Protein AF-0000000072982666 (afdb_homodimer)

Structure (mmCIF, N/CA/C/O backbone):
data_AF-0000000072982666-model_v1
#
loop_
_entity.id
_entity.type
_entity.pdbx_description
1 polymer Alpha-glucosidase
#
loop_
_atom_site.group_PDB
_atom_site.id
_atom_site.type_symbol
_atom_site.label_atom_id
_atom_site.label_alt_id
_atom_site.label_comp_id
_atom_site.label_asym_id
_atom_site.label_entity_id
_atom_site.label_seq_id
_atom_site.pdbx_PDB_ins_code
_atom_site.Cartn_x
_atom_site.Cartn_y
_atom_site.Cartn_z
_atom_site.occupancy
_atom_site.B_iso_or_equiv
_atom_site.auth_seq_id
_atom_site.auth_comp_id
_atom_site.auth_asym_id
_atom_site.auth_atom_id
_atom_site.pdbx_PDB_model_num
ATOM 1 N N . MET A 1 1 ? -10.477 1.656 27.328 1 51.81 1 MET A N 1
ATOM 2 C CA . MET A 1 1 ? -10.773 2.963 27.906 1 51.81 1 MET A CA 1
ATOM 3 C C . MET A 1 1 ? -10.453 4.082 26.922 1 51.81 1 MET A C 1
ATOM 5 O O . MET A 1 1 ? -9.5 3.977 26.141 1 51.81 1 MET A O 1
ATOM 9 N N . SER A 1 2 ? -11.344 5.004 26.719 1 75.56 2 SER A N 1
ATOM 10 C CA . SER A 1 2 ? -11.203 6.141 25.812 1 75.56 2 SER A CA 1
ATOM 11 C C . SER A 1 2 ? -10.07 7.059 26.25 1 75.56 2 SER A C 1
ATOM 13 O O . SER A 1 2 ? -9.898 7.328 27.453 1 75.56 2 SER A O 1
ATOM 15 N N . THR A 1 3 ? -9.062 7.277 25.438 1 90.44 3 THR A N 1
ATOM 16 C CA . THR A 1 3 ? -7.938 8.18 25.672 1 90.44 3 THR A CA 1
ATOM 17 C C . THR A 1 3 ? -8.328 9.617 25.344 1 90.44 3 THR A C 1
ATOM 19 O O . THR A 1 3 ? -9.32 9.859 24.656 1 90.44 3 THR A O 1
ATOM 22 N N . TRP A 1 4 ? -7.645 10.562 25.969 1 96.56 4 TRP A N 1
ATOM 23 C CA . TRP A 1 4 ? -7.98 11.969 25.75 1 96.56 4 TRP A CA 1
ATOM 24 C C . TRP A 1 4 ? -7.875 12.328 24.266 1 96.56 4 TRP A C 1
ATOM 26 O O . TRP A 1 4 ? -8.617 13.18 23.781 1 96.56 4 TRP A O 1
ATOM 36 N N . TYR A 1 5 ? -6.93 11.641 23.594 1 97.19 5 TYR A N 1
ATOM 37 C CA . TYR A 1 5 ? -6.668 12.047 22.203 1 97.19 5 TYR A CA 1
ATOM 38 C C . TYR A 1 5 ? -7.73 11.492 21.266 1 97.19 5 TYR A C 1
ATOM 40 O O . TYR A 1 5 ? -7.781 11.859 20.094 1 97.19 5 TYR A O 1
ATOM 48 N N . ASP A 1 6 ? -8.656 10.672 21.734 1 96.06 6 ASP A N 1
ATOM 49 C CA . ASP A 1 6 ? -9.812 10.266 20.938 1 96.06 6 ASP A CA 1
ATOM 50 C C . ASP A 1 6 ? -10.781 11.422 20.75 1 96.06 6 ASP A C 1
ATOM 52 O O . ASP A 1 6 ? -11.633 11.398 19.859 1 96.06 6 ASP A O 1
ATOM 56 N N . ARG A 1 7 ? -10.656 12.445 21.625 1 96.88 7 ARG A N 1
ATOM 57 C CA . ARG A 1 7 ? -11.547 13.602 21.578 1 96.88 7 ARG A CA 1
ATOM 58 C C . ARG A 1 7 ? -10.758 14.891 21.344 1 96.88 7 ARG A C 1
ATOM 60 O O . ARG A 1 7 ? -11.273 15.984 21.562 1 96.88 7 ARG A O 1
ATOM 67 N N . ALA A 1 8 ? -9.523 14.703 20.922 1 98.38 8 ALA A N 1
ATOM 68 C CA . ALA A 1 8 ? -8.648 15.859 20.75 1 98.38 8 ALA A CA 1
ATOM 69 C C . ALA A 1 8 ? -9.094 16.719 19.578 1 98.38 8 ALA A C 1
ATOM 71 O O . ALA A 1 8 ? -9.523 16.188 18.547 1 98.38 8 ALA A O 1
ATOM 72 N N . ILE A 1 9 ? -9.117 17.938 19.734 1 98.75 9 ILE A N 1
ATOM 73 C CA . ILE A 1 9 ? -9.164 18.969 18.703 1 98.75 9 ILE A CA 1
ATOM 74 C C . ILE A 1 9 ? -7.859 19.766 18.703 1 98.75 9 ILE A C 1
ATOM 76 O O . ILE A 1 9 ? -7.66 20.641 19.531 1 98.75 9 ILE A O 1
ATOM 80 N N . ILE A 1 10 ? -7.012 19.438 17.75 1 98.94 10 ILE A N 1
ATOM 81 C CA . ILE A 1 10 ? -5.621 19.859 17.781 1 98.94 10 ILE A CA 1
ATOM 82 C C . ILE A 1 10 ? -5.453 21.141 16.953 1 98.94 10 ILE A C 1
ATOM 84 O O . ILE A 1 10 ? -5.949 21.219 15.828 1 98.94 10 ILE A O 1
ATOM 88 N N . TYR A 1 11 ? -4.914 22.125 17.562 1 98.94 11 TYR A N 1
ATOM 89 C CA . TYR A 1 11 ? -4.473 23.328 16.875 1 98.94 11 TYR A CA 1
ATOM 90 C C . TYR A 1 11 ? -2.969 23.297 16.625 1 98.94 11 TYR A C 1
ATOM 92 O O . TYR A 1 11 ? -2.178 23.219 17.578 1 98.94 11 TYR A O 1
ATOM 100 N N . GLN A 1 12 ? -2.543 23.266 15.367 1 98.94 12 GLN A N 1
ATOM 101 C CA . GLN A 1 12 ? -1.121 23.281 15.039 1 98.94 12 GLN A CA 1
ATOM 102 C C . GLN A 1 12 ? -0.566 24.703 15.023 1 98.94 12 GLN A C 1
ATOM 104 O O . GLN A 1 12 ? -0.97 25.516 14.195 1 98.94 12 GLN A O 1
ATOM 109 N N . ILE A 1 13 ? 0.358 24.891 15.898 1 98.88 13 ILE A N 1
ATOM 110 C CA . ILE A 1 13 ? 0.987 26.203 16.016 1 98.88 13 ILE A CA 1
ATOM 111 C C . ILE A 1 13 ? 2.369 26.172 15.367 1 98.88 13 ILE A C 1
ATOM 113 O O . ILE A 1 13 ? 3.17 25.281 15.641 1 98.88 13 ILE A O 1
ATOM 117 N N . TYR A 1 14 ? 2.557 27.047 14.453 1 98.69 14 TYR A N 1
ATOM 118 C CA . TYR A 1 14 ? 3.9 27.359 13.977 1 98.69 14 TYR A CA 1
ATOM 119 C C . TYR A 1 14 ? 4.539 28.453 14.812 1 98.69 14 TYR A C 1
ATOM 121 O O . TYR A 1 14 ? 4.348 29.641 14.547 1 98.69 14 TYR A O 1
ATOM 129 N N . PRO A 1 15 ? 5.371 28.094 15.789 1 98.62 15 PRO A N 1
ATOM 130 C CA . PRO A 1 15 ? 5.789 29.047 16.828 1 98.62 15 PRO A CA 1
ATOM 131 C C . PRO A 1 15 ? 6.414 30.312 16.266 1 98.62 15 PRO A C 1
ATOM 133 O O . PRO A 1 15 ? 6.074 31.422 16.688 1 98.62 15 PRO A O 1
ATOM 136 N N . LYS A 1 16 ? 7.16 30.297 15.234 1 98.06 16 LYS A N 1
ATOM 137 C CA . LYS A 1 16 ? 7.859 31.438 14.648 1 98.06 16 LYS A CA 1
ATOM 138 C C . LYS A 1 16 ? 6.875 32.469 14.125 1 98.06 16 LYS A C 1
ATOM 140 O O . LYS A 1 16 ? 7.227 33.656 13.953 1 98.06 16 LYS A O 1
ATOM 145 N N . SER A 1 17 ? 5.656 32.031 13.969 1 98.44 17 SER A N 1
ATOM 146 C CA . SER A 1 17 ? 4.738 32.906 13.266 1 98.44 17 SER A CA 1
ATOM 147 C C . SER A 1 17 ? 3.488 33.188 14.094 1 98.44 17 SER A C 1
ATOM 149 O O . SER A 1 17 ? 2.562 33.875 13.625 1 98.44 17 SER A O 1
ATOM 151 N N . PHE A 1 18 ? 3.455 32.75 15.328 1 98.81 18 PHE A N 1
ATOM 152 C CA . PHE A 1 18 ? 2.199 32.812 16.062 1 98.81 18 PHE A CA 1
ATOM 153 C C . PHE A 1 18 ? 2.09 34.094 16.859 1 98.81 18 PHE A C 1
ATOM 155 O O . PHE A 1 18 ? 1.133 34.844 16.688 1 98.81 18 PHE A O 1
ATOM 162 N N . GLN A 1 19 ? 3.062 34.438 17.703 1 98.69 19 GLN A N 1
ATOM 163 C CA . GLN A 1 19 ? 3.129 35.688 18.453 1 98.69 19 GLN A CA 1
ATOM 164 C C . GLN A 1 19 ? 4.543 35.938 18.953 1 98.69 19 GLN A C 1
ATOM 166 O O . GLN A 1 19 ? 5.156 35.094 19.594 1 98.69 19 GLN A O 1
ATOM 171 N N . ASP A 1 20 ? 5.066 37.094 18.594 1 98.56 20 ASP A N 1
ATOM 172 C CA . ASP A 1 20 ? 6.367 37.562 19.062 1 98.56 20 ASP A CA 1
ATOM 173 C C . ASP A 1 20 ? 6.207 38.438 20.297 1 98.56 20 ASP A C 1
ATOM 175 O O . ASP A 1 20 ? 5.578 39.5 20.234 1 98.56 20 ASP A O 1
ATOM 179 N N . SER A 1 21 ? 6.836 38.031 21.438 1 97.94 21 SER A N 1
ATOM 180 C CA . SER A 1 21 ? 6.613 38.75 22.688 1 97.94 21 SER A CA 1
ATOM 181 C C . SER A 1 21 ? 7.742 39.75 22.953 1 97.94 21 SER A C 1
ATOM 183 O O . SER A 1 21 ? 7.617 40.594 23.828 1 97.94 21 SER A O 1
ATOM 185 N N . ASP A 1 22 ? 8.836 39.719 22.203 1 97.44 22 ASP A N 1
ATOM 186 C CA . ASP A 1 22 ? 9.969 40.531 22.594 1 97.44 22 ASP A CA 1
ATOM 187 C C . ASP A 1 22 ? 10.406 41.469 21.453 1 97.44 22 ASP A C 1
ATOM 189 O O . ASP A 1 22 ? 11.43 42.125 21.547 1 97.44 22 ASP A O 1
ATOM 193 N N . GLY A 1 23 ? 9.742 41.406 20.328 1 96.88 23 GLY A N 1
ATOM 194 C CA . GLY A 1 23 ? 9.914 42.375 19.266 1 96.88 23 GLY A CA 1
ATOM 195 C C . GLY A 1 23 ? 11.047 42 18.312 1 96.88 23 GLY A C 1
ATOM 196 O O . GLY A 1 23 ? 11.461 42.812 17.5 1 96.88 23 GLY A O 1
ATOM 197 N N . ASP A 1 24 ? 11.539 40.812 18.344 1 97.31 24 ASP A N 1
ATOM 198 C CA . ASP A 1 24 ? 12.672 40.469 17.484 1 97.31 24 ASP A CA 1
ATOM 199 C C . ASP A 1 24 ? 12.203 39.906 16.156 1 97.31 24 ASP A C 1
ATOM 201 O O . ASP A 1 24 ? 13.023 39.5 15.328 1 97.31 24 ASP A O 1
ATOM 205 N N . GLY A 1 25 ? 10.922 39.844 15.969 1 97.62 25 GLY A N 1
ATOM 206 C CA . GLY A 1 25 ? 10.375 39.438 14.688 1 97.62 25 GLY A CA 1
ATOM 207 C C . GLY A 1 25 ? 10.125 37.938 14.602 1 97.62 25 GLY A C 1
ATOM 208 O O . GLY A 1 25 ? 9.625 37.469 13.586 1 97.62 25 GLY A O 1
ATOM 209 N N . ILE A 1 26 ? 10.438 37.156 15.602 1 98.12 26 ILE A N 1
ATOM 210 C CA . ILE A 1 26 ? 10.258 35.719 15.656 1 98.12 26 ILE A CA 1
ATOM 211 C C . ILE A 1 26 ? 9.336 35.344 16.812 1 98.12 26 ILE A C 1
ATOM 213 O O . ILE A 1 26 ? 9.57 35.75 17.953 1 98.1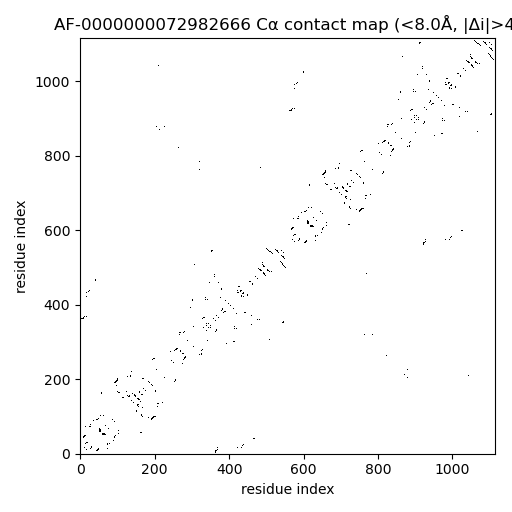2 26 ILE A O 1
ATOM 217 N N . GLY A 1 27 ? 8.203 34.625 16.484 1 98.62 27 GLY A N 1
ATOM 218 C CA . GLY A 1 27 ? 7.34 34.156 17.547 1 98.62 27 GLY A CA 1
ATOM 219 C C . GLY A 1 27 ? 8.062 33.281 18.562 1 98.62 27 GLY A C 1
ATOM 220 O O . GLY A 1 27 ? 9.086 32.688 18.25 1 98.62 27 GLY A O 1
ATOM 221 N N . ASP A 1 28 ? 7.57 33.25 19.797 1 98.62 28 ASP A N 1
ATOM 222 C CA . ASP A 1 28 ? 8.266 32.562 20.859 1 98.62 28 ASP A CA 1
ATOM 223 C C . ASP A 1 28 ? 7.273 31.984 21.891 1 98.62 28 ASP A C 1
ATOM 225 O O . ASP A 1 28 ? 6.062 32.188 21.75 1 98.62 28 ASP A O 1
ATOM 229 N N . LEU A 1 29 ? 7.793 31.266 22.875 1 98.88 29 LEU A N 1
ATOM 230 C CA . LEU A 1 29 ? 6.98 30.562 23.859 1 98.88 29 LEU A CA 1
ATOM 231 C C . LEU A 1 29 ? 6.133 31.531 24.672 1 98.88 29 LEU A C 1
ATOM 233 O O . LEU A 1 29 ? 4.961 31.266 24.953 1 98.88 29 LEU A O 1
ATOM 237 N N . ASN A 1 30 ? 6.707 32.625 25.078 1 98.75 30 ASN A N 1
ATOM 238 C CA . ASN A 1 30 ? 5.941 33.625 25.844 1 98.75 30 ASN A CA 1
ATOM 239 C C . ASN A 1 30 ? 4.836 34.25 25 1 98.75 30 ASN A C 1
ATOM 241 O O . ASN A 1 30 ? 3.771 34.594 25.5 1 98.75 30 ASN A O 1
ATOM 245 N N . GLY A 1 31 ? 5.164 34.5 23.703 1 98.81 31 GLY A N 1
ATOM 246 C CA . GLY A 1 31 ? 4.109 34.906 22.797 1 98.81 31 GLY A CA 1
ATOM 247 C C . GLY A 1 31 ? 2.943 33.938 22.75 1 98.81 31 GLY A C 1
ATOM 248 O O . GLY A 1 31 ? 1.782 34.344 22.75 1 98.81 31 GLY A O 1
ATOM 249 N N . ILE A 1 32 ? 3.195 32.656 22.688 1 98.94 32 ILE A N 1
ATOM 250 C CA . ILE A 1 32 ? 2.154 31.641 22.688 1 98.94 32 ILE A CA 1
ATOM 251 C C . ILE A 1 32 ? 1.368 31.719 24 1 98.94 32 ILE A C 1
ATOM 253 O O . ILE A 1 32 ? 0.137 31.656 24 1 98.94 32 ILE A O 1
ATOM 257 N N . ARG A 1 33 ? 2.09 31.875 25.156 1 98.75 33 ARG A N 1
ATOM 258 C CA . ARG A 1 33 ? 1.443 31.984 26.469 1 98.75 33 ARG A CA 1
ATOM 259 C C . ARG A 1 33 ? 0.427 33.125 26.469 1 98.75 33 ARG A C 1
ATOM 261 O O . ARG A 1 33 ? -0.663 32.969 27.031 1 98.75 33 ARG A O 1
ATOM 268 N N . GLN A 1 34 ? 0.757 34.188 25.797 1 98.5 34 GLN A N 1
ATOM 269 C CA . GLN A 1 34 ? -0.097 35.375 25.75 1 98.5 34 GLN A CA 1
ATOM 270 C C . GLN A 1 34 ? -1.41 35.062 25.031 1 98.5 34 GLN A C 1
ATOM 272 O O . GLN A 1 34 ? -2.402 35.781 25.219 1 98.5 34 GLN A O 1
ATOM 277 N N . ARG A 1 35 ? -1.405 34.094 24.234 1 98.62 35 ARG A N 1
ATOM 278 C CA . ARG A 1 35 ? -2.559 33.844 23.375 1 98.62 35 ARG A CA 1
ATOM 279 C C . ARG A 1 35 ? -3.324 32.594 23.828 1 98.62 35 ARG A C 1
ATOM 281 O O . ARG A 1 35 ? -4.199 32.094 23.109 1 98.62 35 ARG A O 1
ATOM 288 N N . ILE A 1 36 ? -3.061 32.031 24.984 1 98.75 36 ILE A N 1
ATOM 289 C CA . ILE A 1 36 ? -3.762 30.875 25.531 1 98.75 36 ILE A CA 1
ATOM 290 C C . ILE A 1 36 ? -5.246 31.188 25.688 1 98.75 36 ILE A C 1
ATOM 292 O O . ILE A 1 36 ? -6.102 30.375 25.328 1 98.75 36 ILE A O 1
ATOM 296 N N . PRO A 1 37 ? -5.621 32.438 26.125 1 98.38 37 PRO A N 1
ATOM 297 C CA . PRO A 1 37 ? -7.051 32.719 26.203 1 98.38 37 PRO A CA 1
ATOM 298 C C . PRO A 1 37 ? -7.746 32.625 24.844 1 98.38 37 PRO A C 1
ATOM 300 O O . PRO A 1 37 ? -8.898 32.219 24.766 1 98.38 37 PRO A O 1
ATOM 303 N N . TYR A 1 38 ? -7.059 33.094 23.781 1 98.38 38 TYR A N 1
ATOM 304 C CA . TYR A 1 38 ? -7.605 32.969 22.438 1 98.38 38 TYR A CA 1
ATOM 305 C C . TYR A 1 38 ? -7.879 31.531 22.078 1 98.38 38 TYR A C 1
ATOM 307 O O . TYR A 1 38 ? -8.938 31.203 21.531 1 98.38 38 TYR A O 1
ATOM 315 N N . LEU A 1 39 ? -6.914 30.625 22.375 1 98.75 39 LEU A N 1
ATOM 316 C CA . LEU A 1 39 ? -7.059 29.203 22.094 1 98.75 39 LEU A CA 1
ATOM 317 C C . LEU A 1 39 ? -8.242 28.609 22.859 1 98.75 39 LEU A C 1
ATOM 319 O O . LEU A 1 39 ? -9.008 27.812 22.297 1 98.75 39 LEU A O 1
ATOM 323 N N . GLN A 1 40 ? -8.375 29.016 24.078 1 98 40 GLN A N 1
ATOM 324 C CA . GLN A 1 40 ? -9.5 28.578 24.891 1 98 40 GLN A CA 1
ATOM 325 C C . GLN A 1 40 ? -10.828 29.031 24.281 1 98 40 GLN A C 1
ATOM 327 O O . GLN A 1 40 ? -11.781 28.25 24.203 1 98 40 GLN A O 1
ATOM 332 N N . ASP A 1 41 ? -10.797 30.281 23.906 1 97.75 41 ASP A N 1
ATOM 333 C CA . ASP A 1 41 ? -12.008 30.844 23.328 1 97.75 41 ASP A CA 1
ATOM 334 C C . ASP A 1 41 ? -12.375 30.125 22.031 1 97.75 41 ASP A C 1
ATOM 336 O O . ASP A 1 41 ? -13.562 29.922 21.734 1 97.75 41 ASP A O 1
ATOM 340 N N . LEU A 1 42 ? -11.406 29.766 21.234 1 98.31 42 LEU A N 1
ATOM 341 C CA . LEU A 1 42 ? -11.617 29.047 19.984 1 98.31 42 LEU A CA 1
ATOM 342 C C . LEU A 1 42 ? -12.172 27.641 20.25 1 98.31 42 LEU A C 1
ATOM 344 O O . LEU A 1 42 ? -12.883 27.094 19.406 1 98.31 42 LEU A O 1
ATOM 348 N N . GLY A 1 43 ? -11.891 27.031 21.391 1 98.06 43 GLY A N 1
ATOM 349 C CA . GLY A 1 43 ? -12.414 25.734 21.781 1 98.06 43 GLY A CA 1
ATOM 350 C C . GLY A 1 43 ? -11.414 24.609 21.594 1 98.06 43 GLY A C 1
ATOM 351 O O . GLY A 1 43 ? -11.781 23.438 21.672 1 98.06 43 GLY A O 1
ATOM 352 N N . ILE A 1 44 ? -10.219 24.922 21.453 1 97.31 44 ILE A N 1
ATOM 353 C CA . ILE A 1 44 ? -9.133 23.969 21.25 1 97.31 44 ILE A CA 1
ATOM 354 C C . ILE A 1 44 ? -8.797 23.281 22.562 1 97.31 44 ILE A C 1
ATOM 356 O O . ILE A 1 44 ? -8.805 23.922 23.625 1 97.31 44 ILE A O 1
ATOM 360 N N . ASN A 1 45 ? -8.469 21.906 22.484 1 98.56 45 ASN A N 1
ATOM 361 C CA . ASN A 1 45 ? -8.102 21.25 23.734 1 98.56 45 ASN A CA 1
ATOM 362 C C . ASN A 1 45 ? -6.738 20.578 23.641 1 98.56 45 ASN A C 1
ATOM 364 O O . ASN A 1 45 ? -6.316 19.875 24.562 1 98.56 45 ASN A O 1
ATOM 368 N N . ALA A 1 46 ? -6.066 20.781 22.547 1 98.88 46 ALA A N 1
ATOM 369 C CA . ALA A 1 46 ? -4.684 20.344 22.359 1 98.88 46 ALA A CA 1
ATOM 370 C C . ALA A 1 46 ? -3.945 21.234 21.375 1 98.88 46 ALA A C 1
ATOM 372 O O . ALA A 1 46 ? -4.535 21.719 20.406 1 98.88 46 ALA A O 1
ATOM 373 N N . VAL A 1 47 ? -2.67 21.453 21.625 1 98.88 47 VAL A N 1
ATOM 374 C CA . VAL A 1 47 ? -1.836 22.172 20.672 1 98.88 47 VAL A CA 1
ATOM 375 C C . VAL A 1 47 ? -0.658 21.297 20.25 1 98.88 47 VAL A C 1
ATOM 377 O O . VAL A 1 47 ? -0.106 20.547 21.062 1 98.88 47 VAL A O 1
ATOM 380 N N . TRP A 1 48 ? -0.363 21.281 19 1 98.88 48 TRP A N 1
ATOM 381 C CA . TRP A 1 48 ? 0.861 20.719 18.422 1 98.88 48 TRP A CA 1
ATOM 382 C C . TRP A 1 48 ? 1.833 21.844 18.047 1 98.88 48 TRP A C 1
ATOM 384 O O . TRP A 1 48 ? 1.522 22.688 17.203 1 98.88 48 TRP A O 1
ATOM 394 N N . LEU A 1 49 ? 2.982 21.859 18.688 1 98.75 49 LEU A N 1
ATOM 395 C CA . LEU A 1 49 ? 3.99 22.875 18.391 1 98.75 49 LEU A CA 1
ATOM 396 C C . LEU A 1 49 ? 5.027 22.344 17.406 1 98.75 49 LEU A C 1
ATOM 398 O O . LEU A 1 49 ? 5.668 21.328 17.672 1 98.75 49 LEU A O 1
ATOM 402 N N . ASN A 1 50 ? 5.164 23.031 16.312 1 98.5 50 ASN A N 1
ATOM 403 C CA . ASN A 1 50 ? 6.336 22.75 15.484 1 98.5 50 ASN A CA 1
ATOM 404 C C . ASN A 1 50 ? 7.633 22.969 16.266 1 98.5 50 ASN A C 1
ATOM 406 O O . ASN A 1 50 ? 7.605 23.406 17.422 1 98.5 50 ASN A O 1
ATOM 410 N N . PRO A 1 51 ? 8.789 22.688 15.75 1 96.88 51 PRO A N 1
ATOM 411 C CA . PRO A 1 51 ? 10.023 22.562 16.531 1 96.88 51 PRO A CA 1
ATOM 412 C C . PRO A 1 51 ? 10.359 23.844 17.297 1 96.88 51 PRO A C 1
ATOM 414 O O . PRO A 1 51 ? 10.25 24.953 16.75 1 96.88 51 PRO A O 1
ATOM 417 N N . VAL A 1 52 ? 10.828 23.672 18.547 1 98.31 52 VAL A N 1
ATOM 418 C CA . VAL A 1 52 ? 11.172 24.797 19.406 1 98.31 52 VAL A CA 1
ATOM 419 C C . VAL A 1 52 ? 12.562 24.578 20 1 98.31 52 VAL A C 1
ATOM 421 O O . VAL A 1 52 ? 13.031 25.375 20.812 1 98.31 52 VAL A O 1
ATOM 424 N N . PHE A 1 53 ? 13.25 23.5 19.594 1 98.56 53 PHE A N 1
ATOM 425 C CA . PHE A 1 53 ? 14.547 23.125 20.141 1 98.56 53 PHE A CA 1
ATOM 426 C C . PHE A 1 53 ? 15.664 23.922 19.469 1 98.56 53 PHE A C 1
ATOM 428 O O . PHE A 1 53 ? 15.453 24.547 18.422 1 98.56 53 PHE A O 1
ATOM 435 N N . VAL A 1 54 ? 16.891 23.859 20.094 1 98.62 54 VAL A N 1
ATOM 436 C CA . VAL A 1 54 ? 18.062 24.531 19.531 1 98.62 54 VAL A CA 1
ATOM 437 C C . VAL A 1 54 ? 18.328 24 18.125 1 98.62 54 VAL A C 1
ATOM 439 O O . VAL A 1 54 ? 18.453 22.797 17.922 1 98.62 54 VAL A O 1
ATOM 442 N N . SER A 1 55 ? 18.406 24.938 17.188 1 98.19 55 SER A N 1
ATOM 443 C CA . SER A 1 55 ? 18.578 24.594 15.789 1 98.19 55 SER A CA 1
ATOM 444 C C . SER A 1 55 ? 19.219 25.734 15.008 1 98.19 55 SER A C 1
ATOM 446 O O . SER A 1 55 ? 18.969 26.906 15.305 1 98.19 55 SER A O 1
ATOM 448 N N . PRO A 1 56 ? 20.094 25.422 13.992 1 97.69 56 PRO A N 1
ATOM 449 C CA . PRO A 1 56 ? 20.594 26.438 13.062 1 97.69 56 PRO A CA 1
ATOM 450 C C . PRO A 1 56 ? 19.5 26.969 12.133 1 97.69 56 PRO A C 1
ATOM 452 O O . PRO A 1 56 ? 19.734 27.906 11.375 1 97.69 56 PRO A O 1
ATOM 455 N N . GLN A 1 57 ? 18.375 26.375 12.164 1 95.75 57 GLN A N 1
ATOM 456 C CA . GLN A 1 57 ? 17.156 26.859 11.508 1 95.75 57 GLN A CA 1
ATOM 457 C C . GLN A 1 57 ? 17.172 26.516 10.023 1 95.75 57 GLN A C 1
ATOM 459 O O . GLN A 1 57 ? 16.625 27.25 9.203 1 95.75 57 GLN A O 1
ATOM 464 N N . VAL A 1 58 ? 17.969 25.453 9.695 1 93.88 58 VAL A N 1
ATOM 465 C CA . VAL A 1 58 ? 17.75 24.828 8.398 1 93.88 58 VAL A CA 1
ATOM 466 C C . VAL A 1 58 ? 16.375 24.156 8.383 1 93.88 58 VAL A C 1
ATOM 468 O O . VAL A 1 58 ? 16.078 23.297 9.211 1 93.88 58 VAL A O 1
ATOM 471 N N . ASP A 1 59 ? 15.484 24.625 7.469 1 92.69 59 ASP A N 1
ATOM 472 C CA . ASP A 1 59 ? 14.086 24.219 7.395 1 92.69 59 ASP A CA 1
ATOM 473 C C . ASP A 1 59 ? 13.336 24.594 8.672 1 92.69 59 ASP A C 1
ATOM 475 O O . ASP A 1 59 ? 12.516 23.828 9.164 1 92.69 59 ASP A O 1
ATOM 479 N N . ASN A 1 60 ? 13.703 25.656 9.195 1 94.25 60 ASN A N 1
ATOM 480 C CA . ASN A 1 60 ? 12.977 26.359 10.258 1 94.25 60 ASN A CA 1
ATOM 481 C C . ASN A 1 60 ? 12.867 25.516 11.516 1 94.25 60 ASN A C 1
ATOM 483 O O . ASN A 1 60 ? 11.805 25.438 12.133 1 94.25 60 ASN A O 1
ATOM 487 N N . GLY A 1 61 ? 13.93 24.844 11.883 1 96.38 61 GLY A N 1
ATOM 488 C CA . GLY A 1 61 ? 13.977 24.219 13.195 1 96.38 61 GLY A CA 1
ATOM 489 C C . GLY A 1 61 ? 13.969 22.703 13.133 1 96.38 61 GLY A C 1
ATOM 490 O O . GLY A 1 61 ? 14.195 22.031 14.148 1 96.38 61 GLY A O 1
ATOM 491 N N . TYR A 1 62 ? 13.844 22.141 11.945 1 97.31 62 TYR A N 1
ATOM 492 C CA . TYR A 1 62 ? 13.766 20.688 11.844 1 97.31 62 TYR A CA 1
ATOM 493 C C . TYR A 1 62 ? 15.156 20.062 11.828 1 97.31 62 TYR A C 1
ATOM 495 O O . TYR A 1 62 ? 15.297 18.844 11.883 1 97.31 62 TYR A O 1
ATOM 503 N N . ASP A 1 63 ? 16.188 20.891 11.781 1 98.12 63 ASP A N 1
ATOM 504 C CA . ASP A 1 63 ? 17.562 20.453 11.992 1 98.12 63 ASP A CA 1
ATOM 505 C C . ASP A 1 63 ? 17.984 20.672 13.445 1 98.12 63 ASP A C 1
ATOM 507 O O . ASP A 1 63 ? 18.766 21.578 13.742 1 98.12 63 ASP A O 1
ATOM 511 N N . VAL A 1 64 ? 17.641 19.812 14.32 1 98.69 64 VAL A N 1
ATOM 512 C CA . VAL A 1 64 ? 17.812 19.984 15.758 1 98.69 64 VAL A CA 1
ATOM 513 C C . VAL A 1 64 ? 19.281 19.797 16.125 1 98.69 64 VAL A C 1
ATOM 515 O O . VAL A 1 64 ? 19.875 18.766 15.805 1 98.69 64 VAL A O 1
ATOM 518 N N . ALA A 1 65 ? 19.844 20.766 16.828 1 98.75 65 ALA A N 1
ATOM 519 C CA . ALA A 1 65 ? 21.234 20.703 17.281 1 98.75 65 ALA A CA 1
ATOM 520 C C . ALA A 1 65 ? 21.312 20.281 18.75 1 98.75 65 ALA A C 1
ATOM 522 O O . ALA A 1 65 ? 22.344 19.766 19.203 1 98.75 65 ALA A O 1
ATOM 523 N N . ASN A 1 66 ? 20.281 20.516 19.484 1 98.69 66 ASN A N 1
ATOM 524 C CA . ASN A 1 66 ? 20.188 20.125 20.891 1 98.69 66 ASN A CA 1
ATOM 525 C C . ASN A 1 66 ? 18.734 19.828 21.281 1 98.69 66 ASN A C 1
ATOM 527 O O . ASN A 1 66 ? 17.938 20.75 21.469 1 98.69 66 ASN A O 1
ATOM 531 N N . TYR A 1 67 ? 18.422 18.562 21.562 1 98.44 67 TYR A N 1
ATOM 532 C CA . TYR A 1 67 ? 17.062 18.125 21.859 1 98.44 67 TYR A CA 1
ATOM 533 C C . TYR A 1 67 ? 16.656 18.516 23.281 1 98.44 67 TYR A C 1
ATOM 535 O O . TYR A 1 67 ? 15.477 18.484 23.625 1 98.44 67 TYR A O 1
ATOM 543 N N . TYR A 1 68 ? 17.578 18.812 24.125 1 98.44 68 TYR A N 1
ATOM 544 C CA . TYR A 1 68 ? 17.312 18.984 25.547 1 98.44 68 TYR A CA 1
ATOM 545 C C . TYR A 1 68 ? 17.188 20.469 25.891 1 98.44 68 TYR A C 1
ATOM 547 O O . TYR A 1 68 ? 17.094 20.828 27.078 1 98.44 68 TYR A O 1
ATOM 555 N N . ALA A 1 69 ? 17.266 21.312 24.844 1 98.44 69 ALA A N 1
ATOM 556 C CA . ALA A 1 69 ? 17.234 22.75 25.125 1 98.44 69 ALA A CA 1
ATOM 557 C C . ALA A 1 69 ? 16.281 23.469 24.188 1 98.44 69 ALA A C 1
ATOM 559 O O . ALA A 1 69 ? 16.062 23.047 23.047 1 98.44 69 ALA A O 1
ATOM 560 N N . ILE A 1 70 ? 15.773 24.547 24.719 1 98.56 70 ILE A N 1
ATOM 561 C CA . ILE A 1 70 ? 14.914 25.422 23.938 1 98.56 70 ILE A CA 1
ATOM 562 C C . ILE A 1 70 ? 15.766 26.438 23.188 1 98.56 70 ILE A C 1
ATOM 564 O O . ILE A 1 70 ? 16.719 26.984 23.734 1 98.56 70 ILE A O 1
ATOM 568 N N . ASP A 1 71 ? 15.469 26.594 21.906 1 98.31 71 ASP A N 1
ATOM 569 C CA . ASP A 1 71 ? 16.172 27.641 21.156 1 98.31 71 ASP A CA 1
ATOM 570 C C . ASP A 1 71 ? 16.031 29 21.828 1 98.31 71 ASP A C 1
ATOM 572 O O . ASP A 1 71 ? 14.945 29.391 22.25 1 98.31 71 ASP A O 1
ATOM 576 N N . GLU A 1 72 ? 17.109 29.719 21.875 1 97.19 72 GLU A N 1
ATOM 577 C CA . GLU A 1 72 ? 17.125 30.984 22.594 1 97.19 72 GLU A CA 1
ATOM 578 C C . GLU A 1 72 ? 16.156 32 21.969 1 97.19 72 GLU A C 1
ATOM 580 O O . GLU A 1 72 ? 15.641 32.875 22.656 1 97.19 72 GLU A O 1
ATOM 585 N N . ARG A 1 73 ? 15.914 31.906 20.688 1 94.75 73 ARG A N 1
ATOM 586 C CA . ARG A 1 73 ? 14.969 32.781 20.016 1 94.75 73 ARG A CA 1
ATOM 587 C C . ARG A 1 73 ? 13.539 32.5 20.438 1 94.75 73 ARG A C 1
ATOM 589 O O . ARG A 1 73 ? 12.656 33.344 20.328 1 94.75 73 ARG A O 1
ATOM 596 N N . MET A 1 74 ? 13.305 31.234 20.984 1 97.75 74 MET A N 1
ATOM 597 C CA . MET A 1 74 ? 11.977 30.781 21.391 1 97.75 74 MET A CA 1
ATOM 598 C C . MET A 1 74 ? 11.734 31.078 22.859 1 97.75 74 MET A C 1
ATOM 600 O O . MET A 1 74 ? 10.586 31.219 23.281 1 97.75 74 MET A O 1
ATOM 604 N N . GLY A 1 75 ? 12.711 31.047 23.594 1 98.19 75 GLY A N 1
ATOM 605 C CA . GLY A 1 75 ? 12.594 31.266 25.031 1 98.19 75 GLY A CA 1
ATOM 606 C C . GLY A 1 75 ? 13.539 30.406 25.844 1 98.19 75 GLY A C 1
ATOM 607 O O . GLY A 1 75 ? 14.648 30.094 25.406 1 98.19 75 GLY A O 1
ATOM 608 N N . THR A 1 76 ? 13.164 30.188 27.125 1 98.31 76 THR A N 1
ATOM 609 C CA . THR A 1 76 ? 13.969 29.406 28.062 1 98.31 76 THR A CA 1
ATOM 610 C C . THR A 1 76 ? 13.219 28.156 28.484 1 98.31 76 THR A C 1
ATOM 612 O O . THR A 1 76 ? 12.039 27.984 28.156 1 98.31 76 THR A O 1
ATOM 615 N N . MET A 1 77 ? 13.992 27.328 29.172 1 98.38 77 MET A N 1
ATOM 616 C CA . MET A 1 77 ? 13.359 26.141 29.75 1 98.38 77 MET A CA 1
ATOM 617 C C . MET A 1 77 ? 12.258 26.547 30.734 1 98.38 77 MET A C 1
ATOM 619 O O . MET A 1 77 ? 11.227 25.875 30.812 1 98.38 77 MET A O 1
ATOM 623 N N . ALA A 1 78 ? 12.477 27.609 31.406 1 98.5 78 ALA A N 1
ATOM 624 C CA . ALA A 1 78 ? 11.461 28.109 32.344 1 98.5 78 ALA A CA 1
ATOM 625 C C . ALA A 1 78 ? 10.203 28.547 31.578 1 98.5 78 ALA A C 1
ATOM 627 O O . ALA A 1 78 ? 9.086 28.328 32.062 1 98.5 78 ALA A O 1
ATOM 628 N N . ASP A 1 79 ? 10.43 29.219 30.469 1 98.69 79 ASP A N 1
ATOM 629 C CA . ASP A 1 79 ? 9.289 29.625 29.641 1 98.69 79 ASP A CA 1
ATOM 630 C C . ASP A 1 79 ? 8.5 28.406 29.172 1 98.69 79 ASP A C 1
ATOM 632 O O . ASP A 1 79 ? 7.266 28.438 29.125 1 98.69 79 ASP A O 1
ATOM 636 N N . MET A 1 80 ? 9.203 27.359 28.812 1 98.81 80 MET A N 1
ATOM 637 C CA . MET A 1 80 ? 8.539 26.125 28.375 1 98.81 80 MET A CA 1
ATOM 638 C C . MET A 1 80 ? 7.742 25.5 29.516 1 98.81 80 MET A C 1
ATOM 640 O O . MET A 1 80 ? 6.605 25.078 29.312 1 98.81 80 MET A O 1
ATOM 644 N N . GLN A 1 81 ? 8.328 25.469 30.672 1 98.62 81 GLN A N 1
ATOM 645 C CA . GLN A 1 81 ? 7.621 24.938 31.828 1 98.62 81 GLN A CA 1
ATOM 646 C C . GLN A 1 81 ? 6.367 25.75 32.125 1 98.62 81 GLN A C 1
ATOM 648 O O . GLN A 1 81 ? 5.312 25.188 32.438 1 98.62 81 GLN A O 1
ATOM 653 N N . ALA A 1 82 ? 6.512 27.031 32 1 98.81 82 ALA A N 1
ATOM 654 C CA . ALA A 1 82 ? 5.367 27.906 32.219 1 98.81 82 ALA A CA 1
ATOM 655 C C . ALA A 1 82 ? 4.289 27.672 31.172 1 98.81 82 ALA A C 1
ATOM 657 O O . ALA A 1 82 ? 3.098 27.641 31.484 1 98.81 82 ALA A O 1
ATOM 658 N N . LEU A 1 83 ? 4.691 27.547 29.969 1 98.88 83 LEU A N 1
ATOM 659 C CA . LEU A 1 83 ? 3.746 27.281 28.891 1 98.88 83 LEU A CA 1
ATOM 660 C C . LEU A 1 83 ? 2.977 25.984 29.141 1 98.88 83 LEU A C 1
ATOM 662 O O . LEU A 1 83 ? 1.748 25.969 29.031 1 98.88 83 LEU A O 1
ATOM 666 N N . ILE A 1 84 ? 3.707 24.859 29.469 1 98.81 84 ILE A N 1
ATOM 667 C CA . ILE A 1 84 ? 3.084 23.578 29.75 1 98.81 84 ILE A CA 1
ATOM 668 C C . ILE A 1 84 ? 2.061 23.734 30.875 1 98.81 84 ILE A C 1
ATOM 670 O O . ILE A 1 84 ? 0.913 23.297 30.75 1 98.81 84 ILE A O 1
ATOM 674 N N . HIS A 1 85 ? 2.473 24.406 31.906 1 98.75 85 HIS A N 1
ATOM 675 C CA . HIS A 1 85 ? 1.621 24.594 33.094 1 98.75 85 HIS A CA 1
ATOM 676 C C . HIS A 1 85 ? 0.369 25.391 32.75 1 98.75 85 HIS A C 1
ATOM 678 O O . HIS A 1 85 ? -0.744 24.984 33.094 1 98.75 85 HIS A O 1
ATOM 684 N N . GLU A 1 86 ? 0.531 26.5 32.062 1 98.88 86 GLU A N 1
ATOM 685 C CA . GLU A 1 86 ? -0.584 27.391 31.766 1 98.88 86 GLU A CA 1
ATOM 686 C C . GLU A 1 86 ? -1.539 26.75 30.766 1 98.88 86 GLU A C 1
ATOM 688 O O . GLU A 1 86 ? -2.756 26.938 30.844 1 98.88 86 GLU A O 1
ATOM 693 N N . LEU A 1 87 ? -1.021 26.031 29.781 1 98.88 87 LEU A N 1
ATOM 694 C CA . LEU A 1 87 ? -1.881 25.266 28.891 1 98.88 87 LEU A CA 1
ATOM 695 C C . LEU A 1 87 ? -2.719 24.266 29.656 1 98.88 87 LEU A C 1
ATOM 697 O O . LEU A 1 87 ? -3.932 24.172 29.453 1 98.88 87 LEU A O 1
ATOM 701 N N . HIS A 1 88 ? -2.086 23.516 30.594 1 98.75 88 HIS A N 1
ATOM 702 C CA . HIS A 1 88 ? -2.799 22.531 31.391 1 98.75 88 HIS A CA 1
ATOM 703 C C . HIS A 1 88 ? -3.869 23.172 32.25 1 98.75 88 HIS A C 1
ATOM 705 O O . HIS A 1 88 ? -4.977 22.656 32.375 1 98.75 88 HIS A O 1
ATOM 711 N N . GLU A 1 89 ? -3.527 24.297 32.781 1 98.56 89 GLU A N 1
ATOM 712 C CA . GLU A 1 89 ? -4.508 25.047 33.562 1 98.56 89 GLU A CA 1
ATOM 713 C C . GLU A 1 89 ? -5.715 25.438 32.719 1 98.56 89 GLU A C 1
ATOM 715 O O . GLU A 1 89 ? -6.84 25.469 33.219 1 98.56 89 GLU A O 1
ATOM 720 N N . ALA A 1 90 ? -5.445 25.703 31.5 1 98.62 90 ALA A N 1
ATOM 721 C CA . ALA A 1 90 ? -6.504 26.109 30.578 1 98.62 90 ALA A CA 1
ATOM 722 C C . ALA A 1 90 ? -7.207 24.891 29.984 1 98.62 90 ALA A C 1
ATOM 724 O O . ALA A 1 90 ? -8.078 25.047 29.125 1 98.62 90 ALA A O 1
ATOM 725 N N . GLY A 1 91 ? -6.836 23.672 30.391 1 98.25 91 GLY A N 1
ATOM 726 C CA . GLY A 1 91 ? -7.434 22.453 29.859 1 98.25 91 GLY A CA 1
ATOM 727 C C . GLY A 1 91 ? -6.938 22.094 28.469 1 98.25 91 GLY A C 1
ATOM 728 O O . GLY A 1 91 ? -7.645 21.438 27.703 1 98.25 91 GLY A O 1
ATOM 729 N N . ILE A 1 92 ? -5.785 22.547 28.062 1 98.81 92 ILE A N 1
ATOM 730 C CA . ILE A 1 92 ? -5.219 22.312 26.75 1 98.81 92 ILE A CA 1
ATOM 731 C C . ILE A 1 92 ? -3.975 21.438 26.859 1 98.81 92 ILE A C 1
ATOM 733 O O . ILE A 1 92 ? -3.051 21.766 27.609 1 98.81 92 ILE A O 1
ATOM 737 N N . ARG A 1 93 ? -3.963 20.297 26.156 1 98.75 93 ARG A N 1
ATOM 738 C CA . ARG A 1 93 ? -2.812 19.406 26.094 1 98.75 93 ARG A CA 1
ATOM 739 C C . ARG A 1 93 ? -1.765 19.922 25.109 1 98.75 93 ARG A C 1
ATOM 741 O O . ARG A 1 93 ? -2.066 20.75 24.266 1 98.75 93 ARG A O 1
ATOM 748 N N . ILE A 1 94 ? -0.524 19.5 25.281 1 98.88 94 ILE A N 1
ATOM 749 C CA . ILE A 1 94 ? 0.544 20 24.422 1 98.88 94 ILE A CA 1
ATOM 750 C C . ILE A 1 94 ? 1.308 18.828 23.812 1 98.88 94 ILE A C 1
ATOM 752 O O . ILE A 1 94 ? 1.719 17.906 24.516 1 98.88 94 ILE A O 1
ATOM 756 N N . ILE A 1 95 ? 1.459 18.797 22.516 1 98.88 95 ILE A N 1
ATOM 757 C CA . ILE A 1 95 ? 2.215 17.844 21.703 1 98.88 95 ILE A CA 1
ATOM 758 C C . ILE A 1 95 ? 3.439 18.547 21.109 1 98.88 95 ILE A C 1
ATOM 760 O O . ILE A 1 95 ? 3.332 19.641 20.547 1 98.88 95 ILE A O 1
ATOM 764 N N . LEU A 1 96 ? 4.613 17.938 21.188 1 98.81 96 LEU A N 1
ATOM 765 C CA . LEU A 1 96 ? 5.824 18.531 20.625 1 98.81 96 LEU A CA 1
ATOM 766 C C . LEU A 1 96 ? 6.254 17.781 19.375 1 98.81 96 LEU A C 1
ATOM 768 O O . LEU A 1 96 ? 6.129 16.547 19.297 1 98.81 96 LEU A O 1
ATOM 772 N N . ASP A 1 97 ? 6.742 18.562 18.484 1 98.12 97 ASP A N 1
ATOM 773 C CA . ASP A 1 97 ? 7.41 17.969 17.344 1 98.12 97 ASP A CA 1
ATOM 774 C C . ASP A 1 97 ? 8.664 17.203 17.766 1 98.12 97 ASP A C 1
ATOM 776 O O . ASP A 1 97 ? 9.477 17.719 18.531 1 98.12 97 ASP A O 1
ATOM 780 N N . PHE A 1 98 ? 8.758 16.062 17.281 1 98.25 98 PHE A N 1
ATOM 781 C CA . PHE A 1 98 ? 9.891 15.211 17.594 1 98.25 98 PHE A CA 1
ATOM 782 C C . PHE A 1 98 ? 10.539 14.68 16.328 1 98.25 98 PHE A C 1
ATOM 784 O O . PHE A 1 98 ? 10.07 13.703 15.742 1 98.25 98 PHE A O 1
ATOM 791 N N . VAL A 1 99 ? 11.672 15.281 15.906 1 98.12 99 VAL A N 1
ATOM 792 C CA . VAL A 1 99 ? 12.414 14.883 14.711 1 98.12 99 VAL A CA 1
ATOM 793 C C . VAL A 1 99 ? 13.336 13.711 15.039 1 98.12 99 VAL A C 1
ATOM 795 O O . VAL A 1 99 ? 14.273 13.852 15.828 1 98.12 99 VAL A O 1
ATOM 798 N N . LEU A 1 100 ? 13.102 12.586 14.523 1 96 100 LEU A N 1
ATOM 799 C CA . LEU A 1 100 ? 13.891 11.453 14.992 1 96 100 LEU A CA 1
ATOM 800 C C . LEU A 1 100 ? 14.719 10.859 13.859 1 96 100 LEU A C 1
ATOM 802 O O . LEU A 1 100 ? 15.609 10.047 14.094 1 96 100 LEU A O 1
ATOM 806 N N . ASN A 1 101 ? 14.539 11.273 12.609 1 98.19 101 ASN A N 1
ATOM 807 C CA . ASN A 1 101 ? 15.273 10.703 11.477 1 98.19 101 ASN A CA 1
ATOM 808 C C . ASN A 1 101 ? 16.672 11.281 11.367 1 98.19 101 ASN A C 1
ATOM 810 O O . ASN A 1 101 ? 17.594 10.602 10.906 1 98.19 101 ASN A O 1
ATOM 814 N N . HIS A 1 102 ? 16.828 12.555 11.688 1 98.75 102 HIS A N 1
ATOM 815 C CA . HIS A 1 102 ? 18.078 13.273 11.469 1 98.75 102 HIS A CA 1
ATOM 816 C C . HIS A 1 102 ? 18.312 14.312 12.562 1 98.75 102 HIS A C 1
ATOM 818 O O . HIS A 1 102 ? 17.406 14.594 13.359 1 98.75 102 HIS A O 1
ATOM 824 N N . THR A 1 103 ? 19.578 14.766 12.672 1 98.75 103 THR A N 1
ATOM 825 C CA . THR A 1 103 ? 19.922 15.922 13.492 1 98.75 103 THR A CA 1
ATOM 826 C C . THR A 1 103 ? 20.5 17.031 12.633 1 98.75 103 THR A C 1
ATOM 828 O O . THR A 1 103 ? 20.625 16.891 11.414 1 98.75 103 THR A O 1
ATOM 831 N N . SER A 1 104 ? 20.766 18.141 13.242 1 98.75 104 SER A N 1
ATOM 832 C CA . SER A 1 104 ? 21.609 19.141 12.602 1 98.75 104 SER A CA 1
ATOM 833 C C . SER A 1 104 ? 23.047 18.641 12.453 1 98.75 104 SER A C 1
ATOM 835 O O . SER A 1 104 ? 23.516 17.844 13.266 1 98.75 104 SER A O 1
ATOM 837 N N . ASP A 1 105 ? 23.703 19.172 11.414 1 98.56 105 ASP A N 1
ATOM 838 C CA . ASP A 1 105 ? 25.141 18.906 11.297 1 98.56 105 ASP A CA 1
ATOM 839 C C . ASP A 1 105 ? 25.922 19.609 12.398 1 98.56 105 ASP A C 1
ATOM 841 O O . ASP A 1 105 ? 27.094 19.328 12.609 1 98.56 105 ASP A O 1
ATOM 845 N N . GLN A 1 106 ? 25.219 20.469 13.172 1 98.44 106 GLN A N 1
ATOM 846 C CA . GLN A 1 106 ? 25.844 21.172 14.289 1 98.44 106 GLN A CA 1
ATOM 847 C C . GLN A 1 106 ? 25.578 20.453 15.602 1 98.44 106 GLN A C 1
ATOM 849 O O . GLN A 1 106 ? 26.062 20.875 16.656 1 98.44 106 GLN A O 1
ATOM 854 N N . HIS A 1 107 ? 24.844 19.359 15.578 1 98.69 107 HIS A N 1
ATOM 855 C CA . HIS A 1 107 ? 24.672 18.531 16.766 1 98.69 107 HIS A CA 1
ATOM 856 C C . HIS A 1 107 ? 26 17.969 17.25 1 98.69 107 HIS A C 1
ATOM 858 O O . HIS A 1 107 ? 26.828 17.547 16.438 1 98.69 107 HIS A O 1
ATOM 864 N N . PRO A 1 108 ? 26.188 17.844 18.562 1 98.31 108 PRO A N 1
ATOM 865 C CA . PRO A 1 108 ? 27.469 17.359 19.078 1 98.31 108 PRO A CA 1
ATOM 866 C C . PRO A 1 108 ? 27.812 15.969 18.547 1 98.31 108 PRO A C 1
ATOM 868 O O . PRO A 1 108 ? 28.984 15.688 18.281 1 98.31 108 PRO A O 1
ATOM 871 N N . TRP A 1 109 ? 26.812 15.102 18.375 1 98.56 109 TRP A N 1
ATOM 872 C CA . TRP A 1 109 ? 27.062 13.766 17.844 1 98.56 109 TRP A CA 1
ATOM 873 C C . TRP A 1 109 ? 27.734 13.844 16.469 1 98.56 109 TRP A C 1
ATOM 875 O O . TRP A 1 109 ? 28.75 13.188 16.234 1 98.56 109 TRP A O 1
ATOM 885 N N . PHE A 1 110 ? 27.25 14.695 15.609 1 98.69 110 PHE A N 1
ATOM 886 C CA . PHE A 1 110 ? 27.781 14.758 14.25 1 98.69 110 PHE A CA 1
ATOM 887 C C . PHE A 1 110 ? 29.094 15.523 14.219 1 98.69 110 PHE A C 1
ATOM 889 O O . PHE A 1 110 ? 30 15.188 13.445 1 98.69 110 PHE A O 1
ATOM 896 N N . GLN A 1 111 ? 29.141 16.625 15.008 1 98.19 111 GLN A N 1
ATOM 897 C CA . GLN A 1 111 ? 30.391 17.375 15.078 1 98.19 111 GLN A CA 1
ATOM 898 C C . GLN A 1 111 ? 31.547 16.469 15.469 1 98.19 111 GLN A C 1
ATOM 900 O O . GLN A 1 111 ? 32.625 16.547 14.859 1 98.19 111 GLN A O 1
ATOM 905 N N . ASP A 1 112 ? 31.297 15.664 16.453 1 98.19 112 ASP A N 1
ATOM 906 C CA . ASP A 1 112 ? 32.344 14.734 16.891 1 98.19 112 ASP A CA 1
ATOM 907 C C . ASP A 1 112 ? 32.594 13.68 15.828 1 98.19 112 ASP A C 1
ATOM 909 O O . ASP A 1 112 ? 33.75 13.383 15.516 1 98.19 112 ASP A O 1
ATOM 913 N N . ALA A 1 113 ? 31.578 13.125 15.219 1 97.88 113 ALA A N 1
ATOM 914 C CA . ALA A 1 113 ? 31.672 12.07 14.211 1 97.88 113 ALA A CA 1
ATOM 915 C C . ALA A 1 113 ? 32.406 12.57 12.969 1 97.88 113 ALA A C 1
ATOM 917 O O . ALA A 1 113 ? 33.094 11.805 12.305 1 97.88 113 ALA A O 1
ATOM 918 N N . SER A 1 114 ? 32.219 13.836 12.633 1 96.25 114 SER A N 1
ATOM 919 C CA . SER A 1 114 ? 32.781 14.406 11.398 1 96.25 114 SER A CA 1
ATOM 920 C C . SER A 1 114 ? 34.219 14.852 11.586 1 96.25 114 SER A C 1
ATOM 922 O O . SER A 1 114 ? 34.938 15.062 10.609 1 96.25 114 SER A O 1
ATOM 924 N N . ARG A 1 115 ? 34.688 14.977 12.789 1 94.75 115 ARG A N 1
ATOM 925 C CA . ARG A 1 115 ? 36.031 15.453 13.055 1 94.75 115 ARG A CA 1
ATOM 926 C C . ARG A 1 115 ? 36.969 14.297 13.406 1 94.75 115 ARG A C 1
ATOM 928 O O . ARG A 1 115 ? 38.188 14.398 13.25 1 94.75 115 ARG A O 1
ATOM 935 N N . ASN A 1 116 ? 36.375 13.242 13.945 1 94.25 116 ASN A N 1
ATOM 936 C CA . ASN A 1 116 ? 37.156 12.102 14.43 1 94.25 116 ASN A CA 1
ATOM 937 C C . ASN A 1 116 ? 36.531 10.781 13.945 1 94.25 116 ASN A C 1
ATOM 939 O O . ASN A 1 116 ? 35.531 10.328 14.461 1 94.25 116 ASN A O 1
ATOM 943 N N . VAL A 1 117 ? 37.219 10.102 13.117 1 94.44 117 VAL A N 1
ATOM 944 C CA . VAL A 1 117 ? 36.719 8.867 12.516 1 94.44 117 VAL A CA 1
ATOM 945 C C . VAL A 1 117 ? 36.625 7.777 13.578 1 94.44 117 VAL A C 1
ATOM 947 O O . VAL A 1 117 ? 35.875 6.805 13.414 1 94.44 117 VAL A O 1
ATOM 950 N N . LYS A 1 118 ? 37.281 7.891 14.664 1 95.69 118 LYS A N 1
ATOM 951 C CA . LYS A 1 118 ? 37.25 6.902 15.734 1 95.69 118 LYS A CA 1
ATOM 952 C C . LYS A 1 118 ? 36.25 7.273 16.812 1 95.69 118 LYS A C 1
ATOM 954 O O . LYS A 1 118 ? 36.156 6.594 17.844 1 95.69 118 LYS A O 1
ATOM 959 N N . SER A 1 119 ? 35.562 8.305 16.516 1 96.75 119 SER A N 1
ATOM 960 C CA . SER A 1 119 ? 34.531 8.758 17.469 1 96.75 119 SER A CA 1
ATOM 961 C C . SER A 1 119 ? 33.531 7.66 17.75 1 96.75 119 SER A C 1
ATOM 963 O O . SER A 1 119 ? 33.125 6.918 16.859 1 96.75 119 SER A O 1
ATOM 965 N N . ILE A 1 120 ? 33.031 7.602 19 1 95.62 120 ILE A N 1
ATOM 966 C CA . ILE A 1 120 ? 31.953 6.672 19.359 1 95.62 120 ILE A CA 1
ATOM 967 C C . ILE A 1 120 ? 30.672 7.051 18.609 1 95.62 120 ILE A C 1
ATOM 969 O O . ILE A 1 120 ? 29.766 6.223 18.453 1 95.62 120 ILE A O 1
ATOM 973 N N . TYR A 1 121 ? 30.578 8.273 18.125 1 98.06 121 TYR A N 1
ATOM 974 C CA . TYR A 1 121 ? 29.375 8.758 17.469 1 98.06 121 TYR A CA 1
ATOM 975 C C . TYR A 1 121 ? 29.438 8.531 15.961 1 98.06 121 TYR A C 1
ATOM 977 O O . TYR A 1 121 ? 28.516 8.875 15.227 1 98.06 121 TYR A O 1
ATOM 985 N N . ARG A 1 122 ? 30.531 8.055 15.516 1 98.06 122 ARG A N 1
ATOM 986 C CA . ARG A 1 122 ? 30.672 7.812 14.078 1 98.06 122 ARG A CA 1
ATOM 987 C C . ARG A 1 122 ? 29.531 6.941 13.555 1 98.06 122 ARG A C 1
ATOM 989 O O . ARG A 1 122 ? 28.938 7.25 12.523 1 98.06 122 ARG A O 1
ATOM 996 N N . ASP A 1 123 ? 29.156 5.965 14.367 1 97.94 123 ASP A N 1
ATOM 997 C CA . ASP A 1 123 ? 28.141 5.012 13.938 1 97.94 123 ASP A CA 1
ATOM 998 C C . ASP A 1 123 ? 26.75 5.508 14.289 1 97.94 123 ASP A C 1
ATOM 1000 O O . ASP A 1 123 ? 25.766 4.785 14.117 1 97.94 123 ASP A O 1
ATOM 1004 N N . TYR A 1 124 ? 26.625 6.703 14.828 1 98.69 124 TYR A N 1
ATOM 1005 C CA . TYR A 1 124 ? 25.328 7.324 15.016 1 98.69 124 TYR A CA 1
ATOM 1006 C C . TYR A 1 124 ? 24.766 7.828 13.695 1 98.69 124 TYR A C 1
ATOM 1008 O O . TYR A 1 124 ? 23.578 8.125 13.586 1 98.69 124 TYR A O 1
ATOM 1016 N N . TYR A 1 125 ? 25.609 7.922 12.773 1 98.75 125 TYR A N 1
ATOM 1017 C CA . TYR A 1 125 ? 25.234 8.406 11.445 1 98.75 125 TYR A CA 1
ATOM 1018 C C . TYR A 1 125 ? 25.609 7.395 10.375 1 98.75 125 TYR A C 1
ATOM 1020 O O . TYR A 1 125 ? 26.188 6.344 10.672 1 98.75 125 TYR A O 1
ATOM 1028 N N . ILE A 1 126 ? 25.234 7.66 9.133 1 98.56 126 ILE A N 1
ATOM 1029 C CA . ILE A 1 126 ? 25.453 6.73 8.031 1 98.56 126 ILE A CA 1
ATOM 1030 C C . ILE A 1 126 ? 26.547 7.266 7.113 1 98.56 126 ILE A C 1
ATOM 1032 O O . ILE A 1 126 ? 26.359 8.289 6.453 1 98.56 126 ILE A O 1
ATOM 1036 N N . PHE A 1 127 ? 27.656 6.688 7.145 1 97.88 127 PHE A N 1
ATOM 1037 C CA . PHE A 1 127 ? 28.766 6.969 6.242 1 97.88 127 PHE A CA 1
ATOM 1038 C C . PHE A 1 127 ? 29.016 5.797 5.297 1 97.88 127 PHE A C 1
ATOM 1040 O O . PHE A 1 127 ? 28.953 4.637 5.715 1 97.88 127 PHE A O 1
ATOM 1047 N N . SER A 1 128 ? 29.141 6.074 4.027 1 97.38 128 SER A N 1
ATOM 1048 C CA . SER A 1 128 ? 29.359 5.016 3.049 1 97.38 128 SER A CA 1
ATOM 1049 C C . SER A 1 128 ? 30.094 5.547 1.815 1 97.38 128 SER A C 1
ATOM 1051 O O . SER A 1 128 ? 30.281 6.758 1.677 1 97.38 128 SER A O 1
ATOM 1053 N N . GLY A 1 129 ? 30.516 4.613 1.046 1 95.12 129 GLY A N 1
ATOM 1054 C CA . GLY A 1 129 ? 31.25 4.973 -0.153 1 95.12 129 GLY A CA 1
ATOM 1055 C C . GLY A 1 129 ? 32.75 4.969 0.052 1 95.12 129 GLY A C 1
ATOM 1056 O O . GLY A 1 129 ? 33.25 4.719 1.159 1 95.12 129 GLY A O 1
ATOM 1057 N N . HIS A 1 130 ? 33.531 5.199 -1.094 1 94.25 130 HIS A N 1
ATOM 1058 C CA . HIS A 1 130 ? 35 5.254 -1.106 1 94.25 130 HIS A CA 1
ATOM 1059 C C . HIS A 1 130 ? 35.5 6.102 -2.268 1 94.25 130 HIS A C 1
ATOM 1061 O O . HIS A 1 130 ? 34.781 6.297 -3.258 1 94.25 130 HIS A O 1
ATOM 1067 N N . HIS A 1 131 ? 36.625 6.695 -2.08 1 95.31 131 HIS A N 1
ATOM 1068 C CA . HIS A 1 131 ? 37.344 7.438 -3.123 1 95.31 131 HIS A CA 1
ATOM 1069 C C . HIS A 1 131 ? 36.469 8.57 -3.668 1 95.31 131 HIS A C 1
ATOM 1071 O O . HIS A 1 131 ? 36.406 8.789 -4.879 1 95.31 131 HIS A O 1
ATOM 1077 N N . HIS A 1 132 ? 35.625 9.133 -2.846 1 93.38 132 HIS A N 1
ATOM 1078 C CA . HIS A 1 132 ? 34.812 10.297 -3.139 1 93.38 132 HIS A CA 1
ATOM 1079 C C . HIS A 1 132 ? 33.719 9.961 -4.145 1 93.38 132 HIS A C 1
ATOM 1081 O O . HIS A 1 132 ? 33.281 10.828 -4.898 1 93.38 132 HIS A O 1
ATOM 1087 N N . LYS A 1 133 ? 33.438 8.734 -4.211 1 93.44 133 LYS A N 1
ATOM 1088 C CA . LYS A 1 133 ? 32.344 8.305 -5.055 1 93.44 133 LYS A CA 1
ATOM 1089 C C . LYS A 1 133 ? 31.094 8.023 -4.219 1 93.44 133 LYS A C 1
ATOM 1091 O O . LYS A 1 133 ? 31.172 7.371 -3.178 1 93.44 133 LYS A O 1
ATOM 1096 N N . ARG A 1 134 ? 29.938 8.5 -4.711 1 94 134 ARG A N 1
ATOM 1097 C CA . ARG A 1 134 ? 28.656 8.25 -4.031 1 94 134 ARG A CA 1
ATOM 1098 C C . ARG A 1 134 ? 28.312 6.766 -4.055 1 94 134 ARG A C 1
ATOM 1100 O O . ARG A 1 134 ? 28.547 6.082 -5.055 1 94 134 ARG A O 1
ATOM 1107 N N . PRO A 1 135 ? 27.734 6.297 -3.006 1 95.31 135 PRO A N 1
ATOM 1108 C CA . PRO A 1 135 ? 27.406 4.875 -2.91 1 95.31 135 PRO A CA 1
ATOM 1109 C C . PRO A 1 135 ? 26.312 4.449 -3.896 1 95.31 135 PRO A C 1
ATOM 1111 O O . PRO A 1 135 ? 26.266 3.285 -4.305 1 95.31 135 PRO A O 1
ATOM 1114 N N . ASN A 1 136 ? 25.406 5.324 -4.246 1 95.12 136 ASN A N 1
ATOM 1115 C CA . ASN A 1 136 ? 24.266 5.023 -5.105 1 95.12 136 ASN A CA 1
ATOM 1116 C C . ASN A 1 136 ? 23.703 6.281 -5.766 1 95.12 136 ASN A C 1
ATOM 1118 O O . ASN A 1 136 ? 24.266 7.367 -5.617 1 95.12 136 ASN A O 1
ATOM 1122 N N . ASN A 1 137 ? 22.609 6.113 -6.52 1 94.12 137 ASN A N 1
ATOM 1123 C CA . ASN A 1 137 ? 22.078 7.211 -7.316 1 94.12 137 ASN A CA 1
ATOM 1124 C C . ASN A 1 137 ? 20.875 7.855 -6.648 1 94.12 137 ASN A C 1
ATOM 1126 O O . ASN A 1 137 ? 20.062 8.5 -7.312 1 94.12 137 ASN A O 1
ATOM 1130 N N . TRP A 1 138 ? 20.734 7.68 -5.312 1 96.81 138 TRP A N 1
ATOM 1131 C CA . TRP A 1 138 ? 19.531 8.156 -4.625 1 96.81 138 TRP A CA 1
ATOM 1132 C C . TRP A 1 138 ? 19.547 9.672 -4.504 1 96.81 138 TRP A C 1
ATOM 1134 O O . TRP A 1 138 ? 20.594 10.281 -4.312 1 96.81 138 TRP A O 1
ATOM 1144 N N . GLY A 1 139 ? 18.312 10.227 -4.602 1 96 139 GLY A N 1
ATOM 1145 C CA . GLY A 1 139 ? 18.141 11.672 -4.523 1 96 139 GLY A CA 1
ATOM 1146 C C . GLY A 1 139 ? 17.484 12.133 -3.238 1 96 139 GLY A C 1
ATOM 1147 O O . GLY A 1 139 ? 16.672 11.406 -2.662 1 96 139 GLY A O 1
ATOM 1148 N N . SER A 1 140 ? 17.875 13.352 -2.816 1 95.31 140 SER A N 1
ATOM 1149 C CA . SER A 1 140 ? 17.297 14.008 -1.648 1 95.31 140 SER A CA 1
ATOM 1150 C C . SER A 1 140 ? 15.945 14.633 -1.977 1 95.31 140 SER A C 1
ATOM 1152 O O . SER A 1 140 ? 15.711 15.07 -3.105 1 95.31 140 SER A O 1
ATOM 1154 N N . PHE A 1 141 ? 15.078 14.766 -0.985 1 92.38 141 PHE A N 1
ATOM 1155 C CA . PHE A 1 141 ? 13.781 15.406 -1.17 1 92.38 141 PHE A CA 1
ATOM 1156 C C . PHE A 1 141 ? 13.945 16.906 -1.434 1 92.38 141 PHE A C 1
ATOM 1158 O O . PHE A 1 141 ? 13.062 17.547 -2.006 1 92.38 141 PHE A O 1
ATOM 1165 N N . PHE A 1 142 ? 15.062 17.438 -0.993 1 89.94 142 PHE A N 1
ATOM 1166 C CA . PHE A 1 142 ? 15.289 18.875 -1.178 1 89.94 142 PHE A CA 1
ATOM 1167 C C . PHE A 1 142 ? 16.172 19.125 -2.395 1 89.94 142 PHE A C 1
ATOM 1169 O O . PHE A 1 142 ? 16.672 20.234 -2.584 1 89.94 142 PHE A O 1
ATOM 1176 N N . GLY A 1 143 ? 16.453 18.109 -3.182 1 87.25 143 GLY A N 1
ATOM 1177 C CA . GLY A 1 143 ? 17.234 18.234 -4.406 1 87.25 143 GLY A CA 1
ATOM 1178 C C . GLY A 1 143 ? 18.641 17.719 -4.277 1 87.25 143 GLY A C 1
ATOM 1179 O O . GLY A 1 143 ? 19.234 17.766 -3.193 1 87.25 143 GLY A O 1
ATOM 1180 N N . GLY A 1 144 ? 19.141 17.188 -5.32 1 91.81 144 GLY A N 1
ATOM 1181 C CA . GLY A 1 144 ? 20.5 16.656 -5.332 1 91.81 144 GLY A CA 1
ATOM 1182 C C . GLY A 1 144 ? 20.578 15.25 -4.777 1 91.81 144 GLY A C 1
ATOM 1183 O O . GLY A 1 144 ? 19.578 14.539 -4.707 1 91.81 144 GLY A O 1
ATOM 1184 N N . SER A 1 145 ? 21.766 14.883 -4.426 1 95.75 145 SER A N 1
ATOM 1185 C CA . SER A 1 145 ? 22.031 13.547 -3.908 1 95.75 145 SER A CA 1
ATOM 1186 C C . SER A 1 145 ? 21.734 13.461 -2.412 1 95.75 145 SER A C 1
ATOM 1188 O O . SER A 1 145 ? 21.859 14.461 -1.695 1 95.75 145 SER A O 1
ATOM 1190 N N . VAL A 1 146 ? 21.469 12.273 -1.959 1 98.06 146 VAL A N 1
ATOM 1191 C CA . VAL A 1 146 ? 21.312 12.023 -0.53 1 98.06 146 VAL A CA 1
ATOM 1192 C C . VAL A 1 146 ? 22.688 11.961 0.137 1 98.06 146 VAL A C 1
ATOM 1194 O O . VAL A 1 146 ? 22.781 11.836 1.36 1 98.06 146 VAL A O 1
ATOM 1197 N N . TRP A 1 147 ? 23.781 12.086 -0.639 1 97.94 147 TRP A N 1
ATOM 1198 C CA . TRP A 1 147 ? 25.141 11.898 -0.139 1 97.94 147 TRP A CA 1
ATOM 1199 C C . TRP A 1 147 ? 25.922 13.195 -0.216 1 97.94 147 TRP A C 1
ATOM 1201 O O . TRP A 1 147 ? 25.922 13.875 -1.245 1 97.94 147 TRP A O 1
ATOM 1211 N N . SER A 1 148 ? 26.578 13.609 0.802 1 97.94 148 SER A N 1
ATOM 1212 C CA . SER A 1 148 ? 27.547 14.695 0.861 1 97.94 148 SER A CA 1
ATOM 1213 C C . SER A 1 148 ? 28.906 14.211 1.376 1 97.94 148 SER A C 1
ATOM 1215 O O . SER A 1 148 ? 28.969 13.297 2.203 1 97.94 148 SER A O 1
ATOM 1217 N N . PRO A 1 149 ? 29.984 14.789 0.903 1 97.5 149 PRO A N 1
ATOM 1218 C CA . PRO A 1 149 ? 31.312 14.32 1.317 1 97.5 149 PRO A CA 1
ATOM 1219 C C . PRO A 1 149 ? 31.5 14.383 2.83 1 97.5 149 PRO A C 1
ATOM 1221 O O . PRO A 1 149 ? 31.062 15.328 3.479 1 97.5 149 PRO A O 1
ATOM 1224 N N . ASP A 1 150 ? 32.156 13.359 3.381 1 97.56 150 ASP A N 1
ATOM 1225 C CA . ASP A 1 150 ? 32.562 13.336 4.789 1 97.56 150 ASP A CA 1
ATOM 1226 C C . ASP A 1 150 ? 33.531 14.469 5.113 1 97.56 150 ASP A C 1
ATOM 1228 O O . ASP A 1 150 ? 34.625 14.523 4.574 1 97.56 150 ASP A O 1
ATOM 1232 N N . PRO A 1 151 ? 33.156 15.305 6.039 1 96.19 151 PRO A N 1
ATOM 1233 C CA . PRO A 1 151 ? 34.031 16.422 6.367 1 96.19 151 PRO A CA 1
ATOM 1234 C C . PRO A 1 151 ? 35.375 15.969 6.922 1 96.19 151 PRO A C 1
ATOM 1236 O O . PRO A 1 151 ? 36.344 16.734 6.891 1 96.19 151 PRO A O 1
ATOM 1239 N N . ALA A 1 152 ? 35.469 14.789 7.355 1 95.5 152 ALA A N 1
ATOM 1240 C CA . ALA A 1 152 ? 36.719 14.266 7.91 1 95.5 152 ALA A CA 1
ATOM 1241 C C . ALA A 1 152 ? 37.719 13.883 6.805 1 95.5 152 ALA A C 1
ATOM 1243 O O . ALA A 1 152 ? 38.844 13.5 7.078 1 95.5 152 ALA A O 1
ATOM 1244 N N . GLY A 1 153 ? 37.281 13.922 5.602 1 95 153 GLY A N 1
ATOM 1245 C CA . GLY A 1 153 ? 38.156 13.688 4.469 1 95 153 GLY A CA 1
ATOM 1246 C C . GLY A 1 153 ? 38.469 12.219 4.273 1 95 153 GLY A C 1
ATOM 1247 O O . GLY A 1 153 ? 39.562 11.883 3.805 1 95 153 GLY A O 1
ATOM 1248 N N . THR A 1 154 ? 37.625 11.375 4.68 1 95.88 154 THR A N 1
ATOM 1249 C CA . THR A 1 154 ? 37.906 9.938 4.625 1 95.88 154 THR A CA 1
ATOM 1250 C C . THR A 1 154 ? 37.719 9.414 3.203 1 95.88 154 THR A C 1
ATOM 1252 O O . THR A 1 154 ? 38.094 8.273 2.91 1 95.88 154 THR A O 1
ATOM 1255 N N . GLY A 1 155 ? 37.125 10.258 2.324 1 96.69 155 GLY A N 1
ATOM 1256 C CA . GLY A 1 155 ? 36.75 9.773 1.008 1 96.69 155 GLY A CA 1
ATOM 1257 C C . GLY A 1 155 ? 35.344 9.148 0.972 1 96.69 155 GLY A C 1
ATOM 1258 O O . GLY A 1 155 ? 34.844 8.828 -0.101 1 96.69 155 GLY A O 1
ATOM 1259 N N . GLN A 1 156 ? 34.719 9.023 2.111 1 97.31 156 GLN A N 1
ATOM 1260 C CA . GLN A 1 156 ? 33.344 8.578 2.207 1 97.31 156 GLN A CA 1
ATOM 1261 C C . GLN A 1 156 ? 32.375 9.758 2.131 1 97.31 156 GLN A C 1
ATOM 1263 O O . GLN A 1 156 ? 32.781 10.906 1.985 1 97.31 156 GLN A O 1
ATOM 1268 N N . SER A 1 157 ? 31.109 9.453 2.086 1 98.06 157 SER A N 1
ATOM 1269 C CA . SER A 1 157 ? 30.031 10.438 2.154 1 98.06 157 SER A CA 1
ATOM 1270 C C . SER A 1 157 ? 29.062 10.117 3.281 1 98.06 157 SER A C 1
ATOM 1272 O O . SER A 1 157 ? 28.953 8.961 3.707 1 98.06 157 SER A O 1
ATOM 1274 N N . TYR A 1 158 ? 28.469 11.07 3.842 1 98.44 158 TYR A N 1
ATOM 1275 C CA . TYR A 1 158 ? 27.422 10.828 4.832 1 98.44 158 TYR A CA 1
ATOM 1276 C C . TYR A 1 158 ? 26.031 11.008 4.223 1 98.44 158 TYR A C 1
ATOM 1278 O O . TYR A 1 158 ? 25.859 11.781 3.277 1 98.44 158 TYR A O 1
ATOM 1286 N N . PHE A 1 159 ? 25.094 10.281 4.695 1 98.62 159 PHE A N 1
ATOM 1287 C CA . PHE A 1 159 ? 23.734 10.227 4.172 1 98.62 159 PHE A CA 1
ATOM 1288 C C . PHE A 1 159 ? 22.891 11.344 4.758 1 98.62 159 PHE A C 1
ATOM 1290 O O . PHE A 1 159 ? 22.938 11.602 5.965 1 98.62 159 PHE A O 1
ATOM 1297 N N . HIS A 1 160 ? 22.125 12.039 3.941 1 98.56 160 HIS A N 1
ATOM 1298 C CA . HIS A 1 160 ? 21.125 13.031 4.336 1 98.56 160 HIS A CA 1
ATOM 1299 C C . HIS A 1 160 ? 19.938 13.031 3.379 1 98.56 160 HIS A C 1
ATOM 1301 O O . HIS A 1 160 ? 20.062 13.469 2.23 1 98.56 160 HIS A O 1
ATOM 1307 N N . LEU A 1 161 ? 18.812 12.641 3.814 1 98 161 LEU A N 1
ATOM 1308 C CA . LEU A 1 161 ? 17.641 12.492 2.967 1 98 161 LEU A CA 1
ATOM 1309 C C . LEU A 1 161 ? 17.062 13.852 2.572 1 98 161 LEU A C 1
ATOM 1311 O O . LEU A 1 161 ? 16.453 13.984 1.514 1 98 161 LEU A O 1
ATOM 1315 N N . PHE A 1 162 ? 17.234 14.805 3.453 1 96.5 162 PHE A N 1
ATOM 1316 C CA . PHE A 1 162 ? 16.766 16.172 3.213 1 96.5 162 PHE A CA 1
ATOM 1317 C C . PHE A 1 162 ? 17.922 17.109 2.926 1 96.5 162 PHE A C 1
ATOM 1319 O O . PHE A 1 162 ? 18.734 16.844 2.023 1 96.5 162 PHE A O 1
ATOM 1326 N N . ASP A 1 163 ? 18.062 18.203 3.615 1 96.06 163 ASP A N 1
ATOM 1327 C CA . ASP A 1 163 ? 19.172 19.125 3.412 1 96.06 163 ASP A CA 1
ATOM 1328 C C . ASP A 1 163 ? 20.484 18.531 3.881 1 96.06 163 ASP A C 1
ATOM 1330 O O . ASP A 1 163 ? 20.516 17.719 4.816 1 96.06 163 ASP A O 1
ATOM 1334 N N . GLN A 1 164 ? 21.578 18.891 3.254 1 96.75 164 GLN A N 1
ATOM 1335 C CA . GLN A 1 164 ? 22.891 18.359 3.613 1 96.75 164 GLN A CA 1
ATOM 1336 C C . GLN A 1 164 ? 23.234 18.703 5.059 1 96.75 164 GLN A C 1
ATOM 1338 O O . GLN A 1 164 ? 24.062 18.031 5.676 1 96.75 164 GLN A O 1
ATOM 1343 N N . HIS A 1 165 ? 22.578 19.672 5.648 1 97.94 165 HIS A N 1
ATOM 1344 C CA . HIS A 1 165 ? 22.812 20.062 7.035 1 97.94 165 HIS A CA 1
ATOM 1345 C C . HIS A 1 165 ? 21.969 19.234 7.996 1 97.94 165 HIS A C 1
ATOM 1347 O O . HIS A 1 165 ? 21.938 19.5 9.195 1 97.94 165 HIS A O 1
ATOM 1353 N N . MET A 1 166 ? 21.297 18.219 7.449 1 98.56 166 MET A N 1
ATOM 1354 C CA . MET A 1 166 ? 20.438 17.328 8.227 1 98.56 166 MET A CA 1
ATOM 1355 C C . MET A 1 166 ? 20.859 15.883 8.047 1 98.56 166 MET A C 1
ATOM 1357 O O . MET A 1 166 ? 20.094 15.062 7.551 1 98.56 166 MET A O 1
ATOM 1361 N N . PRO A 1 167 ? 22.094 15.555 8.555 1 98.75 167 PRO A N 1
ATOM 1362 C CA . PRO A 1 167 ? 22.547 14.164 8.414 1 98.75 167 PRO A CA 1
ATOM 1363 C C . PRO A 1 167 ? 21.609 13.172 9.109 1 98.75 167 PRO A C 1
ATOM 1365 O O . PRO A 1 167 ? 21.172 13.414 10.234 1 98.75 167 PRO A O 1
ATOM 1368 N N . ASP A 1 168 ? 21.312 12.07 8.445 1 98.88 168 ASP A N 1
ATOM 1369 C CA . ASP A 1 168 ? 20.406 11.047 8.969 1 98.88 168 ASP A CA 1
ATOM 1370 C C . ASP A 1 168 ? 21.062 10.234 10.07 1 98.88 168 ASP A C 1
ATOM 1372 O O . ASP A 1 168 ? 22.25 9.883 9.969 1 98.88 168 ASP A O 1
ATOM 1376 N N . LEU A 1 169 ? 20.297 9.898 11.023 1 98.88 169 LEU A N 1
ATOM 1377 C CA . LEU A 1 169 ? 20.719 8.992 12.086 1 98.88 169 LEU A CA 1
ATOM 1378 C C . LEU A 1 169 ? 20.656 7.543 11.625 1 98.88 169 LEU A C 1
ATOM 1380 O O . LEU A 1 169 ? 19.812 7.18 10.812 1 98.88 169 LEU A O 1
ATOM 1384 N N . ASN A 1 170 ? 21.609 6.75 12.125 1 98.69 170 ASN A N 1
ATOM 1385 C CA . ASN A 1 170 ? 21.656 5.309 11.906 1 98.69 170 ASN A CA 1
ATOM 1386 C C . ASN A 1 170 ? 20.859 4.562 12.969 1 98.69 170 ASN A C 1
ATOM 1388 O O . ASN A 1 170 ? 21.406 4.105 13.969 1 98.69 170 ASN A O 1
ATOM 1392 N N . TRP A 1 171 ? 19.609 4.281 12.719 1 98.5 171 TRP A N 1
ATOM 1393 C CA . TRP A 1 171 ? 18.719 3.672 13.695 1 98.5 171 TRP A CA 1
ATOM 1394 C C . TRP A 1 171 ? 19.016 2.186 13.859 1 98.5 171 TRP A C 1
ATOM 1396 O O . TRP A 1 171 ? 18.516 1.541 14.781 1 98.5 171 TRP A O 1
ATOM 1406 N N . ALA A 1 172 ? 19.844 1.665 12.977 1 97.62 172 ALA A N 1
ATOM 1407 C CA . ALA A 1 172 ? 20.312 0.305 13.211 1 97.62 172 ALA A CA 1
ATOM 1408 C C . ALA A 1 172 ? 21.188 0.236 14.469 1 97.62 172 ALA A C 1
ATOM 1410 O O . ALA A 1 172 ? 21.391 -0.844 15.023 1 97.62 172 ALA A O 1
ATOM 1411 N N . ASN A 1 173 ? 21.75 1.355 14.883 1 98.12 173 ASN A N 1
ATOM 1412 C CA . ASN A 1 173 ? 22.547 1.468 16.109 1 98.12 173 ASN A CA 1
ATOM 1413 C C . ASN A 1 173 ? 21.656 1.554 17.344 1 98.12 173 ASN A C 1
ATOM 1415 O O . ASN A 1 173 ? 20.906 2.512 17.5 1 98.12 173 ASN A O 1
ATOM 1419 N N . ALA A 1 174 ? 21.844 0.68 18.266 1 97.5 174 ALA A N 1
ATOM 1420 C CA . ALA A 1 174 ? 21 0.597 19.453 1 97.5 174 ALA A CA 1
ATOM 1421 C C . ALA A 1 174 ? 21.188 1.831 20.328 1 97.5 174 ALA A C 1
ATOM 1423 O O . ALA A 1 174 ? 20.25 2.254 21.016 1 97.5 174 ALA A O 1
ATOM 1424 N N . GLU A 1 175 ? 22.344 2.404 20.281 1 98.06 175 GLU A N 1
ATOM 1425 C CA . GLU A 1 175 ? 22.594 3.584 21.109 1 98.06 175 GLU A CA 1
ATOM 1426 C C . GLU A 1 175 ? 21.828 4.793 20.594 1 98.06 175 GLU A C 1
ATOM 1428 O O . GLU A 1 175 ? 21.391 5.645 21.375 1 98.06 175 GLU A O 1
ATOM 1433 N N . VAL A 1 176 ? 21.641 4.84 19.266 1 98.56 176 VAL A N 1
ATOM 1434 C CA . VAL A 1 176 ? 20.812 5.891 18.688 1 98.56 176 VAL A CA 1
ATOM 1435 C C . VAL A 1 176 ? 19.359 5.73 19.156 1 98.56 176 VAL A C 1
ATOM 1437 O O . VAL A 1 176 ? 18.734 6.699 19.594 1 98.56 176 VAL A O 1
ATOM 1440 N N . ARG A 1 177 ? 18.812 4.516 19.141 1 98.25 177 ARG A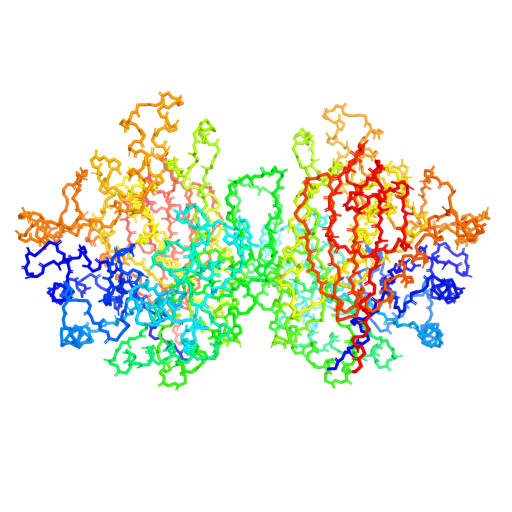 N 1
ATOM 1441 C CA . ARG A 1 177 ? 17.453 4.238 19.594 1 98.25 177 ARG A CA 1
ATOM 1442 C C . ARG A 1 177 ? 17.297 4.59 21.062 1 98.25 177 ARG A C 1
ATOM 1444 O O . ARG A 1 177 ? 16.297 5.191 21.453 1 98.25 177 ARG A O 1
ATOM 1451 N N . ARG A 1 178 ? 18.281 4.262 21.891 1 97.56 178 ARG A N 1
ATOM 1452 C CA . ARG A 1 178 ? 18.25 4.586 23.312 1 97.56 178 ARG A CA 1
ATOM 1453 C C . ARG A 1 178 ? 18.281 6.094 23.531 1 97.56 178 ARG A C 1
ATOM 1455 O O . ARG A 1 178 ? 17.516 6.629 24.328 1 97.56 178 ARG A O 1
ATOM 1462 N N . ALA A 1 179 ? 19.188 6.742 22.812 1 98.25 179 ALA A N 1
ATOM 1463 C CA . ALA A 1 179 ? 19.344 8.188 22.969 1 98.25 179 ALA A CA 1
ATOM 1464 C C . ALA A 1 179 ? 18.062 8.914 22.609 1 98.25 179 ALA A C 1
ATOM 1466 O O . ALA A 1 179 ? 17.641 9.852 23.297 1 98.25 179 ALA A O 1
ATOM 1467 N N . MET A 1 180 ? 17.438 8.5 21.562 1 98.38 180 MET A N 1
ATOM 1468 C CA . MET A 1 180 ? 16.188 9.133 21.156 1 98.38 180 MET A CA 1
ATOM 1469 C C . MET A 1 180 ? 15.078 8.844 22.172 1 98.38 180 MET A C 1
ATOM 1471 O O . MET A 1 180 ? 14.211 9.68 22.406 1 98.38 180 MET A O 1
ATOM 1475 N N . GLY A 1 181 ? 15.07 7.633 22.719 1 98.31 181 GLY A N 1
ATOM 1476 C CA . GLY A 1 181 ? 14.164 7.328 23.812 1 98.31 181 GLY A CA 1
ATOM 1477 C C . GLY A 1 181 ? 14.359 8.234 25.016 1 98.31 181 GLY A C 1
ATOM 1478 O O . GLY A 1 181 ? 13.383 8.695 25.609 1 98.31 181 GLY A O 1
ATOM 1479 N N . ASP A 1 182 ? 15.633 8.5 25.312 1 98.31 182 ASP A N 1
ATOM 1480 C CA . ASP A 1 182 ? 15.961 9.375 26.438 1 98.31 182 ASP A CA 1
ATOM 1481 C C . ASP A 1 182 ? 15.43 10.789 26.203 1 98.31 182 ASP A C 1
ATOM 1483 O O . ASP A 1 182 ? 14.922 11.43 27.125 1 98.31 182 ASP A O 1
ATOM 1487 N N . VAL A 1 183 ? 15.555 11.227 25 1 98.38 183 VAL A N 1
ATOM 1488 C CA . VAL A 1 183 ? 15.055 12.547 24.656 1 98.38 183 VAL A CA 1
ATOM 1489 C C . VAL A 1 183 ? 13.539 12.594 24.859 1 98.38 183 VAL A C 1
ATOM 1491 O O . VAL A 1 183 ? 13.016 13.539 25.453 1 98.38 183 VAL A O 1
ATOM 1494 N N . ALA A 1 184 ? 12.828 11.617 24.328 1 98.62 184 ALA A N 1
ATOM 1495 C CA . ALA A 1 184 ? 11.375 11.555 24.484 1 98.62 184 ALA A CA 1
ATOM 1496 C C . ALA A 1 184 ? 10.977 11.555 25.953 1 98.62 184 ALA A C 1
ATOM 1498 O O . ALA A 1 184 ? 10.094 12.32 26.359 1 98.62 184 ALA A O 1
ATOM 1499 N N . GLU A 1 185 ? 11.633 10.789 26.75 1 98.25 185 GLU A N 1
ATOM 1500 C CA . GLU A 1 185 ? 11.32 10.672 28.172 1 98.25 185 GLU A CA 1
ATOM 1501 C C . GLU A 1 185 ? 11.602 11.977 28.906 1 98.25 185 GLU A C 1
ATOM 1503 O O . GLU A 1 185 ? 10.875 12.336 29.844 1 98.25 185 GLU A O 1
ATOM 1508 N N . PHE A 1 186 ? 12.695 12.586 28.562 1 98.56 186 PHE A N 1
ATOM 1509 C CA . PHE A 1 186 ? 13.039 13.867 29.156 1 98.56 186 PHE A CA 1
ATOM 1510 C C . PHE A 1 186 ? 11.875 14.844 29.078 1 98.56 186 PHE A C 1
ATOM 1512 O O . PHE A 1 186 ? 11.492 15.445 30.078 1 98.56 186 PHE A O 1
ATOM 1519 N N . TRP A 1 187 ? 11.273 14.945 27.922 1 98.69 187 TRP A N 1
ATOM 1520 C CA . TRP A 1 187 ? 10.211 15.922 27.719 1 98.69 187 TRP A CA 1
ATOM 1521 C C . TRP A 1 187 ? 8.891 15.43 28.297 1 98.69 187 TRP A C 1
ATOM 1523 O O . TRP A 1 187 ? 8.102 16.219 28.828 1 98.69 187 TRP A O 1
ATOM 1533 N N . LEU A 1 188 ? 8.656 14.133 28.172 1 98.81 188 LEU A N 1
ATOM 1534 C CA . LEU A 1 188 ? 7.449 13.586 28.781 1 98.81 188 LEU A CA 1
ATOM 1535 C C . LEU A 1 188 ? 7.473 13.766 30.297 1 98.81 188 LEU A C 1
ATOM 1537 O O . LEU A 1 188 ? 6.441 14.055 30.906 1 98.81 188 LEU A O 1
ATOM 1541 N N . ASN A 1 189 ? 8.664 13.648 30.859 1 98.44 189 ASN A N 1
ATOM 1542 C CA . ASN A 1 189 ? 8.836 13.875 32.281 1 98.44 189 ASN A CA 1
ATOM 1543 C C . ASN A 1 189 ? 8.562 15.328 32.656 1 98.44 189 ASN A C 1
ATOM 1545 O O . ASN A 1 189 ? 8.219 15.625 33.812 1 98.44 189 ASN A O 1
ATOM 1549 N N . LYS A 1 190 ? 8.672 16.188 31.734 1 98.31 190 LYS A N 1
ATOM 1550 C CA . LYS A 1 190 ? 8.422 17.609 31.984 1 98.31 190 LYS A CA 1
ATOM 1551 C C . LYS A 1 190 ? 6.945 17.953 31.828 1 98.31 190 LYS A C 1
ATOM 1553 O O . LYS A 1 190 ? 6.527 19.078 32.125 1 98.31 190 LYS A O 1
ATOM 1558 N N . GLY A 1 191 ? 6.184 17.047 31.297 1 98.31 191 GLY A N 1
ATOM 1559 C CA . GLY A 1 191 ? 4.738 17.203 31.375 1 98.31 191 GLY A CA 1
ATOM 1560 C C . GLY A 1 191 ? 4.078 17.344 30.016 1 98.31 191 GLY A C 1
ATOM 1561 O O . GLY A 1 191 ? 2.875 17.594 29.938 1 98.31 191 GLY A O 1
ATOM 1562 N N . ILE A 1 192 ? 4.789 17.172 28.922 1 98.69 192 ILE A N 1
ATOM 1563 C CA . ILE A 1 192 ? 4.109 17.219 27.641 1 98.69 192 ILE A CA 1
ATOM 1564 C C . ILE A 1 192 ? 3.18 16.016 27.5 1 98.69 192 ILE A C 1
ATOM 1566 O O . ILE A 1 192 ? 3.332 15.016 28.219 1 98.69 192 ILE A O 1
ATOM 1570 N N . ASP A 1 193 ? 2.201 16.078 26.578 1 98.81 193 ASP A N 1
ATOM 1571 C CA . ASP A 1 193 ? 1.127 15.094 26.516 1 98.81 193 ASP A CA 1
ATOM 1572 C C . ASP A 1 193 ? 1.257 14.219 25.266 1 98.81 193 ASP A C 1
ATOM 1574 O O . ASP A 1 193 ? 0.537 13.227 25.125 1 98.81 193 ASP A O 1
ATOM 1578 N N . GLY A 1 194 ? 2.133 14.602 24.391 1 98.75 194 GLY A N 1
ATOM 1579 C CA . GLY A 1 194 ? 2.277 13.812 23.172 1 98.75 194 GLY A CA 1
ATOM 1580 C C . GLY A 1 194 ? 3.508 14.188 22.359 1 98.75 194 GLY A C 1
ATOM 1581 O O . GLY A 1 194 ? 4.176 15.18 22.656 1 98.75 194 GLY A O 1
ATOM 1582 N N . LEU A 1 195 ? 3.807 13.344 21.391 1 98.81 195 LEU A N 1
ATOM 1583 C CA . LEU A 1 195 ? 4.906 13.523 20.453 1 98.81 195 LEU A CA 1
ATOM 1584 C C . LEU A 1 195 ? 4.418 13.359 19.016 1 98.81 195 LEU A C 1
ATOM 1586 O O . LEU A 1 195 ? 3.746 12.383 18.688 1 98.81 195 LEU A O 1
ATOM 1590 N N . ARG A 1 196 ? 4.648 14.375 18.266 1 98.81 196 ARG A N 1
ATOM 1591 C CA . ARG A 1 196 ? 4.5 14.219 16.828 1 98.81 196 ARG A CA 1
ATOM 1592 C C . ARG A 1 196 ? 5.801 13.734 16.188 1 98.81 196 ARG A C 1
ATOM 1594 O O . ARG A 1 196 ? 6.773 14.484 16.109 1 98.81 196 ARG A O 1
ATOM 1601 N N . LEU A 1 197 ? 5.844 12.477 15.727 1 98.62 197 LEU A N 1
ATOM 1602 C CA . LEU A 1 197 ? 7.051 11.852 15.195 1 98.62 197 LEU A CA 1
ATOM 1603 C C . LEU A 1 197 ? 7.262 12.227 13.734 1 98.62 197 LEU A C 1
ATOM 1605 O O . LEU A 1 197 ? 6.625 11.664 12.844 1 98.62 197 LEU A O 1
ATOM 1609 N N . ASP A 1 198 ? 8.219 13.078 13.578 1 97.94 198 ASP A N 1
ATOM 1610 C CA . ASP A 1 198 ? 8.555 13.594 12.258 1 97.94 198 ASP A CA 1
ATOM 1611 C C . ASP A 1 198 ? 9.445 12.609 11.492 1 97.94 198 ASP A C 1
ATOM 1613 O O . ASP A 1 198 ? 10.375 12.039 12.062 1 97.94 198 ASP A O 1
ATOM 1617 N N . ALA A 1 199 ? 9.18 12.367 10.219 1 97.62 199 ALA A N 1
ATOM 1618 C CA . ALA A 1 199 ? 9.992 11.609 9.266 1 97.62 199 ALA A CA 1
ATOM 1619 C C . ALA A 1 199 ? 10.328 10.219 9.805 1 97.62 199 ALA A C 1
ATOM 1621 O O . ALA A 1 199 ? 11.383 9.664 9.508 1 97.62 199 ALA A O 1
ATOM 1622 N N . PHE A 1 200 ? 9.422 9.625 10.641 1 98.5 200 PHE A N 1
ATOM 1623 C CA . PHE A 1 200 ? 9.727 8.336 11.25 1 98.5 200 PHE A CA 1
ATOM 1624 C C . PHE A 1 200 ? 9.773 7.238 10.195 1 98.5 200 PHE A C 1
ATOM 1626 O O . PHE A 1 200 ? 10.484 6.246 10.359 1 98.5 200 PHE A O 1
ATOM 1633 N N . ILE A 1 201 ? 9.062 7.414 9.078 1 98.56 201 ILE A N 1
ATOM 1634 C CA . ILE A 1 201 ? 8.953 6.371 8.07 1 98.56 201 ILE A CA 1
ATOM 1635 C C . ILE A 1 201 ? 10.289 6.203 7.348 1 98.56 201 ILE A C 1
ATOM 1637 O O . ILE A 1 201 ? 10.477 5.25 6.59 1 98.56 201 ILE A O 1
ATOM 1641 N N . HIS A 1 202 ? 11.289 7.09 7.629 1 98.56 202 HIS A N 1
ATOM 1642 C CA . HIS A 1 202 ? 12.539 7.117 6.887 1 98.56 202 HIS A CA 1
ATOM 1643 C C . HIS A 1 202 ? 13.703 6.621 7.746 1 98.56 202 HIS A C 1
ATOM 1645 O O . HIS A 1 202 ? 14.859 6.691 7.336 1 98.56 202 HIS A O 1
ATOM 1651 N N . ILE A 1 203 ? 13.484 6.043 8.914 1 98.56 203 ILE A N 1
ATOM 1652 C CA . ILE A 1 203 ? 14.57 5.758 9.844 1 98.56 203 ILE A CA 1
ATOM 1653 C C . ILE A 1 203 ? 15.312 4.5 9.398 1 98.56 203 ILE A C 1
ATOM 1655 O O . ILE A 1 203 ? 16.391 4.191 9.914 1 98.56 203 ILE A O 1
ATOM 1659 N N . ALA A 1 204 ? 14.766 3.775 8.43 1 98.31 204 ALA A N 1
ATOM 1660 C CA . ALA A 1 204 ? 15.43 2.59 7.891 1 98.31 204 ALA A CA 1
ATOM 1661 C C . ALA A 1 204 ? 15.805 2.785 6.426 1 98.31 204 ALA A C 1
ATOM 1663 O O . ALA A 1 204 ? 15.062 3.422 5.672 1 98.31 204 ALA A O 1
ATOM 1664 N N . LYS A 1 205 ? 16.969 2.254 6.02 1 97.88 205 LYS A N 1
ATOM 1665 C CA . LYS A 1 205 ? 17.422 2.223 4.633 1 97.88 205 LYS A CA 1
ATOM 1666 C C . LYS A 1 205 ? 17.766 0.799 4.199 1 97.88 205 LYS A C 1
ATOM 1668 O O . LYS A 1 205 ? 18.188 -0.02 5.02 1 97.88 205 LYS A O 1
ATOM 1673 N N . VAL A 1 206 ? 17.562 0.516 2.947 1 96.25 206 VAL A N 1
ATOM 1674 C CA . VAL A 1 206 ? 18 -0.782 2.434 1 96.25 206 VAL A CA 1
ATOM 1675 C C . VAL A 1 206 ? 19.5 -0.772 2.195 1 96.25 206 VAL A C 1
ATOM 1677 O O . VAL A 1 206 ? 20.188 0.167 2.594 1 96.25 206 VAL A O 1
ATOM 1680 N N . ASP A 1 207 ? 20 -1.873 1.561 1 93.44 207 ASP A N 1
ATOM 1681 C CA . ASP A 1 207 ? 21.422 -1.988 1.216 1 93.44 207 ASP A CA 1
ATOM 1682 C C . ASP A 1 207 ? 21.891 -0.78 0.409 1 93.44 207 ASP A C 1
ATOM 1684 O O . ASP A 1 207 ? 21.359 -0.509 -0.674 1 93.44 207 ASP A O 1
ATOM 1688 N N . LEU A 1 208 ? 22.875 -0.094 0.911 1 95.75 208 LEU A N 1
ATOM 1689 C CA . LEU A 1 208 ? 23.328 1.176 0.357 1 95.75 208 LEU A CA 1
ATOM 1690 C C . LEU A 1 208 ? 24.078 0.958 -0.949 1 95.75 208 LEU A C 1
ATOM 1692 O O . LEU A 1 208 ? 24.344 1.912 -1.685 1 95.75 208 LEU A O 1
ATOM 1696 N N . ALA A 1 209 ? 24.406 -0.277 -1.253 1 90.44 209 ALA A N 1
ATOM 1697 C CA . ALA A 1 209 ? 25.156 -0.572 -2.471 1 90.44 209 ALA A CA 1
ATOM 1698 C C . ALA A 1 209 ? 24.234 -0.663 -3.678 1 90.44 209 ALA A C 1
ATOM 1700 O O . ALA A 1 209 ? 24.688 -0.842 -4.809 1 90.44 209 ALA A O 1
ATOM 1701 N N . GLN A 1 210 ? 22.969 -0.45 -3.434 1 91.81 210 GLN A N 1
ATOM 1702 C CA . GLN A 1 210 ? 21.984 -0.66 -4.496 1 91.81 210 GLN A CA 1
ATOM 1703 C C . GLN A 1 210 ? 21.578 0.664 -5.129 1 91.81 210 GLN A C 1
ATOM 1705 O O . GLN A 1 210 ? 21.172 1.595 -4.43 1 91.81 210 GLN A O 1
ATOM 1710 N N . ASN A 1 211 ? 21.688 0.757 -6.469 1 93 211 ASN A N 1
ATOM 1711 C CA . ASN A 1 211 ? 21.078 1.849 -7.219 1 93 211 ASN A CA 1
ATOM 1712 C C . ASN A 1 211 ? 19.609 1.583 -7.492 1 93 211 ASN A C 1
ATOM 1714 O O . ASN A 1 211 ? 19.188 0.428 -7.59 1 93 211 ASN A O 1
ATOM 1718 N N . TYR A 1 212 ? 18.859 2.609 -7.598 1 93.94 212 TYR A N 1
ATOM 1719 C CA . TYR A 1 212 ? 17.5 2.479 -8.109 1 93.94 212 TYR A CA 1
ATOM 1720 C C . TYR A 1 212 ? 17.484 2.443 -9.633 1 93.94 212 TYR A C 1
ATOM 1722 O O . TYR A 1 212 ? 18.094 3.293 -10.281 1 93.94 212 TYR A O 1
ATOM 1730 N N . PRO A 1 213 ? 16.781 1.427 -10.18 1 90.56 213 PRO A N 1
ATOM 1731 C CA . PRO A 1 213 ? 16.797 1.329 -11.641 1 90.56 213 PRO A CA 1
ATOM 1732 C C . PRO A 1 213 ? 16.109 2.512 -12.32 1 90.56 213 PRO A C 1
ATOM 1734 O O . PRO A 1 213 ? 15.047 2.961 -11.859 1 90.56 213 PRO A O 1
ATOM 1737 N N . THR A 1 214 ? 16.734 3.031 -13.328 1 86.19 214 THR A N 1
ATOM 1738 C CA . THR A 1 214 ? 16.172 4.105 -14.133 1 86.19 214 THR A CA 1
ATOM 1739 C C . THR A 1 214 ? 16.25 3.771 -15.625 1 86.19 214 THR A C 1
ATOM 1741 O O . THR A 1 214 ? 16.969 2.857 -16.016 1 86.19 214 THR A O 1
ATOM 1744 N N . SER A 1 215 ? 15.305 4.266 -16.516 1 72.56 215 SER A N 1
ATOM 1745 C CA . SER A 1 215 ? 15.32 4.004 -17.938 1 72.56 215 SER A CA 1
ATOM 1746 C C . SER A 1 215 ? 16.594 4.535 -18.594 1 72.56 215 SER A C 1
ATOM 1748 O O . SER A 1 215 ? 17.094 3.971 -19.578 1 72.56 215 SER A O 1
ATOM 1750 N N . GLU A 1 216 ? 16.875 5.742 -18.312 1 63.56 216 GLU A N 1
ATOM 1751 C CA . GLU A 1 216 ? 18.031 6.328 -18.969 1 63.56 216 GLU A CA 1
ATOM 1752 C C . GLU A 1 216 ? 19.172 6.59 -17.984 1 63.56 216 GLU A C 1
ATOM 1754 O O . GLU A 1 216 ? 18.938 6.625 -16.766 1 63.56 216 GLU A O 1
ATOM 1759 N N . SER A 1 217 ? 20.344 6.242 -18.438 1 57.44 217 SER A N 1
ATOM 1760 C CA . SER A 1 217 ? 21.516 6.598 -17.625 1 57.44 217 SER A CA 1
ATOM 1761 C C . SER A 1 217 ? 21.359 7.988 -17.031 1 57.44 217 SER A C 1
ATOM 1763 O O . SER A 1 217 ? 21.453 8.992 -17.75 1 57.44 217 SER A O 1
ATOM 1765 N N . GLN A 1 218 ? 20.312 8.055 -16.25 1 61.88 218 GLN A N 1
ATOM 1766 C CA . GLN A 1 218 ? 20.109 9.367 -15.648 1 61.88 218 GLN A CA 1
ATOM 1767 C C . GLN A 1 218 ? 21.312 9.758 -14.781 1 61.88 218 GLN A C 1
ATOM 1769 O O . GLN A 1 218 ? 21.781 8.961 -13.969 1 61.88 218 GLN A O 1
ATOM 1774 N N . GLN A 1 219 ? 21.984 10.734 -15.195 1 65.69 219 GLN A N 1
ATOM 1775 C CA . GLN A 1 219 ? 23.141 11.266 -14.5 1 65.69 219 GLN A CA 1
ATOM 1776 C C . GLN A 1 219 ? 22.734 11.93 -13.18 1 65.69 219 GLN A C 1
ATOM 1778 O O . GLN A 1 219 ? 23.531 12 -12.25 1 65.69 219 GLN A O 1
ATOM 1783 N N . GLU A 1 220 ? 21.391 12.234 -13.023 1 84.75 220 GLU A N 1
ATOM 1784 C CA . GLU A 1 220 ? 20.969 12.945 -11.82 1 84.75 220 GLU A CA 1
ATOM 1785 C C . GLU A 1 220 ? 20.406 11.984 -10.781 1 84.75 220 GLU A C 1
ATOM 1787 O O . GLU A 1 220 ? 19.828 10.953 -11.133 1 84.75 220 GLU A O 1
ATOM 1792 N N . PRO A 1 221 ? 20.703 12.312 -9.539 1 92.06 221 PRO A N 1
ATOM 1793 C CA . PRO A 1 221 ? 20.109 11.492 -8.477 1 92.06 221 PRO A CA 1
ATOM 1794 C C . PRO A 1 221 ? 18.594 11.352 -8.609 1 92.06 221 PRO A C 1
ATOM 1796 O O . PRO A 1 221 ? 17.922 12.258 -9.117 1 92.06 221 PRO A O 1
ATOM 1799 N N . VAL A 1 222 ? 18.109 10.266 -8.273 1 92.81 222 VAL A N 1
ATOM 1800 C CA . VAL A 1 222 ? 16.688 9.977 -8.398 1 92.81 222 VAL A CA 1
ATOM 1801 C C . VAL A 1 222 ? 16.078 9.703 -7.023 1 92.81 222 VAL A C 1
ATOM 1803 O O . VAL A 1 222 ? 16.719 9.086 -6.168 1 92.81 222 VAL A O 1
ATOM 1806 N N . ILE A 1 223 ? 14.852 10.211 -6.777 1 94.12 223 ILE A N 1
ATOM 1807 C CA . ILE A 1 223 ? 14.156 9.922 -5.527 1 94.12 223 ILE A CA 1
ATOM 1808 C C . ILE A 1 223 ? 13.789 8.438 -5.473 1 94.12 223 ILE A C 1
ATOM 1810 O O . ILE A 1 223 ? 12.883 7.992 -6.172 1 94.12 223 ILE A O 1
ATOM 1814 N N . ALA A 1 224 ? 14.477 7.652 -4.672 1 96.19 224 ALA A N 1
ATOM 1815 C CA . ALA A 1 224 ? 14.289 6.211 -4.531 1 96.19 224 ALA A CA 1
ATOM 1816 C C . ALA A 1 224 ? 13.539 5.875 -3.248 1 96.19 224 ALA A C 1
ATOM 1818 O O . ALA A 1 224 ? 14.008 5.066 -2.441 1 96.19 224 ALA A O 1
ATOM 1819 N N . GLU A 1 225 ? 12.359 6.352 -3.119 1 96.31 225 GLU A N 1
ATOM 1820 C CA . GLU A 1 225 ? 11.594 6.312 -1.877 1 96.31 225 GLU A CA 1
ATOM 1821 C C . GLU A 1 225 ? 11.445 4.879 -1.368 1 96.31 225 GLU A C 1
ATOM 1823 O O . GLU A 1 225 ? 11.609 4.621 -0.174 1 96.31 225 GLU A O 1
ATOM 1828 N N . PRO A 1 226 ? 11.211 3.904 -2.254 1 96.75 226 PRO A N 1
ATOM 1829 C CA . PRO A 1 226 ? 11.023 2.543 -1.746 1 96.75 226 PRO A CA 1
ATOM 1830 C C . PRO A 1 226 ? 12.242 2.008 -1.007 1 96.75 226 PRO A C 1
ATOM 1832 O O . PRO A 1 226 ? 12.156 0.981 -0.329 1 96.75 226 PRO A O 1
ATOM 1835 N N . PHE A 1 227 ? 13.375 2.67 -1.129 1 97.5 227 PHE A N 1
ATOM 1836 C CA . PHE A 1 227 ? 14.609 2.15 -0.555 1 97.5 227 PHE A CA 1
ATOM 1837 C C . PHE A 1 227 ? 14.906 2.816 0.783 1 97.5 227 PHE A C 1
ATOM 1839 O O . PHE A 1 227 ? 15.828 2.408 1.495 1 97.5 227 PHE A O 1
ATOM 1846 N N . PHE A 1 228 ? 14.055 3.824 1.104 1 98.19 228 PHE A N 1
ATOM 1847 C CA . PHE A 1 228 ? 14.391 4.48 2.363 1 98.19 228 PHE A CA 1
ATOM 1848 C C . PHE A 1 228 ? 13.125 4.938 3.082 1 98.19 228 PHE A C 1
ATOM 1850 O O . PHE A 1 228 ? 13.195 5.73 4.023 1 98.19 228 PHE A O 1
ATOM 1857 N N . ALA A 1 229 ? 11.938 4.516 2.65 1 98 229 ALA A N 1
ATOM 1858 C CA . ALA A 1 229 ? 10.68 4.871 3.297 1 98 229 ALA A CA 1
ATOM 1859 C C . ALA A 1 229 ? 9.82 3.637 3.545 1 98 229 ALA A C 1
ATOM 1861 O O . ALA A 1 229 ? 9.773 2.73 2.709 1 98 229 ALA A O 1
ATOM 1862 N N . ASN A 1 230 ? 9.164 3.568 4.734 1 98 230 ASN A N 1
ATOM 1863 C CA . ASN A 1 230 ? 8.148 2.57 5.07 1 98 230 ASN A CA 1
ATOM 1864 C C . ASN A 1 230 ? 8.711 1.155 4.988 1 98 230 ASN A C 1
ATOM 1866 O O . ASN A 1 230 ? 8.023 0.232 4.551 1 98 230 ASN A O 1
ATOM 1870 N N . LEU A 1 231 ? 10.016 1.029 5.305 1 98.06 231 LEU A N 1
ATOM 1871 C CA . LEU A 1 231 ? 10.648 -0.283 5.285 1 98.06 231 LEU A CA 1
ATOM 1872 C C . LEU A 1 231 ? 10.328 -1.062 6.559 1 98.06 231 LEU A C 1
ATOM 1874 O O . LEU A 1 231 ? 10.023 -0.466 7.594 1 98.06 231 LEU A O 1
ATOM 1878 N N . PRO A 1 232 ? 10.406 -2.354 6.543 1 97.56 232 PRO A N 1
ATOM 1879 C CA . PRO A 1 232 ? 10.023 -3.188 7.684 1 97.56 232 PRO A CA 1
ATOM 1880 C C . PRO A 1 232 ? 10.797 -2.838 8.953 1 97.56 232 PRO A C 1
ATOM 1882 O O . PRO A 1 232 ? 10.242 -2.902 10.055 1 97.56 232 PRO A O 1
ATOM 1885 N N . ASN A 1 233 ? 11.992 -2.457 8.812 1 97.75 233 ASN A N 1
ATOM 1886 C CA . ASN A 1 233 ? 12.812 -2.16 9.984 1 97.75 233 ASN A CA 1
ATOM 1887 C C . ASN A 1 233 ? 12.328 -0.908 10.703 1 97.75 233 ASN A C 1
ATOM 1889 O O . ASN A 1 233 ? 12.68 -0.679 11.859 1 97.75 233 ASN A O 1
ATOM 1893 N N . VAL A 1 234 ? 11.523 -0.036 10.016 1 98.38 234 VAL A N 1
ATOM 1894 C CA . VAL A 1 234 ? 10.906 1.096 10.695 1 98.38 234 VAL A CA 1
ATOM 1895 C C . VAL A 1 234 ? 10.07 0.597 11.867 1 98.38 234 VAL A C 1
ATOM 1897 O O . VAL A 1 234 ? 10.234 1.065 13 1 98.38 234 VAL A O 1
ATOM 1900 N N . GLN A 1 235 ? 9.234 -0.384 11.586 1 97.38 235 GLN A N 1
ATOM 1901 C CA . GLN A 1 235 ? 8.375 -0.938 12.625 1 97.38 235 GLN A CA 1
ATOM 1902 C C . GLN A 1 235 ? 9.195 -1.656 13.695 1 97.38 235 GLN A C 1
ATOM 1904 O O . GLN A 1 235 ? 8.953 -1.489 14.891 1 97.38 235 GLN A O 1
ATOM 1909 N N . ARG A 1 236 ? 10.18 -2.379 13.242 1 96.81 236 ARG A N 1
ATOM 1910 C CA . ARG A 1 236 ? 11.016 -3.162 14.148 1 96.81 236 ARG A CA 1
ATOM 1911 C C . ARG A 1 236 ? 11.727 -2.262 15.156 1 96.81 236 ARG A C 1
ATOM 1913 O O . ARG A 1 236 ? 11.758 -2.562 16.344 1 96.81 236 ARG A O 1
ATOM 1920 N N . TRP A 1 237 ? 12.234 -1.156 14.672 1 97.88 237 TRP A N 1
ATOM 1921 C CA . TRP A 1 237 ? 13.055 -0.299 15.523 1 97.88 237 TRP A CA 1
ATOM 1922 C C . TRP A 1 237 ? 12.188 0.663 16.328 1 97.88 237 TRP A C 1
ATOM 1924 O O . TRP A 1 237 ? 12.555 1.054 17.438 1 97.88 237 TRP A O 1
ATOM 1934 N N . LEU A 1 238 ? 11.023 1.018 15.828 1 97.75 238 LEU A N 1
ATOM 1935 C CA . LEU A 1 238 ? 10.164 1.988 16.5 1 97.75 238 LEU A CA 1
ATOM 1936 C C . LEU A 1 238 ? 9.32 1.313 17.578 1 97.75 238 LEU A C 1
ATOM 1938 O O . LEU A 1 238 ? 8.883 1.964 18.531 1 97.75 238 LEU A O 1
ATOM 1942 N N . ARG A 1 239 ? 9.062 0.002 17.469 1 97.44 239 ARG A N 1
ATOM 1943 C CA . ARG A 1 239 ? 8.156 -0.703 18.375 1 97.44 239 ARG A CA 1
ATOM 1944 C C . ARG A 1 239 ? 8.625 -0.603 19.812 1 97.44 239 ARG A C 1
ATOM 1946 O O . ARG A 1 239 ? 7.859 -0.199 20.703 1 97.44 239 ARG A O 1
ATOM 1953 N N . PRO A 1 240 ? 9.906 -0.91 20.109 1 96.94 240 PRO A N 1
ATOM 1954 C CA . PRO A 1 240 ? 10.344 -0.77 21.5 1 96.94 240 PRO A CA 1
ATOM 1955 C C . PRO A 1 240 ? 10.289 0.674 22 1 96.94 240 PRO A C 1
ATOM 1957 O O . PRO A 1 240 ? 10 0.919 23.172 1 96.94 240 PRO A O 1
ATOM 1960 N N . PHE A 1 241 ? 10.586 1.593 21.141 1 97.62 241 PHE A N 1
ATOM 1961 C CA . PHE A 1 241 ? 10.508 3.014 21.453 1 97.62 241 PHE A CA 1
ATOM 1962 C C . PHE A 1 241 ? 9.102 3.391 21.906 1 97.62 241 PHE A C 1
ATOM 1964 O O . PHE A 1 241 ? 8.914 3.949 23 1 97.62 241 PHE A O 1
ATOM 1971 N N . CYS A 1 242 ? 8.094 3.02 21.125 1 98.25 242 CYS A N 1
ATOM 1972 C CA . CYS A 1 242 ? 6.703 3.34 21.422 1 98.25 242 CYS A CA 1
ATOM 1973 C C . CYS A 1 242 ? 6.215 2.572 22.641 1 98.25 242 CYS A C 1
ATOM 1975 O O . CYS A 1 242 ? 5.535 3.135 23.5 1 98.25 242 CYS A O 1
ATOM 1977 N N . ALA A 1 243 ? 6.59 1.342 22.719 1 96.38 243 ALA A N 1
ATOM 1978 C CA . ALA A 1 243 ? 6.156 0.489 23.812 1 96.38 243 ALA A CA 1
ATOM 1979 C C . ALA A 1 243 ? 6.672 1.021 25.156 1 96.38 243 ALA A C 1
ATOM 1981 O O . ALA A 1 243 ? 5.938 1.033 26.141 1 96.38 243 ALA A O 1
ATOM 1982 N N . GLN A 1 244 ? 7.879 1.426 25.141 1 96.69 244 GLN A N 1
ATOM 1983 C CA . GLN A 1 244 ? 8.469 1.952 26.375 1 96.69 244 GLN A CA 1
ATOM 1984 C C . GLN A 1 244 ? 7.777 3.244 26.797 1 96.69 244 GLN A C 1
ATOM 1986 O O . GLN A 1 244 ? 7.5 3.443 27.984 1 96.69 244 GLN A O 1
ATOM 1991 N N . ILE A 1 245 ? 7.52 4.098 25.875 1 97.94 245 ILE A N 1
ATOM 1992 C CA . ILE A 1 245 ? 6.832 5.352 26.156 1 97.94 245 ILE A CA 1
ATOM 1993 C C . ILE A 1 245 ? 5.461 5.059 26.75 1 97.94 245 ILE A C 1
ATOM 1995 O O . ILE A 1 245 ? 5.086 5.633 27.781 1 97.94 245 ILE A O 1
ATOM 1999 N N . LYS A 1 246 ? 4.734 4.145 26.172 1 97.5 246 LYS A N 1
ATOM 2000 C CA . LYS A 1 246 ? 3.389 3.82 26.641 1 97.5 246 LYS A CA 1
ATOM 2001 C C . LYS A 1 246 ? 3.426 3.135 28 1 97.5 246 LYS A C 1
ATOM 2003 O O . LYS A 1 246 ? 2.508 3.297 28.812 1 97.5 246 LYS A O 1
ATOM 2008 N N . ALA A 1 247 ? 4.473 2.383 28.25 1 97.12 247 ALA A N 1
ATOM 2009 C CA . ALA A 1 247 ? 4.633 1.743 29.562 1 97.12 247 ALA A CA 1
ATOM 2010 C C . ALA A 1 247 ? 4.863 2.779 30.656 1 97.12 247 ALA A C 1
ATOM 2012 O O . ALA A 1 247 ? 4.266 2.697 31.734 1 97.12 247 ALA A O 1
ATOM 2013 N N . ASP A 1 248 ? 5.668 3.748 30.375 1 97.69 248 ASP A N 1
ATOM 2014 C CA . ASP A 1 248 ? 6.055 4.75 31.375 1 97.69 248 ASP A CA 1
ATOM 2015 C C . ASP A 1 248 ? 5.027 5.879 31.438 1 97.69 248 ASP A C 1
ATOM 2017 O O . ASP A 1 248 ? 4.777 6.434 32.5 1 97.69 248 ASP A O 1
ATOM 2021 N N . PHE A 1 249 ? 4.473 6.207 30.297 1 97.94 249 PHE A N 1
ATOM 2022 C CA . PHE A 1 249 ? 3.508 7.289 30.156 1 97.94 249 PHE A CA 1
ATOM 2023 C C . PHE A 1 249 ? 2.301 6.84 29.344 1 97.94 249 PHE A C 1
ATOM 2025 O O . PHE A 1 249 ? 2.117 7.266 28.203 1 97.94 249 PHE A O 1
ATOM 2032 N N . PRO A 1 250 ? 1.37 6.094 29.859 1 96.69 250 PRO A N 1
ATOM 2033 C CA . PRO A 1 250 ? 0.309 5.398 29.125 1 96.69 250 PRO A CA 1
ATOM 2034 C C . PRO A 1 250 ? -0.634 6.355 28.406 1 96.69 250 PRO A C 1
ATOM 2036 O O . PRO A 1 250 ? -1.299 5.965 27.438 1 96.69 250 PRO A O 1
ATOM 2039 N N . ASN A 1 251 ? -0.682 7.648 28.828 1 97 251 ASN A N 1
ATOM 2040 C CA . ASN A 1 251 ? -1.64 8.578 28.234 1 97 251 ASN A CA 1
ATOM 2041 C C . ASN A 1 251 ? -0.995 9.438 27.156 1 97 251 ASN A C 1
ATOM 2043 O O . ASN A 1 251 ? -1.616 10.375 26.641 1 97 251 ASN A O 1
ATOM 2047 N N . THR A 1 252 ? 0.252 9.102 26.812 1 98.56 252 THR A N 1
ATOM 2048 C CA . THR A 1 252 ? 0.966 9.875 25.797 1 98.56 252 THR A CA 1
ATOM 2049 C C . THR A 1 252 ? 0.359 9.648 24.422 1 98.56 252 THR A C 1
ATOM 2051 O O . THR A 1 252 ? 0.084 8.516 24.031 1 98.56 252 THR A O 1
ATOM 2054 N N . PHE A 1 253 ? 0.024 10.758 23.734 1 98.75 253 PHE A N 1
ATOM 2055 C CA . PHE A 1 253 ? -0.407 10.68 22.344 1 98.75 253 PHE A CA 1
ATOM 2056 C C . PHE A 1 253 ? 0.793 10.594 21.406 1 98.75 253 PHE A C 1
ATOM 2058 O O . PHE A 1 253 ? 1.626 11.5 21.375 1 98.75 253 PHE A O 1
ATOM 2065 N N . ILE A 1 254 ? 0.985 9.516 20.672 1 98.81 254 ILE A N 1
ATOM 2066 C CA . ILE A 1 254 ? 2.031 9.383 19.656 1 98.81 254 ILE A CA 1
ATOM 2067 C C . ILE A 1 254 ? 1.43 9.547 18.266 1 98.81 254 ILE A C 1
ATOM 2069 O O . ILE A 1 254 ? 0.739 8.656 17.766 1 98.81 254 ILE A O 1
ATOM 2073 N N . LEU A 1 255 ? 1.678 10.688 17.672 1 98.75 255 LEU A N 1
ATOM 2074 C CA . LEU A 1 255 ? 1.184 11.062 16.359 1 98.75 255 LEU A CA 1
ATOM 2075 C C . LEU A 1 255 ? 2.295 10.984 15.32 1 98.75 255 LEU A C 1
ATOM 2077 O O . LEU A 1 255 ? 3.232 11.789 15.344 1 98.75 255 LEU A O 1
ATOM 2081 N N . GLY A 1 256 ? 2.174 10 14.406 1 98.62 256 GLY A N 1
ATOM 2082 C CA . GLY A 1 256 ? 3.234 9.844 13.43 1 98.62 256 GLY A CA 1
ATOM 2083 C C . GLY A 1 256 ? 2.939 10.531 12.109 1 98.62 256 GLY A C 1
ATOM 2084 O O . GLY A 1 256 ? 1.799 10.523 11.641 1 98.62 256 GLY A O 1
ATOM 2085 N N . GLU A 1 257 ? 3.943 11.156 11.547 1 98.25 257 GLU A N 1
ATOM 2086 C CA . GLU A 1 257 ? 3.82 11.602 10.164 1 98.25 257 GLU A CA 1
ATOM 2087 C C . GLU A 1 257 ? 4.176 10.484 9.188 1 98.25 257 GLU A C 1
ATOM 2089 O O . GLU A 1 257 ? 5.355 10.219 8.953 1 98.25 257 GLU A O 1
ATOM 2094 N N . ALA A 1 258 ? 3.18 9.883 8.68 1 97.81 258 ALA A N 1
ATOM 2095 C CA . ALA A 1 258 ? 3.338 8.852 7.66 1 97.81 258 ALA A CA 1
ATOM 2096 C C . ALA A 1 258 ? 2.945 9.375 6.281 1 97.81 258 ALA A C 1
ATOM 2098 O O . ALA A 1 258 ? 2.021 8.859 5.652 1 97.81 258 ALA A O 1
ATOM 2099 N N . ALA A 1 259 ? 3.713 10.289 5.766 1 95.81 259 ALA A N 1
ATOM 2100 C CA . ALA A 1 259 ? 3.357 11.109 4.609 1 95.81 259 ALA A CA 1
ATOM 2101 C C . ALA A 1 259 ? 2.963 10.234 3.422 1 95.81 259 ALA A C 1
ATOM 2103 O O . ALA A 1 259 ? 1.913 10.445 2.809 1 95.81 259 ALA A O 1
ATOM 2104 N N . SER A 1 260 ? 3.744 9.203 3.152 1 96.06 260 SER A N 1
ATOM 2105 C CA . SER A 1 260 ? 3.518 8.43 1.938 1 96.06 260 SER A CA 1
ATOM 2106 C C . SER A 1 260 ? 2.814 7.113 2.246 1 96.06 260 SER A C 1
ATOM 2108 O O . SER A 1 260 ? 2.695 6.25 1.374 1 96.06 260 SER A O 1
ATOM 2110 N N . ALA A 1 261 ? 2.369 6.934 3.43 1 96.56 261 ALA A N 1
ATOM 2111 C CA . ALA A 1 261 ? 1.704 5.688 3.801 1 96.56 261 ALA A CA 1
ATOM 2112 C C . ALA A 1 261 ? 0.321 5.594 3.162 1 96.56 261 ALA A C 1
ATOM 2114 O O . ALA A 1 261 ? -0.436 6.566 3.16 1 96.56 261 ALA A O 1
ATOM 2115 N N . ASN A 1 262 ? 0.02 4.453 2.582 1 96.56 262 ASN A N 1
ATOM 2116 C CA . ASN A 1 262 ? -1.357 4.164 2.195 1 96.56 262 ASN A CA 1
ATOM 2117 C C . ASN A 1 262 ? -2.189 3.707 3.391 1 96.56 262 ASN A C 1
ATOM 2119 O O . ASN A 1 262 ? -1.699 3.682 4.52 1 96.56 262 ASN A O 1
ATOM 2123 N N . VAL A 1 263 ? -3.43 3.361 3.143 1 97.94 263 VAL A N 1
ATOM 2124 C CA . VAL A 1 263 ? -4.352 3.113 4.246 1 97.94 263 VAL A CA 1
ATOM 2125 C C . VAL A 1 263 ? -3.949 1.837 4.98 1 97.94 263 VAL A C 1
ATOM 2127 O O . VAL A 1 263 ? -4.105 1.738 6.199 1 97.94 263 VAL A O 1
ATOM 2130 N N . ASN A 1 264 ? -3.406 0.812 4.277 1 97.88 264 ASN A N 1
ATOM 2131 C CA . ASN A 1 264 ? -2.975 -0.414 4.941 1 97.88 264 ASN A CA 1
ATOM 2132 C C . ASN A 1 264 ? -1.756 -0.173 5.828 1 97.88 264 ASN A C 1
ATOM 2134 O O . ASN A 1 264 ? -1.634 -0.771 6.898 1 97.88 264 ASN A O 1
ATOM 2138 N N . LEU A 1 265 ? -0.851 0.686 5.391 1 98.12 265 LEU A N 1
ATOM 2139 C CA . LEU A 1 265 ? 0.27 1.073 6.238 1 98.12 265 LEU A CA 1
ATOM 2140 C C . LEU A 1 265 ? -0.216 1.847 7.461 1 98.12 265 LEU A C 1
ATOM 2142 O O . LEU A 1 265 ? 0.306 1.666 8.562 1 98.12 265 LEU A O 1
ATOM 2146 N N . ALA A 1 266 ? -1.184 2.727 7.184 1 98.5 266 ALA A N 1
ATOM 2147 C CA . ALA A 1 266 ? -1.762 3.436 8.32 1 98.5 266 ALA A CA 1
ATOM 2148 C C . ALA A 1 266 ? -2.303 2.457 9.359 1 98.5 266 ALA A C 1
ATOM 2150 O O . ALA A 1 266 ? -2.098 2.641 10.562 1 98.5 266 ALA A O 1
ATOM 2151 N N . VAL A 1 267 ? -2.977 1.412 8.891 1 98.31 267 VAL A N 1
ATOM 2152 C CA . VAL A 1 267 ? -3.467 0.362 9.773 1 98.31 267 VAL A CA 1
ATOM 2153 C C . VAL A 1 267 ? -2.295 -0.274 10.516 1 98.31 267 VAL A C 1
ATOM 2155 O O . VAL A 1 267 ? -2.33 -0.41 11.742 1 98.31 267 VAL A O 1
ATOM 2158 N N . ASP A 1 268 ? -1.243 -0.585 9.805 1 97.62 268 ASP A N 1
ATOM 2159 C CA . ASP A 1 268 ? -0.086 -1.256 10.391 1 97.62 268 ASP A CA 1
ATOM 2160 C C . ASP A 1 268 ? 0.576 -0.384 11.453 1 97.62 268 ASP A C 1
ATOM 2162 O O . ASP A 1 268 ? 0.993 -0.883 12.5 1 97.62 268 ASP A O 1
ATOM 2166 N N . TYR A 1 269 ? 0.625 0.892 11.227 1 98.38 269 TYR A N 1
ATOM 2167 C CA . TYR A 1 269 ? 1.32 1.811 12.117 1 98.38 269 TYR A CA 1
ATOM 2168 C C . TYR A 1 269 ? 0.467 2.135 13.336 1 98.38 269 TYR A C 1
ATOM 2170 O O . TYR A 1 269 ? 0.969 2.668 14.328 1 98.38 269 TYR A O 1
ATOM 2178 N N . THR A 1 270 ? -0.845 1.822 13.297 1 98.19 270 THR A N 1
ATOM 2179 C CA . THR A 1 270 ? -1.666 2.357 14.375 1 98.19 270 THR A CA 1
ATOM 2180 C C . THR A 1 270 ? -2.457 1.244 15.055 1 98.19 270 THR A C 1
ATOM 2182 O O . THR A 1 270 ? -3.123 1.478 16.062 1 98.19 270 THR A O 1
ATOM 2185 N N . SER A 1 271 ? -2.396 -0.01 14.477 1 96.19 271 SER A N 1
ATOM 2186 C CA . SER A 1 271 ? -3.082 -1.126 15.125 1 96.19 271 SER A CA 1
ATOM 2187 C C . SER A 1 271 ? -2.535 -1.378 16.516 1 96.19 271 SER A C 1
ATOM 2189 O O . SER A 1 271 ? -1.322 -1.337 16.734 1 96.19 271 SER A O 1
ATOM 2191 N N . GLN A 1 272 ? -3.402 -1.669 17.438 1 93 272 GLN A N 1
ATOM 2192 C CA . GLN A 1 272 ? -2.992 -1.962 18.812 1 93 272 GLN A CA 1
ATOM 2193 C C . GLN A 1 272 ? -2.1 -3.199 18.859 1 93 272 GLN A C 1
ATOM 2195 O O . GLN A 1 272 ? -1.21 -3.291 19.703 1 93 272 GLN A O 1
ATOM 2200 N N . HIS A 1 273 ? -2.324 -4.059 17.938 1 92.31 273 HIS A N 1
ATOM 2201 C CA . HIS A 1 273 ? -1.534 -5.281 17.875 1 92.31 273 HIS A CA 1
ATOM 2202 C C . HIS A 1 273 ? -0.06 -4.973 17.625 1 92.31 273 HIS A C 1
ATOM 2204 O O . HIS A 1 273 ? 0.815 -5.668 18.156 1 92.31 273 HIS A O 1
ATOM 2210 N N . ASN A 1 274 ? 0.221 -3.965 16.922 1 94.75 274 ASN A N 1
ATOM 2211 C CA . ASN A 1 274 ? 1.59 -3.688 16.5 1 94.75 274 ASN A CA 1
ATOM 2212 C C . ASN A 1 274 ? 2.307 -2.771 17.484 1 94.75 274 ASN A C 1
ATOM 2214 O O . ASN A 1 274 ? 3.531 -2.637 17.438 1 94.75 274 ASN A O 1
ATOM 2218 N N . LYS A 1 275 ? 1.577 -2.094 18.422 1 94.75 275 LYS A N 1
ATOM 2219 C CA . LYS A 1 275 ? 2.127 -1.295 19.516 1 94.75 275 LYS A CA 1
ATOM 2220 C C . LYS A 1 275 ? 3.074 -0.22 18.984 1 94.75 275 LYS A C 1
ATOM 2222 O O . LYS A 1 275 ? 4.195 -0.083 19.469 1 94.75 275 LYS A O 1
ATOM 2227 N N . LEU A 1 276 ? 2.613 0.482 18 1 97.5 276 LEU A N 1
ATOM 2228 C CA . LEU A 1 276 ? 3.363 1.602 17.438 1 97.5 276 LEU A CA 1
ATOM 2229 C C . LEU A 1 276 ? 2.674 2.926 17.75 1 97.5 276 LEU A C 1
ATOM 2231 O O . LEU A 1 276 ? 2.473 3.266 18.922 1 97.5 276 LEU A O 1
ATOM 2235 N N . MET A 1 277 ? 2.188 3.682 16.828 1 98.06 277 MET A N 1
ATOM 2236 C CA . MET A 1 277 ? 1.634 5.02 17.016 1 98.06 277 MET A CA 1
ATOM 2237 C C . MET A 1 277 ? 0.124 4.957 17.219 1 98.06 277 MET A C 1
ATOM 2239 O O . MET A 1 277 ? -0.506 3.939 16.922 1 98.06 277 MET A O 1
ATOM 2243 N N . ASP A 1 278 ? -0.433 6.004 17.766 1 98.44 278 ASP A N 1
ATOM 2244 C CA . ASP A 1 278 ? -1.868 6.07 18.031 1 98.44 278 ASP A CA 1
ATOM 2245 C C . ASP A 1 278 ? -2.631 6.527 16.781 1 98.44 278 ASP A C 1
ATOM 2247 O O . ASP A 1 278 ? -3.775 6.121 16.578 1 98.44 278 ASP A O 1
ATOM 2251 N N . SER A 1 279 ? -2.096 7.367 16 1 98.38 279 SER A N 1
ATOM 2252 C CA . SER A 1 279 ? -2.641 7.902 14.766 1 98.38 279 SER A CA 1
ATOM 2253 C C . SER A 1 279 ? -1.53 8.398 13.844 1 98.38 279 SER A C 1
ATOM 2255 O O . SER A 1 279 ? -0.383 8.547 14.266 1 98.38 279 SER A O 1
ATOM 2257 N N . VAL A 1 280 ? -1.839 8.531 12.594 1 98.62 280 VAL A N 1
ATOM 2258 C CA . VAL A 1 280 ? -0.822 9.008 11.664 1 98.62 280 VAL A CA 1
ATOM 2259 C C . VAL A 1 280 ? -1.419 10.078 10.75 1 98.62 280 VAL A C 1
ATOM 2261 O O . VAL A 1 280 ? -2.629 10.094 10.516 1 98.62 280 VAL A O 1
ATOM 2264 N N . ILE A 1 281 ? -0.589 10.977 10.328 1 98.25 281 ILE A N 1
ATOM 2265 C CA . ILE A 1 281 ? -0.894 11.961 9.297 1 98.25 281 ILE A CA 1
ATOM 2266 C C . ILE A 1 281 ? -0.413 11.453 7.938 1 98.25 281 ILE A C 1
ATOM 2268 O O . ILE A 1 281 ? 0.745 11.047 7.793 1 98.25 281 ILE A O 1
ATOM 2272 N N . THR A 1 282 ? -1.298 11.383 6.992 1 97.38 282 THR A N 1
ATOM 2273 C CA . THR A 1 282 ? -0.933 10.977 5.641 1 97.38 282 THR A CA 1
ATOM 2274 C C . THR A 1 282 ? -1.169 12.117 4.652 1 97.38 282 THR A C 1
ATOM 2276 O O . THR A 1 282 ? -2.08 12.922 4.836 1 97.38 282 THR A O 1
ATOM 2279 N N . PHE A 1 283 ? -0.36 12.172 3.623 1 96.5 283 PHE A N 1
ATOM 2280 C CA . PHE A 1 283 ? -0.555 13.172 2.58 1 96.5 283 PHE A CA 1
ATOM 2281 C C . PHE A 1 283 ? -1.357 12.594 1.42 1 96.5 283 PHE A C 1
ATOM 2283 O O . PHE A 1 283 ? -1.601 13.281 0.424 1 96.5 283 PHE A O 1
ATOM 2290 N N . ARG A 1 284 ? -1.881 11.422 1.583 1 96.19 284 ARG A N 1
ATOM 2291 C CA . ARG A 1 284 ? -2.535 10.703 0.497 1 96.19 284 ARG A CA 1
ATOM 2292 C C . ARG A 1 284 ? -3.982 11.148 0.334 1 96.19 284 ARG A C 1
ATOM 2294 O O . ARG A 1 284 ? -4.648 10.789 -0.639 1 96.19 284 ARG A O 1
ATOM 2301 N N . TYR A 1 285 ? -4.445 12.031 1.185 1 96.94 285 TYR A N 1
ATOM 2302 C CA . TYR A 1 285 ? -5.836 12.469 1.121 1 96.94 285 TYR A CA 1
ATOM 2303 C C . TYR A 1 285 ? -6.098 13.266 -0.152 1 96.94 285 TYR A C 1
ATOM 2305 O O . TYR A 1 285 ? -7.227 13.289 -0.653 1 96.94 285 TYR A O 1
ATOM 2313 N N . PHE A 1 286 ? -5.09 13.883 -0.655 1 97.25 286 PHE A N 1
ATOM 2314 C CA . PHE A 1 286 ? -5.324 14.984 -1.585 1 97.25 286 PHE A CA 1
ATOM 2315 C C . PHE A 1 286 ? -4.773 14.648 -2.967 1 97.25 286 PHE A C 1
ATOM 2317 O O . PHE A 1 286 ? -3.754 15.195 -3.385 1 97.25 286 PHE A O 1
ATOM 2324 N N . THR A 1 287 ? -5.559 13.852 -3.623 1 95.94 287 THR A N 1
ATOM 2325 C CA . THR A 1 287 ? -5.199 13.562 -5.008 1 95.94 287 THR A CA 1
ATOM 2326 C C . THR A 1 287 ? -5.465 14.766 -5.902 1 95.94 287 THR A C 1
ATOM 2328 O O . THR A 1 287 ? -6.562 15.328 -5.883 1 95.94 287 THR A O 1
ATOM 2331 N N . GLU A 1 288 ? -4.48 15.148 -6.605 1 95.94 288 GLU A N 1
ATOM 2332 C CA . GLU A 1 288 ? -4.566 16.312 -7.48 1 95.94 288 GLU A CA 1
ATOM 2333 C C . GLU A 1 288 ? -4.941 15.914 -8.906 1 95.94 288 GLU A C 1
ATOM 2335 O O . GLU A 1 288 ? -4.586 14.828 -9.359 1 95.94 288 GLU A O 1
ATOM 2340 N N . ASP A 1 289 ? -5.691 16.734 -9.547 1 95.31 289 ASP A N 1
ATOM 2341 C CA . ASP A 1 289 ? -5.98 16.578 -10.969 1 95.31 289 ASP A CA 1
ATOM 2342 C C . ASP A 1 289 ? -4.828 17.109 -11.82 1 95.31 289 ASP A C 1
ATOM 2344 O O . ASP A 1 289 ? -4.594 18.312 -11.883 1 95.31 289 ASP A O 1
ATOM 2348 N N . THR A 1 290 ? -4.105 16.25 -12.5 1 95.25 290 THR A N 1
ATOM 2349 C CA . THR A 1 290 ? -2.912 16.625 -13.25 1 95.25 290 THR A CA 1
ATOM 2350 C C . THR A 1 290 ? -3.213 16.688 -14.742 1 95.25 290 THR A C 1
ATOM 2352 O O . THR A 1 290 ? -2.297 16.781 -15.562 1 95.25 290 THR A O 1
ATOM 2355 N N . THR A 1 291 ? -4.457 16.578 -15.156 1 92.62 291 THR A N 1
ATOM 2356 C CA . THR A 1 291 ? -4.852 16.438 -16.547 1 92.62 291 THR A CA 1
ATOM 2357 C C . THR A 1 291 ? -4.547 17.703 -17.328 1 92.62 291 THR A C 1
ATOM 2359 O O . THR A 1 291 ? -4.391 17.672 -18.562 1 92.62 291 THR A O 1
ATOM 2362 N N . GLN A 1 292 ? -4.391 18.875 -16.688 1 92.25 292 GLN A N 1
ATOM 2363 C CA . GLN A 1 292 ? -4.25 20.141 -17.391 1 92.25 292 GLN A CA 1
ATOM 2364 C C . GLN A 1 292 ? -2.85 20.719 -17.219 1 92.25 292 GLN A C 1
ATOM 2366 O O . GLN A 1 292 ? -2.619 21.891 -17.5 1 92.25 292 GLN A O 1
ATOM 2371 N N . LEU A 1 293 ? -1.941 19.938 -16.75 1 95.69 293 LEU A N 1
ATOM 2372 C CA . LEU A 1 293 ? -0.579 20.406 -16.531 1 95.69 293 LEU A CA 1
ATOM 2373 C C . LEU A 1 293 ? 0.097 20.734 -17.859 1 95.69 293 LEU A C 1
ATOM 2375 O O . LEU A 1 293 ? -0.083 20.016 -18.844 1 95.69 293 LEU A O 1
ATOM 2379 N N . ASP A 1 294 ? 0.812 21.844 -17.875 1 96.06 294 ASP A N 1
ATOM 2380 C CA . ASP A 1 294 ? 1.685 22.141 -19 1 96.06 294 ASP A CA 1
ATOM 2381 C C . ASP A 1 294 ? 2.955 21.297 -18.953 1 96.06 294 ASP A C 1
ATOM 2383 O O . ASP A 1 294 ? 3.809 21.5 -18.094 1 96.06 294 ASP A O 1
ATOM 2387 N N . THR A 1 295 ? 3.113 20.438 -19.859 1 93.69 295 THR A N 1
ATOM 2388 C CA . THR A 1 295 ? 4.203 19.469 -19.859 1 93.69 295 THR A CA 1
ATOM 2389 C C . THR A 1 295 ? 5.52 20.141 -20.25 1 93.69 295 THR A C 1
ATOM 2391 O O . THR A 1 295 ? 6.59 19.547 -20.094 1 93.69 295 THR A O 1
ATOM 2394 N N . SER A 1 296 ? 5.512 21.375 -20.703 1 95.19 296 SER A N 1
ATOM 2395 C CA . SER A 1 296 ? 6.723 22.078 -21.125 1 95.19 296 SER A CA 1
ATOM 2396 C C . SER A 1 296 ? 7.496 22.609 -19.922 1 95.19 296 SER A C 1
ATOM 2398 O O . SER A 1 296 ? 8.648 23.016 -20.062 1 95.19 296 SER A O 1
ATOM 2400 N N . ILE A 1 297 ? 6.906 22.672 -18.766 1 95.5 297 ILE A N 1
ATOM 2401 C CA . ILE A 1 297 ? 7.582 23.109 -17.547 1 95.5 297 ILE A CA 1
ATOM 2402 C C . ILE A 1 297 ? 7.445 22.047 -16.469 1 95.5 297 ILE A C 1
ATOM 2404 O O . ILE A 1 297 ? 6.562 21.188 -16.531 1 95.5 297 ILE A O 1
ATOM 2408 N N . PRO A 1 298 ? 8.305 22.094 -15.43 1 92.44 298 PRO A N 1
ATOM 2409 C CA . PRO A 1 298 ? 8.18 21.125 -14.344 1 92.44 298 PRO A CA 1
ATOM 2410 C C . PRO A 1 298 ? 6.832 21.188 -13.633 1 92.44 298 PRO A C 1
ATOM 2412 O O . PRO A 1 298 ? 6.273 22.281 -13.469 1 92.44 298 PRO A O 1
ATOM 2415 N N . ALA A 1 299 ? 6.355 20.094 -13.227 1 93.62 299 ALA A N 1
ATOM 2416 C CA . ALA A 1 299 ? 5.035 20.016 -12.602 1 93.62 299 ALA A CA 1
ATOM 2417 C C . ALA A 1 299 ? 5.07 20.562 -11.172 1 93.62 299 ALA A C 1
ATOM 2419 O O . ALA A 1 299 ? 4.039 20.969 -10.641 1 93.62 299 ALA A O 1
ATOM 2420 N N . GLN A 1 300 ? 6.156 20.562 -10.523 1 90.75 300 GLN A N 1
ATOM 2421 C CA . GLN A 1 300 ? 6.359 20.75 -9.094 1 90.75 300 GLN A CA 1
ATOM 2422 C C . GLN A 1 300 ? 5.645 22 -8.586 1 90.75 300 GLN A C 1
ATOM 2424 O O . GLN A 1 300 ? 5.012 21.969 -7.531 1 90.75 300 GLN A O 1
ATOM 2429 N N . TYR A 1 301 ? 5.66 23.125 -9.305 1 95.75 301 TYR A N 1
ATOM 2430 C CA . TYR A 1 301 ? 5.105 24.375 -8.805 1 95.75 301 TYR A CA 1
ATOM 2431 C C . TYR A 1 301 ? 3.941 24.844 -9.672 1 95.75 301 TYR A C 1
ATOM 2433 O O . TYR A 1 301 ? 3.537 26.016 -9.602 1 95.75 301 TYR A O 1
ATOM 2441 N N . GLN A 1 302 ? 3.447 23.953 -10.516 1 96.94 302 GLN A N 1
ATOM 2442 C CA . GLN A 1 302 ? 2.182 24.25 -11.18 1 96.94 302 GLN A CA 1
ATOM 2443 C C . GLN A 1 302 ? 1 24 -10.25 1 96.94 302 GLN A C 1
ATOM 2445 O O . GLN A 1 302 ? 0.933 22.969 -9.586 1 96.94 302 GLN A O 1
ATOM 2450 N N . PRO A 1 303 ? 0.122 24.984 -10.102 1 96.44 303 PRO A N 1
ATOM 2451 C CA . PRO A 1 303 ? -1.081 24.719 -9.312 1 96.44 303 PRO A CA 1
ATOM 2452 C C . PRO A 1 303 ? -1.908 23.562 -9.875 1 96.44 303 PRO A C 1
ATOM 2454 O O . PRO A 1 303 ? -2.1 23.469 -11.094 1 96.44 303 PRO A O 1
ATOM 2457 N N . LYS A 1 304 ? -2.344 22.703 -9.109 1 96 304 LYS A N 1
ATOM 2458 C CA . LYS A 1 304 ? -3.176 21.547 -9.461 1 96 304 LYS A CA 1
ATOM 2459 C C . LYS A 1 304 ? -4.453 21.531 -8.625 1 96 304 LYS A C 1
ATOM 2461 O O . LYS A 1 304 ? -4.395 21.5 -7.391 1 96 304 LYS A O 1
ATOM 2466 N N . PRO A 1 305 ? -5.613 21.531 -9.273 1 94.81 305 PRO A N 1
ATOM 2467 C CA . PRO A 1 305 ? -6.848 21.438 -8.492 1 94.81 305 PRO A CA 1
ATOM 2468 C C . PRO A 1 305 ? -7.012 20.094 -7.797 1 94.81 305 PRO A C 1
ATOM 2470 O O . PRO A 1 305 ? -6.492 19.078 -8.273 1 94.81 305 PRO A O 1
ATOM 2473 N N . LEU A 1 306 ? -7.707 20.125 -6.68 1 96 306 LEU A N 1
ATOM 2474 C CA . LEU A 1 306 ? -8.055 18.891 -5.988 1 96 306 LEU A CA 1
ATOM 2475 C C . LEU A 1 306 ? -9.039 18.062 -6.812 1 96 306 LEU A C 1
ATOM 2477 O O . LEU A 1 306 ? -10 18.609 -7.375 1 96 306 LEU A O 1
ATOM 2481 N N . ASP A 1 307 ? -8.852 16.766 -7.02 1 94.75 307 ASP A N 1
ATOM 2482 C CA . ASP A 1 307 ? -9.82 15.852 -7.609 1 94.75 307 ASP A CA 1
ATOM 2483 C C . ASP A 1 307 ? -10.852 15.398 -6.574 1 94.75 307 ASP A C 1
ATOM 2485 O O . ASP A 1 307 ? -10.625 14.43 -5.852 1 94.75 307 ASP A O 1
ATOM 2489 N N . PHE A 1 308 ? -11.992 16.016 -6.578 1 93.94 308 PHE A N 1
ATOM 2490 C CA . PHE A 1 308 ? -12.969 15.805 -5.52 1 93.94 308 PHE A CA 1
ATOM 2491 C C . PHE A 1 308 ? -13.555 14.398 -5.594 1 93.94 308 PHE A C 1
ATOM 2493 O O . PHE A 1 308 ? -13.961 13.836 -4.574 1 93.94 308 PHE A O 1
ATOM 2500 N N . ALA A 1 309 ? -13.695 13.859 -6.781 1 92.06 309 ALA A N 1
ATOM 2501 C CA . ALA A 1 309 ? -14.172 12.484 -6.902 1 92.06 309 ALA A CA 1
ATOM 2502 C C . ALA A 1 309 ? -13.227 11.516 -6.199 1 92.06 309 ALA A C 1
ATOM 2504 O O . ALA A 1 309 ? -13.664 10.664 -5.422 1 92.06 309 ALA A O 1
ATOM 2505 N N . LYS A 1 310 ? -11.93 11.664 -6.504 1 94.19 310 LYS A N 1
ATOM 2506 C CA . LYS A 1 310 ? -10.938 10.812 -5.855 1 94.19 310 LYS A CA 1
ATOM 2507 C C . LYS A 1 310 ? -10.859 11.109 -4.359 1 94.19 310 LYS A C 1
ATOM 2509 O O . LYS A 1 310 ? -10.617 10.203 -3.559 1 94.19 310 LYS A O 1
ATOM 2514 N N . PHE A 1 311 ? -10.992 12.375 -4.035 1 96.31 311 PHE A N 1
ATOM 2515 C CA . PHE A 1 311 ? -11.008 12.75 -2.625 1 96.31 311 PHE A CA 1
ATOM 2516 C C . PHE A 1 311 ? -12.109 12.016 -1.877 1 96.31 311 PHE A C 1
ATOM 2518 O O . PHE A 1 311 ? -11.875 11.461 -0.802 1 96.31 311 PHE A O 1
ATOM 2525 N N . LYS A 1 312 ? -13.242 12.008 -2.451 1 95.56 312 LYS A N 1
ATOM 2526 C CA . LYS A 1 312 ? -14.391 11.32 -1.881 1 95.56 312 LYS A CA 1
ATOM 2527 C C . LYS A 1 312 ? -14.109 9.836 -1.692 1 95.56 312 LYS A C 1
ATOM 2529 O O . LYS A 1 312 ? -14.375 9.273 -0.624 1 95.56 312 LYS A O 1
ATOM 2534 N N . GLN A 1 313 ? -13.578 9.195 -2.697 1 95.19 313 GLN A N 1
ATOM 2535 C CA . GLN A 1 313 ? -13.227 7.781 -2.645 1 95.19 313 GLN A CA 1
ATOM 2536 C C . GLN A 1 313 ? -12.18 7.512 -1.563 1 95.19 313 GLN A C 1
ATOM 2538 O O . GLN A 1 313 ? -12.328 6.578 -0.775 1 95.19 313 GLN A O 1
ATOM 2543 N N . THR A 1 314 ? -11.203 8.352 -1.511 1 97 314 THR A N 1
ATOM 2544 C CA . THR A 1 314 ? -10.125 8.18 -0.543 1 97 314 THR A CA 1
ATOM 2545 C C . THR A 1 314 ? -10.648 8.305 0.883 1 97 314 THR A C 1
ATOM 2547 O O . THR A 1 314 ? -10.344 7.473 1.741 1 97 314 THR A O 1
ATOM 2550 N N . GLN A 1 315 ? -11.445 9.289 1.092 1 97.5 315 GLN A N 1
ATOM 2551 C CA . GLN A 1 315 ? -11.961 9.523 2.438 1 97.5 315 GLN A CA 1
ATOM 2552 C C . GLN A 1 315 ? -12.789 8.336 2.92 1 97.5 315 GLN A C 1
ATOM 2554 O O . GLN A 1 315 ? -12.625 7.879 4.051 1 97.5 315 GLN A O 1
ATOM 2559 N N . VAL A 1 316 ? -13.656 7.852 2.098 1 97.31 316 VAL A N 1
ATOM 2560 C CA . VAL A 1 316 ? -14.531 6.77 2.535 1 97.31 316 VAL A CA 1
ATOM 2561 C C . VAL A 1 316 ? -13.711 5.504 2.773 1 97.31 316 VAL A C 1
ATOM 2563 O O . VAL A 1 316 ? -13.984 4.746 3.707 1 97.31 316 VAL A O 1
ATOM 2566 N N . VAL A 1 317 ? -12.758 5.238 1.937 1 97.75 317 VAL A N 1
ATOM 2567 C CA . VAL A 1 317 ? -11.883 4.082 2.104 1 97.75 317 VAL A CA 1
ATOM 2568 C C . VAL A 1 317 ? -11.148 4.18 3.438 1 97.75 317 VAL A C 1
ATOM 2570 O O . VAL A 1 317 ? -11.086 3.205 4.191 1 97.75 317 VAL A O 1
ATOM 2573 N N . TRP A 1 318 ? -10.594 5.34 3.762 1 98.31 318 TRP A N 1
ATOM 2574 C CA . TRP A 1 318 ? -9.867 5.531 5.016 1 98.31 318 TRP A CA 1
ATOM 2575 C C . TRP A 1 318 ? -10.805 5.375 6.211 1 98.31 318 TRP A C 1
ATOM 2577 O O . TRP A 1 318 ? -10.461 4.711 7.191 1 98.31 318 TRP A O 1
ATOM 2587 N N . GLN A 1 319 ? -12 5.965 6.102 1 98.19 319 GLN A N 1
ATOM 2588 C CA . GLN A 1 319 ? -12.977 5.871 7.176 1 98.19 319 GLN A CA 1
ATOM 2589 C C . GLN A 1 319 ? -13.359 4.422 7.449 1 98.19 319 GLN A C 1
ATOM 2591 O O . GLN A 1 319 ? -13.375 3.984 8.602 1 98.19 319 GLN A O 1
ATOM 2596 N N . GLN A 1 320 ? -13.594 3.664 6.398 1 97.5 320 GLN A N 1
ATOM 2597 C CA . GLN A 1 320 ? -14.07 2.293 6.547 1 97.5 320 GLN A CA 1
ATOM 2598 C C . GLN A 1 320 ? -12.938 1.367 6.992 1 97.5 320 GLN A C 1
ATOM 2600 O O . GLN A 1 320 ? -13.133 0.509 7.855 1 97.5 320 GLN A O 1
ATOM 2605 N N . THR A 1 321 ? -11.781 1.541 6.441 1 98.06 321 THR A N 1
ATOM 2606 C CA . THR A 1 321 ? -10.664 0.643 6.723 1 98.06 321 THR A CA 1
ATOM 2607 C C . THR A 1 321 ? -10.156 0.842 8.148 1 98.06 321 THR A C 1
ATOM 2609 O O . THR A 1 321 ? -9.789 -0.123 8.828 1 98.06 321 THR A O 1
ATOM 2612 N N . LEU A 1 322 ? -10.156 2.062 8.656 1 97.94 322 LEU A N 1
ATOM 2613 C CA . LEU A 1 322 ? -9.609 2.357 9.977 1 97.94 322 LEU A CA 1
ATOM 2614 C C . LEU A 1 322 ? -10.664 2.182 11.055 1 97.94 322 LEU A C 1
ATOM 2616 O O . LEU A 1 322 ? -10.375 2.307 12.25 1 97.94 322 LEU A O 1
ATOM 2620 N N . ALA A 1 323 ? -11.938 1.921 10.656 1 96.5 323 ALA A N 1
ATOM 2621 C CA . ALA A 1 323 ? -12.977 1.672 11.648 1 96.5 323 ALA A CA 1
ATOM 2622 C C . ALA A 1 323 ? -12.594 0.52 12.57 1 96.5 323 ALA A C 1
ATOM 2624 O O . ALA A 1 323 ? -12.266 -0.576 12.102 1 96.5 323 ALA A O 1
ATOM 2625 N N . GLY A 1 324 ? -12.625 0.811 13.852 1 94.62 324 GLY A N 1
ATOM 2626 C CA . GLY A 1 324 ? -12.273 -0.205 14.836 1 94.62 324 GLY A CA 1
ATOM 2627 C C . GLY A 1 324 ? -10.781 -0.378 15.008 1 94.62 324 GLY A C 1
ATOM 2628 O O . GLY A 1 324 ? -10.336 -1.217 15.797 1 94.62 324 GLY A O 1
ATOM 2629 N N . VAL A 1 325 ? -9.953 0.411 14.281 1 97.12 325 VAL A N 1
ATOM 2630 C CA . VAL A 1 325 ? -8.5 0.294 14.359 1 97.12 325 VAL A CA 1
ATOM 2631 C C . VAL A 1 325 ? -7.918 1.54 15.023 1 97.12 325 VAL A C 1
ATOM 2633 O O . VAL A 1 325 ? -7.309 1.455 16.094 1 97.12 325 VAL A O 1
ATOM 2636 N N . SER A 1 326 ? -8.117 2.662 14.43 1 97.56 326 SER A N 1
ATOM 2637 C CA . SER A 1 326 ? -7.648 3.963 14.898 1 97.56 326 SER A CA 1
ATOM 2638 C C . SER A 1 326 ? -8.477 5.098 14.305 1 97.56 326 SER A C 1
ATOM 2640 O O . SER A 1 326 ? -9.359 4.859 13.469 1 97.56 326 SER A O 1
ATOM 2642 N N . LEU A 1 327 ? -8.281 6.289 14.812 1 98.19 327 LEU A N 1
ATOM 2643 C CA . LEU A 1 327 ? -8.953 7.469 14.273 1 98.19 327 LEU A CA 1
ATOM 2644 C C . LEU A 1 327 ? -8.094 8.141 13.203 1 98.19 327 LEU A C 1
ATOM 2646 O O . LEU A 1 327 ? -6.91 8.391 13.422 1 98.19 327 LEU A O 1
ATOM 2650 N N . PRO A 1 328 ? -8.703 8.328 11.992 1 98.25 328 PRO A N 1
ATOM 2651 C CA . PRO A 1 328 ? -7.965 9.141 11.016 1 98.25 328 PRO A CA 1
ATOM 2652 C C . PRO A 1 328 ? -7.758 10.578 11.492 1 98.25 328 PRO A C 1
ATOM 2654 O O . PRO A 1 328 ? -8.492 11.062 12.352 1 98.25 328 PRO A O 1
ATOM 2657 N N . THR A 1 329 ? -6.707 11.18 11.008 1 98.56 329 THR A N 1
ATOM 2658 C CA . THR A 1 329 ? -6.547 12.609 11.227 1 98.56 329 THR A CA 1
ATOM 2659 C C . THR A 1 329 ? -7.328 13.406 10.188 1 98.56 329 THR A C 1
ATOM 2661 O O . THR A 1 329 ? -7.387 13.023 9.016 1 98.56 329 THR A O 1
ATOM 2664 N N . LEU A 1 330 ? -7.949 14.461 10.617 1 98.75 330 LEU A N 1
ATOM 2665 C CA . LEU A 1 330 ? -8.758 15.32 9.758 1 98.75 330 LEU A CA 1
ATOM 2666 C C . LEU A 1 330 ? -8.094 16.672 9.562 1 98.75 330 LEU A C 1
ATOM 2668 O O . LEU A 1 330 ? -8 17.469 10.5 1 98.75 330 LEU A O 1
ATOM 2672 N N . TYR A 1 331 ? -7.617 16.969 8.383 1 98.62 331 TYR A N 1
ATOM 2673 C CA . TYR A 1 331 ? -6.945 18.234 8.148 1 98.62 331 TYR A CA 1
ATOM 2674 C C . TYR A 1 331 ? -7.031 18.641 6.676 1 98.62 331 TYR A C 1
ATOM 2676 O O . TYR A 1 331 ? -7.133 17.766 5.801 1 98.62 331 TYR A O 1
ATOM 2684 N N . TRP A 1 332 ? -7.023 19.922 6.387 1 98.25 332 TRP A N 1
ATOM 2685 C CA . TRP A 1 332 ? -6.941 20.438 5.023 1 98.25 332 TRP A CA 1
ATOM 2686 C C . TRP A 1 332 ? -5.535 20.938 4.715 1 98.25 332 TRP A C 1
ATOM 2688 O O . TRP A 1 332 ? -5.148 21.047 3.551 1 98.25 332 TRP A O 1
ATOM 2698 N N . GLY A 1 333 ? -4.836 21.25 5.812 1 96.5 333 GLY A N 1
ATOM 2699 C CA . GLY A 1 333 ? -3.494 21.781 5.602 1 96.5 333 GLY A CA 1
ATOM 2700 C C . GLY A 1 333 ? -2.619 21.688 6.84 1 96.5 333 GLY A C 1
ATOM 2701 O O . GLY A 1 333 ? -3.117 21.469 7.941 1 96.5 333 GLY A O 1
ATOM 2702 N N . ASN A 1 334 ? -1.327 21.781 6.66 1 97.81 334 ASN A N 1
ATOM 2703 C CA . ASN A 1 334 ? -0.279 21.891 7.672 1 97.81 334 ASN A CA 1
ATOM 2704 C C . ASN A 1 334 ? 0.907 22.703 7.164 1 97.81 334 ASN A C 1
ATOM 2706 O O . ASN A 1 334 ? 0.813 23.359 6.129 1 97.81 334 ASN A O 1
ATOM 2710 N N . HIS A 1 335 ? 1.964 22.734 7.906 1 97.81 335 HIS A N 1
ATOM 2711 C CA . HIS A 1 335 ? 3.102 23.609 7.621 1 97.81 335 HIS A CA 1
ATOM 2712 C C . HIS A 1 335 ? 3.834 23.156 6.359 1 97.81 335 HIS A C 1
ATOM 2714 O O . HIS A 1 335 ? 4.719 23.859 5.867 1 97.81 335 HIS A O 1
ATOM 2720 N N . ASP A 1 336 ? 3.428 22.031 5.754 1 96.12 336 ASP A N 1
ATOM 2721 C CA . ASP A 1 336 ? 4.117 21.5 4.586 1 96.12 336 ASP A CA 1
ATOM 2722 C C . ASP A 1 336 ? 3.305 21.734 3.314 1 96.12 336 ASP A C 1
ATOM 2724 O O . ASP A 1 336 ? 3.678 21.25 2.238 1 96.12 336 ASP A O 1
ATOM 2728 N N . MET A 1 337 ? 2.213 22.469 3.418 1 96.31 337 MET A N 1
ATOM 2729 C CA . MET A 1 337 ? 1.315 22.656 2.285 1 96.31 337 MET A CA 1
ATOM 2730 C C . MET A 1 337 ? 0.869 24.109 2.191 1 96.31 337 MET A C 1
ATOM 2732 O O . MET A 1 337 ? 0.813 24.812 3.201 1 96.31 337 MET A O 1
ATOM 2736 N N . ALA A 1 338 ? 0.48 24.438 0.915 1 97.69 338 ALA A N 1
ATOM 2737 C CA . ALA A 1 338 ? -0.217 25.703 0.751 1 97.69 338 ALA A CA 1
ATOM 2738 C C . ALA A 1 338 ? -1.56 25.703 1.477 1 97.69 338 ALA A C 1
ATOM 2740 O O . ALA A 1 338 ? -2.166 24.641 1.655 1 97.69 338 ALA A O 1
ATOM 2741 N N . ARG A 1 339 ? -1.993 26.797 1.932 1 97.88 339 ARG A N 1
ATOM 2742 C CA . ARG A 1 339 ? -3.193 26.922 2.752 1 97.88 339 ARG A CA 1
ATOM 2743 C C . ARG A 1 339 ? -4.441 26.562 1.947 1 97.88 339 ARG A C 1
ATOM 2745 O O . ARG A 1 339 ? -4.484 26.781 0.734 1 97.88 339 ARG A O 1
ATOM 2752 N N . LEU A 1 340 ? -5.445 26.094 2.617 1 97.75 340 LEU A N 1
ATOM 2753 C CA . LEU A 1 340 ? -6.723 25.688 2.033 1 97.75 340 LEU A CA 1
ATOM 2754 C C . LEU A 1 340 ? -7.309 26.812 1.188 1 97.75 340 LEU A C 1
ATOM 2756 O O . LEU A 1 340 ? -7.754 26.578 0.062 1 97.75 340 LEU A O 1
ATOM 2760 N N . ALA A 1 341 ? -7.273 28.078 1.666 1 96.69 341 ALA A N 1
ATOM 2761 C CA . ALA A 1 341 ? -7.906 29.219 1.035 1 96.69 341 ALA A CA 1
ATOM 2762 C C . ALA A 1 341 ? -7.172 29.625 -0.241 1 96.69 341 ALA A C 1
ATOM 2764 O O . ALA A 1 341 ? -7.688 30.406 -1.045 1 96.69 341 ALA A O 1
ATOM 2765 N N . THR A 1 342 ? -5.969 29.078 -0.41 1 96.88 342 THR A N 1
ATOM 2766 C CA . THR A 1 342 ? -5.199 29.328 -1.625 1 96.88 342 THR A CA 1
ATOM 2767 C C . THR A 1 342 ? -5.219 28.094 -2.537 1 96.88 342 THR A C 1
ATOM 2769 O O . THR A 1 342 ? -5.461 28.219 -3.738 1 96.88 342 THR A O 1
ATOM 2772 N N . ARG A 1 343 ? -5.109 26.969 -1.991 1 96.88 343 ARG A N 1
ATOM 2773 C CA . ARG A 1 343 ? -4.801 25.734 -2.703 1 96.88 343 ARG A CA 1
ATOM 2774 C C . ARG A 1 343 ? -6.062 25.094 -3.275 1 96.88 343 ARG A C 1
ATOM 2776 O O . ARG A 1 343 ? -6.051 24.562 -4.387 1 96.88 343 ARG A O 1
ATOM 2783 N N . VAL A 1 344 ? -7.188 25.172 -2.488 1 96.75 344 VAL A N 1
ATOM 2784 C CA . VAL A 1 344 ? -8.359 24.375 -2.859 1 96.75 344 VAL A CA 1
ATOM 2785 C C . VAL A 1 344 ? -9.578 25.281 -2.994 1 96.75 344 VAL A C 1
ATOM 2787 O O . VAL A 1 344 ? -10.281 25.25 -4.004 1 96.75 344 VAL A O 1
ATOM 2790 N N . ALA A 1 345 ? -9.836 26.188 -2.018 1 96.44 345 ALA A N 1
ATOM 2791 C CA . ALA A 1 345 ? -11.055 27 -1.969 1 96.44 345 ALA A CA 1
ATOM 2792 C C . ALA A 1 345 ? -10.938 28.219 -2.881 1 96.44 345 ALA A C 1
ATOM 2794 O O . ALA A 1 345 ? -9.891 28.859 -2.941 1 96.44 345 ALA A O 1
ATOM 2795 N N . HIS A 1 346 ? -12 28.578 -3.535 1 93.94 346 HIS A N 1
ATOM 2796 C CA . HIS A 1 346 ? -11.992 29.75 -4.406 1 93.94 346 HIS A CA 1
ATOM 2797 C C . HIS A 1 346 ? -12.758 30.906 -3.781 1 93.94 346 HIS A C 1
ATOM 2799 O O . HIS A 1 346 ? -12.844 31.984 -4.363 1 93.94 346 HIS A O 1
ATOM 2805 N N . SER A 1 347 ? -13.375 30.641 -2.645 1 94 347 SER A N 1
ATOM 2806 C CA . SER A 1 347 ? -14.117 31.672 -1.916 1 94 347 SER A CA 1
ATOM 2807 C C . SER A 1 347 ? -14.141 31.375 -0.42 1 94 347 SER A C 1
ATOM 2809 O O . SER A 1 347 ? -13.836 30.25 0.001 1 94 347 SER A O 1
ATOM 2811 N N . ALA A 1 348 ? -14.477 32.375 0.353 1 94.56 348 ALA A N 1
ATOM 2812 C CA . ALA A 1 348 ? -14.594 32.188 1.799 1 94.56 348 ALA A CA 1
ATOM 2813 C C . ALA A 1 348 ? -15.711 31.203 2.145 1 94.56 348 ALA A C 1
ATOM 2815 O O . ALA A 1 348 ? -15.594 30.438 3.094 1 94.56 348 ALA A O 1
ATOM 2816 N N . ILE A 1 349 ? -16.75 31.25 1.385 1 95.94 349 ILE A N 1
ATOM 2817 C CA . ILE A 1 349 ? -17.875 30.359 1.624 1 95.94 349 ILE A CA 1
ATOM 2818 C C . ILE A 1 349 ? -17.438 28.906 1.375 1 95.94 349 ILE A C 1
ATOM 2820 O O . ILE A 1 349 ? -17.734 28.016 2.178 1 95.94 349 ILE A O 1
ATOM 2824 N N . GLN A 1 350 ? -16.719 28.688 0.298 1 97.06 350 GLN A N 1
ATOM 2825 C CA . GLN A 1 350 ? -16.25 27.344 0.01 1 97.06 350 GLN A CA 1
ATOM 2826 C C . GLN A 1 350 ? -15.289 26.844 1.084 1 97.06 350 GLN A C 1
ATOM 2828 O O . GLN A 1 350 ? -15.344 25.688 1.488 1 97.06 350 GLN A O 1
ATOM 2833 N N . ALA A 1 351 ? -14.398 27.703 1.503 1 97.69 351 ALA A N 1
ATOM 2834 C CA . ALA A 1 351 ? -13.453 27.312 2.549 1 97.69 351 ALA A CA 1
ATOM 2835 C C . ALA A 1 351 ? -14.18 26.844 3.803 1 97.69 351 ALA A C 1
ATOM 2837 O O . ALA A 1 351 ? -13.812 25.844 4.402 1 97.69 351 ALA A O 1
ATOM 2838 N N . ARG A 1 352 ? -15.227 27.578 4.176 1 98.31 352 ARG A N 1
ATOM 2839 C CA . ARG A 1 352 ? -15.992 27.219 5.359 1 98.31 352 ARG A CA 1
ATOM 2840 C C . ARG A 1 352 ? -16.75 25.906 5.137 1 98.31 352 ARG A C 1
ATOM 2842 O O . ARG A 1 352 ? -16.797 25.062 6.023 1 98.31 352 ARG A O 1
ATOM 2849 N N . SER A 1 353 ? -17.297 25.75 3.949 1 98.56 353 SER A N 1
ATOM 2850 C CA . SER A 1 353 ? -18.016 24.516 3.631 1 98.56 353 SER A CA 1
ATOM 2851 C C . SER A 1 353 ? -17.078 23.312 3.656 1 98.56 353 SER A C 1
ATOM 2853 O O . SER A 1 353 ? -17.453 22.234 4.129 1 98.56 353 SER A O 1
ATOM 2855 N N . LEU A 1 354 ? -15.898 23.5 3.15 1 98.62 354 LEU A N 1
ATOM 2856 C CA . LEU A 1 354 ? -14.914 22.438 3.152 1 98.62 354 LEU A CA 1
ATOM 2857 C C . LEU A 1 354 ? -14.484 22.094 4.574 1 98.62 354 LEU A C 1
ATOM 2859 O O . LEU A 1 354 ? -14.219 20.922 4.883 1 98.62 354 LEU A O 1
ATOM 2863 N N . ALA A 1 355 ? -14.422 23.062 5.414 1 98.88 355 ALA A N 1
ATOM 2864 C CA . ALA A 1 355 ? -14.148 22.797 6.824 1 98.88 355 ALA A CA 1
ATOM 2865 C C . ALA A 1 355 ? -15.234 21.922 7.438 1 98.88 355 ALA A C 1
ATOM 2867 O O . ALA A 1 355 ? -14.938 20.969 8.172 1 98.88 355 ALA A O 1
ATOM 2868 N N . VAL A 1 356 ? -16.5 22.219 7.129 1 98.88 356 VAL A N 1
ATOM 2869 C CA . VAL A 1 356 ? -17.609 21.406 7.602 1 98.88 356 VAL A CA 1
ATOM 2870 C C . VAL A 1 356 ? -17.438 19.969 7.125 1 98.88 356 VAL A C 1
ATOM 2872 O O . VAL A 1 356 ? -17.547 19.031 7.914 1 98.88 356 VAL A O 1
ATOM 2875 N N . LEU A 1 357 ? -17.125 19.891 5.871 1 98.75 357 LEU A N 1
ATOM 2876 C CA . LEU A 1 357 ? -16.953 18.594 5.234 1 98.75 357 LEU A CA 1
ATOM 2877 C C . LEU A 1 357 ? -15.922 17.766 5.984 1 98.75 357 LEU A C 1
ATOM 2879 O O . LEU A 1 357 ? -16.156 16.578 6.266 1 98.75 357 LEU A O 1
ATOM 2883 N N . MET A 1 358 ? -14.844 18.266 6.355 1 98.81 358 MET A N 1
ATOM 2884 C CA . MET A 1 358 ? -13.688 17.547 6.867 1 98.81 358 MET A CA 1
ATOM 2885 C C . MET A 1 358 ? -13.797 17.328 8.375 1 98.81 358 MET A C 1
ATOM 2887 O O . MET A 1 358 ? -13.734 16.188 8.852 1 98.81 358 MET A O 1
ATOM 2891 N N . TYR A 1 359 ? -14.055 18.328 9.133 1 98.88 359 TYR A N 1
ATOM 2892 C CA . TYR A 1 359 ? -13.773 18.312 10.562 1 98.88 359 TYR A CA 1
ATOM 2893 C C . TYR A 1 359 ? -14.914 17.656 11.328 1 98.88 359 TYR A C 1
ATOM 2895 O O . TYR A 1 359 ? -14.758 17.312 12.508 1 98.88 359 TYR A O 1
ATOM 2903 N N . LEU A 1 360 ? -16.031 17.438 10.695 1 98.88 360 LEU A N 1
ATOM 2904 C CA . LEU A 1 360 ? -17.125 16.766 11.391 1 98.88 360 LEU A CA 1
ATOM 2905 C C . LEU A 1 360 ? -17.109 15.266 11.086 1 98.88 360 LEU A C 1
ATOM 2907 O O . LEU A 1 360 ? -17.922 14.516 11.641 1 98.88 360 LEU A O 1
ATOM 2911 N N . GLN A 1 361 ? -16.219 14.797 10.219 1 98.75 361 GLN A N 1
ATOM 2912 C CA . GLN A 1 361 ? -16.062 13.359 10 1 98.75 361 GLN A CA 1
ATOM 2913 C C . GLN A 1 361 ? -15.531 12.672 11.258 1 98.75 361 GLN A C 1
ATOM 2915 O O . GLN A 1 361 ? -15.156 13.336 12.227 1 98.75 361 GLN A O 1
ATOM 2920 N N . ARG A 1 362 ? -15.555 11.281 11.258 1 98.56 362 ARG A N 1
ATOM 2921 C CA . ARG A 1 362 ? -14.922 10.508 12.328 1 98.56 362 ARG A CA 1
ATOM 2922 C C . ARG A 1 362 ? -13.406 10.656 12.273 1 98.56 362 ARG A C 1
ATOM 2924 O O . ARG A 1 362 ? -12.781 10.383 11.25 1 98.56 362 ARG A O 1
ATOM 2931 N N . GLY A 1 363 ? -12.844 11.203 13.328 1 98.5 363 GLY A N 1
ATOM 2932 C CA . GLY A 1 363 ? -11.398 11.359 13.352 1 98.5 363 GLY A CA 1
ATOM 2933 C C . GLY A 1 363 ? -10.938 12.484 14.258 1 98.5 363 GLY A C 1
ATOM 2934 O O . GLY A 1 363 ? -11.734 13.062 14.992 1 98.5 363 GLY A O 1
ATOM 2935 N N . ILE A 1 364 ? -9.641 12.758 14.281 1 98.69 364 ILE A N 1
ATOM 2936 C CA . ILE A 1 364 ? -9.008 13.781 15.109 1 98.69 364 ILE A CA 1
ATOM 2937 C C . ILE A 1 364 ? -8.703 15.016 14.266 1 98.69 364 ILE A C 1
ATOM 2939 O O . ILE A 1 364 ? -7.82 14.992 13.406 1 98.69 364 ILE A O 1
ATOM 2943 N N . PRO A 1 365 ? -9.422 16.078 14.492 1 98.75 365 PRO A N 1
ATOM 2944 C CA . PRO A 1 365 ? -9.141 17.281 13.719 1 98.75 365 PRO A CA 1
ATOM 2945 C C . PRO A 1 365 ? -7.801 17.922 14.078 1 98.75 365 PRO A C 1
ATOM 2947 O O . PRO A 1 365 ? -7.422 17.953 15.25 1 98.75 365 PRO A O 1
ATOM 2950 N N . ILE A 1 366 ? -7.098 18.312 13.094 1 98.88 366 ILE A N 1
ATOM 2951 C CA . ILE A 1 366 ? -5.895 19.141 13.211 1 98.88 366 ILE A CA 1
ATOM 2952 C C . ILE A 1 366 ? -6.055 20.406 12.383 1 98.88 366 ILE A C 1
ATOM 2954 O O . ILE A 1 366 ? -6.059 20.359 11.156 1 98.88 366 ILE A O 1
ATOM 2958 N N . ILE A 1 367 ? -6.18 21.469 13.047 1 98.88 367 ILE A N 1
ATOM 2959 C CA . ILE A 1 367 ? -6.398 22.766 12.398 1 98.88 367 ILE A CA 1
ATOM 2960 C C . ILE A 1 367 ? -5.098 23.562 12.406 1 98.88 367 ILE A C 1
ATOM 2962 O O . ILE A 1 367 ? -4.523 23.812 13.461 1 98.88 367 ILE A O 1
ATOM 2966 N N . TYR A 1 368 ? -4.617 23.969 11.281 1 98.75 368 TYR A N 1
ATOM 2967 C CA . TYR A 1 368 ? -3.406 24.766 11.148 1 98.75 368 TYR A CA 1
ATOM 2968 C C . TYR A 1 368 ? -3.668 26.219 11.516 1 98.75 368 TYR A C 1
ATOM 2970 O O . TYR A 1 368 ? -4.695 26.797 11.148 1 98.75 368 TYR A O 1
ATOM 2978 N N . TYR A 1 369 ? -2.75 26.828 12.281 1 98.62 369 TYR A N 1
ATOM 2979 C CA . TYR A 1 369 ? -2.988 28.188 12.742 1 98.62 369 TYR A CA 1
ATOM 2980 C C . TYR A 1 369 ? -3.377 29.094 11.578 1 98.62 369 TYR A C 1
ATOM 2982 O O . TYR A 1 369 ? -2.83 28.969 10.477 1 98.62 369 TYR A O 1
ATOM 2990 N N . GLY A 1 370 ? -4.359 29.891 11.789 1 97.69 370 GLY A N 1
ATOM 2991 C CA . GLY A 1 370 ? -4.766 30.891 10.812 1 97.69 370 GLY A CA 1
ATOM 2992 C C . GLY A 1 370 ? -5.832 30.391 9.859 1 97.69 370 GLY A C 1
ATOM 2993 O O . GLY A 1 370 ? -6.473 31.188 9.164 1 97.69 370 GLY A O 1
ATOM 2994 N N . GLU A 1 371 ? -6.023 29.078 9.82 1 98.12 371 GLU A N 1
ATOM 2995 C CA . GLU A 1 371 ? -7.086 28.562 8.969 1 98.12 371 GLU A CA 1
ATOM 2996 C C . GLU A 1 371 ? -8.445 29.125 9.375 1 98.12 371 GLU A C 1
ATOM 2998 O O . GLU A 1 371 ? -9.273 29.438 8.523 1 98.12 371 GLU A O 1
ATOM 3003 N N . GLU A 1 372 ? -8.688 29.312 10.695 1 98.25 372 GLU A N 1
ATOM 3004 C CA . GLU A 1 372 ? -9.953 29.797 11.242 1 98.25 372 GLU A CA 1
ATOM 3005 C C . GLU A 1 372 ? -10.211 31.25 10.836 1 98.25 372 GLU A C 1
ATOM 3007 O O . GLU A 1 372 ? -11.336 31.734 10.93 1 98.25 372 GLU A O 1
ATOM 3012 N N . LEU A 1 373 ? -9.18 31.953 10.383 1 97.12 373 LEU A N 1
ATOM 3013 C CA . LEU A 1 373 ? -9.32 33.344 9.93 1 97.12 373 LEU A CA 1
ATOM 3014 C C . LEU A 1 373 ? -9.508 33.375 8.414 1 97.12 373 LEU A C 1
ATOM 3016 O O . LEU A 1 373 ? -9.828 34.438 7.859 1 97.12 373 LEU A O 1
ATOM 3020 N N . GLY A 1 374 ? -9.312 32.188 7.789 1 96.5 374 GLY A N 1
ATOM 3021 C CA . GLY A 1 374 ? -9.32 32.156 6.336 1 96.5 374 GLY A CA 1
ATOM 3022 C C . GLY A 1 374 ? -8.039 32.688 5.719 1 96.5 374 GLY A C 1
ATOM 3023 O O . GLY A 1 374 ? -8.055 33.219 4.609 1 96.5 374 GLY A O 1
ATOM 3024 N N . LEU A 1 375 ? -6.91 32.562 6.438 1 96.56 375 LEU A N 1
ATOM 3025 C CA . LEU A 1 375 ? -5.648 33.062 5.914 1 96.56 375 LEU A CA 1
ATOM 3026 C C . LEU A 1 375 ? -5.266 32.344 4.625 1 96.56 375 LEU A C 1
ATOM 3028 O O . LEU A 1 375 ? -5.457 31.141 4.5 1 96.56 375 LEU A O 1
ATOM 3032 N N . GLU A 1 376 ? -4.789 33.094 3.686 1 96.69 376 GLU A N 1
ATOM 3033 C CA . GLU A 1 376 ? -4.203 32.594 2.438 1 96.69 376 GLU A CA 1
ATOM 3034 C C . GLU A 1 376 ? -2.68 32.594 2.51 1 96.69 376 GLU A C 1
ATOM 3036 O O . GLU A 1 376 ? -2.096 33.062 3.492 1 96.69 376 GLU A O 1
ATOM 3041 N N . ASN A 1 377 ? -2.088 32.031 1.482 1 97.5 377 ASN A N 1
ATOM 3042 C CA . ASN A 1 377 ? -0.641 32.156 1.353 1 97.5 377 ASN A CA 1
ATOM 3043 C C . ASN A 1 377 ? -0.211 33.625 1.277 1 97.5 377 ASN A C 1
ATOM 3045 O O . ASN A 1 377 ? -0.91 34.438 0.689 1 97.5 377 ASN A O 1
ATOM 3049 N N . LEU A 1 378 ? 0.975 33.875 1.854 1 96.94 378 LEU A N 1
ATOM 3050 C CA . LEU A 1 378 ? 1.643 35.125 1.529 1 96.94 378 LEU A CA 1
ATOM 3051 C C . LEU A 1 378 ? 2.084 35.156 0.07 1 96.94 378 LEU A C 1
ATOM 3053 O O . LEU A 1 378 ? 2.213 34.094 -0.558 1 96.94 378 LEU A O 1
ATOM 3057 N N . THR A 1 379 ? 2.184 36.344 -0.414 1 97.56 379 THR A N 1
ATOM 3058 C CA . THR A 1 379 ? 2.893 36.531 -1.675 1 97.56 379 THR A CA 1
ATOM 3059 C C . THR A 1 379 ? 4.309 37.031 -1.43 1 97.56 379 THR A C 1
ATOM 3061 O O . THR A 1 379 ? 4.504 38.156 -1.009 1 97.56 379 THR A O 1
ATOM 3064 N N . LEU A 1 380 ? 5.258 36.188 -1.68 1 97.88 380 LEU A N 1
ATOM 3065 C CA . LEU A 1 380 ? 6.652 36.594 -1.534 1 97.88 380 LEU A CA 1
ATOM 3066 C C . LEU A 1 380 ? 7.137 37.312 -2.771 1 97.88 380 LEU A C 1
ATOM 3068 O O . LEU A 1 380 ? 6.668 37.062 -3.883 1 97.88 380 LEU A O 1
ATOM 3072 N N . PRO A 1 381 ? 8.109 38.188 -2.592 1 96.06 381 PRO A N 1
ATOM 3073 C CA . PRO A 1 381 ? 8.391 39.188 -3.627 1 96.06 381 PRO A CA 1
ATOM 3074 C C . PRO A 1 381 ? 9.242 38.656 -4.766 1 96.06 381 PRO A C 1
ATOM 3076 O O . PRO A 1 381 ? 9.188 39.156 -5.887 1 96.06 381 PRO A O 1
ATOM 3079 N N . ASP A 1 382 ? 10.094 37.688 -4.465 1 96.44 382 ASP A N 1
ATOM 3080 C CA . ASP A 1 382 ? 10.992 37.156 -5.488 1 96.44 382 ASP A CA 1
ATOM 3081 C C . ASP A 1 382 ? 11.5 35.781 -5.109 1 96.44 382 ASP A C 1
ATOM 3083 O O . ASP A 1 382 ? 11.164 35.25 -4.043 1 96.44 382 ASP A O 1
ATOM 3087 N N . ALA A 1 383 ? 12.266 35.156 -6.039 1 96.19 383 ALA A N 1
ATOM 3088 C CA . ALA A 1 383 ? 12.75 33.781 -5.879 1 96.19 383 ALA A CA 1
ATOM 3089 C C . ALA A 1 383 ? 13.633 33.656 -4.641 1 96.19 383 ALA A C 1
ATOM 3091 O O . ALA A 1 383 ? 13.617 32.625 -3.963 1 96.19 383 ALA A O 1
ATOM 3092 N N . LYS A 1 384 ? 14.344 34.625 -4.34 1 94.81 384 LYS A N 1
ATOM 3093 C CA . LYS A 1 384 ? 15.305 34.594 -3.24 1 94.81 384 LYS A CA 1
ATOM 3094 C C . LYS A 1 384 ? 14.594 34.5 -1.894 1 94.81 384 LYS A C 1
ATOM 3096 O O . LYS A 1 384 ? 15.117 33.875 -0.962 1 94.81 384 LYS A O 1
ATOM 3101 N N . ALA A 1 385 ? 13.43 35.031 -1.806 1 95.62 385 ALA A N 1
ATOM 3102 C CA . ALA A 1 385 ? 12.68 35.062 -0.557 1 95.62 385 ALA A CA 1
ATOM 3103 C C . ALA A 1 385 ? 12.297 33.656 -0.109 1 95.62 385 ALA A C 1
ATOM 3105 O O . ALA A 1 385 ? 12.023 33.438 1.071 1 95.62 385 ALA A O 1
ATOM 3106 N N . PHE A 1 386 ? 12.344 32.719 -1.01 1 95 386 PHE A N 1
ATOM 3107 C CA . PHE A 1 386 ? 11.922 31.359 -0.699 1 95 386 PHE A CA 1
ATOM 3108 C C . PHE A 1 386 ? 13.07 30.562 -0.093 1 95 386 PHE A C 1
ATOM 3110 O O . PHE A 1 386 ? 12.859 29.5 0.502 1 95 386 PHE A O 1
ATOM 3117 N N . SER A 1 387 ? 14.266 31.016 -0.236 1 88.69 387 SER A N 1
ATOM 3118 C CA . SER A 1 387 ? 15.445 30.312 0.25 1 88.69 387 SER A CA 1
ATOM 3119 C C . SER A 1 387 ? 15.406 28.844 -0.143 1 88.69 387 SER A C 1
ATOM 3121 O O . SER A 1 387 ? 15.633 27.969 0.695 1 88.69 387 SER A O 1
ATOM 3123 N N . ASP A 1 388 ? 15.016 28.531 -1.361 1 89.62 388 ASP A N 1
ATOM 3124 C CA . ASP A 1 388 ? 14.898 27.203 -1.949 1 89.62 388 ASP A CA 1
ATOM 3125 C C . ASP A 1 388 ? 15.453 27.172 -3.371 1 89.62 388 ASP A C 1
ATOM 3127 O O . ASP A 1 388 ? 14.867 27.766 -4.281 1 89.62 388 ASP A O 1
ATOM 3131 N N . PRO A 1 389 ? 16.531 26.469 -3.549 1 86.94 389 PRO A N 1
ATOM 3132 C CA . PRO A 1 389 ? 17.188 26.484 -4.855 1 86.94 389 PRO A CA 1
ATOM 3133 C C . PRO A 1 389 ? 16.312 25.938 -5.973 1 86.94 389 PRO A C 1
ATOM 3135 O O . PRO A 1 389 ? 16.562 26.188 -7.152 1 86.94 389 PRO A O 1
ATOM 3138 N N . SER A 1 390 ? 15.297 25.172 -5.621 1 89 390 SER A N 1
ATOM 3139 C CA . SER A 1 390 ? 14.422 24.609 -6.648 1 89 390 SER A CA 1
ATOM 3140 C C . SER A 1 390 ? 13.516 25.688 -7.246 1 89 390 SER A C 1
ATOM 3142 O O . SER A 1 390 ? 13 25.531 -8.352 1 89 390 SER A O 1
ATOM 3144 N N . VAL A 1 391 ? 13.359 26.781 -6.559 1 95.56 391 VAL A N 1
ATOM 3145 C CA . VAL A 1 391 ? 12.438 27.828 -6.984 1 95.56 391 VAL A CA 1
ATOM 3146 C C . VAL A 1 391 ? 13.039 28.594 -8.156 1 95.56 391 VAL A C 1
ATOM 3148 O O . VAL A 1 391 ? 12.422 28.703 -9.219 1 95.56 391 VAL A O 1
ATOM 3151 N N . PRO A 1 392 ? 14.305 29.109 -8.062 1 95.44 392 PRO A N 1
ATOM 3152 C CA . PRO A 1 392 ? 14.883 29.781 -9.234 1 95.44 392 PRO A CA 1
ATOM 3153 C C . PRO A 1 392 ? 14.984 28.859 -10.453 1 95.44 392 PRO A C 1
ATOM 3155 O O . PRO A 1 392 ? 14.82 29.312 -11.586 1 95.44 392 PRO A O 1
ATOM 3158 N N . ARG A 1 393 ? 15.234 27.594 -10.203 1 91.62 393 ARG A N 1
ATOM 3159 C CA . ARG A 1 393 ? 15.32 26.641 -11.305 1 91.62 393 ARG A CA 1
ATOM 3160 C C . ARG A 1 393 ? 13.977 26.516 -12.016 1 91.62 393 ARG A C 1
ATOM 3162 O O . ARG A 1 393 ? 13.922 26.453 -13.25 1 91.62 393 ARG A O 1
ATOM 3169 N N . PHE A 1 394 ? 12.945 26.422 -11.297 1 94.94 394 PHE A N 1
ATOM 3170 C CA . PHE A 1 394 ? 11.609 26.328 -11.875 1 94.94 394 PHE A CA 1
ATOM 3171 C C . PHE A 1 394 ? 11.266 27.578 -12.656 1 94.94 394 PHE A C 1
ATOM 3173 O O . PHE A 1 394 ? 10.766 27.516 -13.781 1 94.94 394 PHE A O 1
ATOM 3180 N N . ILE A 1 395 ? 11.523 28.734 -12.078 1 97.69 395 ILE A N 1
ATOM 3181 C CA . ILE A 1 395 ? 11.188 30 -12.711 1 97.69 395 ILE A CA 1
ATOM 3182 C C . ILE A 1 395 ? 11.938 30.125 -14.039 1 97.69 395 ILE A C 1
ATOM 3184 O O . ILE A 1 395 ? 11.359 30.531 -15.047 1 97.69 395 ILE A O 1
ATOM 3188 N N . ALA A 1 396 ? 13.211 29.75 -14.008 1 97.06 396 ALA A N 1
ATOM 3189 C CA . ALA A 1 396 ? 14 29.797 -15.234 1 97.06 396 ALA A CA 1
ATOM 3190 C C . ALA A 1 396 ? 13.398 28.891 -16.297 1 97.06 396 ALA A C 1
ATOM 3192 O O . ALA A 1 396 ? 13.281 29.281 -17.469 1 97.06 396 ALA A O 1
ATOM 3193 N N . ALA A 1 397 ? 13 27.734 -15.914 1 96.38 397 ALA A N 1
ATOM 3194 C CA . ALA A 1 397 ? 12.398 26.797 -16.844 1 96.38 397 ALA A CA 1
ATOM 3195 C C . ALA A 1 397 ? 11.078 27.328 -17.406 1 96.38 397 ALA A C 1
ATOM 3197 O O . ALA A 1 397 ? 10.789 27.156 -18.594 1 96.38 397 ALA A O 1
ATOM 3198 N N . ALA A 1 398 ? 10.297 27.922 -16.594 1 97.88 398 ALA A N 1
ATOM 3199 C CA . ALA A 1 398 ? 9.016 28.484 -17.016 1 97.88 398 ALA A CA 1
ATOM 3200 C C . ALA A 1 398 ? 9.219 29.625 -17.984 1 97.88 398 ALA A C 1
ATOM 3202 O O . ALA A 1 398 ? 8.516 29.734 -19 1 97.88 398 ALA A O 1
ATOM 3203 N N . VAL A 1 399 ? 10.18 30.453 -17.672 1 97.88 399 VAL A N 1
ATOM 3204 C CA . VAL A 1 399 ? 10.477 31.578 -18.547 1 97.88 399 VAL A CA 1
ATOM 3205 C C . VAL A 1 399 ? 10.953 31.078 -19.906 1 97.88 399 VAL A C 1
ATOM 3207 O O . VAL A 1 399 ? 10.547 31.594 -20.953 1 97.88 399 VAL A O 1
ATOM 3210 N N . ASP A 1 400 ? 11.805 30.062 -19.859 1 97.88 400 ASP A N 1
ATOM 3211 C CA . ASP A 1 400 ? 12.289 29.453 -21.094 1 97.88 400 ASP A CA 1
ATOM 3212 C C . ASP A 1 400 ? 11.133 28.891 -21.922 1 97.88 400 ASP A C 1
ATOM 3214 O O . ASP A 1 400 ? 11.188 28.875 -23.156 1 97.88 400 ASP A O 1
ATOM 3218 N N . ALA A 1 401 ? 10.109 28.5 -21.266 1 97.5 401 ALA A N 1
ATOM 3219 C CA . ALA A 1 401 ? 8.953 27.906 -21.922 1 97.5 401 ALA A CA 1
ATOM 3220 C C . ALA A 1 401 ? 7.957 28.969 -22.375 1 97.5 401 ALA A C 1
ATOM 3222 O O . ALA A 1 401 ? 6.918 28.656 -22.953 1 97.5 401 ALA A O 1
ATOM 3223 N N . GLY A 1 402 ? 8.164 30.219 -22 1 97.56 402 GLY A N 1
ATOM 3224 C CA . GLY A 1 402 ? 7.352 31.312 -22.531 1 97.56 402 GLY A CA 1
ATOM 3225 C C . GLY A 1 402 ? 6.539 32.031 -21.469 1 97.56 402 GLY A C 1
ATOM 3226 O O . GLY A 1 402 ? 5.84 33 -21.766 1 97.56 402 GLY A O 1
ATOM 3227 N N . TYR A 1 403 ? 6.633 31.672 -20.234 1 97.94 403 TYR A N 1
ATOM 3228 C CA . TYR A 1 403 ? 5.938 32.375 -19.156 1 97.94 403 TYR A CA 1
ATOM 3229 C C . TYR A 1 403 ? 6.672 33.656 -18.766 1 97.94 403 TYR A C 1
ATOM 3231 O O . TYR A 1 403 ? 7.891 33.75 -18.922 1 97.94 403 TYR A O 1
ATOM 3239 N N . THR A 1 404 ? 5.895 34.594 -18.234 1 97.94 404 THR A N 1
ATOM 3240 C CA . THR A 1 404 ? 6.555 35.75 -17.609 1 97.94 404 THR A CA 1
ATOM 3241 C C . THR A 1 404 ? 7.113 35.375 -16.234 1 97.94 404 THR A C 1
ATOM 3243 O O . THR A 1 404 ? 6.648 34.406 -15.617 1 97.94 404 THR A O 1
ATOM 3246 N N . GLN A 1 405 ? 8.055 36.094 -15.773 1 97.25 405 GLN A N 1
ATOM 3247 C CA . GLN A 1 405 ? 8.609 35.875 -14.445 1 97.25 405 GLN A CA 1
ATOM 3248 C C . GLN A 1 405 ? 7.523 36 -13.375 1 97.25 405 GLN A C 1
ATOM 3250 O O . GLN A 1 405 ? 7.508 35.25 -12.406 1 97.25 405 GLN A O 1
ATOM 3255 N N . GLU A 1 406 ? 6.672 36.938 -13.594 1 97.31 406 GLU A N 1
ATOM 3256 C CA . GLU A 1 406 ? 5.586 37.188 -12.648 1 97.31 406 GLU A CA 1
ATOM 3257 C C . GLU A 1 406 ? 4.633 36 -12.578 1 97.31 406 GLU A C 1
ATOM 3259 O O . GLU A 1 406 ? 4.203 35.594 -11.484 1 97.31 406 GLU A O 1
ATOM 3264 N N . ALA A 1 407 ? 4.379 35.5 -13.695 1 97.62 407 ALA A N 1
ATOM 3265 C CA . ALA A 1 407 ? 3.477 34.344 -13.742 1 97.62 407 ALA A CA 1
ATOM 3266 C C . ALA A 1 407 ? 4.102 33.125 -13.062 1 97.62 407 ALA A C 1
ATOM 3268 O O . ALA A 1 407 ? 3.422 32.406 -12.352 1 97.62 407 ALA A O 1
ATOM 3269 N N . ALA A 1 408 ? 5.363 32.906 -13.32 1 98.19 408 ALA A N 1
ATOM 3270 C CA . ALA A 1 408 ? 6.086 31.797 -12.703 1 98.19 408 ALA A CA 1
ATOM 3271 C C . ALA A 1 408 ? 6.137 31.969 -11.188 1 98.19 408 ALA A C 1
ATOM 3273 O O . ALA A 1 408 ? 5.922 31 -10.445 1 98.19 408 ALA A O 1
ATOM 3274 N N . LEU A 1 409 ? 6.387 33.125 -10.773 1 98.12 409 LEU A N 1
ATOM 3275 C CA . LEU A 1 409 ? 6.457 33.438 -9.344 1 98.12 409 LEU A CA 1
ATOM 3276 C C . LEU A 1 409 ? 5.094 33.219 -8.688 1 98.12 409 LEU A C 1
ATOM 3278 O O . LEU A 1 409 ? 5.016 32.781 -7.539 1 98.12 409 LEU A O 1
ATOM 3282 N N . ALA A 1 410 ? 4.098 33.594 -9.367 1 97.88 410 ALA A N 1
ATOM 3283 C CA . ALA A 1 410 ? 2.742 33.406 -8.852 1 97.88 410 ALA A CA 1
ATOM 3284 C C . ALA A 1 410 ? 2.441 31.938 -8.617 1 97.88 410 ALA A C 1
ATOM 3286 O O . ALA A 1 410 ? 1.782 31.578 -7.641 1 97.88 410 ALA A O 1
ATOM 3287 N N . MET A 1 411 ? 2.951 31.094 -9.539 1 98.06 411 MET A N 1
ATOM 3288 C CA . MET A 1 411 ? 2.773 29.656 -9.375 1 98.06 411 MET A CA 1
ATOM 3289 C C . MET A 1 411 ? 3.473 29.156 -8.109 1 98.06 411 MET A C 1
ATOM 3291 O O . MET A 1 411 ? 2.895 28.391 -7.332 1 98.06 411 MET A O 1
ATOM 3295 N N . VAL A 1 412 ? 4.633 29.609 -7.871 1 98.38 412 VAL A N 1
ATOM 3296 C CA . VAL A 1 412 ? 5.418 29.203 -6.711 1 98.38 412 VAL A CA 1
ATOM 3297 C C . VAL A 1 412 ? 4.738 29.688 -5.43 1 98.38 412 VAL A C 1
ATOM 3299 O O . VAL A 1 412 ? 4.605 28.922 -4.469 1 98.38 412 VAL A O 1
ATOM 3302 N N . ASN A 1 413 ? 4.23 30.891 -5.473 1 98.38 413 ASN A N 1
ATOM 3303 C CA . ASN A 1 413 ? 3.553 31.453 -4.312 1 98.38 413 ASN A CA 1
ATOM 3304 C C . ASN A 1 413 ? 2.291 30.672 -3.963 1 98.38 413 ASN A C 1
ATOM 3306 O O . ASN A 1 413 ? 1.932 30.547 -2.789 1 98.38 413 ASN A O 1
ATOM 3310 N N . ALA A 1 414 ? 1.714 30.141 -4.953 1 97.5 414 ALA A N 1
ATOM 3311 C CA . ALA A 1 414 ? 0.443 29.438 -4.773 1 97.5 414 ALA A CA 1
ATOM 3312 C C . ALA A 1 414 ? 0.662 28.016 -4.254 1 97.5 414 ALA A C 1
ATOM 3314 O O . ALA A 1 414 ? -0.241 27.422 -3.666 1 97.5 414 ALA A O 1
ATOM 3315 N N . THR A 1 415 ? 1.883 27.516 -4.461 1 97.38 415 THR A N 1
ATOM 3316 C CA . THR A 1 415 ? 2.027 26.078 -4.262 1 97.38 415 THR A CA 1
ATOM 3317 C C . THR A 1 415 ? 3.092 25.781 -3.205 1 97.38 415 THR A C 1
ATOM 3319 O O . THR A 1 415 ? 3.041 24.75 -2.535 1 97.38 415 THR A O 1
ATOM 3322 N N . HIS A 1 416 ? 4.098 26.641 -3.08 1 97.19 416 HIS A N 1
ATOM 3323 C CA . HIS A 1 416 ? 5.207 26.391 -2.162 1 97.19 416 HIS A CA 1
ATOM 3324 C C . HIS A 1 416 ? 4.742 26.438 -0.711 1 97.19 416 HIS A C 1
ATOM 3326 O O . HIS A 1 416 ? 3.84 27.203 -0.368 1 97.19 416 HIS A O 1
ATOM 3332 N N . LYS A 1 417 ? 5.355 25.719 0.209 1 96 417 LYS A N 1
ATOM 3333 C CA . LYS A 1 417 ? 4.949 25.594 1.606 1 96 417 LYS A CA 1
ATOM 3334 C C . LYS A 1 417 ? 5.297 26.859 2.395 1 96 417 LYS A C 1
ATOM 3336 O O . LYS A 1 417 ? 4.598 27.219 3.346 1 96 417 LYS A O 1
ATOM 3341 N N . LEU A 1 418 ? 6.316 27.562 1.999 1 97.38 418 LEU A N 1
ATOM 3342 C CA . LEU A 1 418 ? 6.859 28.641 2.82 1 97.38 418 LEU A CA 1
ATOM 3343 C C . LEU A 1 418 ? 5.844 29.766 2.984 1 97.38 418 LEU A C 1
ATOM 3345 O O . LEU A 1 418 ? 5.656 30.281 4.086 1 97.38 418 LEU A O 1
ATOM 3349 N N . PRO A 1 419 ? 5.121 30.141 1.896 1 97.75 419 PRO A N 1
ATOM 3350 C CA . PRO A 1 419 ? 4.164 31.234 2.057 1 97.75 419 PRO A CA 1
ATOM 3351 C C . PRO A 1 419 ? 3.061 30.906 3.061 1 97.75 419 PRO A C 1
ATOM 3353 O O . PRO A 1 419 ? 2.377 31.812 3.547 1 97.75 419 PRO A O 1
ATOM 3356 N N . ALA A 1 420 ? 2.887 29.625 3.324 1 97.94 420 ALA A N 1
ATOM 3357 C CA . ALA A 1 420 ? 1.865 29.203 4.281 1 97.94 420 ALA A CA 1
ATOM 3358 C C . ALA A 1 420 ? 2.365 29.359 5.719 1 97.94 420 ALA A C 1
ATOM 3360 O O . ALA A 1 420 ? 1.599 29.188 6.668 1 97.94 420 ALA A O 1
ATOM 3361 N N . ARG A 1 421 ? 3.637 29.734 5.934 1 98 421 ARG A N 1
ATOM 3362 C CA . ARG A 1 421 ? 4.258 29.797 7.25 1 98 421 ARG A CA 1
ATOM 3363 C C . ARG A 1 421 ? 4.348 31.234 7.75 1 98 421 ARG A C 1
ATOM 3365 O O . ARG A 1 421 ? 5.094 31.531 8.688 1 98 421 ARG A O 1
ATOM 3372 N N . GLY A 1 422 ? 3.586 32.156 7.188 1 96.06 422 GLY A N 1
ATOM 3373 C CA . GLY A 1 422 ? 3.645 33.562 7.531 1 96.06 422 GLY A CA 1
ATOM 3374 C C . GLY A 1 422 ? 3.029 33.875 8.883 1 96.06 422 GLY A C 1
ATOM 3375 O O . GLY A 1 422 ? 2.373 33.031 9.484 1 96.06 422 GLY A O 1
ATOM 3376 N N . PRO A 1 423 ? 3.195 35.094 9.359 1 96.94 423 PRO A N 1
ATOM 3377 C CA . PRO A 1 423 ? 2.752 35.469 10.703 1 96.94 423 PRO A CA 1
ATOM 3378 C C . PRO A 1 423 ? 1.231 35.469 10.844 1 96.94 423 PRO A C 1
ATOM 3380 O O . PRO A 1 423 ? 0.521 35.781 9.883 1 96.94 423 PRO A O 1
ATOM 3383 N N . MET A 1 424 ? 0.789 35.156 12.047 1 97.88 424 MET A N 1
ATOM 3384 C CA . MET A 1 424 ? -0.615 35.281 12.422 1 97.88 424 MET A CA 1
ATOM 3385 C C . MET A 1 424 ? -1.034 36.75 12.406 1 97.88 424 MET A C 1
ATOM 3387 O O . MET A 1 424 ? -0.191 37.656 12.5 1 97.88 424 MET A O 1
ATOM 3391 N N . THR A 1 425 ? -2.266 36.969 12.156 1 97.12 425 THR A N 1
ATOM 3392 C CA . THR A 1 425 ? -2.805 38.344 12.125 1 97.12 425 THR A CA 1
ATOM 3393 C C . THR A 1 425 ? -3.727 38.562 13.312 1 97.12 425 THR A C 1
ATOM 3395 O O . THR A 1 425 ? -4.875 38.125 13.32 1 97.12 425 THR A O 1
ATOM 3398 N N . TRP A 1 426 ? -3.252 39.312 14.25 1 97.81 426 TRP A N 1
ATOM 3399 C CA . TRP A 1 426 ? -3.963 39.469 15.516 1 97.81 426 TRP A CA 1
ATOM 3400 C C . TRP A 1 426 ? -4.824 40.719 15.523 1 97.81 426 TRP A C 1
ATOM 3402 O O . TRP A 1 426 ? -5.98 40.688 15.953 1 97.81 426 TRP A O 1
ATOM 3412 N N . ASP A 1 427 ? -4.23 41.875 15.086 1 96.06 427 ASP A N 1
ATOM 3413 C CA . ASP A 1 427 ? -4.965 43.125 15.102 1 96.06 427 ASP A CA 1
ATOM 3414 C C . ASP A 1 427 ? -4.457 44.094 14.016 1 96.06 427 ASP A C 1
ATOM 3416 O O . ASP A 1 427 ? -3.707 43.656 13.133 1 96.06 427 ASP A O 1
ATOM 3420 N N . ALA A 1 428 ? -4.926 45.344 14.062 1 93.25 428 ALA A N 1
ATOM 3421 C CA . ALA A 1 428 ? -4.672 46.25 12.961 1 93.25 428 ALA A CA 1
ATOM 3422 C C . ALA A 1 428 ? -3.396 47.062 13.203 1 93.25 428 ALA A C 1
ATOM 3424 O O . ALA A 1 428 ? -3.068 47.969 12.43 1 93.25 428 ALA A O 1
ATOM 3425 N N . THR A 1 429 ? -2.691 46.719 14.203 1 93.19 429 THR A N 1
ATOM 3426 C CA . THR A 1 429 ? -1.471 47.469 14.484 1 93.19 429 THR A CA 1
ATOM 3427 C C . THR A 1 429 ? -0.33 47 13.586 1 93.19 429 THR A C 1
ATOM 3429 O O . THR A 1 429 ? -0.552 46.25 12.641 1 93.19 429 THR A O 1
ATOM 3432 N N . THR A 1 430 ? 0.877 47.562 13.859 1 91 430 THR A N 1
ATOM 3433 C CA . THR A 1 430 ? 2.066 47.25 13.078 1 91 430 THR A CA 1
ATOM 3434 C C . THR A 1 430 ? 2.289 45.75 13.008 1 91 430 THR A C 1
ATOM 3436 O O . THR A 1 430 ? 2.197 45.031 14.023 1 91 430 THR A O 1
ATOM 3439 N N . ASN A 1 431 ? 2.502 45.25 11.766 1 93.31 431 ASN A N 1
ATOM 3440 C CA . ASN A 1 431 ? 2.74 43.844 11.508 1 93.31 431 ASN A CA 1
ATOM 3441 C C . ASN A 1 431 ? 1.597 42.969 12.039 1 93.31 431 ASN A C 1
ATOM 3443 O O . ASN A 1 431 ? 1.826 41.875 12.547 1 93.31 431 ASN A O 1
ATOM 3447 N N . SER A 1 432 ? 0.387 43.562 12.078 1 94.38 432 SER A N 1
ATOM 3448 C CA . SER A 1 432 ? -0.86 42.906 12.43 1 94.38 432 SER A CA 1
ATOM 3449 C C . SER A 1 432 ? -0.835 42.406 13.867 1 94.38 432 SER A C 1
ATOM 3451 O O . SER A 1 432 ? -1.414 41.375 14.188 1 94.38 432 SER A O 1
ATOM 3453 N N . GLY A 1 433 ? -0.06 43.062 14.703 1 96.38 433 GLY A N 1
ATOM 3454 C CA . GLY A 1 433 ? -0.018 42.719 16.109 1 96.38 433 GLY A CA 1
ATOM 3455 C C . GLY A 1 433 ? 0.867 41.531 16.406 1 96.38 433 GLY A C 1
ATOM 3456 O O . GLY A 1 433 ? 0.934 41.062 17.547 1 96.38 433 GLY A O 1
ATOM 3457 N N . PHE A 1 434 ? 1.556 41.031 15.383 1 97.75 434 PHE A N 1
ATOM 3458 C CA . PHE A 1 434 ? 2.428 39.875 15.555 1 97.75 434 PHE A CA 1
ATOM 3459 C C . PHE A 1 434 ? 3.713 40.281 16.281 1 97.75 434 PHE A C 1
ATOM 3461 O O . PHE A 1 434 ? 4.121 39.625 17.234 1 97.75 434 PHE A O 1
ATOM 3468 N N . THR A 1 435 ? 4.301 41.312 15.82 1 97.62 435 THR A N 1
ATOM 3469 C CA . THR A 1 435 ? 5.586 41.719 16.359 1 97.62 435 THR A CA 1
ATOM 3470 C C . THR A 1 435 ? 5.719 43.25 16.297 1 97.62 435 THR A C 1
ATOM 3472 O O . THR A 1 435 ? 5.055 43.906 15.5 1 97.62 435 THR A O 1
ATOM 3475 N N . SER A 1 436 ? 6.492 43.812 17.219 1 96 436 SER A N 1
ATOM 3476 C CA . SER A 1 436 ? 6.855 45.219 17.156 1 96 436 SER A CA 1
ATOM 3477 C C . SER A 1 436 ? 8.07 45.438 16.25 1 96 436 SER A C 1
ATOM 3479 O O . SER A 1 436 ? 8.367 46.562 15.867 1 96 436 SER A O 1
ATOM 3481 N N . GLY A 1 437 ? 8.711 44.344 15.898 1 96.12 437 GLY A N 1
ATOM 3482 C CA . GLY A 1 437 ? 9.852 44.406 15 1 96.12 437 GLY A CA 1
ATOM 3483 C C . GLY A 1 437 ? 9.508 44 13.578 1 96.12 437 GLY A C 1
ATOM 3484 O O . GLY A 1 437 ? 8.406 44.281 13.102 1 96.12 437 GLY A O 1
ATOM 3485 N N . THR A 1 438 ? 10.484 43.562 12.922 1 96.44 438 THR A N 1
ATOM 3486 C CA . THR A 1 438 ? 10.281 43.062 11.57 1 96.44 438 THR A CA 1
ATOM 3487 C C . THR A 1 438 ? 10.07 41.531 11.57 1 96.44 438 THR A C 1
ATOM 3489 O O . THR A 1 438 ? 10.93 40.781 12.047 1 96.44 438 THR A O 1
ATOM 3492 N N . PRO A 1 439 ? 8.938 41.094 11.016 1 97.25 439 PRO A N 1
ATOM 3493 C CA . PRO A 1 439 ? 8.688 39.656 11.008 1 97.25 439 PRO A CA 1
ATOM 3494 C C . PRO A 1 439 ? 9.773 38.875 10.266 1 97.25 439 PRO A C 1
ATOM 3496 O O . PRO A 1 439 ? 10.344 39.375 9.297 1 97.25 439 PRO A O 1
ATOM 3499 N N . TRP A 1 440 ? 9.977 37.625 10.68 1 96.75 440 TRP A N 1
ATOM 3500 C CA . TRP A 1 440 ? 11 36.781 10.086 1 96.75 440 TRP A CA 1
ATOM 3501 C C . TRP A 1 440 ? 10.664 36.438 8.625 1 96.75 440 TRP A C 1
ATOM 3503 O O . TRP A 1 440 ? 11.562 36.188 7.824 1 96.75 440 TRP A O 1
ATOM 3513 N N . LEU A 1 441 ? 9.422 36.438 8.281 1 96.81 441 LEU A N 1
ATOM 3514 C CA . LEU A 1 441 ? 8.938 36.219 6.926 1 96.81 441 LEU A CA 1
ATOM 3515 C C . LEU A 1 441 ? 8.016 37.344 6.48 1 96.81 441 LEU A C 1
ATOM 3517 O O . LEU A 1 441 ? 6.949 37.562 7.066 1 96.81 441 LEU A O 1
ATOM 3521 N N . VAL A 1 442 ? 8.438 38 5.465 1 94.44 442 VAL A N 1
ATOM 3522 C CA . VAL A 1 442 ? 7.711 39.188 5.004 1 94.44 442 VAL A CA 1
ATOM 3523 C C . VAL A 1 442 ? 7.129 38.938 3.619 1 94.44 442 VAL A C 1
ATOM 3525 O O . VAL A 1 442 ? 7.828 38.438 2.727 1 94.44 442 VAL A O 1
ATOM 3528 N N . GLY A 1 443 ? 5.902 39.125 3.467 1 94.38 443 GLY A N 1
ATOM 3529 C CA . GLY A 1 443 ? 5.18 39.031 2.207 1 94.38 443 GLY A CA 1
ATOM 3530 C C . GLY A 1 443 ? 3.893 39.812 2.191 1 94.38 443 GLY A C 1
ATOM 3531 O O . GLY A 1 443 ? 3.529 40.438 3.191 1 94.38 443 GLY A O 1
ATOM 3532 N N . LYS A 1 444 ? 3.271 39.844 1.043 1 94.62 444 LYS A N 1
ATOM 3533 C CA . LYS A 1 444 ? 2.01 40.562 0.892 1 94.62 444 LYS A CA 1
ATOM 3534 C C . LYS A 1 444 ? 0.821 39.625 1.176 1 94.62 444 LYS A C 1
ATOM 3536 O O . LYS A 1 444 ? 0.873 38.438 0.896 1 94.62 444 LYS A O 1
ATOM 3541 N N . ARG A 1 445 ? -0.173 40.188 1.777 1 92.81 445 ARG A N 1
ATOM 3542 C CA . ARG A 1 445 ? -1.427 39.5 2.012 1 92.81 445 ARG A CA 1
ATOM 3543 C C . ARG A 1 445 ? -2.516 39.969 1.059 1 92.81 445 ARG A C 1
ATOM 3545 O O . ARG A 1 445 ? -2.582 41.156 0.73 1 92.81 445 ARG A O 1
ATOM 3552 N N . SER A 1 446 ? -3.266 39.062 0.574 1 83.44 446 SER A N 1
ATOM 3553 C CA . SER A 1 446 ? -4.359 39.406 -0.33 1 83.44 446 SER A CA 1
ATOM 3554 C C . SER A 1 446 ? -5.5 40.062 0.418 1 83.44 446 SER A C 1
ATOM 3556 O O . SER A 1 446 ? -6.215 40.906 -0.147 1 83.44 446 SER A O 1
ATOM 3558 N N . SER A 1 447 ? -5.766 39.656 1.567 1 77.56 447 SER A N 1
ATOM 3559 C CA . SER A 1 447 ? -6.84 40.25 2.371 1 77.56 447 SER A CA 1
ATOM 3560 C C . SER A 1 447 ? -6.359 40.562 3.783 1 77.56 447 SER A C 1
ATOM 3562 O O . SER A 1 447 ? -5.465 39.906 4.309 1 77.56 447 SER A O 1
ATOM 3564 N N . ARG A 1 448 ? -6.879 41.719 4.203 1 74.94 448 ARG A N 1
ATOM 3565 C CA . ARG A 1 448 ? -6.508 42.094 5.559 1 74.94 448 ARG A CA 1
ATOM 3566 C C . ARG A 1 448 ? -7.543 41.594 6.57 1 74.94 448 ARG A C 1
ATOM 3568 O O . ARG A 1 448 ? -8.703 42 6.52 1 74.94 448 ARG A O 1
ATOM 3575 N N . THR A 1 449 ? -7.316 40.531 7.125 1 87.12 449 THR A N 1
ATOM 3576 C CA . THR A 1 449 ? -8.172 40.031 8.195 1 87.12 449 THR A CA 1
ATOM 3577 C C . THR A 1 449 ? -7.371 39.812 9.477 1 87.12 449 THR A C 1
ATOM 3579 O O . THR A 1 449 ? -6.188 39.469 9.414 1 87.12 449 THR A O 1
ATOM 3582 N N . HIS A 1 450 ? -7.914 40.188 10.578 1 94.19 450 HIS A N 1
ATOM 3583 C CA . HIS A 1 450 ? -7.23 39.969 11.844 1 94.19 450 HIS A CA 1
ATOM 3584 C C . HIS A 1 450 ? -8.203 39.438 12.906 1 94.19 450 HIS A C 1
ATOM 3586 O O . HIS A 1 450 ? -9.414 39.594 12.758 1 94.19 450 HIS A O 1
ATOM 3592 N N . VAL A 1 451 ? -7.715 38.844 13.891 1 97.75 451 VAL A N 1
ATOM 3593 C CA . VAL A 1 451 ? -8.461 38.188 14.961 1 97.75 451 VAL A CA 1
ATOM 3594 C C . VAL A 1 451 ? -9.43 39.188 15.602 1 97.75 451 VAL A C 1
ATOM 3596 O O . VAL A 1 451 ? -10.625 38.906 15.727 1 97.75 451 VAL A O 1
ATOM 3599 N N . VAL A 1 452 ? -8.977 40.375 15.945 1 96.38 452 VAL A N 1
ATOM 3600 C CA . VAL A 1 452 ? -9.758 41.344 16.688 1 96.38 452 VAL A CA 1
ATOM 3601 C C . VAL A 1 452 ? -10.992 41.75 15.875 1 96.38 452 VAL A C 1
ATOM 3603 O O . VAL A 1 452 ? -12.094 41.875 16.422 1 96.38 452 VAL A O 1
ATOM 3606 N N . GLU A 1 453 ? -10.781 42 14.664 1 94.88 453 GLU A N 1
ATOM 3607 C CA . GLU A 1 453 ? -11.891 42.375 13.789 1 94.88 453 GLU A CA 1
ATOM 3608 C C . GLU A 1 453 ? -12.922 41.25 13.695 1 94.88 453 GLU A C 1
ATOM 3610 O O . GLU A 1 453 ? -14.125 41.5 13.789 1 94.88 453 GLU A O 1
ATOM 3615 N N . GLN A 1 454 ? -12.484 40.062 13.547 1 95.94 454 GLN A N 1
ATOM 3616 C CA . GLN A 1 454 ? -13.391 38.938 13.328 1 95.94 454 GLN A CA 1
ATOM 3617 C C . GLN A 1 454 ? -14.055 38.5 14.633 1 95.94 454 GLN A C 1
ATOM 3619 O O . GLN A 1 454 ? -15.156 37.938 14.625 1 95.94 454 GLN A O 1
ATOM 3624 N N . GLN A 1 455 ? -13.422 38.75 15.734 1 94.56 455 GLN A N 1
ATOM 3625 C CA . GLN A 1 455 ? -14 38.406 17.031 1 94.56 455 GLN A CA 1
ATOM 3626 C C . GLN A 1 455 ? -15.281 39.188 17.281 1 94.56 455 GLN A C 1
ATOM 3628 O O . GLN A 1 455 ? -16.172 38.719 18 1 94.56 455 GLN A O 1
ATOM 3633 N N . HIS A 1 456 ? -15.398 40.344 16.609 1 92.12 456 HIS A N 1
ATOM 3634 C CA . HIS A 1 456 ? -16.562 41.188 16.828 1 92.12 456 HIS A CA 1
ATOM 3635 C C . HIS A 1 456 ? -17.578 41.062 15.703 1 92.12 456 HIS A C 1
ATOM 3637 O O . HIS A 1 456 ? -18.562 41.781 15.656 1 92.12 456 HIS A O 1
ATOM 3643 N N . ASP A 1 457 ? -17.344 40.156 14.844 1 94.56 457 ASP A N 1
ATOM 3644 C CA . ASP A 1 457 ? -18.25 39.906 13.719 1 94.56 457 ASP A CA 1
ATOM 3645 C C . ASP A 1 457 ? -18.828 38.5 13.781 1 94.56 457 ASP A C 1
ATOM 3647 O O . ASP A 1 457 ? -18.141 37.531 13.5 1 94.56 457 ASP A O 1
ATOM 3651 N N . PRO A 1 458 ? -20.062 38.375 14.07 1 94 458 PRO A N 1
ATOM 3652 C CA . PRO A 1 458 ? -20.672 37.062 14.203 1 94 458 PRO A CA 1
ATOM 3653 C C . PRO A 1 458 ? -20.734 36.312 12.875 1 94 458 PRO A C 1
ATOM 3655 O O . PRO A 1 458 ? -21.031 35.094 12.859 1 94 458 PRO A O 1
ATOM 3658 N N . HIS A 1 459 ? -20.422 36.906 11.789 1 93.56 459 HIS A N 1
ATOM 3659 C CA . HIS A 1 459 ? -20.484 36.281 10.484 1 93.56 459 HIS A CA 1
ATOM 3660 C C . HIS A 1 459 ? -19.078 36 9.945 1 93.56 459 HIS A C 1
ATOM 3662 O O . HIS A 1 459 ? -18.922 35.562 8.789 1 93.56 459 HIS A O 1
ATOM 3668 N N . SER A 1 460 ? -18.141 36.219 10.797 1 96 460 SER A N 1
ATOM 3669 C CA . SER A 1 460 ? -16.766 36.031 10.375 1 96 460 SER A CA 1
ATOM 3670 C C . SER A 1 460 ? -16.391 34.562 10.312 1 96 460 SER A C 1
ATOM 3672 O O . SER A 1 460 ? -17.141 33.719 10.805 1 96 460 SER A O 1
ATOM 3674 N N . SER A 1 461 ? -15.297 34.281 9.641 1 96.94 461 SER A N 1
ATOM 3675 C CA . SER A 1 461 ? -14.742 32.938 9.602 1 96.94 461 SER A CA 1
ATOM 3676 C C . SER A 1 461 ? -14.398 32.438 11 1 96.94 461 SER A C 1
ATOM 3678 O O . SER A 1 461 ? -14.609 31.266 11.32 1 96.94 461 SER A O 1
ATOM 3680 N N . LEU A 1 462 ? -13.883 33.281 11.805 1 98.12 462 LEU A N 1
ATOM 3681 C CA . LEU A 1 462 ? -13.531 32.938 13.18 1 98.12 462 LEU A CA 1
ATOM 3682 C C . LEU A 1 462 ? -14.758 32.5 13.961 1 98.12 462 LEU A C 1
ATOM 3684 O O . LEU A 1 462 ? -14.719 31.484 14.664 1 98.12 462 LEU A O 1
ATOM 3688 N N . ALA A 1 463 ? -15.836 33.312 13.859 1 97.62 463 ALA A N 1
ATOM 3689 C CA . ALA A 1 463 ? -17.078 32.969 14.531 1 97.62 463 ALA A CA 1
ATOM 3690 C C . ALA A 1 463 ? -17.594 31.609 14.047 1 97.62 463 ALA A C 1
ATOM 3692 O O . ALA A 1 463 ? -18.062 30.797 14.852 1 97.62 463 ALA A O 1
ATOM 3693 N N . PHE A 1 464 ? -17.516 31.406 12.781 1 97.81 464 PHE A N 1
ATOM 3694 C CA . PHE A 1 464 ? -17.906 30.141 12.188 1 97.81 464 PHE A CA 1
ATOM 3695 C C . PHE A 1 464 ? -17.109 28.984 12.789 1 97.81 464 PHE A C 1
ATOM 3697 O O . PHE A 1 464 ? -17.672 27.969 13.172 1 97.81 464 PHE A O 1
ATOM 3704 N N . TYR A 1 465 ? -15.773 29.062 12.828 1 98.69 465 TYR A N 1
ATOM 3705 C CA . TYR A 1 465 ? -14.93 27.984 13.336 1 98.69 465 TYR A CA 1
ATOM 3706 C C . TYR A 1 465 ? -15.242 27.703 14.805 1 98.69 465 TYR A C 1
ATOM 3708 O O . TYR A 1 465 ? -15.18 26.547 15.242 1 98.69 465 TYR A O 1
ATOM 3716 N N . LYS A 1 466 ? -15.539 28.734 15.609 1 98.44 466 LYS A N 1
ATOM 3717 C CA . LYS A 1 466 ? -15.961 28.5 16.984 1 98.44 466 LYS A CA 1
ATOM 3718 C C . LYS A 1 466 ? -17.203 27.625 17.031 1 98.44 466 LYS A C 1
ATOM 3720 O O . LYS A 1 466 ? -17.297 26.703 17.844 1 98.44 466 LYS A O 1
ATOM 3725 N N . GLN A 1 467 ? -18.109 27.922 16.141 1 98.19 467 GLN A N 1
ATOM 3726 C CA . GLN A 1 467 ? -19.328 27.125 16.062 1 98.19 467 GLN A CA 1
ATOM 3727 C C . GLN A 1 467 ? -19.031 25.703 15.617 1 98.19 467 GLN A C 1
ATOM 3729 O O . GLN A 1 467 ? -19.578 24.734 16.156 1 98.19 467 GLN A O 1
ATOM 3734 N N . LEU A 1 468 ? -18.203 25.594 14.617 1 98.75 468 LEU A N 1
ATOM 3735 C CA . LEU A 1 468 ? -17.844 24.297 14.062 1 98.75 468 LEU A CA 1
ATOM 3736 C C . LEU A 1 468 ? -17.156 23.438 15.117 1 98.75 468 LEU A C 1
ATOM 3738 O O . LEU A 1 468 ? -17.484 22.25 15.25 1 98.75 468 LEU A O 1
ATOM 3742 N N . ILE A 1 469 ? -16.234 24 15.859 1 98.75 469 ILE A N 1
ATOM 3743 C CA . ILE A 1 469 ? -15.492 23.281 16.906 1 98.75 469 ILE A CA 1
ATOM 3744 C C . ILE A 1 469 ? -16.438 22.875 18.031 1 98.75 469 ILE A C 1
ATOM 3746 O O . ILE A 1 469 ? -16.359 21.766 18.547 1 98.75 469 ILE A O 1
ATOM 3750 N N . ALA A 1 470 ? -17.344 23.812 18.422 1 98.31 470 ALA A N 1
ATOM 3751 C CA . ALA A 1 470 ? -18.344 23.469 19.422 1 98.31 470 ALA A CA 1
ATOM 3752 C C . ALA A 1 470 ? -19.188 22.281 18.969 1 98.31 470 ALA A C 1
ATOM 3754 O O . ALA A 1 470 ? -19.531 21.406 19.766 1 98.31 470 ALA A O 1
ATOM 3755 N N . LEU A 1 471 ? -19.531 22.297 17.703 1 98.38 471 LEU A N 1
ATOM 3756 C CA . LEU A 1 471 ? -20.312 21.203 17.125 1 98.38 471 LEU A CA 1
ATOM 3757 C C . LEU A 1 471 ? -19.531 19.906 17.172 1 98.38 471 LEU A C 1
ATOM 3759 O O . LEU A 1 471 ? -20.094 18.844 17.484 1 98.38 471 LEU A O 1
ATOM 3763 N N . LYS A 1 472 ? -18.234 19.922 16.859 1 98.75 472 LYS A N 1
ATOM 3764 C CA . LYS A 1 472 ? -17.375 18.734 16.859 1 98.75 472 LYS A CA 1
ATOM 3765 C C . LYS A 1 472 ? -17.328 18.094 18.234 1 98.75 472 LYS A C 1
ATOM 3767 O O . LYS A 1 472 ? -17.109 16.875 18.359 1 98.75 472 LYS A O 1
ATOM 3772 N N . LYS A 1 473 ? -17.609 18.844 19.281 1 98.06 473 LYS A N 1
ATOM 3773 C CA . LYS A 1 473 ? -17.516 18.359 20.656 1 98.06 473 LYS A CA 1
ATOM 3774 C C . LYS A 1 473 ? -18.781 17.578 21.031 1 98.06 473 LYS A C 1
ATOM 3776 O O . LYS A 1 473 ? -18.828 16.922 22.078 1 98.06 473 LYS A O 1
ATOM 3781 N N . ARG A 1 474 ? -19.766 17.641 20.172 1 97.06 474 ARG A N 1
ATOM 3782 C CA . ARG A 1 474 ? -20.953 16.859 20.438 1 97.06 474 ARG A CA 1
ATOM 3783 C C . ARG A 1 474 ? -20.688 15.367 20.281 1 97.06 474 ARG A C 1
ATOM 3785 O O . ARG A 1 474 ? -19.922 14.961 19.391 1 97.06 474 ARG A O 1
ATOM 3792 N N . SER A 1 475 ? -21.391 14.578 21.047 1 96.31 475 SER A N 1
ATOM 3793 C CA . SER A 1 475 ? -21.156 13.148 21.109 1 96.31 475 SER A CA 1
ATOM 3794 C C . SER A 1 475 ? -21.297 12.484 19.75 1 96.31 475 SER A C 1
ATOM 3796 O O . SER A 1 475 ? -20.531 11.578 19.406 1 96.31 475 SER A O 1
ATOM 3798 N N . VAL A 1 476 ? -22.234 12.914 18.938 1 97.69 476 VAL A N 1
ATOM 3799 C CA . VAL A 1 476 ? -22.516 12.305 17.641 1 97.69 476 VAL A CA 1
ATOM 3800 C C . VAL A 1 476 ? -21.297 12.477 16.719 1 97.69 476 VAL A C 1
ATOM 3802 O O . VAL A 1 476 ? -21 11.602 15.906 1 97.69 476 VAL A O 1
ATOM 3805 N N . PHE A 1 477 ? -20.5 13.547 16.891 1 98.19 477 PHE A N 1
ATOM 3806 C CA . PHE A 1 477 ? -19.359 13.805 16.031 1 98.19 477 PHE A CA 1
ATOM 3807 C C . PHE A 1 477 ? -18.078 13.273 16.656 1 98.19 477 PHE A C 1
ATOM 3809 O O . PHE A 1 477 ? -17.047 13.148 15.984 1 98.19 477 PHE A O 1
ATOM 3816 N N . GLN A 1 478 ? -18.094 12.961 17.953 1 95.94 478 GLN A N 1
ATOM 3817 C CA . GLN A 1 478 ? -16.922 12.43 18.641 1 95.94 478 GLN A CA 1
ATOM 3818 C C . GLN A 1 478 ? -16.875 10.906 18.547 1 95.94 478 GLN A C 1
ATOM 3820 O O . GLN A 1 478 ? -15.805 10.328 18.375 1 95.94 478 GLN A O 1
ATOM 3825 N N . THR A 1 479 ? -18.031 10.266 18.672 1 95.38 479 THR A N 1
ATOM 3826 C CA . THR A 1 479 ? -18.031 8.812 18.812 1 95.38 479 THR A CA 1
ATOM 3827 C C . THR A 1 479 ? -18.891 8.164 17.734 1 95.38 479 THR A C 1
ATOM 3829 O O . THR A 1 479 ? -18.875 6.938 17.578 1 95.38 479 THR A O 1
ATOM 3832 N N . GLY A 1 480 ? -19.625 8.961 17.062 1 97.31 480 GLY A N 1
ATOM 3833 C CA . GLY A 1 480 ? -20.562 8.414 16.078 1 97.31 480 GLY A CA 1
ATOM 3834 C C . GLY A 1 480 ? -19.875 7.711 14.93 1 97.31 480 GLY A C 1
ATOM 3835 O O . GLY A 1 480 ? -18.75 8.07 14.555 1 97.31 480 GLY A O 1
ATOM 3836 N N . SER A 1 481 ? -20.531 6.738 14.328 1 96.81 481 SER A N 1
ATOM 3837 C CA . SER A 1 481 ? -20.047 6.051 13.133 1 96.81 481 SER A CA 1
ATOM 3838 C C . SER A 1 481 ? -20.125 6.953 11.906 1 96.81 481 SER A C 1
ATOM 3840 O O . SER A 1 481 ? -20.734 8.023 11.953 1 96.81 481 SER A O 1
ATOM 3842 N N . PHE A 1 482 ? -19.422 6.652 10.922 1 97.69 482 PHE A N 1
ATOM 3843 C CA . PHE A 1 482 ? -19.375 7.387 9.664 1 97.69 482 PHE A CA 1
ATOM 3844 C C . PHE A 1 482 ? -19.969 6.555 8.531 1 97.69 482 PHE A C 1
ATOM 3846 O O . PHE A 1 482 ? -19.641 5.371 8.391 1 97.69 482 PHE A O 1
ATOM 3853 N N . ARG A 1 483 ? -20.828 7.117 7.742 1 96.62 483 ARG A N 1
ATOM 3854 C CA . ARG A 1 483 ? -21.328 6.504 6.52 1 96.62 483 ARG A CA 1
ATOM 3855 C C . ARG A 1 483 ? -21.5 7.547 5.418 1 96.62 483 ARG A C 1
ATOM 3857 O O . ARG A 1 483 ? -22.25 8.516 5.578 1 96.62 483 ARG A O 1
ATOM 3864 N N . LEU A 1 484 ? -20.797 7.355 4.324 1 96.5 484 LEU A N 1
ATOM 3865 C CA . LEU A 1 484 ? -20.953 8.242 3.176 1 96.5 484 LEU A CA 1
ATOM 3866 C C . LEU A 1 484 ? -22.203 7.887 2.387 1 96.5 484 LEU A C 1
ATOM 3868 O O . LEU A 1 484 ? -22.453 6.715 2.098 1 96.5 484 LEU A O 1
ATOM 3872 N N . LEU A 1 485 ? -23 8.859 2.115 1 93.31 485 LEU A N 1
ATOM 3873 C CA . LEU A 1 485 ? -24.188 8.633 1.3 1 93.31 485 LEU A CA 1
ATOM 3874 C C . LEU A 1 485 ? -23.844 8.68 -0.186 1 93.31 485 LEU A C 1
ATOM 3876 O O . LEU A 1 485 ? -22.938 9.406 -0.595 1 93.31 485 LEU A O 1
ATOM 3880 N N . SER A 1 486 ? -24.562 7.895 -0.945 1 88.5 486 SER A N 1
ATOM 3881 C CA . SER A 1 486 ? -24.344 7.828 -2.385 1 88.5 486 SER A CA 1
ATOM 3882 C C . SER A 1 486 ? -24.922 9.039 -3.096 1 88.5 486 SER A C 1
ATOM 3884 O O . SER A 1 486 ? -26.125 9.094 -3.355 1 88.5 486 SER A O 1
ATOM 3886 N N . THR A 1 487 ? -24.078 10.008 -3.311 1 89.38 487 THR A N 1
ATOM 3887 C CA . THR A 1 487 ? -24.484 11.203 -4.043 1 89.38 487 THR A CA 1
ATOM 3888 C C . THR A 1 487 ? -23.547 11.445 -5.23 1 89.38 487 THR A C 1
ATOM 3890 O O . THR A 1 487 ? -22.531 10.758 -5.383 1 89.38 487 THR A O 1
ATOM 3893 N N . GLY A 1 488 ? -23.906 12.289 -6.117 1 84.06 488 GLY A N 1
ATOM 3894 C CA . GLY A 1 488 ? -23.094 12.594 -7.293 1 84.06 488 GLY A CA 1
ATOM 3895 C C . GLY A 1 488 ? -21.812 13.328 -6.961 1 84.06 488 GLY A C 1
ATOM 3896 O O . GLY A 1 488 ? -21.547 13.617 -5.797 1 84.06 488 GLY A O 1
ATOM 3897 N N . PRO A 1 489 ? -21.016 13.57 -7.945 1 85.88 489 PRO A N 1
ATOM 3898 C CA . PRO A 1 489 ? -19.703 14.164 -7.738 1 85.88 489 PRO A CA 1
ATOM 3899 C C . PRO A 1 489 ? -19.766 15.609 -7.238 1 85.88 489 PRO A C 1
ATOM 3901 O O . PRO A 1 489 ? -18.781 16.141 -6.715 1 85.88 489 PRO A O 1
ATOM 3904 N N . ASP A 1 490 ? -20.953 16.203 -7.305 1 90.56 490 ASP A N 1
ATOM 3905 C CA . ASP A 1 490 ? -21.047 17.641 -6.996 1 90.56 490 ASP A CA 1
ATOM 3906 C C . ASP A 1 490 ? -21.438 17.859 -5.531 1 90.56 490 ASP A C 1
ATOM 3908 O O . ASP A 1 490 ? -21.75 18.969 -5.129 1 90.56 490 ASP A O 1
ATOM 3912 N N . SER A 1 491 ? -21.453 16.812 -4.797 1 94.69 491 SER A N 1
ATOM 3913 C CA . SER A 1 491 ? -21.797 16.922 -3.383 1 94.69 491 SER A CA 1
ATOM 3914 C C . SER A 1 491 ? -21.031 15.906 -2.543 1 94.69 491 SER A C 1
ATOM 3916 O O . SER A 1 491 ? -20.469 14.945 -3.08 1 94.69 491 SER A O 1
ATOM 3918 N N . TYR A 1 492 ? -20.875 16.125 -1.341 1 96.81 492 TYR A N 1
ATOM 3919 C CA . TYR A 1 492 ? -20.328 15.258 -0.303 1 96.81 492 TYR A CA 1
ATOM 3920 C C . TYR A 1 492 ? -21.25 15.195 0.903 1 96.81 492 TYR A C 1
ATOM 3922 O O . TYR A 1 492 ? -21.406 16.188 1.623 1 96.81 492 TYR A O 1
ATOM 3930 N N . VAL A 1 493 ? -21.953 14.062 1.067 1 97.12 493 VAL A N 1
ATOM 3931 C CA . VAL A 1 493 ? -22.938 13.93 2.127 1 97.12 493 VAL A CA 1
ATOM 3932 C C . VAL A 1 493 ? -22.641 12.68 2.957 1 97.12 493 VAL A C 1
ATOM 3934 O O . VAL A 1 493 ? -22.453 11.594 2.406 1 97.12 493 VAL A O 1
ATOM 3937 N N . TYR A 1 494 ? -22.594 12.82 4.238 1 98.06 494 TYR A N 1
ATOM 3938 C CA . TYR A 1 494 ? -22.344 11.648 5.078 1 98.06 494 TYR A CA 1
ATOM 3939 C C . TYR A 1 494 ? -23.141 11.742 6.375 1 98.06 494 TYR A C 1
ATOM 3941 O O . TYR A 1 494 ? -23.641 12.812 6.734 1 98.06 494 TYR A O 1
ATOM 3949 N N . LEU A 1 495 ? -23.266 10.625 7.031 1 97.5 495 LEU A N 1
ATOM 3950 C CA . LEU A 1 495 ? -23.953 10.477 8.312 1 97.5 495 LEU A CA 1
ATOM 3951 C C . LEU A 1 495 ? -22.969 10.188 9.43 1 97.5 495 LEU A C 1
ATOM 3953 O O . LEU A 1 495 ? -21.984 9.469 9.227 1 97.5 495 LEU A O 1
ATOM 3957 N N . ARG A 1 496 ? -23.156 10.812 10.531 1 98.31 496 ARG A N 1
ATOM 3958 C CA . ARG A 1 496 ? -22.625 10.422 11.828 1 98.31 496 ARG A CA 1
ATOM 3959 C C . ARG A 1 496 ? -23.719 9.898 12.742 1 98.31 496 ARG A C 1
ATOM 3961 O O . ARG A 1 496 ? -24.766 10.539 12.914 1 98.31 496 ARG A O 1
ATOM 3968 N N . GLN A 1 497 ? -23.5 8.664 13.289 1 96.75 497 GLN A N 1
ATOM 3969 C CA . GLN A 1 497 ? -24.625 8.07 13.992 1 96.75 497 GLN A CA 1
ATOM 3970 C C . GLN A 1 497 ? -24.172 7.441 15.312 1 96.75 497 GLN A C 1
ATOM 3972 O O . GLN A 1 497 ? -23.125 6.801 15.375 1 96.75 497 GLN A O 1
ATOM 3977 N N . THR A 1 498 ? -24.844 7.758 16.344 1 96.94 498 THR A N 1
ATOM 3978 C CA . THR A 1 498 ? -24.812 7.055 17.625 1 96.94 498 THR A CA 1
ATOM 3979 C C . THR A 1 498 ? -26.172 6.477 17.969 1 96.94 498 THR A C 1
ATOM 3981 O O . THR A 1 498 ? -27.109 6.523 17.156 1 96.94 498 THR A O 1
ATOM 3984 N N . ASP A 1 499 ? -26.344 5.859 19.188 1 94.94 499 ASP A N 1
ATOM 3985 C CA . ASP A 1 499 ? -27.625 5.352 19.656 1 94.94 499 ASP A CA 1
ATOM 3986 C C . ASP A 1 499 ? -28.578 6.492 20 1 94.94 499 A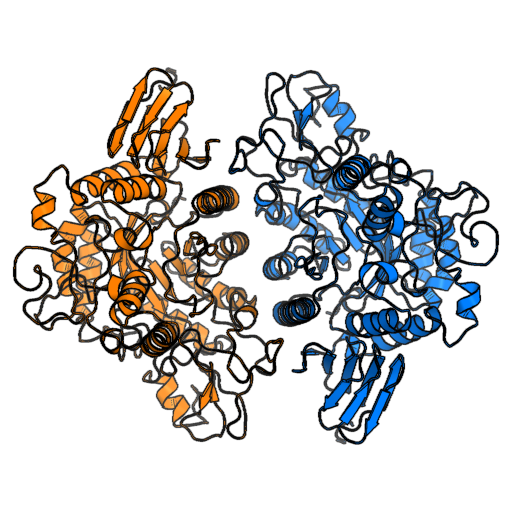SP A C 1
ATOM 3988 O O . ASP A 1 499 ? -29.797 6.301 20.062 1 94.94 499 ASP A O 1
ATOM 3992 N N . LYS A 1 500 ? -28.047 7.664 20.078 1 95.38 500 LYS A N 1
ATOM 3993 C CA . LYS A 1 500 ? -28.844 8.773 20.609 1 95.38 500 LYS A CA 1
ATOM 3994 C C . LYS A 1 500 ? -29.188 9.773 19.516 1 95.38 500 LYS A C 1
ATOM 3996 O O . LYS A 1 500 ? -30.125 10.547 19.656 1 95.38 500 LYS A O 1
ATOM 4001 N N . ALA A 1 501 ? -28.375 9.781 18.516 1 96.94 501 ALA A N 1
ATOM 4002 C CA . ALA A 1 501 ? -28.594 10.828 17.516 1 96.94 501 ALA A CA 1
ATOM 4003 C C . ALA A 1 501 ? -28.016 10.422 16.156 1 96.94 501 ALA A C 1
ATOM 4005 O O . ALA A 1 501 ? -27.156 9.547 16.078 1 96.94 501 ALA A O 1
ATOM 4006 N N . ILE A 1 502 ? -28.594 11.008 15.133 1 97.31 502 ILE A N 1
ATOM 4007 C CA . ILE A 1 502 ? -28.062 10.922 13.781 1 97.31 502 ILE A CA 1
ATOM 4008 C C . ILE A 1 502 ? -27.828 12.328 13.227 1 97.31 502 ILE A C 1
ATOM 4010 O O . ILE A 1 502 ? -28.688 13.203 13.344 1 97.31 502 ILE A O 1
ATOM 4014 N N . ALA A 1 503 ? -26.656 12.547 12.742 1 98.31 503 ALA A N 1
ATOM 4015 C CA . ALA A 1 503 ? -26.328 13.805 12.086 1 98.31 503 ALA A CA 1
ATOM 4016 C C . ALA A 1 503 ? -26.094 13.602 10.586 1 98.31 503 ALA A C 1
ATOM 4018 O O . ALA A 1 503 ? -25.5 12.602 10.172 1 98.31 503 ALA A O 1
ATOM 4019 N N . VAL A 1 504 ? -26.609 14.5 9.773 1 98.12 504 VAL A N 1
ATOM 4020 C CA . VAL A 1 504 ? -26.344 14.539 8.336 1 98.12 504 VAL A CA 1
ATOM 4021 C C . VAL A 1 504 ? -25.516 15.781 7.996 1 98.12 504 VAL A C 1
ATOM 4023 O O . VAL A 1 504 ? -25.906 16.906 8.32 1 98.12 504 VAL A O 1
ATOM 4026 N N . VAL A 1 505 ? -24.391 15.586 7.453 1 98.81 505 VAL A N 1
ATOM 4027 C CA . VAL A 1 505 ? -23.562 16.656 6.945 1 98.81 505 VAL A CA 1
ATOM 4028 C C . VAL A 1 505 ? -23.594 16.672 5.418 1 98.81 505 VAL A C 1
ATOM 4030 O O . VAL A 1 505 ? -23.266 15.672 4.777 1 98.81 505 VAL A O 1
ATOM 4033 N N . ALA A 1 506 ? -24.016 17.781 4.844 1 98.5 506 ALA A N 1
ATOM 4034 C CA . ALA A 1 506 ? -24.156 17.906 3.396 1 98.5 506 ALA A CA 1
ATOM 4035 C C . ALA A 1 506 ? -23.391 19.109 2.875 1 98.5 506 ALA A C 1
ATOM 4037 O O . ALA A 1 506 ? -23.547 20.219 3.391 1 98.5 506 ALA A O 1
ATOM 4038 N N . VAL A 1 507 ? -22.578 18.891 1.881 1 98.5 507 VAL A N 1
ATOM 4039 C CA . VAL A 1 507 ? -21.75 19.953 1.312 1 98.5 507 VAL A CA 1
ATOM 4040 C C . VAL A 1 507 ? -21.859 19.922 -0.212 1 98.5 507 VAL A C 1
ATOM 4042 O O . VAL A 1 507 ? -21.703 18.875 -0.836 1 98.5 507 VAL A O 1
ATOM 4045 N N . ALA A 1 508 ? -22.156 21.094 -0.811 1 97.56 508 ALA A N 1
ATOM 4046 C CA . ALA A 1 508 ? -22.094 21.266 -2.26 1 97.56 508 ALA A CA 1
ATOM 4047 C C . ALA A 1 508 ? -20.656 21.516 -2.723 1 97.56 508 ALA A C 1
ATOM 4049 O O . ALA A 1 508 ? -19.969 22.375 -2.176 1 97.56 508 ALA A O 1
ATOM 4050 N N . LEU A 1 509 ? -20.234 20.734 -3.678 1 94 509 LEU A N 1
ATOM 4051 C CA . LEU A 1 509 ? -18.875 20.875 -4.199 1 94 509 LEU A CA 1
ATOM 4052 C C . LEU A 1 509 ? -18.891 21.484 -5.602 1 94 509 LEU A C 1
ATOM 4054 O O . LEU A 1 509 ? -17.984 21.219 -6.402 1 94 509 LEU A O 1
ATOM 4058 N N . SER A 1 510 ? -19.922 22.25 -5.855 1 88.19 510 SER A N 1
ATOM 4059 C CA . SER A 1 510 ? -20.125 22.797 -7.195 1 88.19 510 SER A CA 1
ATOM 4060 C C . SER A 1 510 ? -20.453 24.281 -7.141 1 88.19 510 SER A C 1
ATOM 4062 O O . SER A 1 510 ? -20.875 24.781 -6.098 1 88.19 510 SER A O 1
ATOM 4064 N N . ASP A 1 511 ? -20.25 24.891 -8.32 1 90.5 511 ASP A N 1
ATOM 4065 C CA . ASP A 1 511 ? -20.609 26.297 -8.461 1 90.5 511 ASP A CA 1
ATOM 4066 C C . ASP A 1 511 ? -22.078 26.453 -8.852 1 90.5 511 ASP A C 1
ATOM 4068 O O . ASP A 1 511 ? -22.531 27.547 -9.227 1 90.5 511 ASP A O 1
ATOM 4072 N N . LYS A 1 512 ? -22.766 25.312 -8.742 1 92.75 512 LYS A N 1
ATOM 4073 C CA . LYS A 1 512 ? -24.188 25.328 -9.031 1 92.75 512 LYS A CA 1
ATOM 4074 C C . LYS A 1 512 ? -25 24.781 -7.852 1 92.75 512 LYS A C 1
ATOM 4076 O O . LYS A 1 512 ? -24.422 24.219 -6.918 1 92.75 512 LYS A O 1
ATOM 4081 N N . THR A 1 513 ? -26.281 25.078 -7.914 1 95.88 513 THR A N 1
ATOM 4082 C CA . THR A 1 513 ? -27.188 24.562 -6.906 1 95.88 513 THR A CA 1
ATOM 4083 C C . THR A 1 513 ? -27.297 23.031 -7.012 1 95.88 513 THR A C 1
ATOM 4085 O O . THR A 1 513 ? -27.359 22.484 -8.117 1 95.88 513 THR A O 1
ATOM 4088 N N . VAL A 1 514 ? -27.25 22.422 -5.844 1 95 514 VAL A N 1
ATOM 4089 C CA . VAL A 1 514 ? -27.375 20.969 -5.801 1 95 514 VAL A CA 1
ATOM 4090 C C . VAL A 1 514 ? -28.625 20.578 -5.023 1 95 514 VAL A C 1
ATOM 4092 O O . VAL A 1 514 ? -28.953 21.172 -3.998 1 95 514 VAL A O 1
ATOM 4095 N N . ASN A 1 515 ? -29.406 19.641 -5.566 1 94.62 515 ASN A N 1
ATOM 4096 C CA . ASN A 1 515 ? -30.547 19.047 -4.891 1 94.62 515 ASN A CA 1
ATOM 4097 C C . ASN A 1 515 ? -30.266 17.625 -4.434 1 94.62 515 ASN A C 1
ATOM 4099 O O . ASN A 1 515 ? -29.812 16.797 -5.227 1 94.62 515 ASN A O 1
ATOM 4103 N N . LEU A 1 516 ? -30.469 17.406 -3.17 1 94.25 516 LEU A N 1
ATOM 4104 C CA . LEU A 1 516 ? -30.172 16.125 -2.564 1 94.25 516 LEU A CA 1
ATOM 4105 C C . LEU A 1 516 ? -31.375 15.57 -1.816 1 94.25 516 LEU A C 1
ATOM 4107 O O . LEU A 1 516 ? -32.188 16.344 -1.283 1 94.25 516 LEU A O 1
ATOM 4111 N N . ARG A 1 517 ? -31.5 14.281 -1.84 1 92.62 517 ARG A N 1
ATOM 4112 C CA . ARG A 1 517 ? -32.5 13.625 -1.005 1 92.62 517 ARG A CA 1
ATOM 4113 C C . ARG A 1 517 ? -31.875 13.078 0.274 1 92.62 517 ARG A C 1
ATOM 4115 O O . ARG A 1 517 ? -30.938 12.266 0.22 1 92.62 517 ARG A O 1
ATOM 4122 N N . LEU A 1 518 ? -32.344 13.5 1.401 1 93.75 518 LEU A N 1
ATOM 4123 C CA . LEU A 1 518 ? -31.844 13.016 2.688 1 93.75 518 LEU A CA 1
ATOM 4124 C C . LEU A 1 518 ? -32.688 11.844 3.186 1 93.75 518 LEU A C 1
ATOM 4126 O O . LEU A 1 518 ? -33.844 11.688 2.771 1 93.75 518 LEU A O 1
ATOM 4130 N N . PRO A 1 519 ? -32.125 11.023 4.012 1 90.25 519 PRO A N 1
ATOM 4131 C CA . PRO A 1 519 ? -32.969 10.016 4.68 1 90.25 519 PRO A CA 1
ATOM 4132 C C . PRO A 1 519 ? -34.125 10.641 5.484 1 90.25 519 PRO A C 1
ATOM 4134 O O . PRO A 1 519 ? -33.969 11.766 5.98 1 90.25 519 PRO A O 1
ATOM 4137 N N . ALA A 1 520 ? -35.156 9.797 5.605 1 90.19 520 ALA A N 1
ATOM 4138 C CA . ALA A 1 520 ? -36.312 10.289 6.355 1 90.19 520 ALA A CA 1
ATOM 4139 C C . ALA A 1 520 ? -35.938 10.539 7.816 1 90.19 520 ALA A C 1
ATOM 4141 O O . ALA A 1 520 ? -35.188 9.758 8.422 1 90.19 520 ALA A O 1
ATOM 4142 N N . GLY A 1 521 ? -36.375 11.664 8.281 1 89.69 521 GLY A N 1
ATOM 4143 C CA . GLY A 1 521 ? -36.125 11.984 9.68 1 89.69 521 GLY A CA 1
ATOM 4144 C C . GLY A 1 521 ? -36.562 13.391 10.047 1 89.69 521 GLY A C 1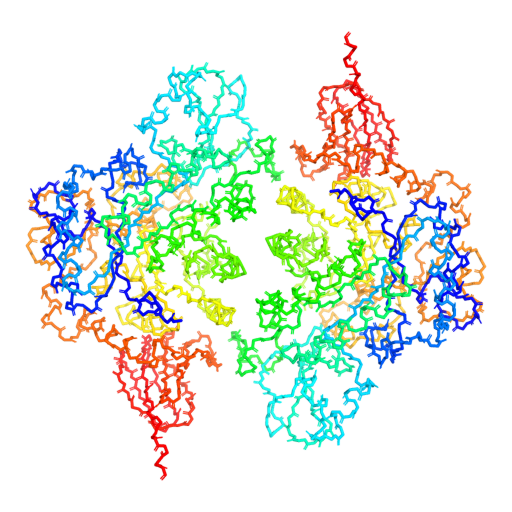
ATOM 4145 O O . GLY A 1 521 ? -36.875 14.195 9.172 1 89.69 521 GLY A O 1
ATOM 4146 N N . ASP A 1 522 ? -36.688 13.57 11.391 1 91.19 522 ASP A N 1
ATOM 4147 C CA . ASP A 1 522 ? -36.969 14.898 11.922 1 91.19 522 ASP A CA 1
ATOM 4148 C C . ASP A 1 522 ? -35.688 15.672 12.227 1 91.19 522 ASP A C 1
ATOM 4150 O O . ASP A 1 522 ? -35.312 15.82 13.391 1 91.19 522 ASP A O 1
ATOM 4154 N N . TYR A 1 523 ? -35.156 16.281 11.219 1 93.19 523 TYR A N 1
ATOM 4155 C CA . TYR A 1 523 ? -33.844 16.922 11.305 1 93.19 523 TYR A CA 1
ATOM 4156 C C . TYR A 1 523 ? -34 18.375 11.742 1 93.19 523 TYR A C 1
ATOM 4158 O O . TYR A 1 523 ? -34.906 19.078 11.32 1 93.19 523 TYR A O 1
ATOM 4166 N N . GLN A 1 524 ? -33.156 18.797 12.578 1 95.06 524 GLN A N 1
ATOM 4167 C CA . GLN A 1 524 ? -32.969 20.203 12.922 1 95.06 524 GLN A CA 1
ATOM 4168 C C . GLN A 1 524 ? -31.641 20.734 12.391 1 95.06 524 GLN A C 1
ATOM 4170 O O . GLN A 1 524 ? -30.578 20.141 12.625 1 95.06 524 GLN A O 1
ATOM 4175 N N . ALA A 1 525 ? -31.734 21.828 11.648 1 96.88 525 ALA A N 1
ATOM 4176 C CA . ALA A 1 525 ? -30.5 22.453 11.172 1 96.88 525 ALA A CA 1
ATOM 4177 C C . ALA A 1 525 ? -29.703 23.062 12.328 1 96.88 525 ALA A C 1
ATOM 4179 O O . ALA A 1 525 ? -30.234 23.844 13.117 1 96.88 525 ALA A O 1
ATOM 4180 N N . VAL A 1 526 ? -28.469 22.672 12.367 1 97.81 526 VAL A N 1
ATOM 4181 C CA . VAL A 1 526 ? -27.688 23.188 13.484 1 97.81 526 VAL A CA 1
ATOM 4182 C C . VAL A 1 526 ? -26.562 24.078 12.961 1 97.81 526 VAL A C 1
ATOM 4184 O O . VAL A 1 526 ? -25.969 24.844 13.719 1 97.81 526 VAL A O 1
ATOM 4187 N N . LEU A 1 527 ? -26.219 24.016 11.719 1 98.06 527 LEU A N 1
ATOM 4188 C CA . LEU A 1 527 ? -25.219 24.859 11.078 1 98.06 527 LEU A CA 1
ATOM 4189 C C . LEU A 1 527 ? -25.484 24.969 9.586 1 98.06 527 LEU A C 1
ATOM 4191 O O . LEU A 1 527 ? -25.734 23.969 8.914 1 98.06 527 LEU A O 1
ATOM 4195 N N . ILE A 1 528 ? -25.516 26.141 9.047 1 97.81 528 ILE A N 1
ATOM 4196 C CA . ILE A 1 528 ? -25.672 26.406 7.621 1 97.81 528 ILE A CA 1
ATOM 4197 C C . ILE A 1 528 ? -24.578 27.359 7.152 1 97.81 528 ILE A C 1
ATOM 4199 O O . ILE A 1 528 ? -24.344 28.406 7.781 1 97.81 528 ILE A O 1
ATOM 4203 N N . VAL A 1 529 ? -23.891 27.016 6.199 1 97.88 529 VAL A N 1
ATOM 4204 C CA . VAL A 1 529 ? -22.953 27.875 5.465 1 97.88 529 VAL A CA 1
ATOM 4205 C C . VAL A 1 529 ? -23.547 28.203 4.094 1 97.88 529 VAL A C 1
ATOM 4207 O O . VAL A 1 529 ? -23.891 27.297 3.324 1 97.88 529 VAL A O 1
ATOM 4210 N N . GLY A 1 530 ? -23.625 29.469 3.773 1 96.5 530 GLY A N 1
ATOM 4211 C CA . GLY A 1 530 ? -24.312 29.844 2.557 1 96.5 530 GLY A CA 1
ATOM 4212 C C . GLY A 1 530 ? -25.828 29.734 2.678 1 96.5 530 GLY A C 1
ATOM 4213 O O . GLY A 1 530 ? -26.422 30.266 3.629 1 96.5 530 GLY A O 1
ATOM 4214 N N . ASP A 1 531 ? -26.375 29.125 1.641 1 96.38 531 ASP A N 1
ATOM 4215 C CA . ASP A 1 531 ? -27.828 29 1.625 1 96.38 531 ASP A CA 1
ATOM 4216 C C . ASP A 1 531 ? -28.25 27.531 1.448 1 96.38 531 ASP A C 1
ATOM 4218 O O . ASP A 1 531 ? -27.703 26.828 0.602 1 96.38 531 ASP A O 1
ATOM 4222 N N . ALA A 1 532 ? -29.141 27.156 2.355 1 96.81 532 ALA A N 1
ATOM 4223 C CA . ALA A 1 532 ? -29.688 25.797 2.311 1 96.81 532 ALA A CA 1
ATOM 4224 C C . ALA A 1 532 ? -31.156 25.781 2.723 1 96.81 532 ALA A C 1
ATOM 4226 O O . ALA A 1 532 ? -31.562 26.516 3.637 1 96.81 532 ALA A O 1
ATOM 4227 N N . THR A 1 533 ? -31.938 25.016 1.983 1 95.62 533 THR A N 1
ATOM 4228 C CA . THR A 1 533 ? -33.344 24.828 2.328 1 95.62 533 THR A CA 1
ATOM 4229 C C . THR A 1 533 ? -33.719 23.359 2.316 1 95.62 533 THR A C 1
ATOM 4231 O O . THR A 1 533 ? -33.344 22.625 1.391 1 95.62 533 THR A O 1
ATOM 4234 N N . LEU A 1 534 ? -34.312 22.953 3.412 1 94.12 534 LEU A N 1
ATOM 4235 C CA . LEU A 1 534 ? -34.812 21.578 3.496 1 94.12 534 LEU A CA 1
ATOM 4236 C C . LEU A 1 534 ? -36.344 21.547 3.443 1 94.12 534 LEU A C 1
ATOM 4238 O O . LEU A 1 534 ? -37 22.156 4.285 1 94.12 534 LEU A O 1
ATOM 4242 N N . SER A 1 535 ? -36.906 21.016 2.395 1 91.75 535 SER A N 1
ATOM 4243 C CA . SER A 1 535 ? -38.344 20.766 2.264 1 91.75 535 SER A CA 1
ATOM 4244 C C . SER A 1 535 ? -38.625 19.281 2.232 1 91.75 535 SER A C 1
ATOM 4246 O O . SER A 1 535 ? -38.312 18.594 1.255 1 91.75 535 SER A O 1
ATOM 4248 N N . GLU A 1 536 ? -39.25 18.766 3.32 1 89.44 536 GLU A N 1
ATOM 4249 C CA . GLU A 1 536 ? -39.438 17.328 3.48 1 89.44 536 GLU A CA 1
ATOM 4250 C C . GLU A 1 536 ? -38.094 16.594 3.43 1 89.44 536 GLU A C 1
ATOM 4252 O O . GLU A 1 536 ? -37.188 16.891 4.215 1 89.44 536 GLU A O 1
ATOM 4257 N N . GLU A 1 537 ? -37.875 15.859 2.451 1 91.75 537 GLU A N 1
ATOM 4258 C CA . GLU A 1 537 ? -36.625 15.094 2.379 1 91.75 537 GLU A CA 1
ATOM 4259 C C . GLU A 1 537 ? -35.688 15.656 1.316 1 91.75 537 GLU A C 1
ATOM 4261 O O . GLU A 1 537 ? -34.562 15.156 1.142 1 91.75 537 GLU A O 1
ATOM 4266 N N . THR A 1 538 ? -36.062 16.781 0.743 1 95.44 538 THR A N 1
ATOM 4267 C CA . THR A 1 538 ? -35.25 17.359 -0.324 1 95.44 538 THR A CA 1
ATOM 4268 C C . THR A 1 538 ? -34.438 18.562 0.186 1 95.44 538 THR A C 1
ATOM 4270 O O . THR A 1 538 ? -35.031 19.562 0.613 1 95.44 538 THR A O 1
ATOM 4273 N N . LEU A 1 539 ? -33.188 18.453 0.128 1 96.94 539 LEU A N 1
ATOM 4274 C CA . LEU A 1 539 ? -32.281 19.516 0.521 1 96.94 539 LEU A CA 1
ATOM 4275 C C . LEU A 1 539 ? -31.75 20.25 -0.704 1 96.94 539 LEU A C 1
ATOM 4277 O O . LEU A 1 539 ? -31.234 19.625 -1.625 1 96.94 539 LEU A O 1
ATOM 4281 N N . THR A 1 540 ? -31.906 21.5 -0.737 1 97.56 540 THR A N 1
ATOM 4282 C CA . THR A 1 540 ? -31.312 22.344 -1.757 1 97.56 540 THR A CA 1
ATOM 4283 C C . THR A 1 540 ? -30.141 23.141 -1.176 1 97.56 540 THR A C 1
ATOM 4285 O O . THR A 1 540 ? -30.328 23.906 -0.227 1 97.56 540 THR A O 1
ATOM 4288 N N . LEU A 1 541 ? -28.984 22.953 -1.732 1 97.56 541 LEU A N 1
ATOM 4289 C CA . LEU A 1 541 ? -27.781 23.688 -1.355 1 97.56 541 LEU A CA 1
ATOM 4290 C C . LEU A 1 541 ? -27.359 24.625 -2.475 1 97.56 541 LEU A C 1
ATOM 4292 O O . LEU A 1 541 ? -27.219 24.203 -3.627 1 97.56 541 LEU A O 1
ATOM 4296 N N . SER A 1 542 ? -27.156 25.875 -2.16 1 97.19 542 SER A N 1
ATOM 4297 C CA . SER A 1 542 ? -26.562 26.797 -3.135 1 97.19 542 SER A CA 1
ATOM 4298 C C . SER A 1 542 ? -25.109 26.438 -3.408 1 97.19 542 SER A C 1
ATOM 4300 O O . SER A 1 542 ? -24.547 25.547 -2.773 1 97.19 542 SER A O 1
ATOM 4302 N N . ALA A 1 543 ? -24.547 27.156 -4.367 1 96.25 543 ALA A N 1
ATOM 4303 C CA . ALA A 1 543 ? -23.156 26.922 -4.734 1 96.25 543 ALA A CA 1
ATOM 4304 C C . ALA A 1 543 ? -22.25 27.016 -3.514 1 96.25 543 ALA A C 1
ATOM 4306 O O . ALA A 1 543 ? -22.328 27.969 -2.736 1 96.25 543 ALA A O 1
ATOM 4307 N N . ASP A 1 544 ? -21.453 25.969 -3.271 1 96.62 544 ASP A N 1
ATOM 4308 C CA . ASP A 1 544 ? -20.391 25.906 -2.277 1 96.62 544 ASP A CA 1
ATOM 4309 C C . ASP A 1 544 ? -20.953 25.984 -0.861 1 96.62 544 ASP A C 1
ATOM 4311 O O . ASP A 1 544 ? -20.234 26.281 0.087 1 96.62 544 ASP A O 1
ATOM 4315 N N . SER A 1 545 ? -22.25 25.656 -0.747 1 97.75 545 SER A N 1
ATOM 4316 C CA . SER A 1 545 ? -22.891 25.75 0.561 1 97.75 545 SER A CA 1
ATOM 4317 C C . SER A 1 545 ? -22.812 24.422 1.311 1 97.75 545 SER A C 1
ATOM 4319 O O . SER A 1 545 ? -22.5 23.391 0.718 1 97.75 545 SER A O 1
ATOM 4321 N N . ALA A 1 546 ? -23.031 24.469 2.605 1 98.5 546 ALA A N 1
ATOM 4322 C CA . ALA A 1 546 ? -23.062 23.297 3.477 1 98.5 546 ALA A CA 1
ATOM 4323 C C . ALA A 1 546 ? -24.172 23.406 4.512 1 98.5 546 ALA A C 1
ATOM 4325 O O . ALA A 1 546 ? -24.625 24.5 4.844 1 98.5 546 ALA A O 1
ATOM 4326 N N . ALA A 1 547 ? -24.641 22.312 4.945 1 98.5 547 ALA A N 1
ATOM 4327 C CA . ALA A 1 547 ? -25.641 22.25 6.008 1 98.5 547 ALA A CA 1
ATOM 4328 C C . ALA A 1 547 ? -25.422 21.031 6.902 1 98.5 547 ALA A C 1
ATOM 4330 O O . ALA A 1 547 ? -25.062 19.953 6.418 1 98.5 547 ALA A O 1
ATOM 4331 N N . VAL A 1 548 ? -25.625 21.188 8.172 1 98.69 548 VAL A N 1
ATOM 4332 C CA . VAL A 1 548 ? -25.562 20.109 9.156 1 98.69 548 VAL A CA 1
ATOM 4333 C C . VAL A 1 548 ? -26.906 19.969 9.859 1 98.69 548 VAL A C 1
ATOM 4335 O O . VAL A 1 548 ? -27.438 20.938 10.398 1 98.69 548 VAL A O 1
ATOM 4338 N N . PHE A 1 549 ? -27.453 18.812 9.797 1 97.81 549 PHE A N 1
ATOM 4339 C CA . PHE A 1 549 ? -28.734 18.5 10.438 1 97.81 549 PHE A CA 1
ATOM 4340 C C . PHE A 1 549 ? -28.547 17.422 11.5 1 97.81 549 PHE A C 1
ATOM 4342 O O . PHE A 1 549 ? -27.75 16.5 11.328 1 97.81 549 PHE A O 1
ATOM 4349 N N . ILE A 1 550 ? -29.281 17.5 12.609 1 97.44 550 ILE A N 1
ATOM 4350 C CA . ILE A 1 550 ? -29.234 16.484 13.648 1 97.44 550 ILE A CA 1
ATOM 4351 C C . ILE A 1 550 ? -30.656 16.062 14.008 1 97.44 550 ILE A C 1
ATOM 4353 O O . ILE A 1 550 ? -31.562 16.891 14.086 1 97.44 550 ILE A O 1
ATOM 4357 N N . GLN A 1 551 ? -30.828 14.836 14.086 1 95.94 551 GLN A N 1
ATOM 4358 C CA . GLN A 1 551 ? -32.031 14.234 14.664 1 95.94 551 GLN A CA 1
ATOM 4359 C C . GLN A 1 551 ? -31.719 13.523 15.969 1 95.94 551 GLN A C 1
ATOM 4361 O O . GLN A 1 551 ? -30.891 12.594 16 1 95.94 551 GLN A O 1
ATOM 4366 N N . GLU A 1 552 ? -32.344 13.984 17.016 1 93.5 552 GLU A N 1
ATOM 4367 C CA . GLU A 1 552 ? -32.188 13.289 18.281 1 93.5 552 GLU A CA 1
ATOM 4368 C C . GLU A 1 552 ? -33.125 12.086 18.375 1 93.5 552 GLU A C 1
ATOM 4370 O O . GLU A 1 552 ? -34.281 12.148 17.922 1 93.5 552 GLU A O 1
ATOM 4375 N N . LYS A 1 553 ? -32.594 10.922 18.688 1 84.31 553 LYS A N 1
ATOM 4376 C CA . LYS A 1 553 ? -33.438 9.734 18.859 1 84.31 553 LYS A CA 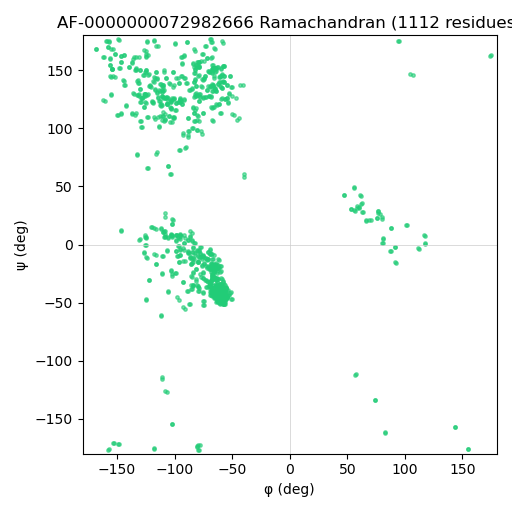1
ATOM 4377 C C . LYS A 1 553 ? -34.094 9.719 20.25 1 84.31 553 LYS A C 1
ATOM 4379 O O . LYS A 1 553 ? -33.469 10.109 21.234 1 84.31 553 LYS A O 1
ATOM 4384 N N . GLU A 1 554 ? -35.406 9.969 20.375 1 68 554 GLU A N 1
ATOM 4385 C CA . GLU A 1 554 ? -36.125 9.938 21.656 1 68 554 GLU A CA 1
ATOM 4386 C C . GLU A 1 554 ? -35.844 8.664 22.422 1 68 554 GLU A C 1
ATOM 4388 O O . GLU A 1 554 ? -35.625 7.598 21.844 1 68 554 GLU A O 1
ATOM 4393 N N . ARG A 1 555 ? -35.438 8.805 23.688 1 51.88 555 ARG A N 1
ATOM 4394 C CA . ARG A 1 555 ? -35.375 7.664 24.578 1 51.88 555 ARG A CA 1
ATOM 4395 C C . ARG A 1 555 ? -36.688 6.875 24.547 1 51.88 555 ARG A C 1
ATOM 4397 O O . ARG A 1 555 ? -37.75 7.461 24.609 1 51.88 555 ARG A O 1
ATOM 4404 N N . ALA A 1 556 ? -36.656 5.652 24.016 1 48.94 556 ALA A N 1
ATOM 4405 C CA . ALA A 1 556 ? -37.812 4.82 24.359 1 48.94 556 ALA A CA 1
ATOM 4406 C C . ALA A 1 556 ? -38.125 4.918 25.844 1 48.94 556 ALA A C 1
ATOM 4408 O O . ALA A 1 556 ? -37.219 4.816 26.688 1 48.94 556 ALA A O 1
ATOM 4409 N N . LYS A 1 557 ? -39.25 5.645 26.125 1 37.06 557 LYS A N 1
ATOM 4410 C CA . LYS A 1 557 ? -39.75 5.504 27.484 1 37.06 557 LYS A CA 1
ATOM 4411 C C . LYS A 1 557 ? -39.656 4.055 27.969 1 37.06 557 LYS A C 1
ATOM 4413 O O . LYS A 1 557 ? -40.062 3.137 27.266 1 37.06 557 LYS A O 1
ATOM 4418 N N . PRO A 1 558 ? -39.188 3.994 29.281 1 34 558 PRO A N 1
ATOM 4419 C CA . PRO A 1 558 ? -39.312 2.604 29.734 1 34 558 PRO A CA 1
ATOM 4420 C C . PRO A 1 558 ? -40.719 2.061 29.578 1 34 558 PRO A C 1
ATOM 4422 O O . PRO A 1 558 ? -41.688 2.822 29.656 1 34 558 PRO A O 1
ATOM 4425 N N . MET B 1 1 ? 16.031 -21.609 12.445 1 52.06 1 MET B N 1
ATOM 4426 C CA . MET B 1 1 ? 16.328 -22.828 11.695 1 52.06 1 MET B CA 1
ATOM 4427 C C . MET B 1 1 ? 15.695 -22.781 10.305 1 52.06 1 MET B C 1
ATOM 4429 O O . MET B 1 1 ? 14.617 -22.203 10.133 1 52.06 1 MET B O 1
ATOM 4433 N N . SER B 1 2 ? 16.438 -23.109 9.281 1 75.94 2 SER B N 1
ATOM 4434 C CA . SER B 1 2 ? 15.992 -23.109 7.891 1 75.94 2 SER B CA 1
ATOM 4435 C C . SER B 1 2 ? 14.883 -24.125 7.66 1 75.94 2 SER B C 1
ATOM 4437 O O . SER B 1 2 ? 14.938 -25.234 8.18 1 75.94 2 SER B O 1
ATOM 4439 N N . THR B 1 3 ? 13.703 -23.719 7.215 1 90.62 3 THR B N 1
ATOM 4440 C CA . THR B 1 3 ? 12.57 -24.562 6.875 1 90.62 3 THR B CA 1
ATOM 4441 C C . THR B 1 3 ? 12.742 -25.156 5.48 1 90.62 3 THR B C 1
ATOM 4443 O O . THR B 1 3 ? 13.547 -24.672 4.684 1 90.62 3 THR B O 1
ATOM 4446 N N . TRP B 1 4 ? 12.109 -26.297 5.25 1 96.62 4 TRP B N 1
ATOM 4447 C CA . TRP B 1 4 ? 12.25 -26.953 3.955 1 96.62 4 TRP B CA 1
ATOM 4448 C C . TRP B 1 4 ? 11.805 -26.031 2.824 1 96.62 4 TRP B C 1
ATOM 4450 O O . TRP B 1 4 ? 12.344 -26.094 1.719 1 96.62 4 TRP B O 1
ATOM 4460 N N . TYR B 1 5 ? 10.812 -25.172 3.156 1 97.25 5 TYR B N 1
ATOM 4461 C CA . TYR B 1 5 ? 10.234 -24.375 2.084 1 97.25 5 TYR B CA 1
ATOM 4462 C C . TYR B 1 5 ? 11.133 -23.188 1.745 1 97.25 5 TYR B C 1
ATOM 4464 O O . TYR B 1 5 ? 10.906 -22.484 0.752 1 97.25 5 TYR B O 1
ATOM 4472 N N . ASP B 1 6 ? 12.203 -22.953 2.469 1 96.06 6 ASP B N 1
ATOM 4473 C CA . ASP B 1 6 ? 13.203 -21.953 2.078 1 96.06 6 ASP B CA 1
ATOM 4474 C C . ASP B 1 6 ? 13.992 -22.422 0.862 1 96.06 6 ASP B C 1
ATOM 4476 O O . ASP B 1 6 ? 14.641 -21.625 0.187 1 96.06 6 ASP B O 1
ATOM 4480 N N . ARG B 1 7 ? 13.945 -23.75 0.604 1 96.88 7 ARG B N 1
ATOM 4481 C CA . ARG B 1 7 ? 14.68 -24.344 -0.512 1 96.88 7 ARG B CA 1
ATOM 4482 C C . ARG B 1 7 ? 13.727 -25.031 -1.491 1 96.88 7 ARG B C 1
ATOM 4484 O O . ARG B 1 7 ? 14.164 -25.812 -2.328 1 96.88 7 ARG B O 1
ATOM 4491 N N . ALA B 1 8 ? 12.469 -24.703 -1.34 1 98.38 8 ALA B N 1
ATOM 4492 C CA . ALA B 1 8 ? 11.469 -25.375 -2.164 1 98.38 8 ALA B CA 1
ATOM 4493 C C . ALA B 1 8 ? 11.57 -24.922 -3.619 1 98.38 8 ALA B C 1
ATOM 4495 O O . ALA B 1 8 ? 11.82 -23.75 -3.9 1 98.38 8 ALA B O 1
ATOM 4496 N N . ILE B 1 9 ? 11.492 -25.812 -4.496 1 98.75 9 ILE B N 1
ATOM 4497 C CA . ILE B 1 9 ? 11.227 -25.625 -5.914 1 98.75 9 ILE B CA 1
ATOM 4498 C C . ILE B 1 9 ? 9.875 -26.234 -6.27 1 98.75 9 ILE B C 1
ATOM 4500 O O . ILE B 1 9 ? 9.758 -27.453 -6.426 1 98.75 9 ILE B O 1
ATOM 4504 N N . ILE B 1 10 ? 8.883 -25.375 -6.391 1 98.94 10 ILE B N 1
ATOM 4505 C CA . ILE B 1 10 ? 7.492 -25.828 -6.422 1 98.94 10 ILE B CA 1
ATOM 4506 C C . ILE B 1 10 ? 7.031 -25.969 -7.871 1 98.94 10 ILE B C 1
ATOM 4508 O O . ILE B 1 10 ? 7.273 -25.094 -8.703 1 98.94 10 ILE B O 1
ATOM 4512 N N . TYR B 1 11 ? 6.535 -27.109 -8.172 1 98.94 11 TYR B N 1
ATOM 4513 C CA . TYR B 1 11 ? 5.84 -27.359 -9.43 1 98.94 11 TYR B CA 1
ATOM 4514 C C . TYR B 1 11 ? 4.328 -27.297 -9.242 1 98.94 11 TYR B C 1
ATOM 4516 O O . TYR B 1 11 ? 3.764 -28.062 -8.453 1 98.94 11 TYR B O 1
ATOM 4524 N N . GLN B 1 12 ? 3.658 -26.344 -9.875 1 98.94 12 GLN B N 1
ATOM 4525 C CA . GLN B 1 12 ? 2.207 -26.219 -9.781 1 98.94 12 GLN B CA 1
ATOM 4526 C C . GLN B 1 12 ? 1.517 -27.141 -10.789 1 98.94 12 GLN B C 1
ATOM 4528 O O . GLN B 1 12 ? 1.653 -26.953 -12 1 98.94 12 GLN B O 1
ATOM 4533 N N . ILE B 1 13 ? 0.772 -28.047 -10.242 1 98.88 13 ILE B N 1
ATOM 4534 C CA . ILE B 1 13 ? 0.047 -29 -11.07 1 98.88 13 ILE B CA 1
ATOM 4535 C C . ILE B 1 13 ? -1.428 -28.609 -11.133 1 98.88 13 ILE B C 1
ATOM 4537 O O . ILE B 1 13 ? -2.057 -28.359 -10.109 1 98.88 13 ILE B O 1
ATOM 4541 N N . TYR B 1 14 ? -1.895 -28.438 -12.32 1 98.69 14 TYR B N 1
ATOM 4542 C CA . TYR B 1 14 ? -3.332 -28.391 -12.562 1 98.69 14 TYR B CA 1
ATOM 4543 C C . TYR B 1 14 ? -3.895 -29.797 -12.797 1 98.69 14 TYR B C 1
ATOM 4545 O O . TYR B 1 14 ? -3.883 -30.281 -13.922 1 98.69 14 TYR B O 1
ATOM 4553 N N . PRO B 1 15 ? -4.461 -30.422 -11.766 1 98.62 15 PRO B N 1
ATOM 4554 C CA . PRO B 1 15 ? -4.746 -31.859 -11.812 1 98.62 15 PRO B CA 1
ATOM 4555 C C . PRO B 1 15 ? -5.602 -32.25 -13.016 1 98.62 15 PRO B C 1
ATOM 4557 O O . PRO B 1 15 ? -5.293 -33.219 -13.695 1 98.62 15 PRO B O 1
ATOM 4560 N N . LYS B 1 16 ? -6.539 -31.516 -13.453 1 98.06 16 LYS B N 1
ATOM 4561 C CA . LYS B 1 16 ? -7.457 -31.828 -14.539 1 98.06 16 LYS B CA 1
ATOM 4562 C C . LYS B 1 16 ? -6.711 -31.953 -15.867 1 98.06 16 LYS B C 1
ATOM 4564 O O . LYS B 1 16 ? -7.207 -32.562 -16.812 1 98.06 16 LYS B O 1
ATOM 4569 N N . SER B 1 17 ? -5.512 -31.453 -15.867 1 98.44 17 SER B N 1
ATOM 4570 C CA . SER B 1 17 ? -4.852 -31.344 -17.172 1 98.44 17 SER B CA 1
ATOM 4571 C C . SER B 1 17 ? -3.494 -32.031 -17.156 1 98.44 17 SER B C 1
ATOM 4573 O O . SER B 1 17 ? -2.752 -31.969 -18.141 1 98.44 17 SER B O 1
ATOM 4575 N N . PHE B 1 18 ? -3.168 -32.719 -16.078 1 98.81 18 PHE B N 1
ATOM 4576 C CA . PHE B 1 18 ? -1.799 -33.219 -15.945 1 98.81 18 PHE B CA 1
ATOM 4577 C C . PHE B 1 18 ? -1.667 -34.594 -16.516 1 98.81 18 PHE B C 1
ATOM 4579 O O . PHE B 1 18 ? -0.856 -34.844 -17.422 1 98.81 18 PHE B O 1
ATOM 4586 N N . GLN B 1 19 ? -2.463 -35.562 -16.078 1 98.69 19 GLN B N 1
ATOM 4587 C CA . GLN B 1 19 ? -2.498 -36.938 -16.594 1 98.69 19 GLN B CA 1
ATOM 4588 C C . GLN B 1 19 ? -3.799 -37.625 -16.219 1 98.69 19 GLN B C 1
ATOM 4590 O O . GLN B 1 19 ? -4.172 -37.656 -15.039 1 98.69 19 GLN B O 1
ATOM 4595 N N . ASP B 1 20 ? -4.504 -38.094 -17.219 1 98.56 20 ASP B N 1
ATOM 4596 C CA . ASP B 1 20 ? -5.715 -38.875 -17.031 1 98.56 20 ASP B CA 1
ATOM 4597 C C . ASP B 1 20 ? -5.402 -40.375 -17.031 1 98.56 20 ASP B C 1
ATOM 4599 O O . ASP B 1 20 ? -4.91 -40.906 -18.031 1 98.56 20 ASP B O 1
ATOM 4603 N N . SER B 1 21 ? -5.734 -41.062 -15.914 1 97.94 21 SER B N 1
ATOM 4604 C CA . SER B 1 21 ? -5.332 -42.469 -15.789 1 97.94 21 SER B CA 1
ATOM 4605 C C . SER B 1 21 ? -6.473 -43.406 -16.188 1 97.94 21 SER B C 1
ATOM 4607 O O . SER B 1 21 ? -6.262 -44.594 -16.375 1 97.94 21 SER B O 1
ATOM 4609 N N . ASP B 1 22 ? -7.684 -42.906 -16.391 1 97.5 22 ASP B N 1
ATOM 4610 C CA . ASP B 1 22 ? -8.797 -43.844 -16.562 1 97.5 22 ASP B CA 1
ATOM 4611 C C . ASP B 1 22 ? -9.547 -43.562 -17.859 1 97.5 22 ASP B C 1
ATOM 4613 O O . ASP B 1 22 ? -10.594 -44.156 -18.125 1 97.5 22 ASP B O 1
ATOM 4617 N N . GLY B 1 23 ? -9.133 -42.562 -18.609 1 96.94 23 GLY B N 1
ATOM 4618 C CA . GLY B 1 23 ? -9.625 -42.344 -19.953 1 96.94 23 GLY B CA 1
ATOM 4619 C C . GLY B 1 23 ? -10.883 -41.5 -19.984 1 96.94 23 GLY B C 1
ATOM 4620 O O . GLY B 1 23 ? -11.547 -41.406 -21.031 1 96.94 23 GLY B O 1
ATOM 4621 N N . ASP B 1 24 ? -11.242 -40.844 -18.938 1 97.31 24 ASP B N 1
ATOM 4622 C CA . ASP B 1 24 ? -12.484 -40.094 -18.938 1 97.31 24 ASP B CA 1
ATOM 4623 C C . ASP B 1 24 ? -12.258 -38.656 -19.375 1 97.31 24 ASP B C 1
ATOM 4625 O O . ASP B 1 24 ? -13.18 -37.844 -19.359 1 97.31 24 ASP B O 1
ATOM 4629 N N . GLY B 1 25 ? -11.031 -38.344 -19.703 1 97.62 25 GLY B N 1
ATOM 4630 C CA . GLY B 1 25 ? -10.727 -37.031 -20.25 1 97.62 25 GLY B CA 1
ATOM 4631 C C . GLY B 1 25 ? -10.352 -36 -19.188 1 97.62 25 GLY B C 1
ATOM 4632 O O . GLY B 1 25 ? -10.023 -34.875 -19.5 1 97.62 25 GLY B O 1
ATOM 4633 N N . ILE B 1 26 ? -10.367 -36.344 -17.906 1 98.12 26 ILE B N 1
ATOM 4634 C CA . ILE B 1 26 ? -10.031 -35.5 -16.781 1 98.12 26 ILE B CA 1
ATOM 4635 C C . ILE B 1 26 ? -8.852 -36.062 -16.016 1 98.12 26 ILE B C 1
ATOM 4637 O O . ILE B 1 26 ? -8.883 -37.25 -15.602 1 98.12 26 ILE B O 1
ATOM 4641 N N . GLY B 1 27 ? -7.746 -35.25 -15.891 1 98.62 27 GLY B N 1
ATOM 4642 C CA . GLY B 1 27 ? -6.633 -35.719 -15.078 1 98.62 27 GLY B CA 1
ATOM 4643 C C . GLY B 1 27 ? -7.031 -36.031 -13.656 1 98.62 27 GLY B C 1
ATOM 4644 O O . GLY B 1 27 ? -8.023 -35.531 -13.148 1 98.62 27 GLY B O 1
ATOM 4645 N N . ASP B 1 28 ? -6.297 -36.938 -13 1 98.62 28 ASP B N 1
ATOM 4646 C CA . ASP B 1 28 ? -6.676 -37.406 -11.672 1 98.62 28 ASP B CA 1
ATOM 4647 C C . ASP B 1 28 ? -5.445 -37.781 -10.844 1 98.62 28 ASP B C 1
ATOM 4649 O O . ASP B 1 28 ? -4.312 -37.656 -11.32 1 98.62 28 ASP B O 1
ATOM 4653 N N . LEU B 1 29 ? -5.672 -38.156 -9.594 1 98.88 29 LEU B N 1
ATOM 4654 C CA . LEU B 1 29 ? -4.609 -38.406 -8.633 1 98.88 29 LEU B CA 1
ATOM 4655 C C . LEU B 1 29 ? -3.713 -39.562 -9.094 1 98.88 29 LEU B C 1
ATOM 4657 O O . LEU B 1 29 ? -2.49 -39.5 -8.961 1 98.88 29 LEU B O 1
ATOM 4661 N N . ASN B 1 30 ? -4.301 -40.625 -9.586 1 98.75 30 ASN B N 1
ATOM 4662 C CA . ASN B 1 30 ? -3.502 -41.75 -10.078 1 98.75 30 ASN B CA 1
ATOM 4663 C C . ASN B 1 30 ? -2.662 -41.344 -11.289 1 98.75 30 ASN B C 1
ATOM 4665 O O . ASN B 1 30 ? -1.554 -41.844 -11.477 1 98.75 30 ASN B O 1
ATOM 4669 N N . GLY B 1 31 ? -3.271 -40.5 -12.164 1 98.81 31 GLY B N 1
ATOM 4670 C CA . GLY B 1 31 ? -2.473 -39.938 -13.242 1 98.81 31 GLY B CA 1
ATOM 4671 C C . GLY B 1 31 ? -1.248 -39.219 -12.75 1 98.81 31 GLY B C 1
ATOM 4672 O O . GLY B 1 31 ? -0.161 -39.344 -13.312 1 98.81 31 GLY B O 1
ATOM 4673 N N . ILE B 1 32 ? -1.377 -38.406 -11.742 1 98.94 32 ILE B N 1
ATOM 4674 C CA . ILE B 1 32 ? -0.257 -37.688 -11.156 1 98.94 32 ILE B CA 1
ATOM 4675 C C . ILE B 1 32 ? 0.768 -38.656 -10.602 1 98.94 32 ILE B C 1
ATOM 4677 O O . ILE B 1 32 ? 1.973 -38.5 -10.812 1 98.94 32 ILE B O 1
ATOM 4681 N N . ARG B 1 33 ? 0.286 -39.75 -9.898 1 98.75 33 ARG B N 1
ATOM 4682 C CA . ARG B 1 33 ? 1.172 -40.781 -9.352 1 98.75 33 ARG B CA 1
ATOM 4683 C C . ARG B 1 33 ? 2.045 -41.375 -10.445 1 98.75 33 ARG B C 1
ATOM 4685 O O . ARG B 1 33 ? 3.236 -41.594 -10.242 1 98.75 33 ARG B O 1
ATOM 4692 N N . GLN B 1 34 ? 1.475 -41.531 -11.617 1 98.5 34 GLN B N 1
ATOM 4693 C CA . GLN B 1 34 ? 2.174 -42.125 -12.75 1 98.5 34 GLN B CA 1
ATOM 4694 C C . GLN B 1 34 ? 3.336 -41.25 -13.203 1 98.5 34 GLN B C 1
ATOM 4696 O O . GLN B 1 34 ? 4.266 -41.719 -13.852 1 98.5 34 GLN B O 1
ATOM 4701 N N . ARG B 1 35 ? 3.266 -40.031 -12.906 1 98.69 35 ARG B N 1
ATOM 4702 C CA . ARG B 1 35 ? 4.238 -39.094 -13.453 1 98.69 35 ARG B CA 1
ATOM 4703 C C . ARG B 1 35 ? 5.203 -38.594 -12.375 1 98.69 35 ARG B C 1
ATOM 4705 O O . ARG B 1 35 ? 5.957 -37.656 -12.594 1 98.69 35 ARG B O 1
ATOM 4712 N N . ILE B 1 36 ? 5.242 -39.188 -11.188 1 98.75 36 ILE B N 1
ATOM 4713 C CA . ILE B 1 36 ? 6.152 -38.844 -10.109 1 98.75 36 ILE B CA 1
ATOM 4714 C C . ILE B 1 36 ? 7.598 -39 -10.578 1 98.75 36 ILE B C 1
ATOM 4716 O O . ILE B 1 36 ? 8.445 -38.125 -10.32 1 98.75 36 ILE B O 1
ATOM 4720 N N . PRO B 1 37 ? 7.938 -40.062 -11.352 1 98.38 37 PRO B N 1
ATOM 4721 C CA . PRO B 1 37 ? 9.312 -40.156 -11.844 1 98.38 37 PRO B CA 1
ATOM 4722 C C . PRO B 1 37 ? 9.719 -38.969 -12.711 1 98.38 37 PRO B C 1
ATOM 4724 O O . PRO B 1 37 ? 10.867 -38.531 -12.648 1 98.38 37 PRO B O 1
ATOM 4727 N N . TYR B 1 38 ? 8.781 -38.5 -13.547 1 98.38 38 TYR B N 1
ATOM 4728 C CA . TYR B 1 38 ? 9.047 -37.312 -14.367 1 98.38 38 TYR B CA 1
ATOM 4729 C C . TYR B 1 38 ? 9.383 -36.094 -13.5 1 98.38 38 TYR B C 1
ATOM 4731 O O . TYR B 1 38 ? 10.336 -35.375 -13.781 1 98.38 38 TYR B O 1
ATOM 4739 N N . LEU B 1 39 ? 8.594 -35.875 -12.422 1 98.75 39 LEU B N 1
ATOM 4740 C CA . LEU B 1 39 ? 8.812 -34.781 -11.5 1 98.75 39 LEU B CA 1
ATOM 4741 C C . LEU B 1 39 ? 10.18 -34.906 -10.828 1 98.75 39 LEU B C 1
ATOM 4743 O O . LEU B 1 39 ? 10.891 -33.906 -10.688 1 98.75 39 LEU B O 1
ATOM 4747 N N . GLN B 1 40 ? 10.523 -36.094 -10.453 1 97.94 40 GLN B N 1
ATOM 4748 C CA . GLN B 1 40 ? 11.836 -36.312 -9.859 1 97.94 40 GLN B CA 1
ATOM 4749 C C . GLN B 1 40 ? 12.953 -36 -10.844 1 97.94 40 GLN B C 1
ATOM 4751 O O . GLN B 1 40 ? 13.945 -35.375 -10.469 1 97.94 40 GLN B O 1
ATOM 4756 N N . ASP B 1 41 ? 12.734 -36.469 -12.031 1 97.75 41 ASP B N 1
ATOM 4757 C CA . ASP B 1 41 ? 13.734 -36.25 -13.062 1 97.75 41 ASP B CA 1
ATOM 4758 C C . ASP B 1 41 ? 13.906 -34.75 -13.336 1 97.75 41 ASP B C 1
ATOM 4760 O O . ASP B 1 41 ? 15.016 -34.281 -13.602 1 97.75 41 ASP B O 1
ATOM 4764 N N . LEU B 1 42 ? 12.828 -34 -13.328 1 98.31 42 LEU B N 1
ATOM 4765 C CA . LEU B 1 42 ? 12.852 -32.562 -13.547 1 98.31 42 LEU B CA 1
ATOM 4766 C C . LEU B 1 42 ? 13.586 -31.859 -12.414 1 98.31 42 LEU B C 1
ATOM 4768 O O . LEU B 1 42 ? 14.156 -30.781 -12.625 1 98.31 42 LEU B O 1
ATOM 4772 N N . GLY B 1 43 ? 13.609 -32.406 -11.203 1 98.06 43 GLY B N 1
ATOM 4773 C CA . GLY B 1 43 ? 14.336 -31.859 -10.062 1 98.06 43 GLY B CA 1
ATOM 4774 C C . GLY B 1 43 ? 13.438 -31.109 -9.086 1 98.06 43 GLY B C 1
ATOM 4775 O O . GLY B 1 43 ? 13.93 -30.422 -8.195 1 98.06 43 GLY B O 1
ATOM 4776 N N . ILE B 1 44 ? 12.211 -31.312 -9.172 1 97.31 44 ILE B N 1
ATOM 4777 C CA . ILE B 1 44 ? 11.219 -30.672 -8.312 1 97.31 44 ILE B CA 1
ATOM 4778 C C . ILE B 1 44 ? 11.227 -31.328 -6.934 1 97.31 44 ILE B C 1
ATOM 4780 O O . ILE B 1 44 ? 11.383 -32.531 -6.816 1 97.31 44 ILE B O 1
ATOM 4784 N N . ASN B 1 45 ? 11.039 -30.453 -5.84 1 98.56 45 ASN B N 1
ATOM 4785 C CA . ASN B 1 45 ? 11 -31.078 -4.52 1 98.56 45 ASN B CA 1
ATOM 4786 C C . ASN B 1 45 ? 9.719 -30.703 -3.768 1 98.56 45 ASN B C 1
ATOM 4788 O O . ASN B 1 45 ? 9.57 -31.047 -2.59 1 98.56 45 ASN B O 1
ATOM 4792 N N . ALA B 1 46 ? 8.82 -30.062 -4.438 1 98.88 46 ALA B N 1
ATOM 4793 C CA . ALA B 1 46 ? 7.484 -29.797 -3.906 1 98.88 46 ALA B CA 1
ATOM 4794 C C . ALA B 1 46 ? 6.469 -29.641 -5.035 1 98.88 46 ALA B C 1
ATOM 4796 O O . ALA B 1 46 ? 6.793 -29.109 -6.102 1 98.88 46 ALA B O 1
ATOM 4797 N N . VAL B 1 47 ? 5.258 -30.094 -4.793 1 98.88 47 VAL B N 1
ATOM 4798 C CA . VAL B 1 47 ? 4.176 -29.875 -5.746 1 98.88 47 VAL B CA 1
ATOM 4799 C C . VAL B 1 47 ? 3.031 -29.125 -5.066 1 98.88 47 VAL B C 1
ATOM 4801 O O . VAL B 1 47 ? 2.744 -29.359 -3.891 1 98.88 47 VAL B O 1
ATOM 4804 N N . TRP B 1 48 ? 2.486 -28.172 -5.723 1 98.88 48 TRP B N 1
ATOM 4805 C CA . TRP B 1 48 ? 1.232 -27.516 -5.375 1 98.88 48 TRP B CA 1
ATOM 4806 C C . TRP B 1 48 ? 0.095 -28 -6.27 1 98.88 48 TRP B C 1
ATOM 4808 O O . TRP B 1 48 ? 0.141 -27.828 -7.488 1 98.88 48 TRP B O 1
ATOM 4818 N N . LEU B 1 49 ? -0.896 -28.625 -5.676 1 98.75 49 LEU B N 1
ATOM 4819 C CA . LEU B 1 49 ? -2.039 -29.109 -6.434 1 98.75 49 LEU B CA 1
ATOM 4820 C C . LEU B 1 49 ? -3.197 -28.125 -6.379 1 98.75 49 LEU B C 1
ATOM 4822 O O . LEU B 1 49 ? -3.666 -27.766 -5.297 1 98.75 49 LEU B O 1
ATOM 4826 N N . ASN B 1 50 ? -3.627 -27.703 -7.539 1 98.5 50 ASN B N 1
ATOM 4827 C CA . ASN B 1 50 ? -4.91 -27.016 -7.57 1 98.5 50 ASN B CA 1
ATOM 4828 C C . ASN B 1 50 ? -6.035 -27.875 -7.02 1 98.5 50 ASN B C 1
ATOM 4830 O O . ASN B 1 50 ? -5.816 -29.047 -6.688 1 98.5 50 ASN B O 1
ATOM 4834 N N . PRO B 1 51 ? -7.238 -27.406 -6.848 1 96.88 51 PRO B N 1
ATOM 4835 C CA . PRO B 1 51 ? -8.266 -28.078 -6.043 1 96.88 51 PRO B CA 1
ATOM 4836 C C . PRO B 1 51 ? -8.562 -29.5 -6.527 1 96.88 51 PRO B C 1
ATOM 4838 O O . PRO B 1 51 ? -8.672 -29.734 -7.73 1 96.88 51 PRO B O 1
ATOM 4841 N N . VAL B 1 52 ? -8.742 -30.422 -5.562 1 98.31 52 VAL B N 1
ATOM 4842 C CA . VAL B 1 52 ? -9.016 -31.812 -5.855 1 98.31 52 VAL B CA 1
ATOM 4843 C C . VAL B 1 52 ? -10.219 -32.281 -5.047 1 98.31 52 VAL B C 1
ATOM 4845 O O . VAL B 1 52 ? -10.594 -33.469 -5.102 1 98.31 52 VAL B O 1
ATOM 4848 N N . PHE B 1 53 ? -10.867 -31.375 -4.312 1 98.56 53 PHE B N 1
ATOM 4849 C CA . PHE B 1 53 ? -11.984 -31.719 -3.432 1 98.56 53 PHE B CA 1
ATOM 4850 C C . PHE B 1 53 ? -13.289 -31.797 -4.215 1 98.56 53 PHE B C 1
ATOM 4852 O O . PHE B 1 53 ? -13.359 -31.344 -5.363 1 98.56 53 PHE B O 1
ATOM 4859 N N . VAL B 1 54 ? -14.344 -32.344 -3.557 1 98.62 54 VAL B N 1
ATOM 4860 C CA . VAL B 1 54 ? -15.664 -32.438 -4.168 1 98.62 54 VAL B CA 1
ATOM 4861 C C . VAL B 1 54 ? -16.172 -31.062 -4.52 1 98.62 54 VAL B C 1
ATOM 4863 O O . VAL B 1 54 ? -16.203 -30.172 -3.668 1 98.62 54 VAL B O 1
ATOM 4866 N N . SER B 1 55 ? -16.531 -30.906 -5.781 1 98.19 55 SER B N 1
ATOM 4867 C CA . SER B 1 55 ? -16.969 -29.609 -6.297 1 98.19 55 SER B CA 1
ATOM 4868 C C . SER B 1 55 ? -17.859 -29.781 -7.523 1 98.19 55 SER B C 1
ATOM 4870 O O . SER B 1 55 ? -17.656 -30.703 -8.32 1 98.19 55 SER B O 1
ATOM 4872 N N . PRO B 1 56 ? -18.891 -28.875 -7.695 1 97.69 56 PRO B N 1
ATOM 4873 C CA . PRO B 1 56 ? -19.656 -28.828 -8.938 1 97.69 56 PRO B CA 1
ATOM 4874 C C . PRO B 1 56 ? -18.844 -28.312 -10.125 1 97.69 56 PRO B C 1
ATOM 4876 O O . PRO B 1 56 ? -19.328 -28.297 -11.25 1 97.69 56 PRO B O 1
ATOM 4879 N N . GLN B 1 57 ? -17.672 -27.859 -9.867 1 95.69 57 GLN B N 1
ATOM 4880 C CA . GLN B 1 57 ? -16.688 -27.516 -10.891 1 95.69 57 GLN B CA 1
ATOM 4881 C C . GLN B 1 57 ? -16.969 -26.141 -11.484 1 95.69 57 GLN B C 1
ATOM 4883 O O . GLN B 1 57 ? -16.672 -25.906 -12.664 1 95.69 57 GLN B O 1
ATOM 4888 N N . VAL B 1 58 ? -17.719 -25.312 -10.688 1 93.88 58 VAL B N 1
ATOM 4889 C CA . VAL B 1 58 ? -17.688 -23.891 -11.016 1 93.88 58 VAL B CA 1
ATOM 4890 C C . VAL B 1 58 ? -16.297 -23.328 -10.781 1 93.88 58 VAL B C 1
ATOM 4892 O O . VAL B 1 58 ? -15.766 -23.406 -9.672 1 93.88 58 VAL B O 1
ATOM 4895 N N . ASP B 1 59 ? -15.672 -22.828 -11.875 1 92.62 59 ASP B N 1
ATOM 4896 C CA . ASP B 1 59 ? -14.289 -22.375 -11.883 1 92.62 59 ASP B CA 1
ATOM 4897 C C . ASP B 1 59 ? -13.328 -23.516 -11.57 1 92.62 59 ASP B C 1
ATOM 4899 O O . ASP B 1 59 ? -12.352 -23.344 -10.844 1 92.62 59 ASP B O 1
ATOM 4903 N N . ASN B 1 60 ? -13.672 -24.609 -12.023 1 94.25 60 ASN B N 1
ATOM 4904 C CA . ASN B 1 60 ? -12.82 -25.797 -12.094 1 94.25 60 ASN B CA 1
ATOM 4905 C C . ASN B 1 60 ? -12.367 -26.25 -10.711 1 94.25 60 ASN B C 1
ATOM 4907 O O . ASN B 1 60 ? -11.195 -26.562 -10.508 1 94.25 60 ASN B O 1
ATOM 4911 N N . GLY B 1 61 ? -13.258 -26.25 -9.758 1 96.31 61 GLY B N 1
ATOM 4912 C CA . GLY B 1 61 ? -12.977 -26.891 -8.484 1 96.31 61 GLY B CA 1
ATOM 4913 C C . GLY B 1 61 ? -12.828 -25.922 -7.34 1 96.31 61 GLY B C 1
ATOM 4914 O O . GLY B 1 61 ? -12.766 -26.312 -6.176 1 96.31 61 GLY B O 1
ATOM 4915 N N . TYR B 1 62 ? -12.906 -24.625 -7.625 1 97.25 62 TYR B N 1
ATOM 4916 C CA . TYR B 1 62 ? -12.703 -23.641 -6.566 1 97.25 62 TYR B CA 1
ATOM 4917 C C . TYR B 1 62 ? -13.992 -23.391 -5.797 1 97.25 62 TYR B C 1
ATOM 4919 O O . TYR B 1 62 ? -13.992 -22.703 -4.777 1 97.25 62 TYR B O 1
ATOM 4927 N N . ASP B 1 63 ? -15.086 -23.969 -6.262 1 98.12 63 ASP B N 1
ATOM 4928 C CA . ASP B 1 63 ? -16.328 -24 -5.512 1 98.12 63 ASP B CA 1
ATOM 4929 C C . ASP B 1 63 ? -16.469 -25.312 -4.738 1 98.12 63 ASP B C 1
ATOM 4931 O O . ASP B 1 63 ? -17.25 -26.188 -5.113 1 98.12 63 ASP B O 1
ATOM 4935 N N . VAL B 1 64 ? -15.867 -25.438 -3.627 1 98.69 64 VAL B N 1
ATOM 4936 C CA . VAL B 1 64 ? -15.75 -26.688 -2.883 1 98.69 64 VAL B CA 1
ATOM 4937 C C . VAL B 1 64 ? -17.078 -27.016 -2.209 1 98.69 64 VAL B C 1
ATOM 4939 O O . VAL B 1 64 ? -17.641 -26.188 -1.476 1 98.69 64 VAL B O 1
ATOM 4942 N N . ALA B 1 65 ? -17.594 -28.203 -2.439 1 98.75 65 ALA B N 1
ATOM 4943 C CA . ALA B 1 65 ? -18.844 -28.672 -1.84 1 98.75 65 ALA B CA 1
ATOM 4944 C C . ALA B 1 65 ? -18.578 -29.562 -0.634 1 98.75 65 ALA B C 1
ATOM 4946 O O . ALA B 1 65 ? -19.422 -29.703 0.244 1 98.75 65 ALA B O 1
ATOM 4947 N N . ASN B 1 66 ? -17.438 -30.172 -0.593 1 98.69 66 ASN B N 1
ATOM 4948 C CA . ASN B 1 66 ? -17 -31.016 0.523 1 98.69 66 ASN B CA 1
ATOM 4949 C C . ASN B 1 66 ? -15.492 -31 0.684 1 98.69 66 ASN B C 1
ATOM 4951 O O . ASN B 1 66 ? -14.773 -31.625 -0.097 1 98.69 66 ASN B O 1
ATOM 4955 N N . TYR B 1 67 ? -15 -30.406 1.77 1 98.38 67 TYR B N 1
ATOM 4956 C CA . TYR B 1 67 ? -13.57 -30.234 2.008 1 98.38 67 TYR B CA 1
ATOM 4957 C C . TYR B 1 67 ? -12.93 -31.531 2.453 1 98.38 67 TYR B C 1
ATOM 4959 O O . TYR B 1 67 ? -11.703 -31.672 2.43 1 98.38 67 TYR B O 1
ATOM 4967 N N . TYR B 1 68 ? -13.672 -32.469 2.898 1 98.44 68 TYR B N 1
ATOM 4968 C CA . TYR B 1 68 ? -13.133 -33.688 3.543 1 98.44 68 TYR B CA 1
ATOM 4969 C C . TYR B 1 68 ? -13.086 -34.844 2.57 1 98.44 68 TYR B C 1
ATOM 4971 O O . TYR B 1 68 ? -12.797 -35.969 2.965 1 98.44 68 TYR B O 1
ATOM 4979 N N . ALA B 1 69 ? -13.469 -34.562 1.312 1 98.44 69 ALA B N 1
ATOM 4980 C CA . ALA B 1 69 ? -13.531 -35.656 0.347 1 98.44 69 ALA B CA 1
ATOM 4981 C C . ALA B 1 69 ? -12.867 -35.281 -0.968 1 98.44 69 ALA B C 1
ATOM 4983 O O . ALA B 1 69 ? -12.836 -34.094 -1.332 1 98.44 69 ALA B O 1
ATOM 4984 N N . ILE B 1 70 ? -12.367 -36.281 -1.592 1 98.56 70 ILE B N 1
ATOM 4985 C CA . ILE B 1 70 ? -11.781 -36.125 -2.92 1 98.56 70 ILE B CA 1
ATOM 4986 C C . ILE B 1 70 ? -12.875 -36.25 -3.98 1 98.56 70 ILE B C 1
ATOM 4988 O O . ILE B 1 70 ? -13.742 -37.125 -3.889 1 98.56 70 ILE B O 1
ATOM 4992 N N . ASP B 1 71 ? -12.867 -35.312 -4.926 1 98.31 71 ASP B N 1
ATOM 4993 C CA . ASP B 1 71 ? -13.812 -35.438 -6.039 1 98.31 71 ASP B CA 1
ATOM 4994 C C . ASP B 1 71 ? -13.68 -36.781 -6.73 1 98.31 71 ASP B C 1
ATOM 4996 O O . ASP B 1 71 ? -12.57 -37.25 -7.016 1 98.31 71 ASP B O 1
ATOM 5000 N N . GLU B 1 72 ? -14.773 -37.375 -7.051 1 97.19 72 GLU B N 1
ATOM 5001 C CA . GLU B 1 72 ? -14.773 -38.75 -7.613 1 97.19 72 GLU B CA 1
ATOM 5002 C C . GLU B 1 72 ? -14.07 -38.75 -8.969 1 97.19 72 GLU B C 1
ATOM 5004 O O . GLU B 1 72 ? -13.516 -39.781 -9.359 1 97.19 72 GLU B O 1
ATOM 5009 N N . ARG B 1 73 ? -14.078 -37.688 -9.695 1 94.75 73 ARG B N 1
ATOM 5010 C CA . ARG B 1 73 ? -13.398 -37.594 -10.984 1 94.75 73 ARG B CA 1
ATOM 5011 C C . ARG B 1 73 ? -11.883 -37.594 -10.805 1 94.75 73 ARG B C 1
ATOM 5013 O O . ARG B 1 73 ? -11.141 -37.938 -11.727 1 94.75 73 ARG B O 1
ATOM 5020 N N . MET B 1 74 ? -11.422 -37.219 -9.547 1 97.75 74 MET B N 1
ATOM 5021 C CA . MET B 1 74 ? -10 -37.125 -9.227 1 97.75 74 MET B CA 1
ATOM 5022 C C . MET B 1 74 ? -9.484 -38.438 -8.641 1 97.75 74 MET B C 1
ATOM 5024 O O . MET B 1 74 ? -8.289 -38.719 -8.742 1 97.75 74 MET B O 1
ATOM 5028 N N . GLY B 1 75 ? -10.281 -39.094 -7.977 1 98.19 75 GLY B N 1
ATOM 5029 C CA . GLY B 1 75 ? -9.891 -40.344 -7.336 1 98.19 75 GLY B CA 1
ATOM 5030 C C . GLY B 1 75 ? -10.555 -40.531 -5.984 1 98.19 75 GLY B C 1
ATOM 5031 O O . GLY B 1 75 ? -11.688 -40.094 -5.773 1 98.19 75 GLY B O 1
ATOM 5032 N N . THR B 1 76 ? -9.914 -41.375 -5.141 1 98.31 76 THR B N 1
ATOM 5033 C CA . THR B 1 76 ? -10.422 -41.719 -3.814 1 98.31 76 THR B CA 1
ATOM 5034 C C . THR B 1 76 ? -9.477 -41.188 -2.73 1 98.31 76 THR B C 1
ATOM 5036 O O . THR B 1 76 ? -8.383 -40.719 -3.031 1 98.31 76 THR B O 1
ATOM 5039 N N . MET B 1 77 ? -10.016 -41.312 -1.539 1 98.38 77 MET B N 1
ATOM 5040 C CA . MET B 1 77 ? -9.156 -40.969 -0.403 1 98.38 77 MET B CA 1
ATOM 5041 C C . MET B 1 77 ? -7.926 -41.844 -0.361 1 98.38 77 MET B C 1
ATOM 5043 O O . MET B 1 77 ? -6.836 -41.406 -0.007 1 98.38 77 MET B O 1
ATOM 5047 N N . ALA B 1 78 ? -8.094 -43.062 -0.757 1 98.5 78 ALA B N 1
ATOM 5048 C CA . ALA B 1 78 ? -6.969 -44 -0.812 1 98.5 78 ALA B CA 1
ATOM 5049 C C . ALA B 1 78 ? -5.941 -43.562 -1.851 1 98.5 78 ALA B C 1
ATOM 5051 O O . ALA B 1 78 ? -4.734 -43.688 -1.633 1 98.5 78 ALA B O 1
ATOM 5052 N N . ASP B 1 79 ? -6.457 -43.094 -2.971 1 98.69 79 ASP B N 1
ATOM 5053 C CA . ASP B 1 79 ? -5.562 -42.594 -4.008 1 98.69 79 ASP B CA 1
ATOM 5054 C C . ASP B 1 79 ? -4.766 -41.406 -3.506 1 98.69 79 ASP B C 1
ATOM 5056 O O . ASP B 1 79 ? -3.576 -41.25 -3.805 1 98.69 79 ASP B O 1
ATOM 5060 N N . MET B 1 80 ? -5.422 -40.531 -2.752 1 98.81 80 MET B N 1
ATOM 5061 C CA . MET B 1 80 ? -4.738 -39.375 -2.186 1 98.81 80 MET B CA 1
ATOM 5062 C C . MET B 1 80 ? -3.666 -39.812 -1.191 1 98.81 80 MET B C 1
ATOM 5064 O O . MET B 1 80 ? -2.551 -39.281 -1.209 1 98.81 80 MET B O 1
ATOM 5068 N N . GLN B 1 81 ? -3.986 -40.75 -0.356 1 98.62 81 GLN B N 1
ATOM 5069 C CA . GLN B 1 81 ? -3.004 -41.25 0.594 1 98.62 81 GLN B CA 1
ATOM 5070 C C . GLN B 1 81 ? -1.807 -41.875 -0.128 1 98.62 81 GLN B C 1
ATOM 5072 O O . GLN B 1 81 ? -0.66 -41.656 0.275 1 98.62 81 GLN B O 1
ATOM 5077 N N . ALA B 1 82 ? -2.105 -42.594 -1.173 1 98.81 82 ALA B N 1
ATOM 5078 C CA . ALA B 1 82 ? -1.038 -43.156 -1.976 1 98.81 82 ALA B CA 1
ATOM 5079 C C . ALA B 1 82 ? -0.182 -42.094 -2.627 1 98.81 82 ALA B C 1
ATOM 5081 O O . ALA B 1 82 ? 1.046 -42.188 -2.666 1 98.81 82 ALA B O 1
ATOM 5082 N N . LEU B 1 83 ? -0.806 -41.125 -3.145 1 98.88 83 LEU B N 1
ATOM 5083 C CA . LEU B 1 83 ? -0.084 -40 -3.771 1 98.88 83 LEU B CA 1
ATOM 5084 C C . LEU B 1 83 ? 0.848 -39.344 -2.771 1 98.88 83 LEU B C 1
ATOM 5086 O O . LEU B 1 83 ? 2.025 -39.125 -3.066 1 98.88 83 LEU B O 1
ATOM 5090 N N . ILE B 1 84 ? 0.322 -38.969 -1.546 1 98.81 84 ILE B N 1
ATOM 5091 C CA . ILE B 1 84 ? 1.119 -38.344 -0.501 1 98.81 84 ILE B CA 1
ATOM 5092 C C . ILE B 1 84 ? 2.328 -39.219 -0.174 1 98.81 84 ILE B C 1
ATOM 5094 O O . ILE B 1 84 ? 3.463 -38.719 -0.153 1 98.81 84 ILE B O 1
ATOM 5098 N N . HIS B 1 85 ? 2.07 -40.5 -0.013 1 98.75 85 HIS B N 1
ATOM 5099 C CA . HIS B 1 85 ? 3.121 -41.438 0.356 1 98.75 85 HIS B CA 1
ATOM 5100 C C . HIS B 1 85 ? 4.188 -41.531 -0.731 1 98.75 85 HIS B C 1
ATOM 5102 O O . HIS B 1 85 ? 5.383 -41.438 -0.443 1 98.75 85 HIS B O 1
ATOM 5108 N N . GLU B 1 86 ? 3.777 -41.719 -1.954 1 98.88 86 GLU B N 1
ATOM 5109 C CA . GLU B 1 86 ? 4.711 -41.906 -3.062 1 98.88 86 GLU B CA 1
ATOM 5110 C C . GLU B 1 86 ? 5.5 -40.625 -3.342 1 98.88 86 GLU B C 1
ATOM 5112 O O . GLU B 1 86 ? 6.684 -40.688 -3.684 1 98.88 86 GLU B O 1
ATOM 5117 N N . LEU B 1 87 ? 4.867 -39.469 -3.242 1 98.88 87 LEU B N 1
ATOM 5118 C CA . LEU B 1 87 ? 5.594 -38.219 -3.355 1 98.88 87 LEU B CA 1
ATOM 5119 C C . LEU B 1 87 ? 6.672 -38.094 -2.281 1 98.88 87 LEU B C 1
ATOM 5121 O O . LEU B 1 87 ? 7.82 -37.75 -2.578 1 98.88 87 LEU B O 1
ATOM 5125 N N . HIS B 1 88 ? 6.324 -38.438 -1.031 1 98.75 88 HIS B N 1
ATOM 5126 C CA . HIS B 1 88 ? 7.285 -38.375 0.067 1 98.75 88 HIS B CA 1
ATOM 5127 C C . HIS B 1 88 ? 8.438 -39.375 -0.158 1 98.75 88 HIS B C 1
ATOM 5129 O O . HIS B 1 88 ? 9.594 -39.031 0.098 1 98.75 88 HIS B O 1
ATOM 5135 N N . GLU B 1 89 ? 8.102 -40.5 -0.657 1 98.56 89 GLU B N 1
ATOM 5136 C CA . GLU B 1 89 ? 9.148 -41.469 -0.975 1 98.56 89 GLU B CA 1
ATOM 5137 C C . GLU B 1 89 ? 10.109 -40.906 -2.029 1 98.56 89 GLU B C 1
ATOM 5139 O O . GLU B 1 89 ? 11.305 -41.219 -1.998 1 98.56 89 GLU B O 1
ATOM 5144 N N . ALA B 1 90 ? 9.562 -40.156 -2.902 1 98.62 90 ALA B N 1
ATOM 5145 C CA . ALA B 1 90 ? 10.359 -39.594 -3.98 1 98.62 90 ALA B CA 1
ATOM 5146 C C . ALA B 1 90 ? 11.047 -38.281 -3.527 1 98.62 90 ALA B C 1
ATOM 5148 O O . ALA B 1 90 ? 11.703 -37.625 -4.324 1 98.62 90 ALA B O 1
ATOM 5149 N N . GLY B 1 91 ? 10.891 -37.906 -2.248 1 98.25 91 GLY B N 1
ATOM 5150 C CA . GLY B 1 91 ? 11.492 -36.688 -1.729 1 98.25 91 GLY B CA 1
ATOM 5151 C C . GLY B 1 91 ? 10.758 -35.406 -2.162 1 98.25 91 GLY B C 1
ATOM 5152 O O . GLY B 1 91 ? 11.352 -34.344 -2.25 1 98.25 91 GLY B O 1
ATOM 5153 N N . ILE B 1 92 ? 9.5 -35.5 -2.518 1 98.81 92 ILE B N 1
ATOM 5154 C CA . ILE B 1 92 ? 8.703 -34.375 -2.996 1 98.81 92 ILE B CA 1
ATOM 5155 C C . ILE B 1 92 ? 7.605 -34.062 -1.984 1 98.81 92 ILE B C 1
ATOM 5157 O O . ILE B 1 92 ? 6.832 -34.938 -1.604 1 98.81 92 ILE B O 1
ATOM 5161 N N . ARG B 1 93 ? 7.562 -32.812 -1.502 1 98.75 93 ARG B N 1
ATOM 5162 C CA . ARG B 1 93 ? 6.523 -32.312 -0.598 1 98.75 93 ARG B CA 1
ATOM 5163 C C . ARG B 1 93 ? 5.246 -31.984 -1.361 1 98.75 93 ARG B C 1
ATOM 5165 O O . ARG B 1 93 ? 5.281 -31.781 -2.578 1 98.75 93 ARG B O 1
ATOM 5172 N N . ILE B 1 94 ? 4.113 -31.969 -0.668 1 98.88 94 ILE B N 1
ATOM 5173 C CA . ILE B 1 94 ? 2.848 -31.734 -1.347 1 98.88 94 ILE B CA 1
ATOM 5174 C C . ILE B 1 94 ? 2.094 -30.609 -0.639 1 98.88 94 ILE B C 1
ATOM 5176 O O . ILE B 1 94 ? 1.938 -30.625 0.584 1 98.88 94 ILE B O 1
ATOM 5180 N N . ILE B 1 95 ? 1.687 -29.578 -1.335 1 98.88 95 ILE B N 1
ATOM 5181 C CA . ILE B 1 95 ? 0.878 -28.438 -0.922 1 98.88 95 ILE B CA 1
ATOM 5182 C C . ILE B 1 95 ? -0.506 -28.531 -1.562 1 98.88 95 ILE B C 1
ATOM 5184 O O . ILE B 1 95 ? -0.625 -28.75 -2.768 1 98.88 95 ILE B O 1
ATOM 5188 N N . LEU B 1 96 ? -1.572 -28.344 -0.806 1 98.81 96 LEU B N 1
ATOM 5189 C CA . LEU B 1 96 ? -2.928 -28.391 -1.345 1 98.81 96 LEU B CA 1
ATOM 5190 C C . LEU B 1 96 ? -3.525 -26.984 -1.408 1 98.81 96 LEU B C 1
ATOM 5192 O O . LEU B 1 96 ? -3.293 -26.172 -0.517 1 98.81 96 LEU B O 1
ATOM 5196 N N . ASP B 1 97 ? -4.262 -26.828 -2.447 1 98.12 97 ASP B N 1
ATOM 5197 C CA . ASP B 1 97 ? -5.09 -25.641 -2.518 1 98.12 97 ASP B CA 1
ATOM 5198 C C . ASP B 1 97 ? -6.148 -25.625 -1.419 1 98.12 97 ASP B C 1
ATOM 5200 O O . ASP B 1 97 ? -6.824 -26.641 -1.199 1 98.12 97 ASP B O 1
ATOM 5204 N N . PHE B 1 98 ? -6.227 -24.547 -0.8 1 98.19 98 PHE B N 1
ATOM 5205 C CA . PHE B 1 98 ? -7.176 -24.391 0.295 1 98.19 98 PHE B CA 1
ATOM 5206 C C . PHE B 1 98 ? -8.016 -23.125 0.103 1 98.19 98 PHE B C 1
ATOM 5208 O O . PHE B 1 98 ? -7.566 -22.016 0.408 1 98.19 98 PHE B O 1
ATOM 5215 N N . VAL B 1 99 ? -9.273 -23.281 -0.376 1 98.06 99 VAL B N 1
ATOM 5216 C CA . VAL B 1 99 ? -10.195 -22.172 -0.614 1 98.06 99 VAL B CA 1
ATOM 5217 C C . VAL B 1 99 ? -10.898 -21.797 0.688 1 98.06 99 VAL B C 1
ATOM 5219 O O . VAL B 1 99 ? -11.672 -22.594 1.233 1 98.06 99 VAL B O 1
ATOM 5222 N N . LEU B 1 100 ? -10.656 -20.672 1.209 1 95.75 100 LEU B N 1
ATOM 5223 C CA . LEU B 1 100 ? -11.203 -20.406 2.535 1 95.75 100 LEU B CA 1
ATOM 5224 C C . LEU B 1 100 ? -12.203 -19.25 2.488 1 95.75 100 LEU B C 1
ATOM 5226 O O . LEU B 1 100 ? -12.945 -19.031 3.447 1 95.75 100 LEU B O 1
ATOM 5230 N N . ASN B 1 101 ? -12.328 -18.531 1.397 1 98.19 101 ASN B N 1
ATOM 5231 C CA . ASN B 1 101 ? -13.211 -17.375 1.335 1 98.19 101 ASN B CA 1
ATOM 5232 C C . ASN B 1 101 ? -14.664 -17.781 1.105 1 98.19 101 ASN B C 1
ATOM 5234 O O . ASN B 1 101 ? -15.586 -17.094 1.555 1 98.19 101 ASN B O 1
ATOM 5238 N N . HIS B 1 102 ? -14.875 -18.828 0.343 1 98.75 102 HIS B N 1
ATOM 5239 C CA . HIS B 1 102 ? -16.203 -19.234 -0.095 1 98.75 102 HIS B CA 1
ATOM 5240 C C . HIS B 1 102 ? -16.312 -20.75 -0.215 1 98.75 102 HIS B C 1
ATOM 5242 O O . HIS B 1 102 ? -15.312 -21.453 -0.16 1 98.75 102 HIS B O 1
ATOM 5248 N N . THR B 1 103 ? -17.578 -21.25 -0.246 1 98.75 103 THR B N 1
ATOM 5249 C CA . THR B 1 103 ? -17.859 -22.625 -0.595 1 98.75 103 THR B CA 1
ATOM 5250 C C . THR B 1 103 ? -18.719 -22.703 -1.859 1 98.75 103 THR B C 1
ATOM 5252 O O . THR B 1 103 ? -19.078 -21.672 -2.432 1 98.75 103 THR B O 1
ATOM 5255 N N . SER B 1 104 ? -18.953 -23.875 -2.316 1 98.75 104 SER B N 1
ATOM 5256 C CA . SER B 1 104 ? -20.016 -24.078 -3.301 1 98.75 104 SER B CA 1
ATOM 5257 C C . SER B 1 104 ? -21.391 -23.797 -2.697 1 98.75 104 SER B C 1
ATOM 5259 O O . SER B 1 104 ? -21.594 -24 -1.497 1 98.75 104 SER B O 1
ATOM 5261 N N . ASP B 1 105 ? -22.312 -23.375 -3.592 1 98.56 105 ASP B N 1
ATOM 5262 C CA . ASP B 1 105 ? -23.688 -23.266 -3.15 1 98.56 105 ASP B CA 1
ATOM 5263 C C . ASP B 1 105 ? -24.297 -24.641 -2.889 1 98.56 105 ASP B C 1
ATOM 5265 O O . ASP B 1 105 ? -25.375 -24.75 -2.295 1 98.56 105 ASP B O 1
ATOM 5269 N N . GLN B 1 106 ? -23.547 -25.703 -3.258 1 98.44 106 GLN B N 1
ATOM 5270 C CA . GLN B 1 106 ? -24 -27.062 -3.016 1 98.44 106 GLN B CA 1
ATOM 5271 C C . GLN B 1 106 ? -23.406 -27.625 -1.73 1 98.44 106 GLN B C 1
ATOM 5273 O O . GLN B 1 106 ? -23.703 -28.75 -1.341 1 98.44 106 GLN B O 1
ATOM 5278 N N . HIS B 1 107 ? -22.578 -26.875 -1.05 1 98.69 107 HIS B N 1
ATOM 5279 C CA . HIS B 1 107 ? -22.078 -27.266 0.26 1 98.69 107 HIS B CA 1
ATOM 5280 C C . HIS B 1 107 ? -23.219 -27.438 1.259 1 98.69 107 HIS B C 1
ATOM 5282 O O . HIS B 1 107 ? -24.141 -26.625 1.286 1 98.69 107 HIS B O 1
ATOM 5288 N N . PRO B 1 108 ? -23.109 -28.422 2.17 1 98.31 108 PRO B N 1
ATOM 5289 C CA . PRO B 1 108 ? -24.203 -28.656 3.117 1 98.31 108 PRO B CA 1
ATOM 5290 C C . PRO B 1 108 ? -24.516 -27.422 3.967 1 98.31 108 PRO B C 1
ATOM 5292 O O . PRO B 1 108 ? -25.688 -27.156 4.27 1 98.31 108 PRO B O 1
ATOM 5295 N N . TRP B 1 109 ? -23.484 -26.656 4.34 1 98.56 109 TRP B N 1
ATOM 5296 C CA . TRP B 1 109 ? -23.703 -25.438 5.121 1 98.56 109 TRP B CA 1
ATOM 5297 C C . TRP B 1 109 ? -24.641 -24.484 4.391 1 98.56 109 TRP B C 1
ATOM 5299 O O . TRP B 1 109 ? -25.609 -24 4.969 1 98.56 109 TRP B O 1
ATOM 5309 N N . PHE B 1 110 ? -24.438 -24.281 3.123 1 98.75 110 PHE B N 1
ATOM 5310 C CA . PHE B 1 110 ? -25.234 -23.297 2.387 1 98.75 110 PHE B CA 1
ATOM 5311 C C . PHE B 1 110 ? -26.594 -23.875 2.033 1 98.75 110 PHE B C 1
ATOM 5313 O O . PHE B 1 110 ? -27.594 -23.156 2.039 1 98.75 110 PHE B O 1
ATOM 5320 N N . GLN B 1 111 ? -26.594 -25.172 1.64 1 98.19 111 GLN B N 1
ATOM 5321 C CA . GLN B 1 111 ? -27.875 -25.812 1.349 1 98.19 111 GLN B CA 1
ATOM 5322 C C . GLN B 1 111 ? -28.828 -25.688 2.523 1 98.19 111 GLN B C 1
ATOM 5324 O O . GLN B 1 111 ? -30.016 -25.359 2.332 1 98.19 111 GLN B O 1
ATOM 5329 N N . ASP B 1 112 ? -28.297 -25.922 3.688 1 98.25 112 ASP B N 1
ATOM 5330 C CA . ASP B 1 112 ? -29.125 -25.812 4.879 1 98.25 112 ASP B CA 1
ATOM 5331 C C . ASP B 1 112 ? -29.5 -24.344 5.141 1 98.25 112 ASP B C 1
ATOM 5333 O O . ASP B 1 112 ? -30.672 -24.047 5.426 1 98.25 112 ASP B O 1
ATOM 5337 N N . ALA B 1 113 ? -28.578 -23.438 5.016 1 97.88 113 ALA B N 1
ATOM 5338 C CA . ALA B 1 113 ? -28.766 -22.016 5.27 1 97.88 113 ALA B CA 1
ATOM 5339 C C . ALA B 1 113 ? -29.781 -21.406 4.301 1 97.88 113 ALA B C 1
ATOM 5341 O O . ALA B 1 113 ? -30.516 -20.484 4.652 1 97.88 113 ALA B O 1
ATOM 5342 N N . SER B 1 114 ? -29.812 -21.906 3.074 1 96.31 114 SER B N 1
ATOM 5343 C CA . SER B 1 114 ? -30.641 -21.359 2.018 1 96.31 114 SER B CA 1
ATOM 5344 C C . SER B 1 114 ? -32.062 -21.922 2.07 1 96.31 114 SER B C 1
ATOM 5346 O O . SER B 1 114 ? -32.969 -21.359 1.479 1 96.31 114 SER B O 1
ATOM 5348 N N . ARG B 1 115 ? -32.281 -22.984 2.783 1 94.88 115 ARG B N 1
ATOM 5349 C CA . ARG B 1 115 ? -33.594 -23.625 2.85 1 94.88 115 ARG B CA 1
ATOM 5350 C C . ARG B 1 115 ? -34.312 -23.281 4.152 1 94.88 115 ARG B C 1
ATOM 5352 O O . ARG B 1 115 ? -35.531 -23.359 4.238 1 94.88 115 ARG B O 1
ATOM 5359 N N . ASN B 1 116 ? -33.531 -22.969 5.156 1 94.44 116 ASN B N 1
ATOM 5360 C CA . ASN B 1 116 ? -34.031 -22.734 6.5 1 94.44 116 ASN B CA 1
ATOM 5361 C C . ASN B 1 116 ? -33.406 -21.484 7.121 1 94.44 116 ASN B C 1
ATOM 5363 O O . ASN B 1 116 ? -32.281 -21.516 7.578 1 94.44 116 ASN B O 1
ATOM 5367 N N . VAL B 1 117 ? -34.156 -20.484 7.312 1 94.56 117 VAL B N 1
ATOM 5368 C CA . VAL B 1 117 ? -33.688 -19.203 7.82 1 94.56 117 VAL B CA 1
ATOM 5369 C C . VAL B 1 117 ? -33.25 -19.359 9.281 1 94.56 117 VAL B C 1
ATOM 5371 O O . VAL B 1 117 ? -32.469 -18.562 9.789 1 94.56 117 VAL B O 1
ATOM 5374 N N . LYS B 1 118 ? -33.688 -20.344 9.961 1 95.75 118 LYS B N 1
ATOM 5375 C CA . LYS B 1 118 ? -33.344 -20.578 11.367 1 95.75 118 LYS B CA 1
ATOM 5376 C C . LYS B 1 118 ? -32.188 -21.547 11.5 1 95.75 118 LYS B C 1
ATOM 5378 O O . LYS B 1 118 ? -31.797 -21.922 12.609 1 95.75 118 LYS B O 1
ATOM 5383 N N . SER B 1 119 ? -31.672 -21.891 10.367 1 96.81 119 SER B N 1
ATOM 5384 C CA . SER B 1 119 ? -30.547 -22.812 10.359 1 96.81 119 SER B CA 1
ATOM 5385 C C . SER B 1 119 ? -29.375 -22.266 11.188 1 96.81 119 SER B C 1
ATOM 5387 O O . SER B 1 119 ? -29.094 -21.062 11.156 1 96.81 119 SER B O 1
ATOM 5389 N N . ILE B 1 120 ? -28.625 -23.141 11.867 1 95.81 120 ILE B N 1
ATOM 5390 C CA . ILE B 1 120 ? -27.406 -22.75 12.578 1 95.81 120 ILE B CA 1
ATOM 5391 C C . ILE B 1 120 ? -26.359 -22.266 11.586 1 95.81 120 ILE B C 1
ATOM 5393 O O . ILE B 1 120 ? -25.422 -21.547 11.953 1 95.81 120 ILE B O 1
ATOM 5397 N N . TYR B 1 121 ? -26.484 -22.625 10.312 1 98.12 121 TYR B N 1
ATOM 5398 C CA . TYR B 1 121 ? -25.5 -22.281 9.297 1 98.12 121 TYR B CA 1
ATOM 5399 C C . TYR B 1 121 ? -25.859 -20.984 8.602 1 98.12 121 TYR B C 1
ATOM 5401 O O . TYR B 1 121 ? -25.141 -20.516 7.715 1 98.12 121 TYR B O 1
ATOM 5409 N N . ARG B 1 122 ? -26.953 -20.438 8.938 1 98.06 122 ARG B N 1
ATOM 5410 C CA . ARG B 1 122 ? -27.375 -19.188 8.32 1 98.06 122 ARG B CA 1
ATOM 5411 C C . ARG B 1 122 ? -26.281 -18.125 8.453 1 98.06 122 ARG B C 1
ATOM 5413 O O . ARG B 1 122 ? -25.938 -17.453 7.48 1 98.06 122 ARG B O 1
ATOM 5420 N N . ASP B 1 123 ? -25.656 -18.125 9.617 1 98 123 ASP B N 1
ATOM 5421 C CA . ASP B 1 123 ? -24.656 -17.094 9.906 1 98 123 ASP B CA 1
ATOM 5422 C C . ASP B 1 123 ? -23.266 -17.531 9.438 1 98 123 ASP B C 1
ATOM 5424 O O . ASP B 1 123 ? -22.266 -16.859 9.695 1 98 123 ASP B O 1
ATOM 5428 N N . TYR B 1 124 ? -23.172 -18.688 8.789 1 98.75 124 TYR B N 1
ATOM 5429 C CA . TYR B 1 124 ? -21.922 -19.078 8.133 1 98.75 124 TYR B CA 1
ATOM 5430 C C . TYR B 1 124 ? -21.703 -18.297 6.848 1 98.75 124 TYR B C 1
ATOM 5432 O O . TYR B 1 124 ? -20.594 -18.281 6.305 1 98.75 124 TYR B O 1
ATOM 5440 N N . TYR B 1 125 ? -22.734 -17.719 6.41 1 98.75 125 TYR B N 1
ATOM 5441 C CA . TYR B 1 125 ? -22.688 -16.938 5.176 1 98.75 125 TYR B CA 1
ATOM 5442 C C . TYR B 1 125 ? -23.172 -15.516 5.414 1 98.75 125 TYR B C 1
ATOM 5444 O O . TYR B 1 125 ? -23.562 -15.164 6.527 1 98.75 125 TYR B O 1
ATOM 5452 N N . ILE B 1 126 ? -23.078 -14.664 4.402 1 98.56 126 ILE B N 1
ATOM 5453 C CA . ILE B 1 126 ? -23.422 -13.25 4.527 1 98.56 126 ILE B CA 1
ATOM 5454 C C . ILE B 1 126 ? -24.719 -12.969 3.793 1 98.56 126 ILE B C 1
ATOM 5456 O O . ILE B 1 126 ? -24.797 -13.07 2.566 1 98.56 126 ILE B O 1
ATOM 5460 N N . PHE B 1 127 ? -25.75 -12.758 4.5 1 97.94 127 PHE B N 1
ATOM 5461 C CA . PHE B 1 127 ? -27.047 -12.336 3.979 1 97.94 127 PHE B CA 1
ATOM 5462 C C . PHE B 1 127 ? -27.344 -10.898 4.391 1 97.94 127 PHE B C 1
ATOM 5464 O O . PHE B 1 127 ? -27.078 -10.5 5.527 1 97.94 127 PHE B O 1
ATOM 5471 N N . SER B 1 128 ? -27.766 -10.094 3.453 1 97.44 128 SER B N 1
ATOM 5472 C CA . SER B 1 128 ? -28.078 -8.695 3.748 1 97.44 128 SER B CA 1
ATOM 5473 C C . SER B 1 128 ? -29.078 -8.133 2.754 1 97.44 128 SER B C 1
ATOM 5475 O O . SER B 1 128 ? -29.422 -8.789 1.77 1 97.44 128 SER B O 1
ATOM 5477 N N . GLY B 1 129 ? -29.562 -6.996 3.119 1 95.12 129 GLY B N 1
ATOM 5478 C CA . GLY B 1 129 ? -30.578 -6.352 2.285 1 95.12 129 GLY B CA 1
ATOM 5479 C C . GLY B 1 129 ? -31.984 -6.656 2.725 1 95.12 129 GLY B C 1
ATOM 5480 O O . GLY B 1 129 ? -32.219 -7.41 3.678 1 95.12 129 GLY B O 1
ATOM 5481 N N . HIS B 1 130 ? -33 -5.977 2.025 1 94.19 130 HIS B N 1
ATOM 5482 C CA . HIS B 1 130 ? -34.438 -6.141 2.283 1 94.19 130 HIS B CA 1
ATOM 5483 C C . HIS B 1 130 ? -35.25 -5.809 1.044 1 94.19 130 HIS B C 1
ATOM 5485 O O . HIS B 1 130 ? -34.781 -5.086 0.159 1 94.19 130 HIS B O 1
ATOM 5491 N N . HIS B 1 131 ? -36.375 -6.438 0.931 1 95.31 131 HIS B N 1
ATOM 5492 C CA . HIS B 1 131 ? -37.375 -6.148 -0.12 1 95.31 131 HIS B CA 1
ATOM 5493 C C . HIS B 1 131 ? -36.75 -6.332 -1.503 1 95.31 131 HIS B C 1
ATOM 5495 O O . HIS B 1 131 ? -36.969 -5.508 -2.396 1 95.31 131 HIS B O 1
ATOM 5501 N N . HIS B 1 132 ? -35.844 -7.246 -1.639 1 93.38 132 HIS B N 1
ATOM 5502 C CA . HIS B 1 132 ? -35.219 -7.652 -2.893 1 93.38 132 HIS B CA 1
ATOM 5503 C C . HIS B 1 132 ? -34.312 -6.551 -3.445 1 93.38 132 HIS B C 1
ATOM 5505 O O . HIS B 1 132 ? -34.125 -6.449 -4.66 1 93.38 132 HIS B O 1
ATOM 5511 N N . LYS B 1 133 ? -33.938 -5.711 -2.586 1 93.44 133 LYS B N 1
ATOM 5512 C CA . LYS B 1 133 ? -32.969 -4.676 -2.979 1 93.44 133 LYS B CA 1
ATOM 5513 C C . LYS B 1 133 ? -31.578 -5.027 -2.521 1 93.44 133 LYS B C 1
ATOM 5515 O O . LYS B 1 133 ? -31.375 -5.449 -1.381 1 93.44 133 LYS B O 1
ATOM 5520 N N . ARG B 1 134 ? -30.594 -4.812 -3.416 1 94.06 134 ARG B N 1
ATOM 5521 C CA . ARG B 1 134 ? -29.203 -5.062 -3.082 1 94.06 134 ARG B CA 1
ATOM 5522 C C . ARG B 1 134 ? -28.719 -4.102 -2.004 1 94.06 134 ARG B C 1
ATOM 5524 O O . ARG B 1 134 ? -29.078 -2.92 -2.014 1 94.06 134 ARG B O 1
ATOM 5531 N N . PRO B 1 135 ? -27.875 -4.574 -1.152 1 95.31 135 PRO B N 1
ATOM 5532 C CA . PRO B 1 135 ? -27.391 -3.742 -0.048 1 95.31 135 PRO B CA 1
ATOM 5533 C C . PRO B 1 135 ? -26.5 -2.6 -0.52 1 95.31 135 PRO B C 1
ATOM 5535 O O . PRO B 1 135 ? -26.406 -1.562 0.144 1 95.31 135 PRO B O 1
ATOM 5538 N N . ASN B 1 136 ? -25.766 -2.775 -1.598 1 95.12 136 ASN B N 1
ATOM 5539 C CA . ASN B 1 136 ? -24.797 -1.801 -2.1 1 95.12 136 ASN B CA 1
ATOM 5540 C C . ASN B 1 136 ? -24.531 -1.998 -3.588 1 95.12 136 ASN B C 1
ATOM 5542 O O . ASN B 1 136 ? -25.156 -2.84 -4.23 1 95.12 136 ASN B O 1
ATOM 5546 N N . ASN B 1 137 ? -23.594 -1.199 -4.121 1 94.12 137 ASN B N 1
ATOM 5547 C CA . ASN B 1 137 ? -23.359 -1.193 -5.559 1 94.12 137 ASN B CA 1
ATOM 5548 C C . ASN B 1 137 ? -22.109 -1.991 -5.918 1 94.12 137 ASN B C 1
ATOM 5550 O O . ASN B 1 137 ? -21.516 -1.78 -6.98 1 94.12 137 ASN B O 1
ATOM 5554 N N . TRP B 1 138 ? -21.688 -2.912 -5.035 1 96.81 138 TRP B N 1
ATOM 5555 C CA . TRP B 1 138 ? -20.422 -3.623 -5.246 1 96.81 138 TRP B CA 1
ATOM 5556 C C . TRP B 1 138 ? -20.562 -4.652 -6.363 1 96.81 138 TRP B C 1
ATOM 5558 O O . TRP B 1 138 ? -21.609 -5.277 -6.516 1 96.81 138 TRP B O 1
ATOM 5568 N N . GLY B 1 139 ? -19.422 -4.789 -7.105 1 95.94 139 GLY B N 1
ATOM 5569 C CA . GLY B 1 139 ? -19.406 -5.723 -8.219 1 95.94 139 GLY B CA 1
ATOM 5570 C C . GLY B 1 139 ? -18.547 -6.945 -7.961 1 95.94 139 GLY B C 1
ATOM 5571 O O . GLY B 1 139 ? -17.562 -6.871 -7.227 1 95.94 139 GLY B O 1
ATOM 5572 N N . SER B 1 140 ? -18.969 -8.07 -8.594 1 95.31 140 SER B N 1
ATOM 5573 C CA . SER B 1 140 ? -18.234 -9.328 -8.539 1 95.31 140 SER B CA 1
ATOM 5574 C C . SER B 1 140 ? -17.047 -9.312 -9.492 1 95.31 140 SER B C 1
ATOM 5576 O O . SER B 1 140 ? -17.094 -8.68 -10.547 1 95.31 140 SER B O 1
ATOM 5578 N N . PHE B 1 141 ? -16 -10.078 -9.188 1 92.44 141 PHE B N 1
ATOM 5579 C CA . PHE B 1 141 ? -14.844 -10.195 -10.07 1 92.44 141 PHE B CA 1
ATOM 5580 C C . PHE B 1 141 ? -15.211 -10.922 -11.359 1 92.44 141 PHE B C 1
ATOM 5582 O O . PHE B 1 141 ? -14.531 -10.773 -12.375 1 92.44 141 PHE B O 1
ATOM 5589 N N . PHE B 1 142 ? -16.25 -11.727 -11.297 1 89.94 142 PHE B N 1
ATOM 5590 C CA . PHE B 1 142 ? -16.656 -12.484 -12.477 1 89.94 142 PHE B CA 1
ATOM 5591 C C . PHE B 1 142 ? -17.781 -11.773 -13.211 1 89.94 142 PHE B C 1
ATOM 5593 O O . PHE B 1 142 ? -18.422 -12.359 -14.094 1 89.94 142 PHE B O 1
ATOM 5600 N N . GLY B 1 143 ? -18.141 -10.562 -12.805 1 87.19 143 GLY B N 1
ATOM 5601 C CA . GLY B 1 143 ? -19.156 -9.766 -13.477 1 87.19 143 GLY B CA 1
ATOM 5602 C C . GLY B 1 143 ? -20.453 -9.688 -12.703 1 87.19 143 GLY B C 1
ATOM 5603 O O . GLY B 1 143 ? -20.812 -10.617 -11.977 1 87.19 143 GLY B O 1
ATOM 5604 N N . GLY B 1 144 ? -21.094 -8.594 -12.805 1 91.69 144 GLY B N 1
ATOM 5605 C CA . GLY B 1 144 ? -22.359 -8.391 -12.117 1 91.69 144 GLY B CA 1
ATOM 5606 C C . GLY B 1 144 ? -22.203 -7.969 -10.664 1 91.69 144 GLY B C 1
ATOM 5607 O O . GLY B 1 144 ? -21.141 -7.48 -10.273 1 91.69 144 GLY B O 1
ATOM 5608 N N . SER B 1 145 ? -23.25 -8.141 -9.945 1 95.75 145 SER B N 1
ATOM 5609 C CA . SER B 1 145 ? -23.266 -7.75 -8.539 1 95.75 145 SER B CA 1
ATOM 5610 C C . SER B 1 145 ? -22.672 -8.836 -7.652 1 95.75 145 SER B C 1
ATOM 5612 O O . SER B 1 145 ? -22.734 -10.023 -7.988 1 95.75 145 SER B O 1
ATOM 5614 N N . VAL B 1 146 ? -22.188 -8.438 -6.512 1 98.06 146 VAL B N 1
ATOM 5615 C CA . VAL B 1 146 ? -21.719 -9.391 -5.512 1 98.06 146 VAL B CA 1
ATOM 5616 C C . VAL B 1 146 ? -22.906 -10.016 -4.789 1 98.06 146 VAL B C 1
ATOM 5618 O O . VAL B 1 146 ? -22.734 -10.906 -3.955 1 98.06 146 VAL B O 1
ATOM 5621 N N . TRP B 1 147 ? -24.141 -9.594 -5.109 1 97.94 147 TRP B N 1
ATOM 5622 C CA . TRP B 1 147 ? -25.344 -10.008 -4.391 1 97.94 147 TRP B CA 1
ATOM 5623 C C . TRP B 1 147 ? -26.266 -10.828 -5.289 1 97.94 147 TRP B C 1
ATOM 5625 O O . TRP B 1 147 ? -26.531 -10.438 -6.43 1 97.94 147 TRP B O 1
ATOM 5635 N N . SER B 1 148 ? -26.734 -11.945 -4.875 1 97.88 148 SER B N 1
ATOM 5636 C CA . SER B 1 148 ? -27.766 -12.758 -5.492 1 97.88 148 SER B CA 1
ATOM 5637 C C . SER B 1 148 ? -28.922 -13 -4.527 1 97.88 148 SER B C 1
ATOM 5639 O O . SER B 1 148 ? -28.719 -13.086 -3.314 1 97.88 148 SER B O 1
ATOM 5641 N N . PRO B 1 149 ? -30.141 -13.086 -5.027 1 97.5 149 PRO B N 1
ATOM 5642 C CA . PRO B 1 149 ? -31.297 -13.258 -4.145 1 97.5 149 PRO B CA 1
ATOM 5643 C C . PRO B 1 149 ? -31.188 -14.5 -3.26 1 97.5 149 PRO B C 1
ATOM 5645 O O . PRO B 1 149 ? -30.703 -15.547 -3.711 1 97.5 149 PRO B O 1
ATOM 5648 N N . ASP B 1 150 ? -31.594 -14.367 -2.004 1 97.56 150 ASP B N 1
ATOM 5649 C CA . ASP B 1 150 ? -31.688 -15.484 -1.073 1 97.56 150 ASP B CA 1
ATOM 5650 C C . ASP B 1 150 ? -32.688 -16.531 -1.566 1 97.56 150 ASP B C 1
ATOM 5652 O O . ASP B 1 150 ? -33.875 -16.25 -1.693 1 97.56 150 ASP B O 1
ATOM 5656 N N . PRO B 1 151 ? -32.219 -17.734 -1.755 1 96.19 151 PRO B N 1
ATOM 5657 C CA . PRO B 1 151 ? -33.125 -18.766 -2.254 1 96.19 151 PRO B CA 1
ATOM 5658 C C . PRO B 1 151 ? -34.281 -19.062 -1.295 1 96.19 151 PRO B C 1
ATOM 5660 O O . PRO B 1 151 ? -35.312 -19.609 -1.704 1 96.19 151 PRO B O 1
ATOM 5663 N N . ALA B 1 152 ? -34.156 -18.688 -0.097 1 95.5 152 ALA B N 1
ATOM 5664 C CA . ALA B 1 152 ? -35.219 -18.922 0.896 1 95.5 152 ALA B CA 1
ATOM 5665 C C . ALA B 1 152 ? -36.344 -17.922 0.748 1 95.5 152 ALA B C 1
ATOM 5667 O O . ALA B 1 152 ? -37.344 -18.016 1.449 1 95.5 152 ALA B O 1
ATOM 5668 N N . GLY B 1 153 ? -36.156 -16.953 -0.078 1 95 153 GLY B N 1
ATOM 5669 C CA . GLY B 1 153 ? -37.25 -16.016 -0.374 1 95 153 GLY B CA 1
ATOM 5670 C C . GLY B 1 153 ? -37.438 -14.992 0.727 1 95 153 GLY B C 1
ATOM 5671 O O . GLY B 1 153 ? -38.562 -14.531 0.946 1 95 153 GLY B O 1
ATOM 5672 N N . THR B 1 154 ? -36.438 -14.703 1.447 1 95.88 154 THR B N 1
ATOM 5673 C CA . THR B 1 154 ? -36.562 -13.805 2.59 1 95.88 154 THR B CA 1
ATOM 5674 C C . THR B 1 154 ? -36.656 -12.352 2.131 1 95.88 154 THR B C 1
ATOM 5676 O O . THR B 1 154 ? -36.938 -11.461 2.928 1 95.88 154 THR B O 1
ATOM 5679 N N . GLY B 1 155 ? -36.344 -12.125 0.826 1 96.69 155 GLY B N 1
ATOM 5680 C CA . GLY B 1 155 ? -36.188 -10.758 0.355 1 96.69 155 GLY B CA 1
ATOM 5681 C C . GLY B 1 155 ? -34.781 -10.211 0.531 1 96.69 155 GLY B C 1
ATOM 5682 O O . GLY B 1 155 ? -34.469 -9.125 0.044 1 96.69 155 GLY B O 1
ATOM 5683 N N . GLN B 1 156 ? -33.906 -10.953 1.171 1 97.31 156 GLN B N 1
ATOM 5684 C CA . GLN B 1 156 ? -32.5 -10.617 1.286 1 97.31 156 GLN B CA 1
ATOM 5685 C C . GLN B 1 156 ? -31.703 -11.195 0.118 1 97.31 156 GLN B C 1
ATOM 5687 O O . GLN B 1 156 ? -32.25 -11.828 -0.776 1 97.31 156 GLN B O 1
ATOM 5692 N N . SER B 1 157 ? -30.438 -10.844 0.07 1 98.06 157 SER B N 1
ATOM 5693 C CA . SER B 1 157 ? -29.484 -11.398 -0.882 1 98.06 157 SER B CA 1
ATOM 5694 C C . SER B 1 157 ? -28.266 -11.984 -0.169 1 98.06 157 SER B C 1
ATOM 5696 O O . SER B 1 157 ? -27.969 -11.602 0.963 1 98.06 157 SER B O 1
ATOM 5698 N N . TYR B 1 158 ? -27.672 -12.945 -0.706 1 98.44 158 TYR B N 1
ATOM 5699 C CA . TYR B 1 158 ? -26.422 -13.469 -0.153 1 98.44 158 TYR B CA 1
ATOM 5700 C C . TYR B 1 158 ? -25.219 -12.961 -0.942 1 98.44 158 TYR B C 1
ATOM 5702 O O . TYR B 1 158 ? -25.328 -12.68 -2.139 1 98.44 158 TYR B O 1
ATOM 5710 N N . PHE B 1 159 ? -24.125 -12.789 -0.293 1 98.69 159 PHE B N 1
ATOM 5711 C CA . PHE B 1 159 ? -22.906 -12.211 -0.836 1 98.69 159 PHE B CA 1
ATOM 5712 C C . PHE B 1 159 ? -22.078 -13.273 -1.544 1 98.69 159 PHE B C 1
ATOM 5714 O O . PHE B 1 159 ? -21.891 -14.375 -1.023 1 98.69 159 PHE B O 1
ATOM 5721 N N . HIS B 1 160 ? -21.578 -12.977 -2.732 1 98.56 160 HIS B N 1
ATOM 5722 C CA . HIS B 1 160 ? -20.625 -13.797 -3.484 1 98.56 160 HIS B CA 1
ATOM 5723 C C . HIS B 1 160 ? -19.672 -12.93 -4.293 1 98.56 160 HIS B C 1
ATOM 5725 O O . HIS B 1 160 ? -20.078 -12.312 -5.285 1 98.56 160 HIS B O 1
ATOM 5731 N N . LEU B 1 161 ? -18.438 -12.914 -3.955 1 98 161 LEU B N 1
ATOM 5732 C CA . LEU B 1 161 ? -17.453 -12.039 -4.578 1 98 161 LEU B CA 1
ATOM 5733 C C . LEU B 1 161 ? -17.125 -12.508 -5.988 1 98 161 LEU B C 1
ATOM 5735 O O . LEU B 1 161 ? -16.75 -11.703 -6.848 1 98 161 LEU B O 1
ATOM 5739 N N . PHE B 1 162 ? -17.219 -13.797 -6.191 1 96.5 162 PHE B N 1
ATOM 5740 C CA . PHE B 1 162 ? -16.938 -14.391 -7.492 1 96.5 162 PHE B CA 1
ATOM 5741 C C . PHE B 1 162 ? -18.219 -14.867 -8.156 1 96.5 162 PHE B C 1
ATOM 5743 O O . PHE B 1 162 ? -19.156 -14.078 -8.328 1 96.5 162 PHE B O 1
ATOM 5750 N N . ASP B 1 163 ? -18.312 -16.109 -8.578 1 96 163 ASP B N 1
ATOM 5751 C CA . ASP B 1 163 ? -19.531 -16.625 -9.195 1 96 163 ASP B CA 1
ATOM 5752 C C . ASP B 1 163 ? -20.656 -16.766 -8.172 1 96 163 ASP B C 1
ATOM 5754 O O . ASP B 1 163 ? -20.406 -17.016 -6.992 1 96 163 ASP B O 1
ATOM 5758 N N . GLN B 1 164 ? -21.891 -16.594 -8.594 1 96.75 164 GLN B N 1
ATOM 5759 C CA . GLN B 1 164 ? -23.031 -16.688 -7.695 1 96.75 164 GLN B CA 1
ATOM 5760 C C . GLN B 1 164 ? -23.109 -18.062 -7.035 1 96.75 164 GLN B C 1
ATOM 5762 O O . GLN B 1 164 ? -23.719 -18.219 -5.977 1 96.75 164 GLN B O 1
ATOM 5767 N N . HIS B 1 165 ? -22.438 -19.062 -7.594 1 97.94 165 HIS B N 1
ATOM 5768 C CA . HIS B 1 165 ? -22.422 -20.406 -7.035 1 97.94 165 HIS B CA 1
ATOM 5769 C C . HIS B 1 165 ? -21.328 -20.562 -5.992 1 97.94 165 HIS B C 1
ATOM 5771 O O . HIS B 1 165 ? -21.078 -21.656 -5.504 1 97.94 165 HIS B O 1
ATOM 5777 N N . MET B 1 166 ? -20.688 -19.453 -5.672 1 98.56 166 MET B N 1
ATOM 5778 C CA . MET B 1 166 ? -19.594 -19.422 -4.695 1 98.56 166 MET B CA 1
ATOM 5779 C C . MET B 1 166 ? -19.906 -18.438 -3.574 1 98.56 166 MET B C 1
ATOM 5781 O O . MET B 1 166 ? -19.172 -17.453 -3.389 1 98.56 166 MET B O 1
ATOM 5785 N N . PRO B 1 167 ? -20.953 -18.75 -2.766 1 98.75 167 PRO B N 1
ATOM 5786 C CA . PRO B 1 167 ? -21.281 -17.844 -1.669 1 98.75 167 PRO B CA 1
ATOM 5787 C C . PRO B 1 167 ? -20.125 -17.672 -0.679 1 98.75 167 PRO B C 1
ATOM 5789 O O . PRO B 1 167 ? -19.484 -18.656 -0.298 1 98.75 167 PRO B O 1
ATOM 5792 N N . ASP B 1 168 ? -19.859 -16.453 -0.272 1 98.88 168 ASP B N 1
ATOM 5793 C CA . ASP B 1 168 ? -18.766 -16.141 0.645 1 98.88 168 ASP B CA 1
ATOM 5794 C C . ASP B 1 168 ? -19.109 -16.562 2.07 1 98.88 168 ASP B C 1
ATOM 5796 O O . ASP B 1 168 ? -20.234 -16.391 2.525 1 98.88 168 ASP B O 1
ATOM 5800 N N . LEU B 1 169 ? -18.125 -17.031 2.736 1 98.88 169 LEU B N 1
ATOM 5801 C CA . LEU B 1 169 ? -18.234 -17.344 4.156 1 98.88 169 LEU B CA 1
ATOM 5802 C C . LEU B 1 169 ? -18.125 -16.094 5.008 1 98.88 169 LEU B C 1
ATOM 5804 O O . LEU B 1 169 ? -17.422 -15.148 4.641 1 98.88 169 LEU B O 1
ATOM 5808 N N . ASN B 1 170 ? -18.859 -16.094 6.113 1 98.69 170 ASN B N 1
ATOM 5809 C CA . ASN B 1 170 ? -18.781 -15.047 7.121 1 98.69 170 ASN B CA 1
ATOM 5810 C C . ASN B 1 170 ? -17.719 -15.344 8.164 1 98.69 170 ASN B C 1
ATOM 5812 O O . ASN B 1 170 ? -18.016 -15.906 9.227 1 98.69 170 ASN B O 1
ATOM 5816 N N . TRP B 1 171 ? -16.531 -14.836 7.984 1 98.5 171 TRP B N 1
ATOM 5817 C CA . TRP B 1 171 ? -15.398 -15.141 8.852 1 98.5 171 TRP B CA 1
ATOM 5818 C C . TRP B 1 171 ? -15.516 -14.383 10.172 1 98.5 171 TRP B C 1
ATOM 5820 O O . TRP B 1 171 ? -14.773 -14.664 11.125 1 98.5 171 TRP B O 1
ATOM 5830 N N . ALA B 1 172 ? -16.438 -13.453 10.234 1 97.69 172 ALA B N 1
ATOM 5831 C CA . ALA B 1 172 ? -16.719 -12.852 11.531 1 97.69 172 ALA B CA 1
ATOM 5832 C C . ALA B 1 172 ? -17.297 -13.883 12.5 1 97.69 172 ALA B C 1
ATOM 5834 O O . ALA B 1 172 ? -17.281 -13.672 13.719 1 97.69 172 ALA B O 1
ATOM 5835 N N . ASN B 1 173 ? -17.859 -14.953 11.992 1 98.19 173 ASN B N 1
ATOM 5836 C CA . ASN B 1 173 ? -18.391 -16.062 12.781 1 98.19 173 ASN B CA 1
ATOM 5837 C C . ASN B 1 173 ? -17.281 -16.984 13.258 1 98.19 173 ASN B C 1
ATOM 5839 O O . ASN B 1 173 ? -16.609 -17.625 12.445 1 98.19 173 ASN B O 1
ATOM 5843 N N . ALA B 1 174 ? -17.188 -17.188 14.523 1 97.56 174 ALA B N 1
ATOM 5844 C CA . ALA B 1 174 ? -16.109 -17.984 15.117 1 97.56 174 ALA B CA 1
ATOM 5845 C C . ALA B 1 174 ? -16.234 -19.453 14.711 1 97.56 174 ALA B C 1
ATOM 5847 O O . ALA B 1 174 ? -15.219 -20.141 14.586 1 97.56 174 ALA B O 1
ATOM 5848 N N . GLU B 1 175 ? -17.438 -19.875 14.469 1 98.12 175 GLU B N 1
ATOM 5849 C CA . GLU B 1 175 ? -17.625 -21.281 14.086 1 98.12 175 GLU B CA 1
ATOM 5850 C C . GLU B 1 175 ? -17.109 -21.531 12.672 1 98.12 175 GLU B C 1
ATOM 5852 O O . GLU B 1 175 ? -16.609 -22.625 12.375 1 98.12 175 GLU B O 1
ATOM 5857 N N . VAL B 1 176 ? -17.203 -20.5 11.812 1 98.56 176 VAL B N 1
ATOM 5858 C CA . VAL B 1 176 ? -16.625 -20.609 10.484 1 98.56 176 VAL B CA 1
ATOM 5859 C C . VAL B 1 176 ? -15.109 -20.734 10.594 1 98.56 176 VAL B C 1
ATOM 5861 O O . VAL B 1 176 ? -14.508 -21.609 9.953 1 98.56 176 VAL B O 1
ATOM 5864 N N . ARG B 1 177 ? -14.453 -19.922 11.414 1 98.31 177 ARG B N 1
ATOM 5865 C CA . ARG B 1 177 ? -13.008 -19.969 11.617 1 98.31 177 ARG B CA 1
ATOM 5866 C C . ARG B 1 177 ? -12.578 -21.312 12.172 1 98.31 177 ARG B C 1
ATOM 5868 O O . ARG B 1 177 ? -11.578 -21.891 11.727 1 98.31 177 ARG B O 1
ATOM 5875 N N . ARG B 1 178 ? -13.336 -21.859 13.117 1 97.62 178 ARG B N 1
ATOM 5876 C CA . ARG B 1 178 ? -13.039 -23.172 13.695 1 97.62 178 ARG B CA 1
ATOM 5877 C C . ARG B 1 178 ? -13.18 -24.281 12.648 1 97.62 178 ARG B C 1
ATOM 5879 O O . ARG B 1 178 ? -12.312 -25.141 12.539 1 97.62 178 ARG B O 1
ATOM 5886 N N . ALA B 1 179 ? -14.281 -24.203 11.914 1 98.25 179 ALA B N 1
ATOM 5887 C CA . ALA B 1 179 ? -14.539 -25.234 10.906 1 98.25 179 ALA B CA 1
ATOM 5888 C C . ALA B 1 179 ? -13.43 -25.266 9.852 1 98.25 179 ALA B C 1
ATOM 5890 O O . ALA B 1 179 ? -12.984 -26.344 9.445 1 98.25 179 ALA B O 1
ATOM 5891 N N . MET B 1 180 ? -13.008 -24.125 9.43 1 98.38 180 MET B N 1
ATOM 5892 C CA . MET B 1 180 ? -11.938 -24.078 8.438 1 98.38 180 MET B CA 1
ATOM 5893 C C . MET B 1 180 ? -10.625 -24.578 9.031 1 98.38 180 MET B C 1
ATOM 5895 O O . MET B 1 180 ? -9.812 -25.188 8.336 1 98.38 180 MET B O 1
ATOM 5899 N N . GLY B 1 181 ? -10.375 -24.25 10.305 1 98.31 181 GLY B N 1
ATOM 5900 C CA . GLY B 1 181 ? -9.234 -24.828 11 1 98.31 181 GLY B CA 1
ATOM 5901 C C . GLY B 1 181 ? -9.273 -26.344 11.039 1 98.31 181 GLY B C 1
ATOM 5902 O O . GLY B 1 181 ? -8.242 -27 10.828 1 98.31 181 GLY B O 1
ATOM 5903 N N . ASP B 1 182 ? -10.477 -26.891 11.273 1 98.31 182 ASP B N 1
ATOM 5904 C CA . ASP B 1 182 ? -10.648 -28.344 11.312 1 98.31 182 ASP B CA 1
ATOM 5905 C C . ASP B 1 182 ? -10.32 -28.969 9.961 1 98.31 182 ASP B C 1
ATOM 5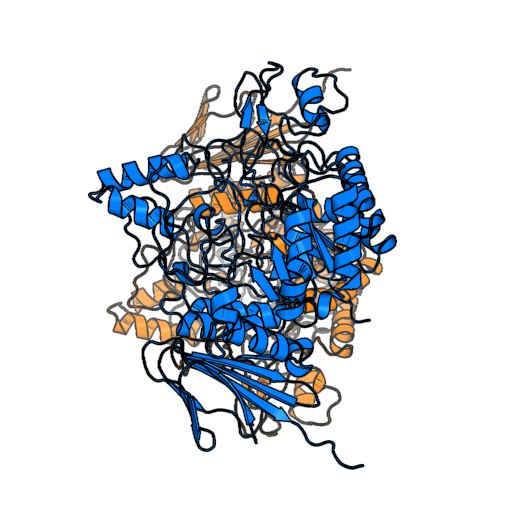907 O O . ASP B 1 182 ? -9.703 -30.031 9.898 1 98.31 182 ASP B O 1
ATOM 5911 N N . VAL B 1 183 ? -10.734 -28.297 8.938 1 98.38 183 VAL B N 1
ATOM 5912 C CA . VAL B 1 183 ? -10.453 -28.797 7.598 1 98.38 183 VAL B CA 1
ATOM 5913 C C . VAL B 1 183 ? -8.945 -28.828 7.367 1 98.38 183 VAL B C 1
ATOM 5915 O O . VAL B 1 183 ? -8.406 -29.828 6.875 1 98.38 183 VAL B O 1
ATOM 5918 N N . ALA B 1 184 ? -8.266 -27.75 7.676 1 98.69 184 ALA B N 1
ATOM 5919 C CA . ALA B 1 184 ? -6.816 -27.688 7.512 1 98.69 184 ALA B CA 1
ATOM 5920 C C . ALA B 1 184 ? -6.121 -28.797 8.297 1 98.69 184 ALA B C 1
ATOM 5922 O O . ALA B 1 184 ? -5.258 -29.5 7.758 1 98.69 184 ALA B O 1
ATOM 5923 N N . GLU B 1 185 ? -6.523 -29.016 9.508 1 98.25 185 GLU B N 1
ATOM 5924 C CA . GLU B 1 185 ? -5.914 -30.016 10.367 1 98.25 185 GLU B CA 1
ATOM 5925 C C . GLU B 1 185 ? -6.168 -31.422 9.836 1 98.25 185 GLU B C 1
ATOM 5927 O O . GLU B 1 185 ? -5.309 -32.312 9.945 1 98.25 185 GLU B O 1
ATOM 5932 N N . PHE B 1 186 ? -7.367 -31.641 9.383 1 98.56 186 PHE B N 1
ATOM 5933 C CA . PHE B 1 186 ? -7.715 -32.938 8.805 1 98.56 186 PHE B CA 1
ATOM 5934 C C . PHE B 1 186 ? -6.695 -33.344 7.75 1 98.56 186 PHE B C 1
ATOM 5936 O O . PHE B 1 186 ? -6.176 -34.469 7.785 1 98.56 186 PHE B O 1
ATOM 5943 N N . TRP B 1 187 ? -6.355 -32.438 6.867 1 98.75 187 TRP B N 1
ATOM 5944 C CA . TRP B 1 187 ? -5.465 -32.781 5.758 1 98.75 187 TRP B CA 1
ATOM 5945 C C . TRP B 1 187 ? -4.012 -32.812 6.215 1 98.75 187 TRP B C 1
ATOM 5947 O O . TRP B 1 187 ? -3.215 -33.625 5.738 1 98.75 187 TRP B O 1
ATOM 5957 N N . LEU B 1 188 ? -3.674 -31.891 7.109 1 98.81 188 LEU B N 1
ATOM 5958 C CA . LEU B 1 188 ? -2.32 -31.906 7.648 1 98.81 188 LEU B CA 1
ATOM 5959 C C . LEU B 1 188 ? -2.055 -33.219 8.398 1 98.81 188 LEU B C 1
ATOM 5961 O O . LEU B 1 188 ? -0.954 -33.75 8.328 1 98.81 188 LEU B O 1
ATOM 5965 N N . ASN B 1 189 ? -3.086 -33.688 9.078 1 98.5 189 ASN B N 1
ATOM 5966 C CA . ASN B 1 189 ? -2.98 -34.969 9.773 1 98.5 189 ASN B CA 1
ATOM 5967 C C . ASN B 1 189 ? -2.789 -36.125 8.789 1 98.5 189 ASN B C 1
ATOM 5969 O O . ASN B 1 189 ? -2.246 -37.188 9.156 1 98.5 189 ASN B O 1
ATOM 5973 N N . LYS B 1 190 ? -3.172 -35.938 7.59 1 98.38 190 LYS B N 1
ATOM 5974 C CA . LYS B 1 190 ? -3.031 -36.969 6.574 1 98.38 190 LYS B CA 1
ATOM 5975 C C . LYS B 1 190 ? -1.657 -36.906 5.914 1 98.38 190 LYS B C 1
ATOM 5977 O O . LYS B 1 190 ? -1.307 -37.781 5.117 1 98.38 190 LYS B O 1
ATOM 5982 N N . GLY B 1 191 ? -0.928 -35.875 6.148 1 98.38 191 GLY B N 1
ATOM 5983 C CA . GLY B 1 191 ? 0.475 -35.875 5.77 1 98.38 191 GLY B CA 1
ATOM 5984 C C . GLY B 1 191 ? 0.828 -34.844 4.73 1 98.38 191 GLY B C 1
ATOM 5985 O O . GLY B 1 191 ? 1.957 -34.812 4.234 1 98.38 191 GLY B O 1
ATOM 5986 N N . ILE B 1 192 ? -0.069 -33.938 4.375 1 98.69 192 ILE B N 1
ATOM 5987 C CA . ILE B 1 192 ? 0.323 -32.875 3.445 1 98.69 192 ILE B CA 1
ATOM 5988 C C . ILE B 1 192 ? 1.324 -31.938 4.117 1 98.69 192 ILE B C 1
ATOM 5990 O O . ILE B 1 192 ? 1.416 -31.906 5.344 1 98.69 192 ILE B O 1
ATOM 5994 N N . ASP B 1 193 ? 2.086 -31.172 3.32 1 98.81 193 ASP B N 1
ATOM 5995 C CA . ASP B 1 193 ? 3.217 -30.406 3.832 1 98.81 193 ASP B CA 1
ATOM 5996 C C . ASP B 1 193 ? 2.922 -28.906 3.811 1 98.81 193 ASP B C 1
ATOM 5998 O O . ASP B 1 193 ? 3.697 -28.109 4.344 1 98.81 193 ASP B O 1
ATOM 6002 N N . GLY B 1 194 ? 1.849 -28.531 3.176 1 98.75 194 GLY B N 1
ATOM 6003 C CA . GLY B 1 194 ? 1.537 -27.125 3.1 1 98.75 194 GLY B CA 1
ATOM 6004 C C . GLY B 1 194 ? 0.135 -26.844 2.59 1 98.75 194 GLY B C 1
ATOM 6005 O O . GLY B 1 194 ? -0.554 -27.75 2.129 1 98.75 194 GLY B O 1
ATOM 6006 N N . LEU B 1 195 ? -0.267 -25.594 2.734 1 98.81 195 LEU B N 1
ATOM 6007 C CA . LEU B 1 195 ? -1.549 -25.078 2.268 1 98.81 195 LEU B CA 1
ATOM 6008 C C . LEU B 1 195 ? -1.356 -23.797 1.45 1 98.81 195 LEU B C 1
ATOM 6010 O O . LEU B 1 195 ? -0.673 -22.875 1.891 1 98.81 195 LEU B O 1
ATOM 6014 N N . ARG B 1 196 ? -1.84 -23.859 0.264 1 98.81 196 ARG B N 1
ATOM 6015 C CA . ARG B 1 196 ? -1.979 -22.625 -0.49 1 98.81 196 ARG B CA 1
ATOM 6016 C C . ARG B 1 196 ? -3.326 -21.953 -0.214 1 98.81 196 ARG B C 1
ATOM 6018 O O . ARG B 1 196 ? -4.367 -22.453 -0.646 1 98.81 196 ARG B O 1
ATOM 6025 N N . LEU B 1 197 ? -3.34 -20.828 0.512 1 98.62 197 LEU B N 1
ATOM 6026 C CA . LEU B 1 197 ? -4.562 -20.156 0.935 1 98.62 197 LEU B CA 1
ATOM 6027 C C . LEU B 1 197 ? -5.105 -19.266 -0.178 1 98.62 197 LEU B C 1
ATOM 6029 O O . LEU B 1 197 ? -4.605 -18.156 -0.392 1 98.62 197 LEU B O 1
ATOM 6033 N N . ASP B 1 198 ? -6.156 -19.766 -0.736 1 97.94 198 ASP B N 1
ATOM 6034 C CA . ASP B 1 198 ? -6.812 -19.078 -1.849 1 97.94 198 ASP B CA 1
ATOM 6035 C C . ASP B 1 198 ? -7.727 -17.969 -1.348 1 97.94 198 ASP B C 1
ATOM 6037 O O . ASP B 1 198 ? -8.453 -18.141 -0.366 1 97.94 198 ASP B O 1
ATOM 6041 N N . ALA B 1 199 ? -7.719 -16.781 -1.96 1 97.62 199 ALA B N 1
ATOM 6042 C CA . ALA B 1 199 ? -8.625 -15.656 -1.763 1 97.62 199 ALA B CA 1
ATOM 6043 C C . ALA B 1 199 ? -8.695 -15.266 -0.29 1 97.62 199 ALA B C 1
ATOM 6045 O O . ALA B 1 199 ? -9.734 -14.805 0.184 1 97.62 199 ALA B O 1
ATOM 6046 N N . PHE B 1 200 ? -7.586 -15.461 0.48 1 98.5 200 PHE B N 1
ATOM 6047 C CA . PHE B 1 200 ? -7.629 -15.172 1.909 1 98.5 200 PHE B CA 1
ATOM 6048 C C . PHE B 1 200 ? -7.777 -13.68 2.16 1 98.5 200 PHE B C 1
ATOM 6050 O O . PHE B 1 200 ? -8.336 -13.266 3.18 1 98.5 200 PHE B O 1
ATOM 6057 N N . ILE B 1 201 ? -7.332 -12.844 1.219 1 98.56 201 ILE B N 1
ATOM 6058 C CA . ILE B 1 201 ? -7.324 -11.398 1.423 1 98.56 201 ILE B CA 1
ATOM 6059 C C . ILE B 1 201 ? -8.758 -10.867 1.403 1 98.56 201 ILE B C 1
ATOM 6061 O O . ILE B 1 201 ? -9 -9.711 1.737 1 98.56 201 ILE B O 1
ATOM 6065 N N . HIS B 1 202 ? -9.766 -11.734 1.087 1 98.56 202 HIS B N 1
ATOM 6066 C CA . HIS B 1 202 ? -11.141 -11.297 0.888 1 98.56 202 HIS B CA 1
ATOM 6067 C C . HIS B 1 202 ? -12.047 -11.781 2.018 1 98.56 202 HIS B C 1
ATOM 6069 O O . HIS B 1 202 ? -13.266 -11.625 1.953 1 98.56 202 HIS B O 1
ATOM 6075 N N . ILE B 1 203 ? -11.531 -12.312 3.113 1 98.56 203 ILE B N 1
ATOM 6076 C CA . ILE B 1 203 ? -12.375 -12.984 4.105 1 98.56 203 ILE B CA 1
ATOM 6077 C C . ILE B 1 203 ? -13.062 -11.938 4.984 1 98.56 203 ILE B C 1
ATOM 6079 O O . ILE B 1 203 ? -13.969 -12.266 5.746 1 98.56 203 ILE B O 1
ATOM 6083 N N . ALA B 1 204 ? -12.648 -10.68 4.863 1 98.31 204 ALA B N 1
ATOM 6084 C CA . ALA B 1 204 ? -13.281 -9.602 5.613 1 98.31 204 ALA B CA 1
ATOM 6085 C C . ALA B 1 204 ? -13.969 -8.609 4.676 1 98.31 204 ALA B C 1
ATOM 6087 O O . ALA B 1 204 ? -13.461 -8.328 3.586 1 98.31 204 ALA B O 1
ATOM 6088 N N . LYS B 1 205 ? -15.125 -8.078 5.09 1 97.88 205 LYS B N 1
ATOM 6089 C CA . LYS B 1 205 ? -15.859 -7.023 4.402 1 97.88 205 LYS B CA 1
ATOM 6090 C C . LYS B 1 205 ? -16.125 -5.844 5.332 1 97.88 205 LYS B C 1
ATOM 6092 O O . LYS B 1 205 ? -16.281 -6.027 6.543 1 97.88 205 LYS B O 1
ATOM 6097 N N . VAL B 1 206 ? -16.172 -4.672 4.777 1 96.31 206 VAL B N 1
ATOM 6098 C CA . VAL B 1 206 ? -16.547 -3.518 5.582 1 96.31 206 VAL B CA 1
ATOM 6099 C C . VAL B 1 206 ? -18.078 -3.486 5.742 1 96.31 206 VAL B C 1
ATOM 6101 O O . VAL B 1 206 ? -18.766 -4.445 5.383 1 96.31 206 VAL B O 1
ATOM 6104 N N . ASP B 1 207 ? -18.578 -2.361 6.336 1 93.5 207 ASP B N 1
ATOM 6105 C CA . ASP B 1 207 ? -20 -2.164 6.516 1 93.5 207 ASP B CA 1
ATOM 6106 C C . ASP B 1 207 ? -20.75 -2.32 5.191 1 93.5 207 ASP B C 1
ATOM 6108 O O . ASP B 1 207 ? -20.484 -1.591 4.234 1 93.5 207 ASP B O 1
ATOM 6112 N N . LEU B 1 208 ? -21.688 -3.227 5.16 1 95.81 208 LEU B N 1
ATOM 6113 C CA . LEU B 1 208 ? -22.375 -3.619 3.936 1 95.81 208 LEU B CA 1
ATOM 6114 C C . LEU B 1 208 ? -23.359 -2.537 3.494 1 95.81 208 LEU B C 1
ATOM 6116 O O . LEU B 1 208 ? -23.875 -2.574 2.371 1 95.81 208 LEU B O 1
ATOM 6120 N N . ALA B 1 209 ? -23.609 -1.577 4.352 1 90.44 209 ALA B N 1
ATOM 6121 C CA . ALA B 1 209 ? -24.547 -0.514 4.02 1 90.44 209 ALA B CA 1
ATOM 6122 C C . ALA B 1 209 ? -23.875 0.576 3.188 1 90.44 209 ALA B C 1
ATOM 6124 O O . ALA B 1 209 ? -24.531 1.525 2.75 1 90.44 209 ALA B O 1
ATOM 6125 N N . GLN B 1 210 ? -22.625 0.382 2.9 1 91.88 210 GLN B N 1
ATOM 6126 C CA . GLN B 1 210 ? -21.859 1.433 2.24 1 91.88 210 GLN B CA 1
ATOM 6127 C C . GLN B 1 210 ? -21.734 1.166 0.742 1 91.88 210 GLN B C 1
ATOM 6129 O O . GLN B 1 210 ? -21.312 0.084 0.332 1 91.88 210 GLN B O 1
ATOM 6134 N N . ASN B 1 211 ? -22.141 2.152 -0.078 1 93.06 211 ASN B N 1
ATOM 6135 C CA . ASN B 1 211 ? -21.812 2.135 -1.501 1 93.06 211 ASN B CA 1
ATOM 6136 C C . ASN B 1 211 ? -20.406 2.664 -1.768 1 93.06 211 ASN B C 1
ATOM 6138 O O . ASN B 1 211 ? -19.906 3.496 -1.014 1 93.06 211 ASN B O 1
ATOM 6142 N N . TYR B 1 212 ? -19.812 2.186 -2.787 1 94 212 TYR B N 1
ATOM 6143 C CA . TYR B 1 212 ? -18.578 2.803 -3.271 1 94 212 TYR B CA 1
ATOM 6144 C C . TYR B 1 212 ? -18.891 4.02 -4.137 1 94 212 TYR B C 1
ATOM 6146 O O . TYR B 1 212 ? -19.703 3.947 -5.051 1 94 212 TYR B O 1
ATOM 6154 N N . PRO B 1 213 ? -18.203 5.148 -3.809 1 90.62 213 PRO B N 1
ATOM 6155 C CA . PRO B 1 213 ? -18.5 6.352 -4.582 1 90.62 213 PRO B CA 1
ATOM 6156 C C . PRO B 1 213 ? -18.109 6.227 -6.051 1 90.62 213 PRO B C 1
ATOM 6158 O O . PRO B 1 213 ? -17.031 5.711 -6.355 1 90.62 213 PRO B O 1
ATOM 6161 N N . THR B 1 214 ? -18.984 6.625 -6.934 1 86.25 214 THR B N 1
ATOM 6162 C CA . THR B 1 214 ? -18.703 6.652 -8.367 1 86.25 214 THR B CA 1
ATOM 6163 C C . THR B 1 214 ? -19.078 8.008 -8.961 1 86.25 214 THR B C 1
ATOM 6165 O O . THR B 1 214 ? -19.781 8.805 -8.328 1 86.25 214 THR B O 1
ATOM 6168 N N . SER B 1 215 ? -18.391 8.5 -10.055 1 72.62 215 SER B N 1
ATOM 6169 C CA . SER B 1 215 ? -18.688 9.781 -10.695 1 72.62 215 SER B CA 1
ATOM 6170 C C . SER B 1 215 ? -20.109 9.812 -11.234 1 72.62 215 SER B C 1
ATOM 6172 O O . SER B 1 215 ? -20.734 10.867 -11.281 1 72.62 215 SER B O 1
ATOM 6174 N N . GLU B 1 216 ? -20.422 8.82 -11.961 1 63.34 216 GLU B N 1
ATOM 6175 C CA . GLU B 1 216 ? -21.734 8.852 -12.586 1 63.34 216 GLU B CA 1
ATOM 6176 C C . GLU B 1 216 ? -22.672 7.809 -11.969 1 63.34 216 GLU B C 1
ATOM 6178 O O . GLU B 1 216 ? -22.219 6.867 -11.312 1 63.34 216 GLU B O 1
ATOM 6183 N N . SER B 1 217 ? -23.875 8.266 -11.719 1 57.16 217 SER B N 1
ATOM 6184 C CA . SER B 1 217 ? -24.891 7.305 -11.281 1 57.16 217 SER B CA 1
ATOM 6185 C C . SER B 1 217 ? -24.766 5.988 -12.039 1 57.16 217 SER B C 1
ATOM 6187 O O . SER B 1 217 ? -25.109 5.902 -13.219 1 57.16 217 SER B O 1
ATOM 6189 N N . GLN B 1 218 ? -23.562 5.469 -11.875 1 61.53 218 GLN B N 1
ATOM 6190 C CA . GLN B 1 218 ? -23.391 4.203 -12.578 1 61.53 218 GLN B CA 1
ATOM 6191 C C . GLN B 1 218 ? -24.391 3.164 -12.102 1 61.53 218 GLN B C 1
ATOM 6193 O O . GLN B 1 218 ? -24.594 2.984 -10.898 1 61.53 218 GLN B O 1
ATOM 6198 N N . GLN B 1 219 ? -25.234 2.818 -12.953 1 65.5 219 GLN B N 1
ATOM 6199 C CA . GLN B 1 219 ? -26.281 1.821 -12.703 1 65.5 219 GLN B CA 1
ATOM 6200 C C . GLN B 1 219 ? -25.672 0.431 -12.531 1 65.5 219 GLN B C 1
ATOM 6202 O O . GLN B 1 219 ? -26.25 -0.432 -11.875 1 65.5 219 GLN B O 1
ATOM 6207 N N . GLU B 1 220 ? -24.375 0.268 -12.977 1 84.62 220 GLU B N 1
ATOM 6208 C CA . GLU B 1 220 ? -23.781 -1.066 -12.93 1 84.62 220 GLU B CA 1
ATOM 6209 C C . GLU B 1 220 ? -22.922 -1.239 -11.68 1 84.62 220 GLU B C 1
ATOM 6211 O O . GLU B 1 220 ? -22.328 -0.276 -11.195 1 84.62 220 GLU B O 1
ATOM 6216 N N . PRO B 1 221 ? -22.984 -2.449 -11.141 1 92 221 PRO B N 1
ATOM 6217 C CA . PRO B 1 221 ? -22.109 -2.721 -10 1 92 221 PRO B CA 1
ATOM 6218 C C . PRO B 1 221 ? -20.641 -2.377 -10.281 1 92 221 PRO B C 1
ATOM 6220 O O . PRO B 1 221 ? -20.203 -2.463 -11.422 1 92 221 PRO B O 1
ATOM 6223 N N . VAL B 1 222 ? -19.984 -1.931 -9.328 1 92.81 222 VAL B N 1
ATOM 6224 C CA . VAL B 1 222 ? -18.609 -1.507 -9.477 1 92.81 222 VAL B CA 1
ATOM 6225 C C . VAL B 1 222 ? -17.703 -2.357 -8.578 1 92.81 222 VAL B C 1
ATOM 6227 O O . VAL B 1 222 ? -18.094 -2.711 -7.461 1 92.81 222 VAL B O 1
ATOM 6230 N N . ILE B 1 223 ? -16.516 -2.725 -9.086 1 94.12 223 ILE B N 1
ATOM 6231 C CA . ILE B 1 223 ? -15.555 -3.455 -8.266 1 94.12 223 ILE B CA 1
ATOM 6232 C C . ILE B 1 223 ? -15.031 -2.553 -7.152 1 94.12 223 ILE B C 1
ATOM 6234 O O . ILE B 1 223 ? -14.25 -1.632 -7.402 1 94.12 223 ILE B O 1
ATOM 6238 N N . ALA B 1 224 ? -15.445 -2.773 -5.93 1 96.19 224 ALA B N 1
ATOM 6239 C CA . ALA B 1 224 ? -15.094 -1.979 -4.754 1 96.19 224 ALA B CA 1
ATOM 6240 C C . ALA B 1 224 ? -14.07 -2.701 -3.889 1 96.19 224 ALA B C 1
ATOM 6242 O O . ALA B 1 224 ? -14.281 -2.887 -2.688 1 96.19 224 ALA B O 1
ATOM 6243 N N . GLU B 1 225 ? -12.938 -2.973 -4.43 1 96.31 225 GLU B N 1
ATOM 6244 C CA . GLU B 1 225 ? -11.93 -3.844 -3.822 1 96.31 225 GLU B CA 1
ATOM 6245 C C . GLU B 1 225 ? -11.539 -3.35 -2.434 1 96.31 225 GLU B C 1
ATOM 6247 O O . GLU B 1 225 ? -11.422 -4.141 -1.495 1 96.31 225 GLU B O 1
ATOM 6252 N N . PRO B 1 226 ? -11.398 -2.033 -2.242 1 96.75 226 PRO B N 1
ATOM 6253 C CA . PRO B 1 226 ? -10.961 -1.576 -0.92 1 96.75 226 PRO B CA 1
ATOM 6254 C C . PRO B 1 226 ? -11.953 -1.95 0.186 1 96.75 226 PRO B C 1
ATOM 6256 O O . PRO B 1 226 ? -11.625 -1.844 1.37 1 96.75 226 PRO B O 1
ATOM 6259 N N . PHE B 1 227 ? -13.141 -2.373 -0.164 1 97.5 227 PHE B N 1
ATOM 6260 C CA . PHE B 1 227 ? -14.172 -2.627 0.836 1 97.5 227 PHE B CA 1
ATOM 6261 C C . PHE B 1 227 ? -14.25 -4.113 1.162 1 97.5 227 PHE B C 1
ATOM 6263 O O . PHE B 1 227 ? -14.961 -4.512 2.088 1 97.5 227 PHE B O 1
ATOM 6270 N N . PHE B 1 228 ? -13.461 -4.898 0.388 1 98.19 228 PHE B N 1
ATOM 6271 C CA . PHE B 1 228 ? -13.594 -6.32 0.682 1 98.19 228 PHE B CA 1
ATOM 6272 C C . PHE B 1 228 ? -12.266 -7.035 0.482 1 98.19 228 PHE B C 1
ATOM 6274 O O . PHE B 1 228 ? -12.219 -8.266 0.419 1 98.19 228 PHE B O 1
ATOM 6281 N N . ALA B 1 229 ? -11.148 -6.316 0.329 1 98 229 ALA B N 1
ATOM 6282 C CA . ALA B 1 229 ? -9.828 -6.918 0.166 1 98 229 ALA B CA 1
ATOM 6283 C C . ALA B 1 229 ? -8.812 -6.27 1.104 1 98 229 ALA B C 1
ATOM 6285 O O . ALA B 1 229 ? -8.844 -5.055 1.315 1 98 229 ALA B O 1
ATOM 6286 N N . ASN B 1 230 ? -7.922 -7.094 1.719 1 98 230 ASN B N 1
ATOM 6287 C CA . ASN B 1 230 ? -6.766 -6.648 2.49 1 98 230 ASN B CA 1
ATOM 6288 C C . ASN B 1 230 ? -7.184 -5.777 3.672 1 98 230 ASN B C 1
ATOM 6290 O O . ASN B 1 230 ? -6.496 -4.809 4.008 1 98 230 ASN B O 1
ATOM 6294 N N . LEU B 1 231 ? -8.375 -6.07 4.215 1 98.06 231 LEU B N 1
ATOM 6295 C CA . LEU B 1 231 ? -8.867 -5.316 5.359 1 98.06 231 LEU B CA 1
ATOM 6296 C C . LEU B 1 231 ? -8.211 -5.797 6.648 1 98.06 231 LEU B C 1
ATOM 6298 O O . LEU B 1 231 ? -7.75 -6.938 6.73 1 98.06 231 LEU B O 1
ATOM 6302 N N . PRO B 1 232 ? -8.156 -4.996 7.668 1 97.62 232 PRO B N 1
ATOM 6303 C CA . PRO B 1 232 ? -7.477 -5.336 8.922 1 97.62 232 PRO B CA 1
ATOM 6304 C C . PRO B 1 232 ? -8 -6.629 9.547 1 97.62 232 PRO B C 1
ATOM 6306 O O . PRO B 1 232 ? -7.23 -7.402 10.117 1 97.62 232 PRO B O 1
ATOM 6309 N N . ASN B 1 233 ? -9.227 -6.863 9.414 1 97.81 233 ASN B N 1
ATOM 6310 C CA . ASN B 1 233 ? -9.828 -8.039 10.039 1 97.81 233 ASN B CA 1
ATOM 6311 C C . ASN B 1 233 ? -9.336 -9.328 9.383 1 97.81 233 ASN B C 1
ATOM 6313 O O . ASN B 1 233 ? -9.461 -10.414 9.953 1 97.81 233 ASN B O 1
ATOM 6317 N N . VAL B 1 234 ? -8.797 -9.242 8.117 1 98.44 234 VAL B N 1
ATOM 6318 C CA . VAL B 1 234 ? -8.172 -10.414 7.504 1 98.44 234 VAL B CA 1
ATOM 6319 C C . VAL B 1 234 ? -7.062 -10.945 8.414 1 98.44 234 VAL B C 1
ATOM 6321 O O . VAL B 1 234 ? -7.035 -12.133 8.734 1 98.44 234 VAL B O 1
ATOM 6324 N N . GLN B 1 235 ? -6.215 -10.039 8.836 1 97.5 235 GLN B N 1
ATOM 6325 C CA . GLN B 1 235 ? -5.102 -10.43 9.695 1 97.5 235 GLN B CA 1
ATOM 6326 C C . GLN B 1 235 ? -5.602 -10.906 11.062 1 97.5 235 GLN B C 1
ATOM 6328 O O . GLN B 1 235 ? -5.137 -11.914 11.578 1 97.5 235 GLN B O 1
ATOM 6333 N N . ARG B 1 236 ? -6.57 -10.195 11.578 1 96.94 236 ARG B N 1
ATOM 6334 C CA . ARG B 1 236 ? -7.113 -10.508 12.891 1 96.94 236 ARG B CA 1
ATOM 6335 C C . ARG B 1 236 ? -7.691 -11.922 12.922 1 96.94 236 ARG B C 1
ATOM 6337 O O . ARG B 1 236 ? -7.441 -12.68 13.867 1 96.94 236 ARG B O 1
ATOM 6344 N N . TRP B 1 237 ? -8.398 -12.273 11.883 1 97.88 237 TRP B N 1
ATOM 6345 C CA . TRP B 1 237 ? -9.109 -13.547 11.875 1 97.88 237 TRP B CA 1
ATOM 6346 C C . TRP B 1 237 ? -8.203 -14.68 11.422 1 97.88 237 TRP B C 1
ATOM 6348 O O . TRP B 1 237 ? -8.375 -15.828 11.844 1 97.88 237 TRP B O 1
ATOM 6358 N N . LEU B 1 238 ? -7.207 -14.398 10.609 1 97.81 238 LEU B N 1
ATOM 6359 C CA . LEU B 1 238 ? -6.336 -15.438 10.07 1 97.81 238 LEU B CA 1
ATOM 6360 C C . LEU B 1 238 ? -5.219 -15.773 11.047 1 97.81 238 LEU B C 1
ATOM 6362 O O . LEU B 1 238 ? -4.672 -16.875 11.016 1 97.81 238 LEU B O 1
ATOM 6366 N N . ARG B 1 239 ? -4.855 -14.859 11.961 1 97.5 239 ARG B N 1
ATOM 6367 C CA . ARG B 1 239 ? -3.709 -15.039 12.844 1 97.5 239 ARG B CA 1
ATOM 6368 C C . ARG B 1 239 ? -3.875 -16.281 13.711 1 97.5 239 ARG B C 1
ATOM 6370 O O . ARG B 1 239 ? -2.99 -17.141 13.75 1 97.5 239 ARG B O 1
ATOM 6377 N N . PRO B 1 240 ? -5.031 -16.453 14.391 1 97 240 PRO B N 1
ATOM 6378 C CA . PRO B 1 240 ? -5.176 -17.672 15.195 1 97 240 PRO B CA 1
ATOM 6379 C C . PRO B 1 240 ? -5.168 -18.953 14.344 1 97 240 PRO B C 1
ATOM 6381 O O . PRO B 1 240 ? -4.668 -19.984 14.781 1 97 240 PRO B O 1
ATOM 6384 N N . PHE B 1 241 ? -5.73 -18.875 13.18 1 97.69 241 PHE B N 1
ATOM 6385 C CA . PHE B 1 241 ? -5.73 -19.984 12.242 1 97.69 241 PHE B CA 1
ATOM 6386 C C . PHE B 1 241 ? -4.309 -20.422 11.922 1 97.69 241 PHE B C 1
ATOM 6388 O O . PHE B 1 241 ? -3.963 -21.594 12.086 1 97.69 241 PHE B O 1
ATOM 6395 N N . CYS B 1 242 ? -3.451 -19.484 11.539 1 98.25 242 CYS B N 1
ATOM 6396 C CA . CYS B 1 242 ? -2.068 -19.766 11.172 1 98.25 242 CYS B CA 1
ATOM 6397 C C . CYS B 1 242 ? -1.264 -20.203 12.391 1 98.25 242 CYS B C 1
ATOM 6399 O O . CYS B 1 242 ? -0.483 -21.156 12.32 1 98.25 242 CYS B O 1
ATOM 6401 N N . ALA B 1 243 ? -1.489 -19.531 13.469 1 96.38 243 ALA B N 1
ATOM 6402 C CA . ALA B 1 243 ? -0.753 -19.828 14.695 1 96.38 243 ALA B CA 1
ATOM 6403 C C . ALA B 1 243 ? -1.027 -21.25 15.172 1 96.38 243 ALA B C 1
ATOM 6405 O O . ALA B 1 243 ? -0.109 -21.953 15.594 1 96.38 243 ALA B O 1
ATOM 6406 N N . GLN B 1 244 ? -2.25 -21.625 15.109 1 96.75 244 GLN B N 1
ATOM 6407 C CA . GLN B 1 244 ? -2.617 -22.969 15.539 1 96.75 244 GLN B CA 1
ATOM 6408 C C . GLN B 1 244 ? -1.991 -24.031 14.641 1 96.75 244 GLN B C 1
ATOM 6410 O O . GLN B 1 244 ? -1.492 -25.047 15.125 1 96.75 244 GLN B O 1
ATOM 6415 N N . ILE B 1 245 ? -2.021 -23.797 13.367 1 98 245 ILE B N 1
ATOM 6416 C CA . ILE B 1 245 ? -1.42 -24.719 12.414 1 98 245 ILE B CA 1
ATOM 6417 C C . ILE B 1 245 ? 0.071 -24.859 12.711 1 98 245 ILE B C 1
ATOM 6419 O O . ILE B 1 245 ? 0.588 -25.984 12.789 1 98 245 ILE B O 1
ATOM 6423 N N . LYS B 1 246 ? 0.748 -23.766 12.93 1 97.56 246 LYS B N 1
ATOM 6424 C CA . LYS B 1 246 ? 2.188 -23.797 13.172 1 97.56 246 LYS B CA 1
ATOM 6425 C C . LYS B 1 246 ? 2.504 -24.438 14.523 1 97.56 246 LYS B C 1
ATOM 6427 O O . LYS B 1 246 ? 3.545 -25.078 14.68 1 97.56 246 LYS B O 1
ATOM 6432 N N . ALA B 1 247 ? 1.617 -24.281 15.477 1 97.12 247 ALA B N 1
ATOM 6433 C CA . ALA B 1 247 ? 1.797 -24.922 16.781 1 97.12 247 ALA B CA 1
ATOM 6434 C C . ALA B 1 247 ? 1.693 -26.438 16.656 1 97.12 247 ALA B C 1
ATOM 6436 O O . ALA B 1 247 ? 2.51 -27.172 17.234 1 97.12 247 ALA B O 1
ATOM 6437 N N . ASP B 1 248 ? 0.752 -26.906 15.914 1 97.69 248 ASP B N 1
ATOM 6438 C CA . ASP B 1 248 ? 0.478 -28.344 15.789 1 97.69 248 ASP B CA 1
ATOM 6439 C C . ASP B 1 248 ? 1.38 -28.984 14.742 1 97.69 248 ASP B C 1
ATOM 6441 O O . ASP B 1 248 ? 1.792 -30.125 14.891 1 97.69 248 ASP B O 1
ATOM 6445 N N . PHE B 1 249 ? 1.648 -28.234 13.695 1 98 249 PHE B N 1
ATOM 6446 C CA . PHE B 1 249 ? 2.447 -28.703 12.57 1 98 249 PHE B CA 1
ATOM 6447 C C . PHE B 1 249 ? 3.502 -27.656 12.195 1 98 249 PHE B C 1
ATOM 6449 O O . PHE B 1 249 ? 3.398 -27.016 11.148 1 98 249 PHE B O 1
ATOM 6456 N N . PRO B 1 250 ? 4.59 -27.516 12.883 1 96.69 250 PRO B N 1
ATOM 6457 C CA . PRO B 1 250 ? 5.539 -26.406 12.773 1 96.69 250 PRO B CA 1
ATOM 6458 C C . PRO B 1 250 ? 6.207 -26.328 11.406 1 96.69 250 PRO B C 1
ATOM 6460 O O . PRO B 1 250 ? 6.699 -25.266 11.008 1 96.69 250 PRO B O 1
ATOM 6463 N N . ASN B 1 251 ? 6.203 -27.453 10.633 1 97.06 251 ASN B N 1
ATOM 6464 C CA . ASN B 1 251 ? 6.918 -27.469 9.359 1 97.06 251 ASN B CA 1
ATOM 6465 C C . ASN B 1 251 ? 5.98 -27.219 8.188 1 97.06 251 ASN B C 1
ATOM 6467 O O . ASN B 1 251 ? 6.383 -27.328 7.023 1 97.06 251 ASN B O 1
ATOM 6471 N N . THR B 1 252 ? 4.73 -26.859 8.5 1 98.56 252 THR B N 1
ATOM 6472 C CA . THR B 1 252 ? 3.75 -26.625 7.453 1 98.56 252 THR B CA 1
ATOM 6473 C C . THR B 1 252 ? 4.078 -25.344 6.688 1 98.56 252 THR B C 1
ATOM 6475 O O . THR B 1 252 ? 4.383 -24.312 7.293 1 98.56 252 THR B O 1
ATOM 6478 N N . PHE B 1 253 ? 4.152 -25.453 5.352 1 98.75 253 PHE B N 1
ATOM 6479 C CA . PHE B 1 253 ? 4.293 -24.266 4.508 1 98.75 253 PHE B CA 1
ATOM 6480 C C . PHE B 1 253 ? 2.939 -23.609 4.277 1 98.75 253 PHE B C 1
ATOM 6482 O O . PHE B 1 253 ? 2.027 -24.219 3.719 1 98.75 253 PHE B O 1
ATOM 6489 N N . ILE B 1 254 ? 2.715 -22.375 4.719 1 98.81 254 ILE B N 1
ATOM 6490 C CA . ILE B 1 254 ? 1.502 -21.625 4.445 1 98.81 254 ILE B CA 1
ATOM 6491 C C . ILE B 1 254 ? 1.782 -20.562 3.373 1 98.81 254 ILE B C 1
ATOM 6493 O O . ILE B 1 254 ? 2.443 -19.562 3.639 1 98.81 254 ILE B O 1
ATOM 6497 N N . LEU B 1 255 ? 1.304 -20.828 2.186 1 98.75 255 LEU B N 1
ATOM 6498 C CA . LEU B 1 255 ? 1.473 -19.984 1.012 1 98.75 255 LEU B CA 1
ATOM 6499 C C . LEU B 1 255 ? 0.182 -19.234 0.694 1 98.75 255 LEU B C 1
ATOM 6501 O O . LEU B 1 255 ? -0.808 -19.844 0.28 1 98.75 255 LEU B O 1
ATOM 6505 N N . GLY B 1 256 ? 0.215 -17.906 0.901 1 98.62 256 GLY B N 1
ATOM 6506 C CA . GLY B 1 256 ? -1.006 -17.141 0.675 1 98.62 256 GLY B CA 1
ATOM 6507 C C . GLY B 1 256 ? -1.063 -16.5 -0.698 1 98.62 256 GLY B C 1
ATOM 6508 O O . GLY B 1 256 ? -0.053 -16 -1.198 1 98.62 256 GLY B O 1
ATOM 6509 N N . GLU B 1 257 ? -2.219 -16.547 -1.311 1 98.19 257 GLU B N 1
ATOM 6510 C CA . GLU B 1 257 ? -2.434 -15.727 -2.496 1 98.19 257 GLU B CA 1
ATOM 6511 C C . GLU B 1 257 ? -2.863 -14.312 -2.117 1 98.19 257 GLU B C 1
ATOM 6513 O O . GLU B 1 257 ? -4.027 -14.078 -1.788 1 98.19 257 GLU B O 1
ATOM 6518 N N . ALA B 1 258 ? -1.935 -13.445 -2.154 1 97.81 258 ALA B N 1
ATOM 6519 C CA . ALA B 1 258 ? -2.195 -12.031 -1.915 1 97.81 258 ALA B CA 1
ATOM 6520 C C . ALA B 1 258 ? -2.148 -11.234 -3.217 1 97.81 258 ALA B C 1
ATOM 6522 O O . ALA B 1 258 ? -1.324 -10.336 -3.369 1 97.81 258 ALA B O 1
ATOM 6523 N N . ALA B 1 259 ? -3.088 -11.461 -4.078 1 95.81 259 ALA B N 1
ATOM 6524 C CA . ALA B 1 259 ? -3.061 -11.023 -5.469 1 95.81 259 ALA B CA 1
ATOM 6525 C C . ALA B 1 259 ? -2.838 -9.516 -5.566 1 95.81 259 ALA B C 1
ATOM 6527 O O . ALA B 1 259 ? -1.973 -9.062 -6.316 1 95.81 259 ALA B O 1
ATOM 6528 N N . SER B 1 260 ? -3.551 -8.758 -4.75 1 96.06 260 SER B N 1
ATOM 6529 C CA . SER B 1 260 ? -3.506 -7.309 -4.902 1 96.06 260 SER B CA 1
ATOM 6530 C C . SER B 1 260 ? -2.623 -6.664 -3.838 1 96.06 260 SER B C 1
ATOM 6532 O O . SER B 1 260 ? -2.588 -5.441 -3.711 1 96.06 260 SER B O 1
ATOM 6534 N N . ALA B 1 261 ? -1.934 -7.438 -3.094 1 96.62 261 ALA B N 1
ATOM 6535 C CA . ALA B 1 261 ? -1.086 -6.895 -2.035 1 96.62 261 ALA B CA 1
ATOM 6536 C C . ALA B 1 261 ? 0.14 -6.195 -2.621 1 96.62 261 ALA B C 1
ATOM 6538 O O . ALA B 1 261 ? 0.782 -6.719 -3.533 1 96.62 261 ALA B O 1
ATOM 6539 N N . ASN B 1 262 ? 0.433 -5.008 -2.135 1 96.62 262 ASN B N 1
ATOM 6540 C CA . ASN B 1 262 ? 1.724 -4.387 -2.418 1 96.62 262 ASN B CA 1
ATOM 6541 C C . ASN B 1 262 ? 2.826 -4.961 -1.53 1 96.62 262 ASN B C 1
ATOM 6543 O O . ASN B 1 262 ? 2.584 -5.875 -0.744 1 96.62 262 ASN B O 1
ATOM 6547 N N . VAL B 1 263 ? 4.012 -4.43 -1.659 1 97.88 263 VAL B N 1
ATOM 6548 C CA . VAL B 1 263 ? 5.164 -5.051 -1.012 1 97.88 263 VAL B CA 1
ATOM 6549 C C . VAL B 1 263 ? 5.059 -4.883 0.502 1 97.88 263 VAL B C 1
ATOM 6551 O O . VAL B 1 263 ? 5.473 -5.762 1.262 1 97.88 263 VAL B O 1
ATOM 6554 N N . ASN B 1 264 ? 4.492 -3.758 1.006 1 97.94 264 ASN B N 1
ATOM 6555 C CA . ASN B 1 264 ? 4.34 -3.568 2.443 1 97.94 264 ASN B CA 1
ATOM 6556 C C . ASN B 1 264 ? 3.309 -4.531 3.029 1 97.94 264 ASN B C 1
ATOM 6558 O O . ASN B 1 264 ? 3.477 -5.02 4.148 1 97.94 264 ASN B O 1
ATOM 6562 N N . LEU B 1 265 ? 2.248 -4.797 2.289 1 98.12 265 LEU B N 1
ATOM 6563 C CA . LEU B 1 265 ? 1.291 -5.812 2.719 1 98.12 265 LEU B CA 1
ATOM 6564 C C . LEU B 1 265 ? 1.933 -7.195 2.729 1 98.12 265 LEU B C 1
ATOM 6566 O O . LEU B 1 265 ? 1.669 -8 3.625 1 98.12 265 LEU B O 1
ATOM 6570 N N . ALA B 1 266 ? 2.719 -7.43 1.672 1 98.5 266 ALA B N 1
ATOM 6571 C CA . ALA B 1 266 ? 3.438 -8.703 1.664 1 98.5 266 ALA B CA 1
ATOM 6572 C C . ALA B 1 266 ? 4.281 -8.859 2.928 1 98.5 266 ALA B C 1
ATOM 6574 O O . ALA B 1 266 ? 4.309 -9.938 3.529 1 98.5 266 ALA B O 1
ATOM 6575 N N . VAL B 1 267 ? 4.953 -7.781 3.326 1 98.31 267 VAL B N 1
ATOM 6576 C CA . VAL B 1 267 ? 5.723 -7.785 4.566 1 98.31 267 VAL B CA 1
ATOM 6577 C C . VAL B 1 267 ? 4.805 -8.094 5.746 1 98.31 267 VAL B C 1
ATOM 6579 O O . VAL B 1 267 ? 5.102 -8.977 6.555 1 98.31 267 VAL B O 1
ATOM 6582 N N . ASP B 1 268 ? 3.654 -7.465 5.793 1 97.5 268 ASP B N 1
ATOM 6583 C CA . ASP B 1 268 ? 2.723 -7.629 6.906 1 97.5 268 ASP B CA 1
ATOM 6584 C C . ASP B 1 268 ? 2.207 -9.062 6.984 1 97.5 268 ASP B C 1
ATOM 6586 O O . ASP B 1 268 ? 2.061 -9.617 8.07 1 97.5 268 ASP B O 1
ATOM 6590 N N . TYR B 1 269 ? 1.986 -9.664 5.852 1 98.38 269 TYR B N 1
ATOM 6591 C CA . TYR B 1 269 ? 1.399 -10.992 5.805 1 98.38 269 TYR B CA 1
ATOM 6592 C C . TYR B 1 269 ? 2.449 -12.062 6.086 1 98.38 269 TYR B C 1
ATOM 6594 O O . TYR B 1 269 ? 2.113 -13.219 6.355 1 98.38 269 TYR B O 1
ATOM 6602 N N . THR B 1 270 ? 3.752 -11.703 6.035 1 98.19 270 THR B N 1
ATOM 6603 C CA . THR B 1 270 ? 4.723 -12.789 6.082 1 98.19 270 THR B CA 1
ATOM 6604 C C . THR B 1 270 ? 5.742 -12.555 7.191 1 98.19 270 THR B C 1
ATOM 6606 O O . THR B 1 270 ? 6.574 -13.422 7.469 1 98.19 270 THR B O 1
ATOM 6609 N N . SER B 1 271 ? 5.688 -11.344 7.848 1 96.19 271 SER B N 1
ATOM 6610 C CA . SER B 1 271 ? 6.594 -11.086 8.961 1 96.19 271 SER B CA 1
ATOM 6611 C C . SER B 1 271 ? 6.375 -12.078 10.094 1 96.19 271 SER B C 1
ATOM 6613 O O . SER B 1 271 ? 5.234 -12.406 10.43 1 96.19 271 SER B O 1
ATOM 6615 N N . GLN B 1 272 ? 7.441 -12.516 10.695 1 93.06 272 GLN B N 1
ATOM 6616 C CA . GLN B 1 272 ? 7.352 -13.445 11.82 1 93.06 272 GLN B CA 1
ATOM 6617 C C . GLN B 1 272 ? 6.613 -12.812 12.992 1 93.06 272 GLN B C 1
ATOM 6619 O O . GLN B 1 272 ? 5.934 -13.508 13.758 1 93.06 272 GLN B O 1
ATOM 6624 N N . HIS B 1 273 ? 6.719 -11.547 13.078 1 92.38 273 HIS B N 1
ATOM 6625 C CA . HIS B 1 273 ? 6.051 -10.812 14.148 1 92.38 273 HIS B CA 1
ATOM 6626 C C . HIS B 1 273 ? 4.539 -10.977 14.062 1 92.38 273 HIS B C 1
ATOM 6628 O O . HIS B 1 273 ? 3.861 -11.055 15.094 1 92.38 273 HIS B O 1
ATOM 6634 N N . ASN B 1 274 ? 4.008 -11.055 12.906 1 94.81 274 ASN B N 1
ATOM 6635 C CA . ASN B 1 274 ? 2.561 -11.047 12.727 1 94.81 274 ASN B CA 1
ATOM 6636 C C . ASN B 1 274 ? 1.983 -12.461 12.734 1 94.81 274 ASN B C 1
ATOM 6638 O O . ASN B 1 274 ? 0.77 -12.633 12.852 1 94.81 274 ASN B O 1
ATOM 6642 N N . LYS B 1 275 ? 2.83 -13.531 12.594 1 94.75 275 LYS B N 1
ATOM 6643 C CA . LYS B 1 275 ? 2.451 -14.938 12.719 1 94.75 275 LYS B CA 1
ATOM 6644 C C . LYS B 1 275 ? 1.312 -15.289 11.773 1 94.75 275 LYS B C 1
ATOM 6646 O O . LYS B 1 275 ? 0.311 -15.875 12.188 1 94.75 275 LYS B O 1
ATOM 6651 N N . LEU B 1 276 ? 1.48 -14.906 10.547 1 97.56 276 LEU B N 1
ATOM 6652 C CA . LEU B 1 276 ? 0.52 -15.242 9.5 1 97.56 276 LEU B CA 1
ATOM 6653 C C . LEU B 1 276 ? 1.118 -16.234 8.508 1 97.56 276 LEU B C 1
ATOM 6655 O O . LEU B 1 276 ? 1.507 -17.328 8.883 1 97.56 276 LEU B O 1
ATOM 6659 N N . MET B 1 277 ? 1.344 -15.906 7.277 1 98.06 277 MET B N 1
ATOM 6660 C CA . MET B 1 277 ? 1.787 -16.828 6.23 1 98.06 277 MET B CA 1
ATOM 6661 C C . MET B 1 277 ? 3.305 -16.797 6.086 1 98.06 277 MET B C 1
ATOM 6663 O O . MET B 1 277 ? 3.961 -15.875 6.582 1 98.06 277 MET B O 1
ATOM 6667 N N . ASP B 1 278 ? 3.861 -17.812 5.473 1 98.44 278 ASP B N 1
ATOM 6668 C CA . ASP B 1 278 ? 5.305 -17.906 5.277 1 98.44 278 ASP B CA 1
ATOM 6669 C C . ASP B 1 278 ? 5.746 -17.141 4.035 1 98.44 278 ASP B C 1
ATOM 6671 O O . ASP B 1 278 ? 6.852 -16.609 3.992 1 98.44 278 ASP B O 1
ATOM 6675 N N . SER B 1 279 ? 4.973 -17.109 3.025 1 98.38 279 SER B N 1
ATOM 6676 C CA . SER B 1 279 ? 5.188 -16.406 1.762 1 98.38 279 SER B CA 1
ATOM 6677 C C . SER B 1 279 ? 3.867 -16.109 1.062 1 98.38 279 SER B C 1
ATOM 6679 O O . SER B 1 279 ? 2.824 -16.641 1.433 1 98.38 279 SER B O 1
ATOM 6681 N N . VAL B 1 280 ? 3.9 -15.164 0.171 1 98.62 280 VAL B N 1
ATOM 6682 C CA . VAL B 1 280 ? 2.67 -14.836 -0.539 1 98.62 280 VAL B CA 1
ATOM 6683 C C . VAL B 1 280 ? 2.951 -14.719 -2.035 1 98.62 280 VAL B C 1
ATOM 6685 O O . VAL B 1 280 ? 4.078 -14.414 -2.439 1 98.62 280 VAL B O 1
ATOM 6688 N N . ILE B 1 281 ? 1.96 -15.023 -2.811 1 98.25 281 ILE B N 1
ATOM 6689 C CA . ILE B 1 281 ? 1.94 -14.789 -4.25 1 98.25 281 ILE B CA 1
ATOM 6690 C C . ILE B 1 281 ? 1.245 -13.461 -4.547 1 98.25 281 ILE B C 1
ATOM 6692 O O . ILE B 1 281 ? 0.13 -13.227 -4.078 1 98.25 281 ILE B O 1
ATOM 6696 N N . THR B 1 282 ? 1.915 -12.594 -5.23 1 97.31 282 THR B N 1
ATOM 6697 C CA . THR B 1 282 ? 1.317 -11.328 -5.637 1 97.31 282 THR B CA 1
ATOM 6698 C C . THR B 1 282 ? 1.23 -11.234 -7.156 1 97.31 282 THR B C 1
ATOM 6700 O O . THR B 1 282 ? 2.076 -11.781 -7.867 1 97.31 282 THR B O 1
ATOM 6703 N N . PHE B 1 283 ? 0.227 -10.547 -7.645 1 96.5 283 PHE B N 1
ATOM 6704 C CA . PHE B 1 283 ? 0.102 -10.32 -9.078 1 96.5 283 PHE B CA 1
ATOM 6705 C C . PHE B 1 283 ? 0.697 -8.977 -9.477 1 96.5 283 PHE B C 1
ATOM 6707 O O . PHE B 1 283 ? 0.65 -8.594 -10.648 1 96.5 283 PHE B O 1
ATOM 6714 N N . ARG B 1 284 ? 1.358 -8.336 -8.57 1 96.25 284 ARG B N 1
ATOM 6715 C CA . ARG B 1 284 ? 1.837 -6.969 -8.781 1 96.25 284 ARG B CA 1
ATOM 6716 C C . ARG B 1 284 ? 3.174 -6.965 -9.516 1 96.25 284 ARG B C 1
ATOM 6718 O O . ARG B 1 284 ? 3.662 -5.91 -9.922 1 96.25 284 ARG B O 1
ATOM 6725 N N . TYR B 1 285 ? 3.719 -8.125 -9.805 1 97 285 TYR B N 1
ATOM 6726 C CA . TYR B 1 285 ? 5.016 -8.195 -10.469 1 97 285 TYR B CA 1
ATOM 6727 C C . TYR B 1 285 ? 4.934 -7.66 -11.891 1 97 285 TYR B C 1
ATOM 6729 O O . TYR B 1 285 ? 5.922 -7.16 -12.43 1 97 285 TYR B O 1
ATOM 6737 N N . PHE B 1 286 ? 3.789 -7.758 -12.469 1 97.25 286 PHE B N 1
ATOM 6738 C CA . PHE B 1 286 ? 3.715 -7.676 -13.93 1 97.25 286 PHE B CA 1
ATOM 6739 C C . PHE B 1 286 ? 2.93 -6.445 -14.359 1 97.25 286 PHE B C 1
ATOM 6741 O O . PHE B 1 286 ? 1.789 -6.555 -14.812 1 97.25 286 PHE B O 1
ATOM 6748 N N . THR B 1 287 ? 3.643 -5.363 -14.297 1 95.88 287 THR B N 1
ATOM 6749 C CA . THR B 1 287 ? 3.037 -4.141 -14.805 1 95.88 287 THR B CA 1
ATOM 6750 C C . THR B 1 287 ? 2.984 -4.156 -16.328 1 95.88 287 THR B C 1
ATOM 6752 O O . THR B 1 287 ? 3.998 -4.402 -16.984 1 95.88 287 THR B O 1
ATOM 6755 N N . GLU B 1 288 ? 1.842 -3.941 -16.828 1 95.94 288 GLU B N 1
ATOM 6756 C CA . GLU B 1 288 ? 1.621 -3.969 -18.281 1 95.94 288 GLU B CA 1
ATOM 6757 C C . GLU B 1 288 ? 1.729 -2.57 -18.875 1 95.94 288 GLU B C 1
ATOM 6759 O O . GLU B 1 288 ? 1.395 -1.58 -18.219 1 95.94 288 GLU B O 1
ATOM 6764 N N . ASP B 1 289 ? 2.242 -2.488 -20.047 1 95.31 289 ASP B N 1
ATOM 6765 C CA . ASP B 1 289 ? 2.246 -1.253 -20.828 1 95.31 289 ASP B CA 1
ATOM 6766 C C . ASP B 1 289 ? 0.894 -1.023 -21.5 1 95.31 289 ASP B C 1
ATOM 6768 O O . ASP B 1 289 ? 0.527 -1.741 -22.438 1 95.31 289 ASP B O 1
ATOM 6772 N N . THR B 1 290 ? 0.133 -0.049 -21.078 1 95.25 290 THR B N 1
ATOM 6773 C CA . THR B 1 290 ? -1.222 0.189 -21.578 1 95.25 290 THR B CA 1
ATOM 6774 C C . THR B 1 290 ? -1.243 1.348 -22.562 1 95.25 290 THR B C 1
ATOM 6776 O O . THR B 1 290 ? -2.312 1.841 -22.922 1 95.25 290 THR B O 1
ATOM 6779 N N . THR B 1 291 ? -0.106 1.866 -22.969 1 92.62 291 THR B N 1
ATOM 6780 C CA . THR B 1 291 ? 0.007 3.084 -23.766 1 92.62 291 THR B CA 1
ATOM 6781 C C . THR B 1 291 ? -0.584 2.881 -25.156 1 92.62 291 THR B C 1
ATOM 6783 O O . THR B 1 291 ? -0.987 3.844 -25.812 1 92.62 291 THR B O 1
ATOM 6786 N N . GLN B 1 292 ? -0.721 1.627 -25.656 1 92.19 292 GLN B N 1
ATOM 6787 C CA . GLN B 1 292 ? -1.134 1.393 -27.031 1 92.19 292 GLN B CA 1
ATOM 6788 C C . GLN B 1 292 ? -2.521 0.762 -27.094 1 92.19 292 GLN B C 1
ATOM 6790 O O . GLN B 1 292 ? -2.926 0.237 -28.125 1 92.19 292 GLN B O 1
ATOM 6795 N N . LEU B 1 293 ? -3.229 0.79 -26.016 1 95.69 293 LEU B N 1
ATOM 6796 C CA . LEU B 1 293 ? -4.559 0.194 -25.984 1 95.69 293 LEU B CA 1
ATOM 6797 C C . LEU B 1 293 ? -5.527 0.967 -26.875 1 95.69 293 LEU B C 1
ATOM 6799 O O . LEU B 1 293 ? -5.48 2.199 -26.922 1 95.69 293 LEU B O 1
ATOM 6803 N N . ASP B 1 294 ? -6.332 0.219 -27.594 1 96.06 294 ASP B N 1
ATOM 6804 C CA . ASP B 1 294 ? -7.445 0.825 -28.312 1 96.06 294 ASP B CA 1
ATOM 6805 C C . ASP B 1 294 ? -8.586 1.188 -27.359 1 96.06 294 ASP B C 1
ATOM 6807 O O . ASP B 1 294 ? -9.25 0.304 -26.828 1 96.06 294 ASP B O 1
ATOM 6811 N N . THR B 1 295 ? -8.836 2.398 -27.188 1 93.69 295 THR B N 1
ATOM 6812 C CA . THR B 1 295 ? -9.797 2.887 -26.203 1 93.69 295 THR B CA 1
ATOM 6813 C C . THR B 1 295 ? -11.227 2.648 -26.688 1 93.69 295 THR B C 1
ATOM 6815 O O . THR B 1 295 ? -12.18 2.787 -25.906 1 93.69 295 THR B O 1
ATOM 6818 N N . SER B 1 296 ? -11.445 2.246 -27.922 1 95.06 296 SER B N 1
ATOM 6819 C CA . SER B 1 296 ? -12.781 2.025 -28.453 1 95.06 296 SER B CA 1
ATOM 6820 C C . SER B 1 296 ? -13.344 0.68 -28.016 1 95.06 296 SER B C 1
ATOM 6822 O O . SER B 1 296 ? -14.531 0.412 -28.188 1 95.06 296 SER B O 1
ATOM 6824 N N . ILE B 1 297 ? -12.531 -0.206 -27.516 1 95.56 297 ILE B N 1
ATOM 6825 C CA . ILE B 1 297 ? -12.992 -1.497 -27 1 95.56 297 ILE B CA 1
ATOM 6826 C C . ILE B 1 297 ? -12.523 -1.68 -25.562 1 95.56 297 ILE B C 1
ATOM 6828 O O . ILE B 1 297 ? -11.594 -1.008 -25.109 1 95.56 297 ILE B O 1
ATOM 6832 N N . PRO B 1 298 ? -13.148 -2.609 -24.812 1 92.38 298 PRO B N 1
ATOM 6833 C CA . PRO B 1 298 ? -12.711 -2.852 -23.438 1 92.38 298 PRO B CA 1
ATOM 6834 C C . PRO B 1 298 ? -11.25 -3.311 -23.359 1 92.38 298 PRO B C 1
ATOM 6836 O O . PRO B 1 298 ? -10.789 -4.051 -24.219 1 92.38 298 PRO B O 1
ATOM 6839 N N . ALA B 1 299 ? -10.594 -2.908 -22.359 1 93.56 299 ALA B N 1
ATOM 6840 C CA . ALA B 1 299 ? -9.172 -3.205 -22.203 1 93.56 299 ALA B CA 1
ATOM 6841 C C . ALA B 1 299 ? -8.961 -4.656 -21.781 1 93.56 299 ALA B C 1
ATOM 6843 O O . ALA B 1 299 ? -7.891 -5.223 -22 1 93.56 299 ALA B O 1
ATOM 6844 N N . GLN B 1 300 ? -9.891 -5.289 -21.188 1 90.69 300 GLN B N 1
ATOM 6845 C CA . GLN B 1 300 ? -9.805 -6.539 -20.438 1 90.69 300 GLN B CA 1
ATOM 6846 C C . GLN B 1 300 ? -9.125 -7.625 -21.266 1 90.69 300 GLN B C 1
ATOM 6848 O O . GLN B 1 300 ? -8.289 -8.367 -20.75 1 90.69 300 GLN B O 1
ATOM 6853 N N . TYR B 1 301 ? -9.414 -7.762 -22.562 1 95.75 301 TYR B N 1
ATOM 6854 C CA . TYR B 1 301 ? -8.898 -8.867 -23.359 1 95.75 301 TYR B CA 1
ATOM 6855 C C . TYR B 1 301 ? -7.984 -8.359 -24.469 1 95.75 301 TYR B C 1
ATOM 6857 O O . TYR B 1 301 ? -7.695 -9.086 -25.422 1 95.75 301 TYR B O 1
ATOM 6865 N N . GLN B 1 302 ? -7.586 -7.082 -24.375 1 96.94 302 GLN B N 1
ATOM 6866 C CA . GLN B 1 302 ? -6.52 -6.617 -25.266 1 96.94 302 GLN B CA 1
ATOM 6867 C C . GLN B 1 302 ? -5.152 -7.074 -24.766 1 96.94 302 GLN B C 1
ATOM 6869 O O . GLN B 1 302 ? -4.852 -6.949 -23.578 1 96.94 302 GLN B O 1
ATOM 6874 N N . PRO B 1 303 ? -4.371 -7.719 -25.625 1 96.44 303 PRO B N 1
ATOM 6875 C CA . PRO B 1 303 ? -3.01 -8.047 -25.188 1 96.44 303 PRO B CA 1
ATOM 6876 C C . PRO B 1 303 ? -2.203 -6.812 -24.797 1 96.44 303 PRO B C 1
ATOM 6878 O O . PRO B 1 303 ? -2.256 -5.789 -25.484 1 96.44 303 PRO B O 1
ATOM 6881 N N . LYS B 1 304 ? -1.543 -6.832 -23.766 1 96 304 LYS B N 1
ATOM 6882 C CA . LYS B 1 304 ? -0.685 -5.77 -23.234 1 96 304 LYS B CA 1
ATOM 6883 C C . LYS B 1 304 ? 0.731 -6.281 -22.984 1 96 304 LYS B C 1
ATOM 6885 O O . LYS B 1 304 ? 0.93 -7.23 -22.234 1 96 304 LYS B O 1
ATOM 6890 N N . PRO B 1 305 ? 1.73 -5.668 -23.609 1 94.81 305 PRO B N 1
ATOM 6891 C CA . PRO B 1 305 ? 3.102 -6.105 -23.344 1 94.81 305 PRO B CA 1
ATOM 6892 C C . PRO B 1 305 ? 3.549 -5.801 -21.922 1 94.81 305 PRO B C 1
ATOM 6894 O O . PRO B 1 305 ? 3.053 -4.852 -21.297 1 94.81 305 PRO B O 1
ATOM 6897 N N . LEU B 1 306 ? 4.449 -6.613 -21.422 1 95.94 306 LEU B N 1
ATOM 6898 C CA . LEU B 1 306 ? 5.062 -6.355 -20.125 1 95.94 306 LEU B CA 1
ATOM 6899 C C . LEU B 1 306 ? 5.934 -5.109 -20.172 1 95.94 306 LEU B C 1
ATOM 6901 O O . LEU B 1 306 ? 6.688 -4.91 -21.141 1 95.94 306 LEU B O 1
ATOM 6905 N N . ASP B 1 307 ? 5.848 -4.168 -19.25 1 94.69 307 ASP B N 1
ATOM 6906 C CA . ASP B 1 307 ? 6.762 -3.043 -19.078 1 94.69 307 ASP B CA 1
ATOM 6907 C C . ASP B 1 307 ? 8.023 -3.471 -18.328 1 94.69 307 ASP B C 1
ATOM 6909 O O . ASP B 1 307 ? 8.055 -3.463 -17.094 1 94.69 307 ASP B O 1
ATOM 6913 N N . PHE B 1 308 ? 9.07 -3.736 -19.047 1 93.94 308 PHE B N 1
ATOM 6914 C CA . PHE B 1 308 ? 10.258 -4.34 -18.453 1 93.94 308 PHE B CA 1
ATOM 6915 C C . PHE B 1 308 ? 10.961 -3.359 -17.531 1 93.94 308 PHE B C 1
ATOM 6917 O O . PHE B 1 308 ? 11.609 -3.768 -16.562 1 93.94 308 PHE B O 1
ATOM 6924 N N . ALA B 1 309 ? 10.914 -2.086 -17.828 1 92.06 309 ALA B N 1
ATOM 6925 C CA . ALA B 1 309 ? 11.492 -1.099 -16.922 1 92.06 309 ALA B CA 1
ATOM 6926 C C . ALA B 1 309 ? 10.812 -1.143 -15.562 1 92.06 309 ALA B C 1
ATOM 6928 O O . ALA B 1 309 ? 11.484 -1.183 -14.523 1 92.06 309 ALA B O 1
ATOM 6929 N N . LYS B 1 310 ? 9.477 -1.123 -15.594 1 94.19 310 LYS B N 1
ATOM 6930 C CA . LYS B 1 310 ? 8.734 -1.205 -14.344 1 94.19 310 LYS B CA 1
ATOM 6931 C C . LYS B 1 310 ? 8.93 -2.562 -13.672 1 94.19 310 LYS B C 1
ATOM 6933 O O . LYS B 1 310 ? 8.953 -2.656 -12.445 1 94.19 310 LYS B O 1
ATOM 6938 N N . PHE B 1 311 ? 8.992 -3.582 -14.492 1 96.31 311 PHE B N 1
ATOM 6939 C CA . PHE B 1 311 ? 9.25 -4.914 -13.961 1 96.31 311 PHE B CA 1
ATOM 6940 C C . PHE B 1 311 ? 10.555 -4.938 -13.18 1 96.31 311 PHE B C 1
ATOM 6942 O O . PHE B 1 311 ? 10.609 -5.461 -12.062 1 96.31 311 PHE B O 1
ATOM 6949 N N . LYS B 1 312 ? 11.539 -4.371 -13.742 1 95.62 312 LYS B N 1
ATOM 6950 C CA . LYS B 1 312 ? 12.852 -4.281 -13.109 1 95.62 312 LYS B CA 1
ATOM 6951 C C . LYS B 1 312 ? 12.766 -3.541 -11.773 1 95.62 312 LYS B C 1
ATOM 6953 O O . LYS B 1 312 ? 13.297 -4.012 -10.766 1 95.62 312 LYS B O 1
ATOM 6958 N N . GLN B 1 313 ? 12.109 -2.422 -11.758 1 95.19 313 GLN B N 1
ATOM 6959 C CA . GLN B 1 313 ? 11.922 -1.628 -10.547 1 95.19 313 GLN B CA 1
ATOM 6960 C C . GLN B 1 313 ? 11.156 -2.41 -9.484 1 95.19 313 GLN B C 1
ATOM 6962 O O . GLN B 1 313 ? 11.555 -2.439 -8.32 1 95.19 313 GLN B O 1
ATOM 6967 N N . THR B 1 314 ? 10.125 -3.064 -9.906 1 97.06 314 THR B N 1
ATOM 6968 C CA . THR B 1 314 ? 9.289 -3.818 -8.977 1 97.06 314 THR B CA 1
ATOM 6969 C C . THR B 1 314 ? 10.086 -4.961 -8.352 1 97.06 314 THR B C 1
ATOM 6971 O O . THR B 1 314 ? 10.047 -5.148 -7.129 1 97.06 314 THR B O 1
ATOM 6974 N N . GLN B 1 315 ? 10.797 -5.652 -9.156 1 97.5 315 GLN B N 1
ATOM 6975 C CA . GLN B 1 315 ? 11.547 -6.797 -8.656 1 97.5 315 GLN B CA 1
ATOM 6976 C C . GLN B 1 315 ? 12.578 -6.363 -7.617 1 97.5 315 GLN B C 1
ATOM 6978 O O . GLN B 1 315 ? 12.703 -6.984 -6.562 1 97.5 315 GLN B O 1
ATOM 6983 N N . VAL B 1 316 ? 13.312 -5.336 -7.902 1 97.25 316 VAL B N 1
ATOM 6984 C CA . VAL B 1 316 ? 14.359 -4.922 -6.977 1 97.25 316 VAL B CA 1
ATOM 6985 C C . VAL B 1 316 ? 13.734 -4.418 -5.68 1 97.25 316 VAL B C 1
ATOM 6987 O O . VAL B 1 316 ? 14.273 -4.656 -4.594 1 97.25 316 VAL B O 1
ATOM 6990 N N . VAL B 1 317 ? 12.656 -3.693 -5.766 1 97.75 317 VAL B N 1
ATOM 6991 C CA . VAL B 1 317 ? 11.961 -3.201 -4.582 1 97.75 317 VAL B CA 1
ATOM 6992 C C . VAL B 1 317 ? 11.508 -4.379 -3.723 1 97.75 317 VAL B C 1
ATOM 6994 O O . VAL B 1 317 ? 11.703 -4.379 -2.506 1 97.75 317 VAL B O 1
ATOM 6997 N N . TRP B 1 318 ? 10.922 -5.398 -4.336 1 98.31 318 TRP B N 1
ATOM 6998 C CA . TRP B 1 318 ? 10.453 -6.574 -3.6 1 98.31 318 TRP B CA 1
ATOM 6999 C C . TRP B 1 318 ? 11.625 -7.316 -2.969 1 98.31 318 TRP B C 1
ATOM 7001 O O . TRP B 1 318 ? 11.562 -7.715 -1.804 1 98.31 318 TRP B O 1
ATOM 7011 N N . GLN B 1 319 ? 12.711 -7.477 -3.736 1 98.19 319 GLN B N 1
ATOM 7012 C CA . GLN B 1 319 ? 13.898 -8.164 -3.236 1 98.19 319 GLN B CA 1
ATOM 7013 C C . GLN B 1 319 ? 14.469 -7.453 -2.016 1 98.19 319 GLN B C 1
ATOM 7015 O O . GLN B 1 319 ? 14.766 -8.086 -1.001 1 98.19 319 GLN B O 1
ATOM 7020 N N . GLN B 1 320 ? 14.555 -6.137 -2.088 1 97.5 320 GLN B N 1
ATOM 7021 C CA . GLN B 1 320 ? 15.188 -5.363 -1.022 1 97.5 320 GLN B CA 1
ATOM 7022 C C . GLN B 1 320 ? 14.273 -5.262 0.195 1 97.5 320 GLN B C 1
ATOM 7024 O O . GLN B 1 320 ? 14.727 -5.398 1.332 1 97.5 320 GLN B O 1
ATOM 7029 N N . THR B 1 321 ? 13.008 -5.051 -0.028 1 98.06 321 THR B N 1
ATOM 7030 C CA . THR B 1 321 ? 12.07 -4.832 1.07 1 98.06 321 THR B CA 1
ATOM 7031 C C . THR B 1 321 ? 11.852 -6.121 1.854 1 98.06 321 THR B C 1
ATOM 7033 O O . THR B 1 321 ? 11.734 -6.098 3.082 1 98.06 321 THR B O 1
ATOM 7036 N N . LEU B 1 322 ? 11.836 -7.262 1.199 1 97.94 322 LEU B N 1
ATOM 7037 C CA . LEU B 1 322 ? 11.547 -8.531 1.857 1 97.94 322 LEU B CA 1
ATOM 7038 C C . LEU B 1 322 ? 12.82 -9.164 2.41 1 97.94 322 LEU B C 1
ATOM 7040 O O . LEU B 1 322 ? 12.766 -10.203 3.072 1 97.94 322 LEU B O 1
ATOM 7044 N N . ALA B 1 323 ? 13.992 -8.555 2.113 1 96.56 323 ALA B N 1
ATOM 7045 C CA . ALA B 1 323 ? 15.234 -9.078 2.674 1 96.56 323 ALA B CA 1
ATOM 7046 C C . ALA B 1 323 ? 15.172 -9.133 4.199 1 96.56 323 ALA B C 1
ATOM 7048 O O . ALA B 1 323 ? 14.859 -8.133 4.848 1 96.56 323 ALA B O 1
ATOM 7049 N N . GLY B 1 324 ? 15.43 -10.312 4.723 1 94.62 324 GLY B N 1
ATOM 7050 C CA . GLY B 1 324 ? 15.398 -10.5 6.168 1 94.62 324 GLY B CA 1
ATOM 7051 C C . GLY B 1 324 ? 14 -10.68 6.715 1 94.62 324 GLY B C 1
ATOM 7052 O O . GLY B 1 324 ? 13.812 -10.812 7.926 1 94.62 324 GLY B O 1
ATOM 7053 N N . VAL B 1 325 ? 12.961 -10.68 5.844 1 97.12 325 VAL B N 1
ATOM 7054 C CA . VAL B 1 325 ? 11.578 -10.82 6.281 1 97.12 325 VAL B CA 1
ATOM 7055 C C . VAL B 1 325 ? 11.016 -12.156 5.812 1 97.12 325 VAL B C 1
ATOM 7057 O O . VAL B 1 325 ? 10.656 -13.008 6.629 1 97.12 325 VAL B O 1
ATOM 7060 N N . SER B 1 326 ? 10.977 -12.359 4.539 1 97.56 326 SER B N 1
ATOM 7061 C CA . SER B 1 326 ? 10.477 -13.57 3.895 1 97.56 326 SER B CA 1
ATOM 7062 C C . SER B 1 326 ? 11.055 -13.719 2.49 1 97.56 326 SER B C 1
ATOM 7064 O O . SER B 1 326 ? 11.758 -12.836 2.004 1 97.56 326 SER B O 1
ATOM 7066 N N . LEU B 1 327 ? 10.836 -14.875 1.897 1 98.19 327 LEU B N 1
ATOM 7067 C CA . LEU B 1 327 ? 11.258 -15.117 0.521 1 98.19 327 LEU B CA 1
ATOM 7068 C C . LEU B 1 327 ? 10.141 -14.773 -0.458 1 98.19 327 LEU B C 1
ATOM 7070 O O . LEU B 1 327 ? 9 -15.219 -0.283 1 98.19 327 LEU B O 1
ATOM 7074 N N . PRO B 1 328 ? 10.453 -13.875 -1.436 1 98.25 328 PRO B N 1
ATOM 7075 C CA . PRO B 1 328 ? 9.461 -13.688 -2.494 1 98.25 328 PRO B CA 1
ATOM 7076 C C . PRO B 1 328 ? 9.211 -14.961 -3.299 1 98.25 328 PRO B C 1
ATOM 7078 O O . PRO B 1 328 ? 10.055 -15.859 -3.322 1 98.25 328 PRO B O 1
ATOM 7081 N N . THR B 1 329 ? 8.031 -15.062 -3.84 1 98.56 329 THR B N 1
ATOM 7082 C CA . THR B 1 329 ? 7.777 -16.125 -4.801 1 98.56 329 THR B CA 1
ATOM 7083 C C . THR B 1 329 ? 8.242 -15.727 -6.195 1 98.56 329 THR B C 1
ATOM 7085 O O . THR B 1 329 ? 8.102 -14.562 -6.59 1 98.56 329 THR B O 1
ATOM 7088 N N . LEU B 1 330 ? 8.828 -16.641 -6.895 1 98.75 330 LEU B N 1
ATOM 7089 C CA . LEU B 1 330 ? 9.352 -16.422 -8.234 1 98.75 330 LEU B CA 1
ATOM 7090 C C . LEU B 1 330 ? 8.523 -17.172 -9.273 1 98.75 330 LEU B C 1
ATOM 7092 O O . LEU B 1 330 ? 8.547 -18.406 -9.32 1 98.75 330 LEU B O 1
ATOM 7096 N N . TYR B 1 331 ? 7.785 -16.469 -10.094 1 98.62 331 TYR B N 1
ATOM 7097 C CA . TYR B 1 331 ? 6.957 -17.141 -11.086 1 98.62 331 TYR B CA 1
ATOM 7098 C C . TYR B 1 331 ? 6.695 -16.219 -12.281 1 98.62 331 TYR B C 1
ATOM 7100 O O . TYR B 1 331 ? 6.703 -14.992 -12.141 1 98.62 331 TYR B O 1
ATOM 7108 N N . TRP B 1 332 ? 6.496 -16.781 -13.453 1 98.25 332 TRP B N 1
ATOM 7109 C CA . TRP B 1 332 ? 6.086 -16.047 -14.641 1 98.25 332 TRP B CA 1
ATOM 7110 C C . TRP B 1 332 ? 4.605 -16.266 -14.93 1 98.25 332 TRP B C 1
ATOM 7112 O O . TRP B 1 332 ? 3.98 -15.461 -15.625 1 98.25 332 TRP B O 1
ATOM 7122 N N . GLY B 1 333 ? 4.113 -17.375 -14.383 1 96.44 333 GLY B N 1
ATOM 7123 C CA . GLY B 1 333 ? 2.713 -17.672 -14.641 1 96.44 333 GLY B CA 1
ATOM 7124 C C . GLY B 1 333 ? 2.123 -18.672 -13.672 1 96.44 333 GLY B C 1
ATOM 7125 O O . GLY B 1 333 ? 2.857 -19.344 -12.938 1 96.44 333 GLY B O 1
ATOM 7126 N N . ASN B 1 334 ? 0.82 -18.719 -13.578 1 97.81 334 ASN B N 1
ATOM 7127 C CA . ASN B 1 334 ? -0.003 -19.688 -12.859 1 97.81 334 ASN B CA 1
ATOM 7128 C C . ASN B 1 334 ? -1.343 -19.906 -13.555 1 97.81 334 ASN B C 1
ATOM 7130 O O . ASN B 1 334 ? -1.527 -19.5 -14.703 1 97.81 334 ASN B O 1
ATOM 7134 N N . HIS B 1 335 ? -2.232 -20.609 -12.93 1 97.81 335 HIS B N 1
ATOM 7135 C CA . HIS B 1 335 ? -3.486 -21.047 -13.539 1 97.81 335 HIS B CA 1
ATOM 7136 C C . HIS B 1 335 ? -4.414 -19.859 -13.781 1 97.81 335 HIS B C 1
ATOM 7138 O O . HIS B 1 335 ? -5.449 -19.984 -14.438 1 97.81 335 HIS B O 1
ATOM 7144 N N . ASP B 1 336 ? -4.027 -18.656 -13.336 1 96.06 336 ASP B N 1
ATOM 7145 C CA . ASP B 1 336 ? -4.883 -17.484 -13.461 1 96.06 336 ASP B CA 1
ATOM 7146 C C . ASP B 1 336 ? -4.383 -16.547 -14.555 1 96.06 336 ASP B C 1
ATOM 7148 O O . ASP B 1 336 ? -4.922 -15.453 -14.742 1 96.06 336 ASP B O 1
ATOM 7152 N N . MET B 1 337 ? -3.369 -16.953 -15.289 1 96.25 337 MET B N 1
ATOM 7153 C CA . MET B 1 337 ? -2.75 -16.094 -16.297 1 96.25 337 MET B CA 1
ATOM 7154 C C . MET B 1 337 ? -2.473 -16.875 -17.578 1 96.25 337 MET B C 1
ATOM 7156 O O . MET B 1 337 ? -2.279 -18.094 -17.547 1 96.25 337 MET B O 1
ATOM 7160 N N . ALA B 1 338 ? -2.393 -16.031 -18.656 1 97.69 338 ALA B N 1
ATOM 7161 C CA . ALA B 1 338 ? -1.875 -16.609 -19.891 1 97.69 338 ALA B CA 1
ATOM 7162 C C . ALA B 1 338 ? -0.418 -17.031 -19.734 1 97.69 338 ALA B C 1
ATOM 7164 O O . ALA B 1 338 ? 0.318 -16.453 -18.922 1 97.69 338 ALA B O 1
ATOM 7165 N N . ARG B 1 339 ? -0.008 -18.031 -20.406 1 97.81 339 ARG B N 1
ATOM 7166 C CA . ARG B 1 339 ? 1.318 -18.625 -20.266 1 97.81 339 ARG B CA 1
ATOM 7167 C C . ARG B 1 339 ? 2.402 -17.656 -20.734 1 97.81 339 ARG B C 1
ATOM 7169 O O . ARG B 1 339 ? 2.172 -16.828 -21.625 1 97.81 339 ARG B O 1
ATOM 7176 N N . LEU B 1 340 ? 3.564 -17.781 -20.172 1 97.75 340 LEU B N 1
ATOM 7177 C CA . LEU B 1 340 ? 4.727 -16.953 -20.469 1 97.75 340 LEU B CA 1
ATOM 7178 C C . LEU B 1 340 ? 5.008 -16.922 -21.953 1 97.75 340 LEU B C 1
ATOM 7180 O O . LEU B 1 340 ? 5.23 -15.852 -22.531 1 97.75 340 LEU B O 1
ATOM 7184 N N . ALA B 1 341 ? 4.938 -18.078 -22.656 1 96.69 341 ALA B N 1
ATOM 7185 C CA . ALA B 1 341 ? 5.305 -18.219 -24.062 1 96.69 341 ALA B CA 1
ATOM 7186 C C . ALA B 1 341 ? 4.281 -17.547 -24.969 1 96.69 341 ALA B C 1
ATOM 7188 O O . ALA B 1 341 ? 4.535 -17.344 -26.172 1 96.69 341 ALA B O 1
ATOM 7189 N N . THR B 1 342 ? 3.137 -17.188 -24.391 1 96.88 342 THR B N 1
ATOM 7190 C CA . THR B 1 342 ? 2.111 -16.469 -25.141 1 96.88 342 THR B CA 1
ATOM 7191 C C . THR B 1 342 ? 2.068 -15.008 -24.719 1 96.88 342 THR B C 1
ATOM 7193 O O . THR B 1 342 ? 2.041 -14.117 -25.578 1 96.88 342 THR B O 1
ATOM 7196 N N . ARG B 1 343 ? 2.193 -14.75 -23.5 1 96.88 343 ARG B N 1
ATOM 7197 C CA . ARG B 1 343 ? 1.872 -13.469 -22.891 1 96.88 343 ARG B CA 1
ATOM 7198 C C . ARG B 1 343 ? 3.049 -12.5 -22.984 1 96.88 343 ARG B C 1
ATOM 7200 O O . ARG B 1 343 ? 2.861 -11.305 -23.219 1 96.88 343 ARG B O 1
ATOM 7207 N N . VAL B 1 344 ? 4.301 -13.039 -22.812 1 96.75 344 VAL B N 1
ATOM 7208 C CA . VAL B 1 344 ? 5.445 -12.148 -22.656 1 96.75 344 VAL B CA 1
ATOM 7209 C C . VAL B 1 344 ? 6.508 -12.477 -23.688 1 96.75 344 VAL B C 1
ATOM 7211 O O . VAL B 1 344 ? 6.992 -11.594 -24.406 1 96.75 344 VAL B O 1
ATOM 7214 N N . ALA B 1 345 ? 6.871 -13.773 -23.875 1 96.38 345 ALA B N 1
ATOM 7215 C CA . ALA B 1 345 ? 7.98 -14.18 -24.734 1 96.38 345 ALA B CA 1
ATOM 7216 C C . ALA B 1 345 ? 7.555 -14.234 -26.203 1 96.38 345 ALA B C 1
ATOM 7218 O O . ALA B 1 345 ? 6.457 -14.695 -26.516 1 96.38 345 ALA B O 1
ATOM 7219 N N . HIS B 1 346 ? 8.422 -13.836 -27.078 1 93.81 346 HIS B N 1
ATOM 7220 C CA . HIS B 1 346 ? 8.109 -13.875 -28.516 1 93.81 346 HIS B CA 1
ATOM 7221 C C . HIS B 1 346 ? 8.867 -15 -29.203 1 93.81 346 HIS B C 1
ATOM 7223 O O . HIS B 1 346 ? 8.719 -15.195 -30.422 1 93.81 346 HIS B O 1
ATOM 7229 N N . SER B 1 347 ? 9.734 -15.656 -28.453 1 93.88 347 SER B N 1
ATOM 7230 C CA . SER B 1 347 ? 10.492 -16.781 -28.984 1 93.88 347 SER B CA 1
ATOM 7231 C C . SER B 1 347 ? 10.859 -17.766 -27.875 1 93.88 347 SER B C 1
ATOM 7233 O O . SER B 1 347 ? 10.773 -17.438 -26.688 1 93.88 347 SER B O 1
ATOM 7235 N N . ALA B 1 348 ? 11.25 -18.953 -28.266 1 94.56 348 ALA B N 1
ATOM 7236 C CA . ALA B 1 348 ? 11.68 -19.969 -27.312 1 94.56 348 ALA B CA 1
ATOM 7237 C C . ALA B 1 348 ? 12.938 -19.516 -26.562 1 94.56 348 ALA B C 1
ATOM 7239 O O . ALA B 1 348 ? 13.094 -19.797 -25.375 1 94.56 348 ALA B O 1
ATOM 7240 N N . ILE B 1 349 ? 13.789 -18.844 -27.266 1 95.94 349 ILE B N 1
ATOM 7241 C CA . ILE B 1 349 ? 15.023 -18.359 -26.656 1 95.94 349 ILE B CA 1
ATOM 7242 C C . ILE B 1 349 ? 14.695 -17.328 -25.578 1 95.94 349 ILE B C 1
ATOM 7244 O O . ILE B 1 349 ? 15.227 -17.375 -24.469 1 95.94 349 ILE B O 1
ATOM 7248 N N . GLN B 1 350 ? 13.781 -16.422 -25.891 1 97.06 350 GLN B N 1
ATOM 7249 C CA . GLN B 1 350 ? 13.414 -15.414 -24.906 1 97.06 350 GLN B CA 1
ATOM 7250 C C . GLN B 1 350 ? 12.742 -16.047 -23.688 1 97.06 350 GLN B C 1
ATOM 7252 O O . GLN B 1 350 ? 13 -15.648 -22.547 1 97.06 350 GLN B O 1
ATOM 7257 N N . ALA B 1 351 ? 11.875 -16.984 -23.922 1 97.69 351 ALA B N 1
ATOM 7258 C CA . ALA B 1 351 ? 11.211 -17.672 -22.812 1 97.69 351 ALA B CA 1
ATOM 7259 C C . ALA B 1 351 ? 12.227 -18.297 -21.859 1 97.69 351 ALA B C 1
ATOM 7261 O O . ALA B 1 351 ? 12.094 -18.172 -20.641 1 97.69 351 ALA B O 1
ATOM 7262 N N . ARG B 1 352 ? 13.242 -18.922 -22.438 1 98.31 352 ARG B N 1
ATOM 7263 C CA . ARG B 1 352 ? 14.281 -19.547 -21.609 1 98.31 352 ARG B CA 1
ATOM 7264 C C . ARG B 1 352 ? 15.102 -18.5 -20.875 1 98.31 352 ARG B C 1
ATOM 7266 O O . ARG B 1 352 ? 15.414 -18.656 -19.703 1 98.31 352 ARG B O 1
ATOM 7273 N N . SER B 1 353 ? 15.398 -17.406 -21.562 1 98.56 353 SER B N 1
ATOM 7274 C CA . SER B 1 353 ? 16.156 -16.328 -20.938 1 98.56 353 SER B CA 1
ATOM 7275 C C . SER B 1 353 ? 15.367 -15.711 -19.781 1 98.56 353 SER B C 1
ATOM 7277 O O . SER B 1 353 ? 15.938 -15.383 -18.734 1 98.56 353 SER B O 1
ATOM 7279 N N . LEU B 1 354 ? 14.102 -15.555 -19.984 1 98.62 354 LEU B N 1
ATOM 7280 C CA . LEU B 1 354 ? 13.25 -15 -18.953 1 98.62 354 LEU B CA 1
ATOM 7281 C C . LEU B 1 354 ? 13.164 -15.945 -17.75 1 98.62 354 LEU B C 1
ATOM 7283 O O . LEU B 1 354 ? 13.078 -15.5 -16.609 1 98.62 354 LEU B O 1
ATOM 7287 N N . ALA B 1 355 ? 13.18 -17.203 -18 1 98.88 355 ALA B N 1
ATOM 7288 C CA . ALA B 1 355 ? 13.234 -18.156 -16.906 1 98.88 355 ALA B CA 1
ATOM 7289 C C . ALA B 1 355 ? 14.508 -18 -16.094 1 98.88 355 ALA B C 1
ATOM 7291 O O . ALA B 1 355 ? 14.469 -18.016 -14.859 1 98.88 355 ALA B O 1
ATOM 7292 N N . VAL B 1 356 ? 15.641 -17.812 -16.766 1 98.88 356 VAL B N 1
ATOM 7293 C CA . VAL B 1 356 ? 16.906 -17.562 -16.094 1 98.88 356 VAL B CA 1
ATOM 7294 C C . VAL B 1 356 ? 16.781 -16.328 -15.203 1 98.88 356 VAL B C 1
ATOM 7296 O O . VAL B 1 356 ? 17.141 -16.359 -14.023 1 98.88 356 VAL B O 1
ATOM 7299 N N . LEU B 1 357 ? 16.234 -15.336 -15.82 1 98.75 357 LEU B N 1
ATOM 7300 C CA . LEU B 1 357 ? 16.062 -14.055 -15.141 1 98.75 357 LEU B CA 1
ATOM 7301 C C . LEU B 1 357 ? 15.305 -14.234 -13.836 1 98.75 357 LEU B C 1
ATOM 7303 O O . LEU B 1 357 ? 15.703 -13.703 -12.797 1 98.75 357 LEU B O 1
ATOM 7307 N N . MET B 1 358 ? 14.281 -14.945 -13.789 1 98.81 358 MET B N 1
ATOM 7308 C CA . MET B 1 358 ? 13.336 -15.023 -12.68 1 98.81 358 MET B CA 1
ATOM 7309 C C . MET B 1 358 ? 13.781 -16.062 -11.656 1 98.81 358 MET B C 1
ATOM 7311 O O . MET B 1 358 ? 13.938 -15.742 -10.477 1 98.81 358 MET B O 1
ATOM 7315 N N . TYR B 1 359 ? 14.078 -17.234 -12.039 1 98.88 359 TYR B N 1
ATOM 7316 C CA . TYR B 1 359 ? 14.109 -18.375 -11.133 1 98.88 359 TYR B CA 1
ATOM 7317 C C . TYR B 1 359 ? 15.438 -18.453 -10.398 1 98.88 359 TYR B C 1
ATOM 7319 O O . TYR B 1 359 ? 15.562 -19.172 -9.406 1 98.88 359 TYR B O 1
ATOM 7327 N N . LEU B 1 360 ? 16.422 -17.703 -10.836 1 98.88 360 LEU B N 1
ATOM 7328 C CA . LEU B 1 360 ? 17.688 -17.719 -10.125 1 98.88 360 LEU B CA 1
ATOM 7329 C C . LEU B 1 360 ? 17.766 -16.578 -9.125 1 98.88 360 LEU B C 1
ATOM 7331 O O . LEU B 1 360 ? 18.75 -16.469 -8.375 1 98.88 360 LEU B O 1
ATOM 7335 N N . GLN B 1 361 ? 16.766 -15.695 -9.086 1 98.75 361 GLN B N 1
ATOM 7336 C CA . GLN B 1 361 ? 16.703 -14.656 -8.062 1 98.75 361 GLN B CA 1
ATOM 7337 C C . GLN B 1 361 ? 16.516 -15.273 -6.676 1 98.75 361 GLN B C 1
ATOM 7339 O O . GLN B 1 361 ? 16.281 -16.469 -6.551 1 98.75 361 GLN B O 1
ATOM 7344 N N . ARG B 1 362 ? 16.688 -14.414 -5.582 1 98.56 362 ARG B N 1
ATOM 7345 C CA . ARG B 1 362 ? 16.375 -14.836 -4.227 1 98.56 362 ARG B CA 1
ATOM 7346 C C . ARG B 1 362 ? 14.867 -15.039 -4.059 1 98.56 362 ARG B C 1
ATOM 7348 O O . ARG B 1 362 ? 14.078 -14.133 -4.324 1 98.56 362 ARG B O 1
ATOM 7355 N N . GLY B 1 363 ? 14.477 -16.266 -3.756 1 98.5 363 GLY B N 1
ATOM 7356 C CA . GLY B 1 363 ? 13.062 -16.531 -3.568 1 98.5 363 GLY B CA 1
ATOM 7357 C C . GLY B 1 363 ? 12.688 -17.969 -3.822 1 98.5 363 GLY B C 1
ATOM 7358 O O . GLY B 1 363 ? 13.555 -18.828 -4.016 1 98.5 363 GLY B O 1
ATOM 7359 N N . ILE B 1 364 ? 11.398 -18.297 -3.748 1 98.69 364 ILE B N 1
ATOM 7360 C CA . ILE B 1 364 ? 10.852 -19.641 -3.932 1 98.69 364 ILE B CA 1
ATOM 7361 C C . ILE B 1 364 ? 10.258 -19.766 -5.336 1 98.69 364 ILE B C 1
ATOM 7363 O O . ILE B 1 364 ? 9.227 -19.172 -5.637 1 98.69 364 ILE B O 1
ATOM 7367 N N . PRO B 1 365 ? 10.898 -20.531 -6.18 1 98.81 365 PRO B N 1
ATOM 7368 C CA . PRO B 1 365 ? 10.344 -20.703 -7.523 1 98.81 365 PRO B CA 1
ATOM 7369 C C . PRO B 1 365 ? 9.047 -21.5 -7.531 1 98.81 365 PRO B C 1
ATOM 7371 O O . PRO B 1 365 ? 8.914 -22.484 -6.781 1 98.81 365 PRO B O 1
ATOM 7374 N N . ILE B 1 366 ? 8.117 -21.047 -8.281 1 98.88 366 ILE B N 1
ATOM 7375 C CA . ILE B 1 366 ? 6.887 -21.766 -8.602 1 98.88 366 ILE B CA 1
ATOM 7376 C C . ILE B 1 366 ? 6.742 -21.875 -10.117 1 98.88 366 ILE B C 1
ATOM 7378 O O . ILE B 1 366 ? 6.492 -20.891 -10.805 1 98.88 366 ILE B O 1
ATOM 7382 N N . ILE B 1 367 ? 6.891 -23.031 -10.586 1 98.88 367 ILE B N 1
ATOM 7383 C CA . ILE B 1 367 ? 6.84 -23.297 -12.016 1 98.88 367 ILE B CA 1
ATOM 7384 C C . ILE B 1 367 ? 5.496 -23.938 -12.375 1 98.88 367 ILE B C 1
ATOM 7386 O O . ILE B 1 367 ? 5.133 -24.984 -11.844 1 98.88 367 ILE B O 1
ATOM 7390 N N . TYR B 1 368 ? 4.75 -23.359 -13.242 1 98.75 368 TYR B N 1
ATOM 7391 C CA . TYR B 1 368 ? 3.463 -23.859 -13.703 1 98.75 368 TYR B CA 1
ATOM 7392 C C . TYR B 1 368 ? 3.645 -25.016 -14.672 1 98.75 368 TYR B C 1
ATOM 7394 O O . TYR B 1 368 ? 4.512 -24.969 -15.547 1 98.75 368 TYR B O 1
ATOM 7402 N N . TYR B 1 369 ? 2.848 -26.078 -14.508 1 98.62 369 TYR B N 1
ATOM 7403 C CA . TYR B 1 369 ? 3.035 -27.25 -15.359 1 98.62 369 TYR B CA 1
ATOM 7404 C C . TYR B 1 369 ? 3.082 -26.859 -16.828 1 98.62 369 TYR B C 1
ATOM 7406 O O . TYR B 1 369 ? 2.334 -25.969 -17.266 1 98.62 369 TYR B O 1
ATOM 7414 N N . GLY B 1 370 ? 4.008 -27.406 -17.531 1 97.69 370 GLY B N 1
ATOM 7415 C CA . GLY B 1 370 ? 4.102 -27.203 -18.969 1 97.69 370 GLY B CA 1
ATOM 7416 C C . GLY B 1 370 ? 4.996 -26.047 -19.359 1 97.69 370 GLY B C 1
ATOM 7417 O O . GLY B 1 370 ? 5.391 -25.922 -20.516 1 97.69 370 GLY B O 1
ATOM 7418 N N . GLU B 1 371 ? 5.297 -25.203 -18.391 1 98.12 371 GLU B N 1
ATOM 7419 C CA . GLU B 1 371 ? 6.215 -24.109 -18.703 1 98.12 371 GLU B CA 1
ATOM 7420 C C . GLU B 1 371 ? 7.562 -24.641 -19.188 1 98.12 371 GLU B C 1
ATOM 7422 O O . GLU B 1 371 ? 8.164 -24.062 -20.109 1 98.12 371 GLU B O 1
ATOM 7427 N N . GLU B 1 372 ? 8.055 -25.766 -18.625 1 98.25 372 GLU B N 1
ATOM 7428 C CA . GLU B 1 372 ? 9.344 -26.359 -18.938 1 98.25 372 GLU B CA 1
ATOM 7429 C C . GLU B 1 372 ? 9.359 -26.906 -20.359 1 98.25 372 GLU B C 1
ATOM 7431 O O . GLU B 1 372 ? 10.43 -27.156 -20.922 1 98.25 372 GLU B O 1
ATOM 7436 N N . LEU B 1 373 ? 8.195 -27.094 -20.969 1 97.12 373 LEU B N 1
ATOM 7437 C CA . LEU B 1 373 ? 8.102 -27.562 -22.344 1 97.12 373 LEU B CA 1
ATOM 7438 C C . LEU B 1 373 ? 7.965 -26.391 -23.312 1 97.12 373 LEU B C 1
ATOM 7440 O O . LEU B 1 373 ? 8.039 -26.562 -24.531 1 97.12 373 LEU B O 1
ATOM 7444 N N . GLY B 1 374 ? 7.762 -25.172 -22.703 1 96.56 374 GLY B N 1
ATOM 7445 C CA . GLY B 1 374 ? 7.477 -24.031 -23.531 1 96.56 374 GLY B CA 1
ATOM 7446 C C . GLY B 1 374 ? 6.047 -24 -24.047 1 96.56 374 GLY B C 1
ATOM 7447 O O . GLY B 1 374 ? 5.777 -23.453 -25.125 1 96.56 374 GLY B O 1
ATOM 7448 N N . LEU B 1 375 ? 5.113 -24.594 -23.281 1 96.62 375 LEU B N 1
ATOM 7449 C CA . LEU B 1 375 ? 3.723 -24.625 -23.719 1 96.62 375 LEU B CA 1
ATOM 7450 C C . LEU B 1 375 ? 3.156 -23.219 -23.844 1 96.62 375 LEU B C 1
ATOM 7452 O O . LEU B 1 375 ? 3.436 -22.359 -23 1 96.62 375 LEU B O 1
ATOM 7456 N N . GLU B 1 376 ? 2.424 -22.984 -24.875 1 96.75 376 GLU B N 1
ATOM 7457 C CA . GLU B 1 376 ? 1.648 -21.766 -25.109 1 96.75 376 GLU B CA 1
ATOM 7458 C C . GLU B 1 376 ? 0.181 -21.969 -24.75 1 96.75 376 GLU B C 1
ATOM 7460 O O . GLU B 1 376 ? -0.233 -23.078 -24.422 1 96.75 376 GLU B O 1
ATOM 7465 N N . ASN B 1 377 ? -0.55 -20.875 -24.781 1 97.5 377 ASN B N 1
ATOM 7466 C CA . ASN B 1 377 ? -1.999 -21 -24.656 1 97.5 377 ASN B CA 1
ATOM 7467 C C . ASN B 1 377 ? -2.582 -21.891 -25.766 1 97.5 377 ASN B C 1
ATOM 7469 O O . ASN B 1 377 ? -2.105 -21.859 -26.906 1 97.5 377 ASN B O 1
ATOM 7473 N N . LEU B 1 378 ? -3.646 -22.609 -25.391 1 96.94 378 LEU B N 1
ATOM 7474 C CA . LEU B 1 378 ? -4.492 -23.203 -26.422 1 96.94 378 LEU B CA 1
ATOM 7475 C C . LEU B 1 378 ? -5.219 -22.109 -27.203 1 96.94 378 LEU B C 1
ATOM 7477 O O . LEU B 1 378 ? -5.359 -20.984 -26.734 1 96.94 378 LEU B O 1
ATOM 7481 N N . THR B 1 379 ? -5.543 -22.469 -28.391 1 97.56 379 THR B N 1
ATOM 7482 C CA . THR B 1 379 ? -6.508 -21.672 -29.125 1 97.56 379 THR B CA 1
ATOM 7483 C C . THR B 1 379 ? -7.891 -22.312 -29.094 1 97.56 379 THR B C 1
ATOM 7485 O O . THR B 1 379 ? -8.109 -23.375 -29.703 1 97.56 379 THR B O 1
ATOM 7488 N N . LEU B 1 380 ? -8.781 -21.703 -28.375 1 97.88 380 LEU B N 1
ATOM 7489 C CA . LEU B 1 380 ? -10.148 -22.203 -28.312 1 97.88 380 LEU B CA 1
ATOM 7490 C C . LEU B 1 380 ? -10.953 -21.75 -29.531 1 97.88 380 LEU B C 1
ATOM 7492 O O . LEU B 1 380 ? -10.703 -20.672 -30.078 1 97.88 380 LEU B O 1
ATOM 7496 N N . PRO B 1 381 ? -11.945 -22.516 -29.906 1 96.06 381 PRO B N 1
ATOM 7497 C CA . PRO B 1 381 ? -12.531 -22.359 -31.25 1 96.06 381 PRO B CA 1
ATOM 7498 C C . PRO B 1 381 ? -13.531 -21.203 -31.312 1 96.06 381 PRO B C 1
ATOM 7500 O O . PRO B 1 381 ? -13.766 -20.641 -32.375 1 96.06 381 PRO B O 1
ATOM 7503 N N . ASP B 1 382 ? -14.211 -20.938 -30.219 1 96.5 382 ASP B N 1
ATOM 7504 C CA . ASP B 1 382 ? -15.242 -19.906 -30.219 1 96.5 382 ASP B CA 1
ATOM 7505 C C . ASP B 1 382 ? -15.523 -19.406 -28.812 1 96.5 382 ASP B C 1
ATOM 7507 O O . ASP B 1 382 ? -14.914 -19.875 -27.844 1 96.5 382 ASP B O 1
ATOM 7511 N N . ALA B 1 383 ? -16.391 -18.375 -28.719 1 96.19 383 ALA B N 1
ATOM 7512 C CA . ALA B 1 383 ? -16.688 -17.719 -27.453 1 96.19 383 ALA B CA 1
ATOM 7513 C C . ALA B 1 383 ? -17.281 -18.688 -26.438 1 96.19 383 ALA B C 1
ATOM 7515 O O . ALA B 1 383 ? -17.016 -18.594 -25.234 1 96.19 383 ALA B O 1
ATOM 7516 N N . LYS B 1 384 ? -18.016 -19.594 -26.875 1 94.81 384 LYS B N 1
ATOM 7517 C CA . LYS B 1 384 ? -18.719 -20.531 -26 1 94.81 384 LYS B CA 1
ATOM 7518 C C . LYS B 1 384 ? -17.734 -21.453 -25.281 1 94.81 384 LYS B C 1
ATOM 7520 O O . LYS B 1 384 ? -18 -21.844 -24.141 1 94.81 384 LYS B O 1
ATOM 7525 N N . ALA B 1 385 ? -16.641 -21.734 -25.891 1 95.69 385 ALA B N 1
ATOM 7526 C CA . ALA B 1 385 ? -15.656 -22.656 -25.328 1 95.69 385 ALA B CA 1
ATOM 7527 C C . ALA B 1 385 ? -15.055 -22.094 -24.047 1 95.69 385 ALA B C 1
ATOM 7529 O O . ALA B 1 385 ? -14.516 -22.859 -23.234 1 95.69 385 ALA B O 1
ATOM 7530 N N . PHE B 1 386 ? -15.188 -20.828 -23.828 1 95 386 PHE B N 1
ATOM 7531 C CA . PHE B 1 386 ? -14.578 -20.188 -22.672 1 95 386 PHE B CA 1
ATOM 7532 C C . PHE B 1 386 ? -15.492 -20.297 -21.453 1 95 386 PHE B C 1
ATOM 7534 O O . PHE B 1 386 ? -15.055 -20.094 -20.328 1 95 386 PHE B O 1
ATOM 7541 N N . SER B 1 387 ? -16.734 -20.594 -21.656 1 88.75 387 SER B N 1
ATOM 7542 C CA . SER B 1 387 ? -17.703 -20.656 -20.578 1 88.75 387 SER B CA 1
ATOM 7543 C C . SER B 1 387 ? -17.609 -19.438 -19.656 1 88.75 387 SER B C 1
ATOM 7545 O O . SER B 1 387 ? -17.562 -19.594 -18.438 1 88.75 387 SER B O 1
ATOM 7547 N N . ASP B 1 388 ? -17.453 -18.266 -20.203 1 89.5 388 ASP B N 1
ATOM 7548 C CA . ASP B 1 388 ? -17.328 -16.969 -19.531 1 89.5 388 ASP B CA 1
ATOM 7549 C C . ASP B 1 388 ? -18.156 -15.898 -20.234 1 89.5 388 ASP B C 1
ATOM 7551 O O . ASP B 1 388 ? -17.812 -15.484 -21.344 1 89.5 388 ASP B O 1
ATOM 7555 N N . PRO B 1 389 ? -19.156 -15.43 -19.562 1 86.88 389 PRO B N 1
ATOM 7556 C CA . PRO B 1 389 ? -20.062 -14.484 -20.219 1 86.88 389 PRO B CA 1
ATOM 7557 C C . PRO B 1 389 ? -19.375 -13.18 -20.609 1 86.88 389 PRO B C 1
ATOM 7559 O O . PRO B 1 389 ? -19.891 -12.438 -21.453 1 86.88 389 PRO B O 1
ATOM 7562 N N . SER B 1 390 ? -18.234 -12.883 -20 1 88.94 390 SER B N 1
ATOM 7563 C CA . SER B 1 390 ? -17.531 -11.656 -20.344 1 88.94 390 SER B CA 1
ATOM 7564 C C . SER B 1 390 ? -16.891 -11.75 -21.734 1 88.94 390 SER B C 1
ATOM 7566 O O . SER B 1 390 ? -16.594 -10.734 -22.359 1 88.94 390 SER B O 1
ATOM 7568 N N . VAL B 1 391 ? -16.703 -12.945 -22.219 1 95.5 391 VAL B N 1
ATOM 7569 C CA . VAL B 1 391 ? -16.016 -13.156 -23.484 1 95.5 391 VAL B CA 1
ATOM 7570 C C . VAL B 1 391 ? -16.922 -12.773 -24.656 1 95.5 391 VAL B C 1
ATOM 7572 O O . VAL B 1 391 ? -16.547 -11.938 -25.484 1 95.5 391 VAL B O 1
ATOM 7575 N N . PRO B 1 392 ? -18.188 -13.297 -24.75 1 95.38 392 PRO B N 1
ATOM 7576 C CA . PRO B 1 392 ? -19.062 -12.852 -25.828 1 95.38 392 PRO B CA 1
ATOM 7577 C C . PRO B 1 392 ? -19.312 -11.344 -25.812 1 95.38 392 PRO B C 1
ATOM 7579 O O . PRO B 1 392 ? -19.438 -10.719 -26.859 1 95.38 392 PRO B O 1
ATOM 7582 N N . ARG B 1 393 ? -19.375 -10.797 -24.609 1 91.69 393 ARG B N 1
ATOM 7583 C CA . ARG B 1 393 ? -19.578 -9.352 -24.484 1 91.69 393 ARG B CA 1
ATOM 7584 C C . ARG B 1 393 ? -18.406 -8.578 -25.078 1 91.69 393 ARG B C 1
ATOM 7586 O O . ARG B 1 393 ? -18.594 -7.59 -25.797 1 91.69 393 ARG B O 1
ATOM 7593 N N . PHE B 1 394 ? -17.25 -8.977 -24.797 1 94.94 394 PHE B N 1
ATOM 7594 C CA . PHE B 1 394 ? -16.047 -8.328 -25.344 1 94.94 394 PHE B CA 1
ATOM 7595 C C . PHE B 1 394 ? -16.016 -8.453 -26.859 1 94.94 394 PHE B C 1
ATOM 7597 O O . PHE B 1 394 ? -15.75 -7.477 -27.562 1 94.94 394 PHE B O 1
ATOM 7604 N N . ILE B 1 395 ? -16.266 -9.633 -27.375 1 97.69 395 ILE B N 1
ATOM 7605 C CA . ILE B 1 395 ? -16.203 -9.883 -28.812 1 97.69 395 ILE B CA 1
ATOM 7606 C C . ILE B 1 395 ? -17.219 -9.008 -29.531 1 97.69 395 ILE B C 1
ATOM 7608 O O . ILE B 1 395 ? -16.906 -8.406 -30.562 1 97.69 395 ILE B O 1
ATOM 7612 N N . ALA B 1 396 ? -18.406 -8.93 -28.953 1 97 396 ALA B N 1
ATOM 7613 C CA . ALA B 1 396 ? -19.438 -8.07 -29.547 1 97 396 ALA B CA 1
ATOM 7614 C C . ALA B 1 396 ? -18.969 -6.617 -29.578 1 97 396 ALA B C 1
ATOM 7616 O O . ALA B 1 396 ? -19.141 -5.938 -30.594 1 97 396 ALA B O 1
ATOM 7617 N N . ALA B 1 397 ? -18.391 -6.184 -28.531 1 96.38 397 ALA B N 1
ATOM 7618 C CA . ALA B 1 397 ? -17.906 -4.809 -28.469 1 96.38 397 ALA B CA 1
ATOM 7619 C C . ALA B 1 397 ? -16.797 -4.57 -29.484 1 96.38 397 ALA B C 1
ATOM 7621 O O . ALA B 1 397 ? -16.734 -3.51 -30.109 1 96.38 397 ALA B O 1
ATOM 7622 N N . ALA B 1 398 ? -15.922 -5.48 -29.641 1 97.88 398 ALA B N 1
ATOM 7623 C CA . ALA B 1 398 ? -14.812 -5.367 -30.578 1 97.88 398 ALA B CA 1
ATOM 7624 C C . ALA B 1 398 ? -15.328 -5.332 -32.031 1 97.88 398 ALA B C 1
ATOM 7626 O O . ALA B 1 398 ? -14.867 -4.527 -32.844 1 97.88 398 ALA B O 1
ATOM 7627 N N . VAL B 1 399 ? -16.281 -6.164 -32.281 1 97.88 399 VAL B N 1
ATOM 7628 C CA . VAL B 1 399 ? -16.859 -6.203 -33.625 1 97.88 399 VAL B CA 1
ATOM 7629 C C . VAL B 1 399 ? -17.562 -4.883 -33.906 1 97.88 399 VAL B C 1
ATOM 7631 O O . VAL B 1 399 ? -17.438 -4.344 -35.031 1 97.88 399 VAL B O 1
ATOM 7634 N N . ASP B 1 400 ? -18.281 -4.387 -32.938 1 97.88 400 ASP B N 1
ATOM 7635 C CA . ASP B 1 400 ? -18.938 -3.094 -33.062 1 97.88 400 ASP B CA 1
ATOM 7636 C C . ASP B 1 400 ? -17.922 -1.987 -33.344 1 97.88 400 ASP B C 1
ATOM 7638 O O . ASP B 1 400 ? -18.234 -1.016 -34.062 1 97.88 400 ASP B O 1
ATOM 7642 N N . ALA B 1 401 ? -16.75 -2.164 -32.875 1 97.44 401 ALA B N 1
ATOM 7643 C CA . ALA B 1 401 ? -15.703 -1.157 -33.031 1 97.44 401 ALA B CA 1
ATOM 7644 C C . ALA B 1 401 ? -14.93 -1.367 -34.344 1 97.44 401 ALA B C 1
ATOM 7646 O O . ALA B 1 401 ? -14.008 -0.611 -34.656 1 97.44 401 ALA B O 1
ATOM 7647 N N . GLY B 1 402 ? -15.18 -2.441 -35.062 1 97.56 402 GLY B N 1
ATOM 7648 C CA . GLY B 1 402 ? -14.609 -2.602 -36.375 1 97.56 402 GLY B CA 1
ATOM 7649 C C . GLY B 1 402 ? -13.68 -3.795 -36.5 1 97.56 402 GLY B C 1
ATOM 7650 O O . GLY B 1 402 ? -13.156 -4.086 -37.562 1 97.56 402 GLY B O 1
ATOM 7651 N N . TYR B 1 403 ? -13.469 -4.562 -35.469 1 97.94 403 TYR B N 1
ATOM 7652 C CA . TYR B 1 403 ? -12.641 -5.762 -35.531 1 97.94 403 TYR B CA 1
ATOM 7653 C C . TYR B 1 403 ? -13.414 -6.93 -36.125 1 97.94 403 TYR B C 1
ATOM 7655 O O . TYR B 1 403 ? -14.641 -6.98 -36.062 1 97.94 403 TYR B O 1
ATOM 7663 N N . THR B 1 404 ? -12.641 -7.852 -36.75 1 97.88 404 THR B N 1
ATOM 7664 C CA . THR B 1 404 ? -13.273 -9.109 -37.125 1 97.88 404 THR B CA 1
ATOM 7665 C C . THR B 1 404 ? -13.492 -10 -35.906 1 97.88 404 THR B C 1
ATOM 7667 O O . THR B 1 404 ? -12.82 -9.852 -34.906 1 97.88 404 THR B O 1
ATOM 7670 N N . GLN B 1 405 ? -14.391 -10.891 -36 1 97.19 405 GLN B N 1
ATOM 7671 C CA . GLN B 1 405 ? -14.633 -11.875 -34.969 1 97.19 405 GLN B CA 1
ATOM 7672 C C . GLN B 1 405 ? -13.367 -12.672 -34.656 1 97.19 405 GLN B C 1
ATOM 7674 O O . GLN B 1 405 ? -13.078 -12.961 -33.5 1 97.19 405 GLN B O 1
ATOM 7679 N N . GLU B 1 406 ? -12.672 -12.984 -35.688 1 97.31 406 GLU B N 1
ATOM 7680 C CA . GLU B 1 406 ? -11.453 -13.766 -35.562 1 97.31 406 GLU B CA 1
ATOM 7681 C C . GLU B 1 406 ? -10.383 -12.992 -34.781 1 97.31 406 GLU B C 1
ATOM 7683 O O . GLU B 1 406 ? -9.703 -13.562 -33.906 1 97.31 406 GLU B O 1
ATOM 7688 N N . ALA B 1 407 ? -10.32 -11.789 -35.094 1 97.69 407 ALA B N 1
ATOM 7689 C CA . ALA B 1 407 ? -9.336 -10.961 -34.406 1 97.69 407 ALA B CA 1
ATOM 7690 C C . ALA B 1 407 ? -9.68 -10.805 -32.938 1 97.69 407 ALA B C 1
ATOM 7692 O O . ALA B 1 407 ? -8.797 -10.844 -32.062 1 97.69 407 ALA B O 1
ATOM 7693 N N . ALA B 1 408 ? -10.938 -10.586 -32.625 1 98.25 408 ALA B N 1
ATOM 7694 C CA . ALA B 1 408 ? -11.406 -10.469 -31.266 1 98.25 408 ALA B CA 1
ATOM 7695 C C . ALA B 1 408 ? -11.156 -11.766 -30.484 1 98.25 408 ALA B C 1
ATOM 7697 O O . ALA B 1 408 ? -10.695 -11.734 -29.344 1 98.25 408 ALA B O 1
ATOM 7698 N N . LEU B 1 409 ? -11.438 -12.828 -31.109 1 98.12 409 LEU B N 1
ATOM 7699 C CA . LEU B 1 409 ? -11.234 -14.133 -30.484 1 98.12 409 LEU B CA 1
ATOM 7700 C C . LEU B 1 409 ? -9.758 -14.383 -30.219 1 98.12 409 LEU B C 1
ATOM 7702 O O . LEU B 1 409 ? -9.391 -14.992 -29.219 1 98.12 409 LEU B O 1
ATOM 7706 N N . ALA B 1 410 ? -8.969 -13.984 -31.125 1 97.88 410 ALA B N 1
ATOM 7707 C CA . ALA B 1 410 ? -7.523 -14.133 -30.969 1 97.88 410 ALA B CA 1
ATOM 7708 C C . ALA B 1 410 ? -7.027 -13.383 -29.734 1 97.88 410 ALA B C 1
ATOM 7710 O O . ALA B 1 410 ? -6.152 -13.867 -29.016 1 97.88 410 ALA B O 1
ATOM 7711 N N . MET B 1 411 ? -7.629 -12.188 -29.5 1 98.06 411 MET B N 1
ATOM 7712 C CA . MET B 1 411 ? -7.273 -11.414 -28.312 1 98.06 411 MET B CA 1
ATOM 7713 C C . MET B 1 411 ? -7.641 -12.18 -27.031 1 98.06 411 MET B C 1
ATOM 7715 O O . MET B 1 411 ? -6.84 -12.266 -26.109 1 98.06 411 MET B O 1
ATOM 7719 N N . VAL B 1 412 ? -8.773 -12.766 -27.016 1 98.38 412 VAL B N 1
ATOM 7720 C CA . VAL B 1 412 ? -9.258 -13.5 -25.859 1 98.38 412 VAL B CA 1
ATOM 7721 C C . VAL B 1 412 ? -8.375 -14.727 -25.625 1 98.38 412 VAL B C 1
ATOM 7723 O O . VAL B 1 412 ? -7.977 -15.008 -24.484 1 98.38 412 VAL B O 1
ATOM 7726 N N . ASN B 1 413 ? -8.016 -15.375 -26.672 1 98.38 413 ASN B N 1
ATOM 7727 C CA . ASN B 1 413 ? -7.176 -16.562 -26.578 1 98.38 413 ASN B CA 1
ATOM 7728 C C . ASN B 1 413 ? -5.793 -16.234 -26.016 1 98.38 413 ASN B C 1
ATOM 7730 O O . ASN B 1 413 ? -5.191 -17.031 -25.312 1 98.38 413 ASN B O 1
ATOM 7734 N N . ALA B 1 414 ? -5.379 -15.07 -26.297 1 97.5 414 ALA B N 1
ATOM 7735 C CA . ALA B 1 414 ? -4.035 -14.656 -25.922 1 97.5 414 ALA B CA 1
ATOM 7736 C C . ALA B 1 414 ? -3.998 -14.211 -24.453 1 97.5 414 ALA B C 1
ATOM 7738 O O . ALA B 1 414 ? -2.938 -14.211 -23.828 1 97.5 414 ALA B O 1
ATOM 7739 N N . THR B 1 415 ? -5.18 -13.859 -23.922 1 97.44 415 THR B N 1
ATOM 7740 C CA . THR B 1 415 ? -5.137 -13.148 -22.656 1 97.44 415 THR B CA 1
ATOM 7741 C C . THR B 1 415 ? -5.922 -13.898 -21.578 1 97.44 415 THR B C 1
ATOM 7743 O O . THR B 1 415 ? -5.625 -13.789 -20.391 1 97.44 415 THR B O 1
ATOM 7746 N N . HIS B 1 416 ? -6.965 -14.625 -21.969 1 97.12 416 HIS B N 1
ATOM 7747 C CA . HIS B 1 416 ? -7.832 -15.312 -21.016 1 97.12 416 HIS B CA 1
ATOM 7748 C C . HIS B 1 416 ? -7.082 -16.422 -20.297 1 97.12 416 HIS B C 1
ATOM 7750 O O . HIS B 1 416 ? -6.215 -17.078 -20.891 1 97.12 416 HIS B O 1
ATOM 7756 N N . LYS B 1 417 ? -7.414 -16.766 -19.078 1 95.94 417 LYS B N 1
ATOM 7757 C CA . LYS B 1 417 ? -6.719 -17.734 -18.234 1 95.94 417 LYS B CA 1
ATOM 7758 C C . LYS B 1 417 ? -7.023 -19.172 -18.688 1 95.94 417 LYS B C 1
ATOM 7760 O O . LYS B 1 417 ? -6.18 -20.062 -18.562 1 95.94 417 LYS B O 1
ATOM 7765 N N . LEU B 1 418 ? -8.164 -19.391 -19.266 1 97.38 418 LEU B N 1
ATOM 7766 C CA . LEU B 1 418 ? -8.633 -20.75 -19.516 1 97.38 418 LEU B CA 1
ATOM 7767 C C . LEU B 1 418 ? -7.727 -21.469 -20.5 1 97.38 418 LEU B C 1
ATOM 7769 O O . LEU B 1 418 ? -7.367 -22.625 -20.297 1 97.38 418 LEU B O 1
ATOM 7773 N N . PRO B 1 419 ? -7.289 -20.781 -21.578 1 97.75 419 PRO B N 1
ATOM 7774 C CA . PRO B 1 419 ? -6.43 -21.469 -22.547 1 97.75 419 PRO B CA 1
ATOM 7775 C C . PRO B 1 419 ? -5.117 -21.953 -21.922 1 97.75 419 PRO B C 1
ATOM 7777 O O . PRO B 1 419 ? -4.445 -22.812 -22.484 1 97.75 419 PRO B O 1
ATOM 7780 N N . ALA B 1 420 ? -4.762 -21.344 -20.797 1 97.94 420 ALA B N 1
ATOM 7781 C CA . ALA B 1 420 ? -3.529 -21.734 -20.125 1 97.94 420 ALA B CA 1
ATOM 7782 C C . ALA B 1 420 ? -3.736 -23 -19.297 1 97.94 420 ALA B C 1
ATOM 7784 O O . ALA B 1 420 ? -2.777 -23.562 -18.75 1 97.94 420 ALA B O 1
ATOM 7785 N N . ARG B 1 421 ? -4.973 -23.531 -19.203 1 98 421 ARG B N 1
ATOM 7786 C CA . ARG B 1 421 ? -5.312 -24.672 -18.344 1 98 421 ARG B CA 1
ATOM 7787 C C . ARG B 1 421 ? -5.441 -25.953 -19.156 1 98 421 ARG B C 1
ATOM 7789 O O . ARG B 1 421 ? -5.996 -26.938 -18.672 1 98 421 ARG B O 1
ATOM 7796 N N . GLY B 1 422 ? -4.91 -25.984 -20.359 1 96.06 422 GLY B N 1
ATOM 7797 C CA . GLY B 1 422 ? -5.039 -27.125 -21.25 1 96.06 422 GLY B CA 1
ATOM 7798 C C . GLY B 1 422 ? -4.191 -28.312 -20.828 1 96.06 422 GLY B C 1
ATOM 7799 O O . GLY B 1 422 ? -3.342 -28.188 -19.938 1 96.06 422 GLY B O 1
ATOM 7800 N N . PRO B 1 423 ? -4.375 -29.453 -21.453 1 97 423 PRO B N 1
ATOM 7801 C CA . PRO B 1 423 ? -3.707 -30.688 -21.062 1 97 423 PRO B CA 1
ATOM 7802 C C . PRO B 1 423 ? -2.199 -30.656 -21.312 1 97 423 PRO B C 1
ATOM 7804 O O . PRO B 1 423 ? -1.739 -30.016 -22.266 1 97 423 PRO B O 1
ATOM 7807 N N . MET B 1 424 ? -1.486 -31.344 -20.438 1 97.88 424 MET B N 1
ATOM 7808 C CA . MET B 1 424 ? -0.059 -31.578 -20.609 1 97.88 424 MET B CA 1
ATOM 7809 C C . MET B 1 424 ? 0.194 -32.438 -21.859 1 97.88 424 MET B C 1
ATOM 7811 O O . MET B 1 424 ? -0.694 -33.156 -22.312 1 97.88 424 MET B O 1
ATOM 7815 N N . THR B 1 425 ? 1.314 -32.25 -22.438 1 97.12 425 THR B N 1
ATOM 7816 C CA . THR B 1 425 ? 1.692 -33 -23.625 1 97.12 425 THR B CA 1
ATOM 7817 C C . THR B 1 425 ? 2.811 -34 -23.297 1 97.12 425 THR B C 1
ATOM 7819 O O . THR B 1 425 ? 3.971 -33.594 -23.172 1 97.12 425 THR B O 1
ATOM 7822 N N . TRP B 1 426 ? 2.467 -35.219 -23.25 1 97.88 426 TRP B N 1
ATOM 7823 C CA . TRP B 1 426 ? 3.406 -36.219 -22.75 1 97.88 426 TRP B CA 1
ATOM 7824 C C . TRP B 1 426 ? 4.121 -36.938 -23.906 1 97.88 426 TRP B C 1
ATOM 7826 O O . TRP B 1 426 ? 5.336 -37.125 -23.875 1 97.88 426 TRP B O 1
ATOM 7836 N N . ASP B 1 427 ? 3.328 -37.344 -24.953 1 96.12 427 ASP B N 1
ATOM 7837 C CA . ASP B 1 427 ? 3.92 -38.062 -26.078 1 96.12 427 ASP B CA 1
ATOM 7838 C C . ASP B 1 427 ? 3.105 -37.844 -27.359 1 96.12 427 ASP B C 1
ATOM 7840 O O . ASP B 1 427 ? 2.234 -36.969 -27.406 1 96.12 427 ASP B O 1
ATOM 7844 N N . ALA B 1 428 ? 3.438 -38.594 -28.406 1 93.31 428 ALA B N 1
ATOM 7845 C CA . ALA B 1 428 ? 2.869 -38.344 -29.719 1 93.31 428 ALA B CA 1
ATOM 7846 C C . ALA B 1 428 ? 1.59 -39.156 -29.938 1 93.31 428 ALA B C 1
ATOM 7848 O O . ALA B 1 428 ? 1.021 -39.125 -31.031 1 93.31 428 ALA B O 1
ATOM 7849 N N . THR B 1 429 ? 1.15 -39.812 -28.953 1 93.19 429 THR B N 1
ATOM 7850 C CA . THR B 1 429 ? -0.058 -40.594 -29.125 1 93.19 429 THR B CA 1
ATOM 7851 C C . THR B 1 429 ? -1.304 -39.719 -29.031 1 93.19 429 THR B C 1
ATOM 7853 O O . THR B 1 429 ? -1.204 -38.5 -29.047 1 93.19 429 THR B O 1
ATOM 7856 N N . THR B 1 430 ? -2.477 -40.375 -29.047 1 91.12 430 THR B N 1
ATOM 7857 C CA . THR B 1 430 ? -3.764 -39.719 -29.016 1 91.12 430 THR B CA 1
ATOM 7858 C C . THR B 1 430 ? -3.836 -38.75 -27.844 1 91.12 430 THR B C 1
ATOM 7860 O O . THR B 1 430 ? -3.459 -39.094 -26.719 1 91.12 430 THR B O 1
ATOM 7863 N N . ASN B 1 431 ? -4.25 -37.5 -28.141 1 93.31 431 ASN B N 1
ATOM 7864 C CA . ASN B 1 431 ? -4.391 -36.438 -27.141 1 93.31 431 ASN B CA 1
ATOM 7865 C C . ASN B 1 431 ? -3.082 -36.219 -26.391 1 93.31 431 ASN B C 1
ATOM 7867 O O . ASN B 1 431 ? -3.088 -35.969 -25.188 1 93.31 431 ASN B O 1
ATOM 7871 N N . SER B 1 432 ? -1.954 -36.5 -27.094 1 94.38 432 SER B N 1
ATOM 7872 C CA . SER B 1 432 ? -0.599 -36.25 -26.625 1 94.38 432 SER B CA 1
ATOM 7873 C C . SER B 1 432 ? -0.278 -37.062 -25.375 1 94.38 432 SER B C 1
ATOM 7875 O O . SER B 1 432 ? 0.455 -36.625 -24.5 1 94.38 432 SER B O 1
ATOM 7877 N N . GLY B 1 433 ? -0.924 -38.188 -25.234 1 96.44 433 GLY B N 1
ATOM 7878 C CA . GLY B 1 433 ? -0.639 -39.094 -24.125 1 96.44 433 GLY B CA 1
ATOM 7879 C C . GLY B 1 433 ? -1.321 -38.688 -22.828 1 96.44 433 GLY B C 1
ATOM 7880 O O . GLY B 1 433 ? -1.108 -39.312 -21.797 1 96.44 433 GLY B O 1
ATOM 7881 N N . PHE B 1 434 ? -2.152 -37.656 -22.906 1 97.81 434 PHE B N 1
ATOM 7882 C CA . PHE B 1 434 ? -2.846 -37.156 -21.719 1 97.81 434 PHE B CA 1
ATOM 7883 C C . PHE B 1 434 ? -3.988 -38.094 -21.344 1 97.81 434 PHE B C 1
ATOM 7885 O O . PHE B 1 434 ? -4.125 -38.469 -20.188 1 97.81 434 PHE B O 1
ATOM 7892 N N . THR B 1 435 ? -4.766 -38.438 -22.297 1 97.62 435 THR B N 1
ATOM 7893 C CA . THR B 1 435 ? -5.949 -39.25 -22.062 1 97.62 435 THR B CA 1
ATOM 7894 C C . THR B 1 435 ? -6.246 -40.156 -23.25 1 97.62 435 THR B C 1
ATOM 7896 O O . THR B 1 435 ? -5.84 -39.844 -24.375 1 97.62 435 THR B O 1
ATOM 7899 N N . SER B 1 436 ? -6.863 -41.281 -22.984 1 96.06 436 SER B N 1
ATOM 7900 C CA . SER B 1 436 ? -7.375 -42.125 -24.062 1 96.06 436 SER B CA 1
ATOM 7901 C C . SER B 1 436 ? -8.766 -41.688 -24.5 1 96.06 436 SER B C 1
ATOM 7903 O O . SER B 1 436 ? -9.258 -42.125 -25.547 1 96.06 436 SER B O 1
ATOM 7905 N N . GLY B 1 437 ? -9.359 -40.812 -23.734 1 96.19 437 GLY B N 1
ATOM 7906 C CA . GLY B 1 437 ? -10.656 -40.281 -24.062 1 96.19 437 GLY B CA 1
ATOM 7907 C C . GLY B 1 437 ? -10.578 -38.875 -24.656 1 96.19 437 GLY B C 1
ATOM 7908 O O . GLY B 1 437 ? -9.641 -38.562 -25.391 1 96.19 437 GLY B O 1
ATOM 7909 N N . THR B 1 438 ? -11.617 -38.188 -24.484 1 96.44 438 THR B N 1
ATOM 7910 C CA . THR B 1 438 ? -11.648 -36.812 -24.938 1 96.44 438 THR B CA 1
ATOM 7911 C C . THR B 1 438 ? -11.289 -35.844 -23.7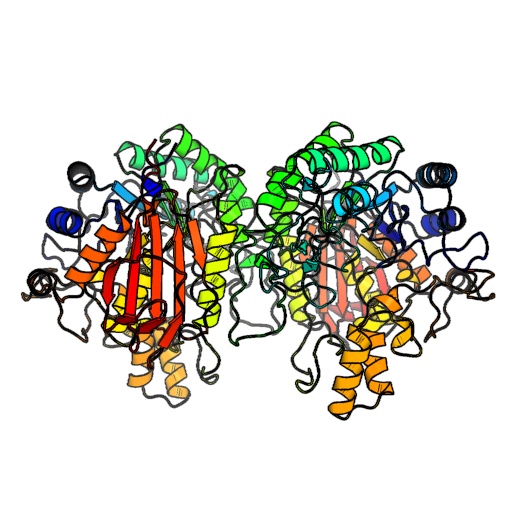97 1 96.44 438 THR B C 1
ATOM 7913 O O . THR B 1 438 ? -11.945 -35.844 -22.75 1 96.44 438 THR B O 1
ATOM 7916 N N . PRO B 1 439 ? -10.258 -35.031 -24.016 1 97.25 439 PRO B N 1
ATOM 7917 C CA . PRO B 1 439 ? -9.867 -34.125 -22.938 1 97.25 439 PRO B CA 1
ATOM 7918 C C . PRO B 1 439 ? -10.992 -33.156 -22.531 1 97.25 439 PRO B C 1
ATOM 7920 O O . PRO B 1 439 ? -11.805 -32.781 -23.375 1 97.25 439 PRO B O 1
ATOM 7923 N N . TRP B 1 440 ? -10.984 -32.719 -21.266 1 96.75 440 TRP B N 1
ATOM 7924 C CA . TRP B 1 440 ? -12.008 -31.844 -20.734 1 96.75 440 TRP B CA 1
ATOM 7925 C C . TRP B 1 440 ? -11.945 -30.469 -21.422 1 96.75 440 TRP B C 1
ATOM 7927 O O . TRP B 1 440 ? -12.961 -29.766 -21.5 1 96.75 440 TRP B O 1
ATOM 7937 N N . LEU B 1 441 ? -10.805 -30.078 -21.875 1 96.81 441 LEU B N 1
ATOM 7938 C CA . LEU B 1 441 ? -10.586 -28.828 -22.594 1 96.81 441 LEU B CA 1
ATOM 7939 C C . LEU B 1 441 ? -9.891 -29.078 -23.922 1 96.81 441 LEU B C 1
ATOM 7941 O O . LEU B 1 441 ? -8.766 -29.578 -23.969 1 96.81 441 LEU B O 1
ATOM 7945 N N . VAL B 1 442 ? -10.57 -28.734 -24.953 1 94.5 442 VAL B N 1
ATOM 7946 C CA . VAL B 1 442 ? -10.07 -29.016 -26.297 1 94.5 442 VAL B CA 1
ATOM 7947 C C . VAL B 1 442 ? -9.766 -27.703 -27.031 1 94.5 442 VAL B C 1
ATOM 7949 O O . VAL B 1 442 ? -10.586 -26.781 -27.031 1 94.5 442 VAL B O 1
ATOM 7952 N N . GLY B 1 443 ? -8.633 -27.578 -27.531 1 94.5 443 GLY B N 1
ATOM 7953 C CA . GLY B 1 443 ? -8.18 -26.453 -28.344 1 94.5 443 GLY B CA 1
ATOM 7954 C C . GLY B 1 443 ? -7.012 -26.812 -29.234 1 94.5 443 GLY B C 1
ATOM 7955 O O . GLY B 1 443 ? -6.508 -27.938 -29.203 1 94.5 443 GLY B O 1
ATOM 7956 N N . LYS B 1 444 ? -6.652 -25.859 -30.047 1 94.69 444 LYS B N 1
ATOM 7957 C CA . LYS B 1 444 ? -5.531 -26.062 -30.969 1 94.69 444 LYS B CA 1
ATOM 7958 C C . LYS B 1 444 ? -4.219 -25.594 -30.328 1 94.69 444 LYS B C 1
ATOM 7960 O O . LYS B 1 444 ? -4.203 -24.656 -29.547 1 94.69 444 LYS B O 1
ATOM 7965 N N . ARG B 1 445 ? -3.189 -26.328 -30.625 1 92.75 445 ARG B N 1
ATOM 7966 C CA . ARG B 1 445 ? -1.85 -25.953 -30.188 1 92.75 445 ARG B CA 1
ATOM 7967 C C . ARG B 1 445 ? -1.036 -25.391 -31.344 1 92.75 445 ARG B C 1
ATOM 7969 O O . ARG B 1 445 ? -1.16 -25.844 -32.469 1 92.75 445 ARG B O 1
ATOM 7976 N N . SER B 1 446 ? -0.308 -24.359 -31.062 1 83.44 446 SER B N 1
ATOM 7977 C CA . SER B 1 446 ? 0.535 -23.75 -32.094 1 83.44 446 SER B CA 1
ATOM 7978 C C . SER B 1 446 ? 1.729 -24.641 -32.406 1 83.44 446 SER B C 1
ATOM 7980 O O . SER B 1 446 ? 2.211 -24.641 -33.562 1 83.44 446 SER B O 1
ATOM 7982 N N . SER B 1 447 ? 2.264 -25.266 -31.484 1 77.31 447 SER B N 1
ATOM 7983 C CA . SER B 1 447 ? 3.412 -26.141 -31.688 1 77.31 447 SER B CA 1
ATOM 7984 C C . SER B 1 447 ? 3.207 -27.5 -31 1 77.31 447 SER B C 1
ATOM 7986 O O . SER B 1 447 ? 2.51 -27.578 -30 1 77.31 447 SER B O 1
ATOM 7988 N N . ARG B 1 448 ? 3.672 -28.469 -31.75 1 74.44 448 ARG B N 1
ATOM 7989 C CA . ARG B 1 448 ? 3.557 -29.797 -31.172 1 74.44 448 ARG B CA 1
ATOM 7990 C C . ARG B 1 448 ? 4.82 -30.188 -30.406 1 74.44 448 ARG B C 1
ATOM 7992 O O . ARG B 1 448 ? 5.902 -30.281 -30.984 1 74.44 448 ARG B O 1
ATOM 7999 N N . THR B 1 449 ? 4.832 -29.969 -29.188 1 87.19 449 THR B N 1
ATOM 8000 C CA . THR B 1 449 ? 5.938 -30.406 -28.344 1 87.19 449 THR B CA 1
ATOM 8001 C C . THR B 1 449 ? 5.441 -31.344 -27.25 1 87.19 449 THR B C 1
ATOM 8003 O O . THR B 1 449 ? 4.309 -31.219 -26.781 1 87.19 449 THR B O 1
ATOM 8006 N N . HIS B 1 450 ? 6.152 -32.406 -27.031 1 94.19 450 HIS B N 1
ATOM 8007 C CA . HIS B 1 450 ? 5.77 -33.312 -25.953 1 94.19 450 HIS B CA 1
ATOM 8008 C C . HIS B 1 450 ? 6.984 -33.75 -25.125 1 94.19 450 HIS B C 1
ATOM 8010 O O . HIS B 1 450 ? 8.125 -33.594 -25.578 1 94.19 450 HIS B O 1
ATOM 8016 N N . VAL B 1 451 ? 6.785 -34.219 -23.984 1 97.75 451 VAL B N 1
ATOM 8017 C CA . VAL B 1 451 ? 7.797 -34.562 -23 1 97.75 451 VAL B CA 1
ATOM 8018 C C . VAL B 1 451 ? 8.766 -35.594 -23.609 1 97.75 451 VAL B C 1
ATOM 8020 O O . VAL B 1 451 ? 9.984 -35.406 -23.578 1 97.75 451 VAL B O 1
ATOM 8023 N N . VAL B 1 452 ? 8.281 -36.625 -24.25 1 96.38 452 VAL B N 1
ATOM 8024 C CA . VAL B 1 452 ? 9.102 -37.719 -24.75 1 96.38 452 VAL B CA 1
ATOM 8025 C C . VAL B 1 452 ? 10.078 -37.188 -25.797 1 96.38 452 VAL B C 1
ATOM 8027 O O . VAL B 1 452 ? 11.25 -37.594 -25.812 1 96.38 452 VAL B O 1
ATOM 8030 N N . GLU B 1 453 ? 9.602 -36.406 -26.641 1 94.81 453 GLU B N 1
ATOM 8031 C CA . GLU B 1 453 ? 10.453 -35.844 -27.672 1 94.81 453 GLU B CA 1
ATOM 8032 C C . GLU B 1 453 ? 11.562 -35 -27.078 1 94.81 453 GLU B C 1
ATOM 8034 O O . GLU B 1 453 ? 12.727 -35.094 -27.469 1 94.81 453 GLU B O 1
ATOM 8039 N N . GLN B 1 454 ? 11.219 -34.188 -26.141 1 95.88 454 GLN B N 1
ATOM 8040 C CA . GLN B 1 454 ? 12.18 -33.219 -25.578 1 95.88 454 GLN B CA 1
ATOM 8041 C C . GLN B 1 454 ? 13.141 -33.938 -24.625 1 95.88 454 GLN B C 1
ATOM 8043 O O . GLN B 1 454 ? 14.266 -33.469 -24.422 1 95.88 454 GLN B O 1
ATOM 8048 N N . GLN B 1 455 ? 12.727 -35 -24.031 1 94.56 455 GLN B N 1
ATOM 8049 C CA . GLN B 1 455 ? 13.594 -35.75 -23.125 1 94.56 455 GLN B CA 1
ATOM 8050 C C . GLN B 1 455 ? 14.812 -36.312 -23.859 1 94.56 455 GLN B C 1
ATOM 8052 O O . GLN B 1 455 ? 15.875 -36.5 -23.25 1 94.56 455 GLN B O 1
ATOM 8057 N N . HIS B 1 456 ? 14.664 -36.469 -25.188 1 92.19 456 HIS B N 1
ATOM 8058 C CA . HIS B 1 456 ? 15.742 -37.062 -25.969 1 92.19 456 HIS B CA 1
ATOM 8059 C C . HIS B 1 456 ? 16.516 -35.969 -26.734 1 92.19 456 HIS B C 1
ATOM 8061 O O . HIS B 1 456 ? 17.391 -36.312 -27.547 1 92.19 456 HIS B O 1
ATOM 8067 N N . ASP B 1 457 ? 16.219 -34.781 -26.5 1 94.56 457 ASP B N 1
ATOM 8068 C CA . ASP B 1 457 ? 16.875 -33.656 -27.141 1 94.56 457 ASP B CA 1
ATOM 8069 C C . ASP B 1 457 ? 17.609 -32.781 -26.125 1 94.56 457 ASP B C 1
ATOM 8071 O O . ASP B 1 457 ? 16.984 -32.031 -25.375 1 94.56 457 ASP B O 1
ATOM 8075 N N . PRO B 1 458 ? 18.875 -32.812 -26.109 1 93.94 458 PRO B N 1
ATOM 8076 C CA . PRO B 1 458 ? 19.641 -32.031 -25.125 1 93.94 458 PRO B CA 1
ATOM 8077 C C . PRO B 1 458 ? 19.5 -30.531 -25.312 1 93.94 458 PRO B C 1
ATOM 8079 O O . PRO B 1 458 ? 19.906 -29.766 -24.438 1 93.94 458 PRO B O 1
ATOM 8082 N N . HIS B 1 459 ? 18.906 -30.094 -26.359 1 93.56 459 HIS B N 1
ATOM 8083 C CA . HIS B 1 459 ? 18.766 -28.656 -26.625 1 93.56 459 HIS B CA 1
ATOM 8084 C C . HIS B 1 459 ? 17.312 -28.203 -26.438 1 93.56 459 HIS B C 1
ATOM 8086 O O . HIS B 1 459 ? 16.969 -27.062 -26.75 1 93.56 459 HIS B O 1
ATOM 8092 N N . SER B 1 460 ? 16.562 -29.109 -25.922 1 96 460 SER B N 1
ATOM 8093 C CA . SER B 1 460 ? 15.148 -28.812 -25.734 1 96 460 SER B CA 1
ATOM 8094 C C . SER B 1 460 ? 14.93 -27.891 -24.547 1 96 460 SER B C 1
ATOM 8096 O O . SER B 1 460 ? 15.836 -27.672 -23.734 1 96 460 SER B O 1
ATOM 8098 N N . SER B 1 461 ? 13.75 -27.312 -24.5 1 96.94 461 SER B N 1
ATOM 8099 C CA . SER B 1 461 ? 13.352 -26.5 -23.344 1 96.94 461 SER B CA 1
ATOM 8100 C C . SER B 1 461 ? 13.352 -27.328 -22.062 1 96.94 461 SER B C 1
ATOM 8102 O O . SER B 1 461 ? 13.742 -26.844 -21 1 96.94 461 SER B O 1
ATOM 8104 N N . LEU B 1 462 ? 12.93 -28.531 -22.156 1 98.19 462 LEU B N 1
ATOM 8105 C CA . LEU B 1 462 ? 12.898 -29.438 -21 1 98.19 462 LEU B CA 1
ATOM 8106 C C . LEU B 1 462 ? 14.305 -29.656 -20.453 1 98.19 462 LEU B C 1
ATOM 8108 O O . LEU B 1 462 ? 14.516 -29.594 -19.234 1 98.19 462 LEU B O 1
ATOM 8112 N N . ALA B 1 463 ? 15.25 -29.969 -21.359 1 97.62 463 ALA B N 1
ATOM 8113 C CA . ALA B 1 463 ? 16.641 -30.141 -20.953 1 97.62 463 ALA B CA 1
ATOM 8114 C C . ALA B 1 463 ? 17.172 -28.891 -20.281 1 97.62 463 ALA B C 1
ATOM 8116 O O . ALA B 1 463 ? 17.875 -28.969 -19.266 1 97.62 463 ALA B O 1
ATOM 8117 N N . PHE B 1 464 ? 16.859 -27.781 -20.859 1 97.81 464 PHE B N 1
ATOM 8118 C CA . PHE B 1 464 ? 17.234 -26.484 -20.297 1 97.81 464 PHE B CA 1
ATOM 8119 C C . PHE B 1 464 ? 16.703 -26.328 -18.875 1 97.81 464 PHE B C 1
ATOM 8121 O O . PHE B 1 464 ? 17.453 -25.953 -17.969 1 97.81 464 PHE B O 1
ATOM 8128 N N . TYR B 1 465 ? 15.414 -26.562 -18.641 1 98.69 465 TYR B N 1
ATOM 8129 C CA . TYR B 1 465 ? 14.805 -26.375 -17.328 1 98.69 465 TYR B CA 1
ATOM 8130 C C . TYR B 1 465 ? 15.438 -27.312 -16.297 1 98.69 465 TYR B C 1
ATOM 8132 O O . TYR B 1 465 ? 15.586 -26.953 -15.133 1 98.69 465 TYR B O 1
ATOM 8140 N N . LYS B 1 466 ? 15.789 -28.562 -16.703 1 98.44 466 LYS B N 1
ATOM 8141 C CA . LYS B 1 466 ? 16.516 -29.453 -15.789 1 98.44 466 LYS B CA 1
ATOM 8142 C C . LYS B 1 466 ? 17.828 -28.828 -15.336 1 98.44 466 LYS B C 1
ATOM 8144 O O . LYS B 1 466 ? 18.172 -28.875 -14.156 1 98.44 466 LYS B O 1
ATOM 8149 N N . GLN B 1 467 ? 18.484 -28.219 -16.266 1 98.12 467 GLN B N 1
ATOM 8150 C CA . GLN B 1 467 ? 19.75 -27.547 -15.945 1 98.12 467 GLN B CA 1
ATOM 8151 C C . GLN B 1 467 ? 19.5 -26.344 -15.031 1 98.12 467 GLN B C 1
ATOM 8153 O O . GLN B 1 467 ? 20.234 -26.125 -14.07 1 98.12 467 GLN B O 1
ATOM 8158 N N . LEU B 1 468 ? 18.5 -25.594 -15.375 1 98.75 468 LEU B N 1
ATOM 8159 C CA . LEU B 1 468 ? 18.156 -24.391 -14.609 1 98.75 468 LEU B CA 1
ATOM 8160 C C . LEU B 1 468 ? 17.812 -24.75 -13.164 1 98.75 468 LEU B C 1
ATOM 8162 O O . LEU B 1 468 ? 18.266 -24.094 -12.227 1 98.75 468 LEU B O 1
ATOM 8166 N N . ILE B 1 469 ? 17 -25.781 -12.977 1 98.75 469 ILE B N 1
ATOM 8167 C CA . ILE B 1 469 ? 16.562 -26.219 -11.656 1 98.75 469 ILE B CA 1
ATOM 8168 C C . ILE B 1 469 ? 17.766 -26.75 -10.875 1 98.75 469 ILE B C 1
ATOM 8170 O O . ILE B 1 469 ? 17.906 -26.484 -9.68 1 98.75 469 ILE B O 1
ATOM 8174 N N . ALA B 1 470 ? 18.625 -27.547 -11.555 1 98.38 470 ALA B N 1
ATOM 8175 C CA . ALA B 1 470 ? 19.844 -28.016 -10.906 1 98.38 470 ALA B CA 1
ATOM 8176 C C . ALA B 1 470 ? 20.688 -26.844 -10.43 1 98.38 470 ALA B C 1
ATOM 8178 O O . ALA B 1 470 ? 21.266 -26.891 -9.336 1 98.38 470 ALA B O 1
ATOM 8179 N N . LEU B 1 471 ? 20.766 -25.828 -11.25 1 98.38 471 LEU B N 1
ATOM 8180 C CA . LEU B 1 471 ? 21.516 -24.641 -10.898 1 98.38 471 LEU B CA 1
ATOM 8181 C C . LEU B 1 471 ? 20.906 -23.938 -9.688 1 98.38 471 LEU B C 1
ATOM 8183 O O . LEU B 1 471 ? 21.625 -23.484 -8.797 1 98.38 471 LEU B O 1
ATOM 8187 N N . LYS B 1 472 ? 19.578 -23.844 -9.617 1 98.75 472 LYS B N 1
ATOM 8188 C CA . LYS B 1 472 ? 18.859 -23.203 -8.516 1 98.75 472 LYS B CA 1
ATOM 8189 C C . LYS B 1 472 ? 19.156 -23.891 -7.188 1 98.75 472 LYS B C 1
ATOM 8191 O O . LYS B 1 472 ? 19.094 -23.25 -6.133 1 98.75 472 LYS B O 1
ATOM 8196 N N . LYS B 1 473 ? 19.562 -25.141 -7.223 1 98.06 473 LYS B N 1
ATOM 8197 C CA . LYS B 1 473 ? 19.812 -25.906 -6.008 1 98.06 473 LYS B CA 1
ATOM 8198 C C . LYS B 1 473 ? 21.203 -25.609 -5.445 1 98.06 473 LYS B C 1
ATOM 8200 O O . LYS B 1 473 ? 21.516 -26.016 -4.324 1 98.06 473 LYS B O 1
ATOM 8205 N N . ARG B 1 474 ? 21.969 -24.859 -6.207 1 97.06 474 ARG B N 1
ATOM 8206 C CA . ARG B 1 474 ? 23.281 -24.469 -5.676 1 97.06 474 ARG B CA 1
ATOM 8207 C C . ARG B 1 474 ? 23.125 -23.453 -4.547 1 97.06 474 ARG B C 1
ATOM 8209 O O . ARG B 1 474 ? 22.25 -22.594 -4.594 1 97.06 474 ARG B O 1
ATOM 8216 N N . SER B 1 475 ? 24.047 -23.5 -3.629 1 96.31 475 SER B N 1
ATOM 8217 C CA . SER B 1 475 ? 23.969 -22.703 -2.412 1 96.31 475 SER B CA 1
ATOM 8218 C C . SER B 1 475 ? 23.891 -21.203 -2.732 1 96.31 475 SER B C 1
ATOM 8220 O O . SER B 1 475 ? 23.172 -20.469 -2.07 1 96.31 475 SER B O 1
ATOM 8222 N N . VAL B 1 476 ? 24.609 -20.75 -3.732 1 97.69 476 VAL B N 1
ATOM 8223 C CA . VAL B 1 476 ? 24.656 -19.328 -4.07 1 97.69 476 VAL B CA 1
ATOM 8224 C C . VAL B 1 476 ? 23.281 -18.844 -4.508 1 97.69 476 VAL B C 1
ATOM 8226 O O . VAL B 1 476 ? 22.906 -17.688 -4.242 1 97.69 476 VAL B O 1
ATOM 8229 N N . PHE B 1 477 ? 22.438 -19.703 -5.078 1 98.19 477 PHE B N 1
ATOM 8230 C CA . PHE B 1 477 ? 21.109 -19.312 -5.555 1 98.19 477 PHE B CA 1
ATOM 8231 C C . PHE B 1 477 ? 20.047 -19.609 -4.504 1 98.19 477 PHE B C 1
ATOM 8233 O O . PHE B 1 477 ? 18.922 -19.125 -4.598 1 98.19 477 PHE B O 1
ATOM 8240 N N . GLN B 1 478 ? 20.375 -20.422 -3.488 1 95.94 478 GLN B N 1
ATOM 8241 C CA . GLN B 1 478 ? 19.438 -20.75 -2.428 1 95.94 478 GLN B CA 1
ATOM 8242 C C . GLN B 1 478 ? 19.516 -19.75 -1.282 1 95.94 478 GLN B C 1
ATOM 8244 O O . GLN B 1 478 ? 18.484 -19.344 -0.72 1 95.94 478 GLN B O 1
ATOM 8249 N N . THR B 1 479 ? 20.734 -19.328 -0.946 1 95.31 479 THR B N 1
ATOM 8250 C CA . THR B 1 479 ? 20.906 -18.547 0.274 1 95.31 479 THR B CA 1
ATOM 8251 C C . THR B 1 479 ? 21.594 -17.219 -0.023 1 95.31 479 THR B C 1
ATOM 8253 O O . THR B 1 479 ? 21.672 -16.344 0.845 1 95.31 479 THR B O 1
ATOM 8256 N N . GLY B 1 480 ? 22.094 -17.109 -1.209 1 97.25 480 GLY B N 1
ATOM 8257 C CA . GLY B 1 480 ? 22.844 -15.914 -1.55 1 97.25 480 GLY B CA 1
ATOM 8258 C C . GLY B 1 480 ? 22.016 -14.648 -1.533 1 97.25 480 GLY B C 1
ATOM 8259 O O . GLY B 1 480 ? 20.812 -14.688 -1.803 1 97.25 480 GLY B O 1
ATOM 8260 N N . SER B 1 481 ? 22.641 -13.516 -1.267 1 96.81 481 SER B N 1
ATOM 8261 C CA . SER B 1 481 ? 22 -12.211 -1.328 1 96.81 481 SER B CA 1
ATOM 8262 C C . SER B 1 481 ? 21.719 -11.797 -2.77 1 96.81 481 SER B C 1
ATOM 8264 O O . SER B 1 481 ? 22.203 -12.43 -3.707 1 96.81 481 SER B O 1
ATOM 8266 N N . PHE B 1 482 ? 20.875 -10.914 -2.955 1 97.69 482 PHE B N 1
ATOM 8267 C CA . PHE B 1 482 ? 20.5 -10.383 -4.262 1 97.69 482 PHE B CA 1
ATOM 8268 C C . PHE B 1 482 ? 20.922 -8.922 -4.398 1 97.69 482 PHE B C 1
ATOM 8270 O O . PHE B 1 482 ? 20.688 -8.117 -3.492 1 97.69 482 PHE B O 1
ATOM 8277 N N . ARG B 1 483 ? 21.531 -8.57 -5.484 1 96.62 483 ARG B N 1
ATOM 8278 C CA . ARG B 1 483 ? 21.844 -7.184 -5.832 1 96.62 483 ARG B CA 1
ATOM 8279 C C . ARG B 1 483 ? 21.672 -6.945 -7.332 1 96.62 483 ARG B C 1
ATOM 8281 O O . ARG B 1 483 ? 22.328 -7.594 -8.148 1 96.62 483 ARG B O 1
ATOM 8288 N N . LEU B 1 484 ? 20.766 -6.043 -7.68 1 96.5 484 LEU B N 1
ATOM 8289 C CA . LEU B 1 484 ? 20.594 -5.672 -9.078 1 96.5 484 LEU B CA 1
ATOM 8290 C C . LEU B 1 484 ? 21.688 -4.715 -9.531 1 96.5 484 LEU B C 1
ATOM 8292 O O . LEU B 1 484 ? 22 -3.742 -8.836 1 96.5 484 LEU B O 1
ATOM 8296 N N . LEU B 1 485 ? 22.312 -5.016 -10.609 1 93.38 485 LEU B N 1
ATOM 8297 C CA . LEU B 1 485 ? 23.328 -4.125 -11.164 1 93.38 485 LEU B CA 1
ATOM 8298 C C . LEU B 1 485 ? 22.688 -3.02 -11.992 1 93.38 485 LEU B C 1
ATOM 8300 O O . LEU B 1 485 ? 21.641 -3.23 -12.609 1 93.38 485 LEU B O 1
ATOM 8304 N N . SER B 1 486 ? 23.328 -1.879 -11.977 1 88.81 486 SER B N 1
ATOM 8305 C CA . SER B 1 486 ? 22.812 -0.73 -12.719 1 88.81 486 SER B CA 1
ATOM 8306 C C . SER B 1 486 ? 23.109 -0.867 -14.211 1 88.81 486 SER B C 1
ATOM 8308 O O . SER B 1 486 ? 24.234 -0.626 -14.656 1 88.81 486 SER B O 1
ATOM 8310 N N . THR B 1 487 ? 22.125 -1.337 -14.922 1 89.38 487 THR B N 1
ATOM 8311 C CA . THR B 1 487 ? 22.234 -1.461 -16.375 1 89.38 487 THR B CA 1
ATOM 8312 C C . THR B 1 487 ? 21.062 -0.769 -17.062 1 89.38 487 THR B C 1
ATOM 8314 O O . THR B 1 487 ? 20.125 -0.309 -16.406 1 89.38 487 THR B O 1
ATOM 8317 N N . GLY B 1 488 ? 21.125 -0.577 -18.312 1 84 488 GLY B N 1
ATOM 8318 C CA . GLY B 1 488 ? 20.062 0.069 -19.078 1 84 488 GLY B CA 1
ATOM 8319 C C . GLY B 1 488 ? 18.812 -0.77 -19.172 1 84 488 GLY B C 1
ATOM 8320 O O . GLY B 1 488 ? 18.75 -1.887 -18.656 1 84 488 GLY B O 1
ATOM 8321 N N . PRO B 1 489 ? 17.812 -0.246 -19.766 1 85.69 489 PRO B N 1
ATOM 8322 C CA . PRO B 1 489 ? 16.5 -0.91 -19.828 1 85.69 489 PRO B CA 1
ATOM 8323 C C . PRO B 1 489 ? 16.531 -2.18 -20.688 1 85.69 489 PRO B C 1
ATOM 8325 O O . PRO B 1 489 ? 15.625 -3.012 -20.578 1 85.69 489 PRO B O 1
ATOM 8328 N N . ASP B 1 490 ? 17.594 -2.375 -21.438 1 90.5 490 ASP B N 1
ATOM 8329 C CA . ASP B 1 490 ? 17.609 -3.479 -22.391 1 90.5 490 ASP B CA 1
ATOM 8330 C C . ASP B 1 490 ? 18.266 -4.719 -21.781 1 90.5 490 ASP B C 1
ATOM 8332 O O . ASP B 1 490 ? 18.547 -5.688 -22.5 1 90.5 490 ASP B O 1
ATOM 8336 N N . SER B 1 491 ? 18.547 -4.652 -20.547 1 94.69 491 SER B N 1
ATOM 8337 C CA . SER B 1 491 ? 19.156 -5.801 -19.891 1 94.69 491 SER B CA 1
ATOM 8338 C C . SER B 1 491 ? 18.703 -5.906 -18.438 1 94.69 491 SER B C 1
ATOM 8340 O O . SER B 1 491 ? 18.156 -4.953 -17.875 1 94.69 491 SER B O 1
ATOM 8342 N N . TYR B 1 492 ? 18.766 -7 -17.875 1 96.81 492 TYR B N 1
ATOM 8343 C CA . TYR B 1 492 ? 18.531 -7.336 -16.469 1 96.81 492 TYR B CA 1
ATOM 8344 C C . TYR B 1 492 ? 19.688 -8.148 -15.914 1 96.81 492 TYR B C 1
ATOM 8346 O O . TYR B 1 492 ? 19.891 -9.305 -16.297 1 96.81 492 TYR B O 1
ATOM 8354 N N . VAL B 1 493 ? 20.531 -7.512 -15.078 1 97.12 493 VAL B N 1
ATOM 8355 C CA . VAL B 1 493 ? 21.734 -8.156 -14.555 1 97.12 493 VAL B CA 1
ATOM 8356 C C . VAL B 1 493 ? 21.734 -8.07 -13.031 1 97.12 493 VAL B C 1
ATOM 8358 O O . VAL B 1 493 ? 21.547 -6.988 -12.461 1 97.12 493 VAL B O 1
ATOM 8361 N N . TYR B 1 494 ? 21.938 -9.172 -12.367 1 98.06 494 TYR B N 1
ATOM 8362 C CA . TYR B 1 494 ? 22 -9.133 -10.914 1 98.06 494 TYR B CA 1
ATOM 8363 C C . TYR B 1 494 ? 23.031 -10.125 -10.383 1 98.06 494 TYR B C 1
ATOM 8365 O O . TYR B 1 494 ? 23.469 -11.016 -11.109 1 98.06 494 TYR B O 1
ATOM 8373 N N . LEU B 1 495 ? 23.406 -9.922 -9.148 1 97.44 495 LEU B N 1
ATOM 8374 C CA . LEU B 1 495 ? 24.359 -10.766 -8.43 1 97.44 495 LEU B CA 1
ATOM 8375 C C . LEU B 1 495 ? 23.656 -11.562 -7.336 1 97.44 495 LEU B C 1
ATOM 8377 O O . LEU B 1 495 ? 22.734 -11.062 -6.695 1 97.44 495 LEU B O 1
ATOM 8381 N N . ARG B 1 496 ? 24 -12.797 -7.23 1 98.25 496 ARG B N 1
ATOM 8382 C CA . ARG B 1 496 ? 23.781 -13.625 -6.051 1 98.25 496 ARG B CA 1
ATOM 8383 C C . ARG B 1 496 ? 25.094 -13.906 -5.328 1 98.25 496 ARG B C 1
ATOM 8385 O O . ARG B 1 496 ? 26.062 -14.336 -5.949 1 98.25 496 ARG B O 1
ATOM 8392 N N . GLN B 1 497 ? 25.125 -13.586 -4 1 96.75 497 GLN B N 1
ATOM 8393 C CA . GLN B 1 497 ? 26.422 -13.664 -3.35 1 96.75 497 GLN B CA 1
ATOM 8394 C C . GLN B 1 497 ? 26.328 -14.352 -1.992 1 96.75 497 GLN B C 1
ATOM 8396 O O . GLN B 1 497 ? 25.375 -14.109 -1.235 1 96.75 497 GLN B O 1
ATOM 8401 N N . THR B 1 498 ? 27.156 -15.297 -1.768 1 96.88 498 THR B N 1
ATOM 8402 C CA . THR B 1 498 ? 27.438 -15.867 -0.457 1 96.88 498 THR B CA 1
ATOM 8403 C C . THR B 1 498 ? 28.906 -15.648 -0.085 1 96.88 498 THR B C 1
ATOM 8405 O O . THR B 1 498 ? 29.625 -14.93 -0.785 1 96.88 498 THR B O 1
ATOM 8408 N N . ASP B 1 499 ? 29.375 -16.203 1.073 1 94.94 499 ASP B N 1
ATOM 8409 C CA . ASP B 1 499 ? 30.781 -16.125 1.487 1 94.94 499 ASP B CA 1
ATOM 8410 C C . ASP B 1 499 ? 31.656 -17 0.602 1 94.94 499 ASP B C 1
ATOM 8412 O O . ASP B 1 499 ? 32.875 -16.797 0.533 1 94.94 499 ASP B O 1
ATOM 8416 N N . LYS B 1 500 ? 31.047 -17.828 -0.165 1 95.38 500 LYS B N 1
ATOM 8417 C CA . LYS B 1 500 ? 31.812 -18.844 -0.881 1 95.38 500 LYS B CA 1
ATOM 8418 C C . LYS B 1 500 ? 31.812 -18.562 -2.383 1 95.38 500 LYS B C 1
ATOM 8420 O O . LYS B 1 500 ? 32.688 -19.047 -3.104 1 95.38 500 LYS B O 1
ATOM 8425 N N . ALA B 1 501 ? 30.812 -17.875 -2.809 1 96.94 501 ALA B N 1
ATOM 8426 C CA . ALA B 1 501 ? 30.719 -17.719 -4.258 1 96.94 501 ALA B CA 1
ATOM 8427 C C . ALA B 1 501 ? 29.922 -16.469 -4.617 1 96.94 501 ALA B C 1
ATOM 8429 O O . ALA B 1 501 ? 29.156 -15.953 -3.801 1 96.94 501 ALA B O 1
ATOM 8430 N N . ILE B 1 502 ? 30.219 -15.961 -5.797 1 97.31 502 ILE B N 1
ATOM 8431 C CA . ILE B 1 502 ? 29.422 -14.898 -6.418 1 97.31 502 ILE B CA 1
ATOM 8432 C C . ILE B 1 502 ? 28.938 -15.359 -7.785 1 97.31 502 ILE B C 1
ATOM 8434 O O . ILE B 1 502 ? 29.703 -15.891 -8.586 1 97.31 502 ILE B O 1
ATOM 8438 N N . ALA B 1 503 ? 27.688 -15.219 -8 1 98.31 503 ALA B N 1
ATOM 8439 C CA . ALA B 1 503 ? 27.094 -15.516 -9.305 1 98.31 503 ALA B CA 1
ATOM 8440 C C . ALA B 1 503 ? 26.578 -14.242 -9.977 1 98.31 503 ALA B C 1
ATOM 8442 O O . ALA B 1 503 ? 26.016 -13.367 -9.312 1 98.31 503 ALA B O 1
ATOM 8443 N N . VAL B 1 504 ? 26.812 -14.117 -11.266 1 98.12 504 VAL B N 1
ATOM 8444 C CA . VAL B 1 504 ? 26.266 -13.047 -12.094 1 98.12 504 VAL B CA 1
ATOM 8445 C C . VAL B 1 504 ? 25.266 -13.625 -13.086 1 98.12 504 VAL B C 1
ATOM 8447 O O . VAL B 1 504 ? 25.594 -14.531 -13.859 1 98.12 504 VAL B O 1
ATOM 8450 N N . VAL B 1 505 ? 24.078 -13.188 -13.023 1 98.81 505 VAL B N 1
ATOM 8451 C CA . VAL B 1 505 ? 23.031 -13.539 -13.992 1 98.81 505 VAL B CA 1
ATOM 8452 C C . VAL B 1 505 ? 22.766 -12.344 -14.906 1 98.81 505 VAL B C 1
ATOM 8454 O O . VAL B 1 505 ? 22.422 -11.258 -14.43 1 98.81 505 VAL B O 1
ATOM 8457 N N . ALA B 1 506 ? 22.938 -12.531 -16.188 1 98.5 506 ALA B N 1
ATOM 8458 C CA . ALA B 1 506 ? 22.766 -11.461 -17.172 1 98.5 506 ALA B CA 1
ATOM 8459 C C . ALA B 1 506 ? 21.781 -11.875 -18.266 1 98.5 506 ALA B C 1
ATOM 8461 O O . ALA B 1 506 ? 21.938 -12.945 -18.859 1 98.5 506 ALA B O 1
ATOM 8462 N N . VAL B 1 507 ? 20.797 -11.039 -18.5 1 98.5 507 VAL B N 1
ATOM 8463 C CA . VAL B 1 507 ? 19.781 -11.328 -19.5 1 98.5 507 VAL B CA 1
ATOM 8464 C C . VAL B 1 507 ? 19.562 -10.109 -20.406 1 98.5 507 VAL B C 1
ATOM 8466 O O . VAL B 1 507 ? 19.391 -8.992 -19.906 1 98.5 507 VAL B O 1
ATOM 8469 N N . ALA B 1 508 ? 19.625 -10.328 -21.719 1 97.56 508 ALA B N 1
ATOM 8470 C CA . ALA B 1 508 ? 19.25 -9.305 -22.688 1 97.56 508 ALA B CA 1
ATOM 8471 C C . ALA B 1 508 ? 17.734 -9.25 -22.859 1 97.56 508 ALA B C 1
ATOM 8473 O O . ALA B 1 508 ? 17.078 -10.273 -23.062 1 97.56 508 ALA B O 1
ATOM 8474 N N . LEU B 1 509 ? 17.172 -8.078 -22.734 1 93.94 509 LEU B N 1
ATOM 8475 C CA . LEU B 1 509 ? 15.734 -7.891 -22.859 1 93.94 509 LEU B CA 1
ATOM 8476 C C . LEU B 1 509 ? 15.391 -7.18 -24.156 1 93.94 509 LEU B C 1
ATOM 8478 O O . LEU B 1 509 ? 14.344 -6.535 -24.266 1 93.94 509 LEU B O 1
ATOM 8482 N N . SER B 1 510 ? 16.297 -7.305 -25.125 1 88.06 510 SER B N 1
ATOM 8483 C CA . SER B 1 510 ? 16.141 -6.578 -26.375 1 88.06 510 SER B CA 1
ATOM 8484 C C . SER B 1 510 ? 16.328 -7.496 -27.578 1 88.06 510 SER B C 1
ATOM 8486 O O . SER B 1 510 ? 16.906 -8.578 -27.453 1 88.06 510 SER B O 1
ATOM 8488 N N . ASP B 1 511 ? 15.82 -6.996 -28.719 1 90.31 511 ASP B N 1
ATOM 8489 C CA . ASP B 1 511 ? 16 -7.707 -29.984 1 90.31 511 ASP B CA 1
ATOM 8490 C C . ASP B 1 511 ? 17.344 -7.348 -30.625 1 90.31 511 ASP B C 1
ATOM 8492 O O . ASP B 1 511 ? 17.578 -7.68 -31.781 1 90.31 511 ASP B O 1
ATOM 8496 N N . LYS B 1 512 ? 18.125 -6.66 -29.812 1 92.69 512 LYS B N 1
ATOM 8497 C CA . LYS B 1 512 ? 19.453 -6.293 -30.281 1 92.69 512 LYS B CA 1
ATOM 8498 C C . LYS B 1 512 ? 20.531 -6.805 -29.344 1 92.69 512 LYS B C 1
ATOM 8500 O O . LYS B 1 512 ? 20.234 -7.238 -28.219 1 92.69 512 LYS B O 1
ATOM 8505 N N . THR B 1 513 ? 21.75 -6.812 -29.875 1 95.75 513 THR B N 1
ATOM 8506 C CA . THR B 1 513 ? 22.891 -7.188 -29.047 1 95.75 513 THR B CA 1
ATOM 8507 C C . THR B 1 513 ? 23.125 -6.16 -27.953 1 95.75 513 THR B C 1
ATOM 8509 O O . THR B 1 513 ? 23.031 -4.953 -28.188 1 95.75 513 THR B O 1
ATOM 8512 N N . VAL B 1 514 ? 23.391 -6.699 -26.766 1 94.94 514 VAL B N 1
ATOM 8513 C CA . VAL B 1 514 ? 23.672 -5.824 -25.625 1 94.94 514 VAL B CA 1
ATOM 8514 C C . VAL B 1 514 ? 25.094 -6.062 -25.125 1 94.94 514 VAL B C 1
ATOM 8516 O O . VAL B 1 514 ? 25.547 -7.203 -25.078 1 94.94 514 VAL B O 1
ATOM 8519 N N . ASN B 1 515 ? 25.828 -4.984 -24.891 1 94.56 515 ASN B N 1
ATOM 8520 C CA . ASN B 1 515 ? 27.141 -5.031 -24.266 1 94.56 515 ASN B CA 1
ATOM 8521 C C . ASN B 1 515 ? 27.094 -4.539 -22.812 1 94.56 515 ASN B C 1
ATOM 8523 O O . ASN B 1 515 ? 26.578 -3.461 -22.547 1 94.56 515 ASN B O 1
ATOM 8527 N N . LEU B 1 516 ? 27.594 -5.379 -21.953 1 94.19 516 LEU B N 1
ATOM 8528 C CA . LEU B 1 516 ? 27.547 -5.09 -20.516 1 94.19 516 LEU B CA 1
ATOM 8529 C C . LEU B 1 516 ? 28.938 -5.215 -19.906 1 94.19 516 LEU B C 1
ATOM 8531 O O . LEU B 1 516 ? 29.766 -6.02 -20.359 1 94.19 516 LEU B O 1
ATOM 8535 N N . ARG B 1 517 ? 29.188 -4.387 -18.938 1 92.56 517 ARG B N 1
ATOM 8536 C CA . ARG B 1 517 ? 30.406 -4.531 -18.141 1 92.56 517 ARG B CA 1
ATOM 8537 C C . ARG B 1 517 ? 30.109 -5.262 -16.828 1 92.56 517 ARG B C 1
ATOM 8539 O O . ARG B 1 517 ? 29.281 -4.812 -16.031 1 92.56 517 ARG B O 1
ATOM 8546 N N . LEU B 1 518 ? 30.75 -6.355 -16.578 1 93.62 518 LEU B N 1
ATOM 8547 C CA . LEU B 1 518 ? 30.594 -7.113 -15.344 1 93.62 518 LEU B CA 1
ATOM 8548 C C . LEU B 1 518 ? 31.641 -6.695 -14.32 1 93.62 518 LEU B C 1
ATOM 8550 O O . LEU B 1 518 ? 32.688 -6.16 -14.68 1 93.62 518 LEU B O 1
ATOM 8554 N N . PRO B 1 519 ? 31.359 -6.887 -13.078 1 90.19 519 PRO B N 1
ATOM 8555 C CA . PRO B 1 519 ? 32.406 -6.711 -12.078 1 90.19 519 PRO B CA 1
ATOM 8556 C C . PRO B 1 519 ? 33.625 -7.609 -12.328 1 90.19 519 PRO B C 1
ATOM 8558 O O . PRO B 1 519 ? 33.469 -8.703 -12.891 1 90.19 519 PRO B O 1
ATOM 8561 N N . ALA B 1 520 ? 34.75 -7.09 -11.812 1 90.06 520 ALA B N 1
ATOM 8562 C CA . ALA B 1 520 ? 35.969 -7.863 -11.992 1 90.06 520 ALA B CA 1
ATOM 8563 C C . ALA B 1 520 ? 35.906 -9.195 -11.25 1 90.06 520 ALA B C 1
ATOM 8565 O O . ALA B 1 520 ? 35.375 -9.266 -10.133 1 90.06 520 ALA B O 1
ATOM 8566 N N . GLY B 1 521 ? 36.281 -10.203 -11.953 1 89.62 521 GLY B N 1
ATOM 8567 C CA . GLY B 1 521 ? 36.312 -11.523 -11.336 1 89.62 521 GLY B CA 1
ATOM 8568 C C . GLY B 1 521 ? 36.656 -12.633 -12.305 1 89.62 521 GLY B C 1
ATOM 8569 O O . GLY B 1 521 ? 36.719 -12.414 -13.523 1 89.62 521 GLY B O 1
ATOM 8570 N N . ASP B 1 522 ? 37.031 -13.781 -11.68 1 91.19 522 ASP B N 1
ATOM 8571 C CA . ASP B 1 522 ? 37.312 -14.984 -12.469 1 91.19 522 ASP B CA 1
ATOM 8572 C C . ASP B 1 522 ? 36.031 -15.828 -12.633 1 91.19 522 ASP B C 1
ATOM 8574 O O . ASP B 1 522 ? 35.906 -16.875 -11.992 1 91.19 522 ASP B O 1
ATOM 8578 N N . TYR B 1 523 ? 35.25 -15.453 -13.586 1 93.19 523 TYR B N 1
ATOM 8579 C CA . TYR B 1 523 ? 33.938 -16.062 -13.766 1 93.19 523 TYR B CA 1
ATOM 8580 C C . TYR B 1 523 ? 34 -17.281 -14.672 1 93.19 523 TYR B C 1
ATOM 8582 O O . TYR B 1 523 ? 34.75 -17.281 -15.664 1 93.19 523 TYR B O 1
ATOM 8590 N N . GLN B 1 524 ? 33.312 -18.266 -14.344 1 95 524 GLN B N 1
ATOM 8591 C CA . GLN B 1 524 ? 33.062 -19.422 -15.203 1 95 524 GLN B CA 1
ATOM 8592 C C . GLN B 1 524 ? 31.609 -19.469 -15.656 1 95 524 GLN B C 1
ATOM 8594 O O . GLN B 1 524 ? 30.688 -19.391 -14.836 1 95 524 GLN B O 1
ATOM 8599 N N . ALA B 1 525 ? 31.438 -19.562 -16.969 1 96.81 525 ALA B N 1
ATOM 8600 C CA . ALA B 1 525 ? 30.078 -19.703 -17.484 1 96.81 525 ALA B CA 1
ATOM 8601 C C . ALA B 1 525 ? 29.484 -21.062 -17.109 1 96.81 525 ALA B C 1
ATOM 8603 O O . ALA B 1 525 ? 30.078 -22.094 -17.359 1 96.81 525 ALA B O 1
ATOM 8604 N N . VAL B 1 526 ? 28.344 -20.969 -16.531 1 97.81 526 VAL B N 1
ATOM 8605 C CA . VAL B 1 526 ? 27.75 -22.234 -16.109 1 97.81 526 VAL B CA 1
ATOM 8606 C C . VAL B 1 526 ? 26.453 -22.484 -16.875 1 97.81 526 VAL B C 1
ATOM 8608 O O . VAL B 1 526 ? 25.953 -23.609 -16.906 1 97.81 526 VAL B O 1
ATOM 8611 N N . LEU B 1 527 ? 25.875 -21.531 -17.484 1 98.06 527 LEU B N 1
ATOM 8612 C CA . LEU B 1 527 ? 24.688 -21.641 -18.312 1 98.06 527 LEU B CA 1
ATOM 8613 C C . LEU B 1 527 ? 24.609 -20.516 -19.344 1 98.06 527 LEU B C 1
ATOM 8615 O O . LEU B 1 527 ? 24.828 -19.344 -19 1 98.06 527 LEU B O 1
ATOM 8619 N N . ILE B 1 528 ? 24.422 -20.812 -20.578 1 97.81 528 ILE B N 1
ATOM 8620 C CA . ILE B 1 528 ? 24.234 -19.844 -21.656 1 97.81 528 ILE B CA 1
ATOM 8621 C C . ILE B 1 528 ? 22.984 -20.172 -22.453 1 97.81 528 ILE B C 1
ATOM 8623 O O . ILE B 1 528 ? 22.781 -21.328 -22.844 1 97.81 528 ILE B O 1
ATOM 8627 N N . VAL B 1 529 ? 22.141 -19.281 -22.594 1 97.88 529 VAL B N 1
ATOM 8628 C CA . VAL B 1 529 ? 21.016 -19.328 -23.5 1 97.88 529 VAL B CA 1
ATOM 8629 C C . VAL B 1 529 ? 21.266 -18.406 -24.688 1 97.88 529 VAL B C 1
ATOM 8631 O O . VAL B 1 529 ? 21.531 -17.219 -24.5 1 97.88 529 VAL B O 1
ATOM 8634 N N . GLY B 1 530 ? 21.141 -18.922 -25.875 1 96.44 530 GLY B N 1
ATOM 8635 C CA . GLY B 1 530 ? 21.531 -18.125 -27.031 1 96.44 530 GLY B CA 1
ATOM 8636 C C . GLY B 1 530 ? 23.031 -18 -27.188 1 96.44 530 GLY B C 1
ATOM 8637 O O . GLY B 1 530 ? 23.75 -19 -27.156 1 96.44 530 GLY B O 1
ATOM 8638 N N . ASP B 1 531 ? 23.438 -16.75 -27.438 1 96.38 531 ASP B N 1
ATOM 8639 C CA . ASP B 1 531 ? 24.859 -16.516 -27.641 1 96.38 531 ASP B CA 1
ATOM 8640 C C . ASP B 1 531 ? 25.375 -15.43 -26.703 1 96.38 531 ASP B C 1
ATOM 8642 O O . ASP B 1 531 ? 24.734 -14.391 -26.531 1 96.38 531 ASP B O 1
ATOM 8646 N N . ALA B 1 532 ? 26.453 -15.82 -26.047 1 96.75 532 ALA B N 1
ATOM 8647 C CA . A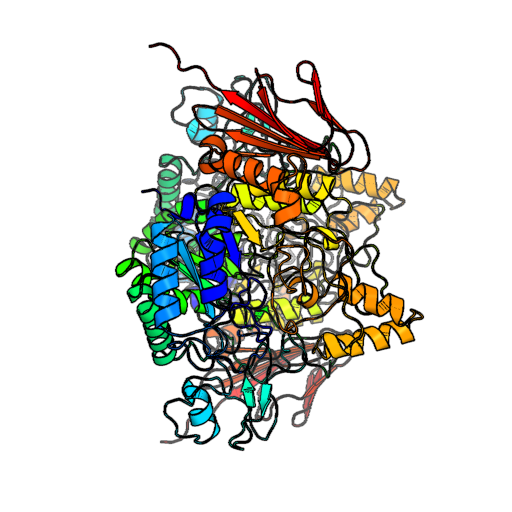LA B 1 532 ? 27.109 -14.898 -25.125 1 96.75 532 ALA B CA 1
ATOM 8648 C C . ALA B 1 532 ? 28.625 -15.062 -25.172 1 96.75 532 ALA B C 1
ATOM 8650 O O . ALA B 1 532 ? 29.125 -16.188 -25.281 1 96.75 532 ALA B O 1
ATOM 8651 N N . THR B 1 533 ? 29.312 -13.93 -25.172 1 95.56 533 THR B N 1
ATOM 8652 C CA . THR B 1 533 ? 30.766 -13.945 -25.125 1 95.56 533 THR B CA 1
ATOM 8653 C C . THR B 1 533 ? 31.281 -12.992 -24.047 1 95.56 533 THR B C 1
ATOM 8655 O O . THR B 1 533 ? 30.812 -11.859 -23.938 1 95.56 533 THR B O 1
ATOM 8658 N N . LEU B 1 534 ? 32.156 -13.531 -23.219 1 93.94 534 LEU B N 1
ATOM 8659 C CA . LEU B 1 534 ? 32.781 -12.703 -22.203 1 93.94 534 LEU B CA 1
ATOM 8660 C C . LEU B 1 534 ? 34.25 -12.492 -22.531 1 93.94 534 LEU B C 1
ATOM 8662 O O . LEU B 1 534 ? 35.031 -13.453 -22.641 1 93.94 534 LEU B O 1
ATOM 8666 N N . SER B 1 535 ? 34.625 -11.281 -22.828 1 91.56 535 SER B N 1
ATOM 8667 C CA . SER B 1 535 ? 36.031 -10.883 -23 1 91.56 535 SER B CA 1
ATOM 8668 C C . SER B 1 535 ? 36.469 -9.906 -21.922 1 91.56 535 SER B C 1
ATOM 8670 O O . SER B 1 535 ? 36.031 -8.758 -21.891 1 91.56 535 SER B O 1
ATOM 8672 N N . GLU B 1 536 ? 37.344 -10.383 -21 1 89.31 536 GLU B N 1
ATOM 8673 C CA . GLU B 1 536 ? 37.688 -9.602 -19.812 1 89.31 536 GLU B CA 1
ATOM 8674 C C . GLU B 1 536 ? 36.438 -9.25 -19 1 89.31 536 GLU B C 1
ATOM 8676 O O . GLU B 1 536 ? 35.688 -10.141 -18.578 1 89.31 536 GLU B O 1
ATOM 8681 N N . GLU B 1 537 ? 36.094 -8.062 -18.969 1 91.5 537 GLU B N 1
ATOM 8682 C CA . GLU B 1 537 ? 34.938 -7.656 -18.141 1 91.5 537 GLU B CA 1
ATOM 8683 C C . GLU B 1 537 ? 33.75 -7.27 -19.016 1 91.5 537 GLU B C 1
ATOM 8685 O O . GLU B 1 537 ? 32.688 -6.945 -18.5 1 91.5 537 GLU B O 1
ATOM 8690 N N . THR B 1 538 ? 33.906 -7.48 -20.312 1 95.38 538 THR B N 1
ATOM 8691 C CA . THR B 1 538 ? 32.844 -7.082 -21.234 1 95.38 538 THR B CA 1
ATOM 8692 C C . THR B 1 538 ? 32.031 -8.305 -21.703 1 95.38 538 THR B C 1
ATOM 8694 O O . THR B 1 538 ? 32.594 -9.195 -22.344 1 95.38 538 THR B O 1
ATOM 8697 N N . LEU B 1 539 ? 30.828 -8.312 -21.391 1 96.88 539 LEU B N 1
ATOM 8698 C CA . LEU B 1 539 ? 29.922 -9.375 -21.812 1 96.88 539 LEU B CA 1
ATOM 8699 C C . LEU B 1 539 ? 29.062 -8.914 -22.984 1 96.88 539 LEU B C 1
ATOM 8701 O O . LEU B 1 539 ? 28.422 -7.863 -22.922 1 96.88 539 LEU B O 1
ATOM 8705 N N . THR B 1 540 ? 29.078 -9.648 -24.016 1 97.5 540 THR B N 1
ATOM 8706 C CA . THR B 1 540 ? 28.203 -9.43 -25.156 1 97.5 540 THR B CA 1
ATOM 8707 C C . THR B 1 540 ? 27.109 -10.5 -25.188 1 97.5 540 THR B C 1
ATOM 8709 O O . THR B 1 540 ? 27.391 -11.695 -25.266 1 97.5 540 THR B O 1
ATOM 8712 N N . LEU B 1 541 ? 25.875 -10.047 -25.125 1 97.5 541 LEU B N 1
ATOM 8713 C CA . LEU B 1 541 ? 24.719 -10.922 -25.234 1 97.5 541 LEU B CA 1
ATOM 8714 C C . LEU B 1 541 ? 23.969 -10.672 -26.547 1 97.5 541 LEU B C 1
ATOM 8716 O O . LEU B 1 541 ? 23.641 -9.523 -26.859 1 97.5 541 LEU B O 1
ATOM 8720 N N . SER B 1 542 ? 23.719 -11.711 -27.297 1 97.19 542 SER B N 1
ATOM 8721 C CA . SER B 1 542 ? 22.844 -11.57 -28.453 1 97.19 542 SER B CA 1
ATOM 8722 C C . SER B 1 542 ? 21.406 -11.289 -28.047 1 97.19 542 SER B C 1
ATOM 8724 O O . SER B 1 542 ? 21.078 -11.297 -26.859 1 97.19 542 SER B O 1
ATOM 8726 N N . ALA B 1 543 ? 20.594 -11.039 -29.062 1 96.25 543 ALA B N 1
ATOM 8727 C CA . ALA B 1 543 ? 19.188 -10.75 -28.797 1 96.25 543 ALA B CA 1
ATOM 8728 C C . ALA B 1 543 ? 18.547 -11.852 -27.969 1 96.25 543 ALA B C 1
ATOM 8730 O O . ALA B 1 543 ? 18.672 -13.039 -28.266 1 96.25 543 ALA B O 1
ATOM 8731 N N . ASP B 1 544 ? 17.938 -11.477 -26.844 1 96.56 544 ASP B N 1
ATOM 8732 C CA . ASP B 1 544 ? 17.109 -12.328 -25.984 1 96.56 544 ASP B CA 1
ATOM 8733 C C . ASP B 1 544 ? 17.938 -13.414 -25.328 1 96.56 544 ASP B C 1
ATOM 8735 O O . ASP B 1 544 ? 17.406 -14.414 -24.844 1 96.56 544 ASP B O 1
ATOM 8739 N N . SER B 1 545 ? 19.25 -13.188 -25.281 1 97.69 545 SER B N 1
ATOM 8740 C CA . SER B 1 545 ? 20.141 -14.203 -24.719 1 97.69 545 SER B CA 1
ATOM 8741 C C . SER B 1 545 ? 20.359 -13.977 -23.219 1 97.69 545 SER B C 1
ATOM 8743 O O . SER B 1 545 ? 20.047 -12.906 -22.703 1 97.69 545 SER B O 1
ATOM 8745 N N . ALA B 1 546 ? 20.828 -14.992 -22.547 1 98.5 546 ALA B N 1
ATOM 8746 C CA . ALA B 1 546 ? 21.156 -14.953 -21.125 1 98.5 546 ALA B CA 1
ATOM 8747 C C . ALA B 1 546 ? 22.438 -15.711 -20.828 1 98.5 546 ALA B C 1
ATOM 8749 O O . ALA B 1 546 ? 22.828 -16.594 -21.578 1 98.5 546 ALA B O 1
ATOM 8750 N N . ALA B 1 547 ? 23.109 -15.328 -19.812 1 98.5 547 ALA B N 1
ATOM 8751 C CA . ALA B 1 547 ? 24.312 -16.016 -19.344 1 98.5 547 ALA B CA 1
ATOM 8752 C C . ALA B 1 547 ? 24.406 -15.992 -17.828 1 98.5 547 ALA B C 1
ATOM 8754 O O . ALA B 1 547 ? 24.062 -14.992 -17.188 1 98.5 547 ALA B O 1
ATOM 8755 N N . VAL B 1 548 ? 24.844 -17.062 -17.234 1 98.69 548 VAL B N 1
ATOM 8756 C CA . VAL B 1 548 ? 25.094 -17.188 -15.805 1 98.69 548 VAL B CA 1
ATOM 8757 C C . VAL B 1 548 ? 26.562 -17.5 -15.562 1 98.69 548 VAL B C 1
ATOM 8759 O O . VAL B 1 548 ? 27.094 -18.469 -16.109 1 98.69 548 VAL B O 1
ATOM 8762 N N . PHE B 1 549 ? 27.203 -16.688 -14.805 1 97.81 549 PHE B N 1
ATOM 8763 C CA . PHE B 1 549 ? 28.609 -16.859 -14.438 1 97.81 549 PHE B CA 1
ATOM 8764 C C . PHE B 1 549 ? 28.75 -17.062 -12.938 1 97.81 549 PHE B C 1
ATOM 8766 O O . PHE B 1 549 ? 28.031 -16.438 -12.148 1 97.81 549 PHE B O 1
ATOM 8773 N N . ILE B 1 550 ? 29.688 -17.906 -12.5 1 97.44 550 ILE B N 1
ATOM 8774 C CA . ILE B 1 550 ? 29.969 -18.094 -11.078 1 97.44 550 ILE B CA 1
ATOM 8775 C C . ILE B 1 550 ? 31.469 -17.969 -10.836 1 97.44 550 ILE B C 1
ATOM 8777 O O . ILE B 1 550 ? 32.281 -18.453 -11.625 1 97.44 550 ILE B O 1
ATOM 8781 N N . GLN B 1 551 ? 31.781 -17.266 -9.883 1 95.88 551 GLN B N 1
ATOM 8782 C CA . GLN B 1 551 ? 33.125 -17.219 -9.32 1 95.88 551 GLN B CA 1
ATOM 8783 C C . GLN B 1 551 ? 33.156 -17.844 -7.922 1 95.88 551 GLN B C 1
ATOM 8785 O O . GLN B 1 551 ? 32.469 -17.375 -7.02 1 95.88 551 GLN B O 1
ATOM 8790 N N . GLU B 1 552 ? 33.969 -18.875 -7.797 1 93.5 552 GLU B N 1
ATOM 8791 C CA . GLU B 1 552 ? 34.156 -19.453 -6.469 1 93.5 552 GLU B CA 1
ATOM 8792 C C . GLU B 1 552 ? 35.188 -18.672 -5.676 1 93.5 552 GLU B C 1
ATOM 8794 O O . GLU B 1 552 ? 36.219 -18.25 -6.227 1 93.5 552 GLU B O 1
ATOM 8799 N N . LYS B 1 553 ? 34.844 -18.234 -4.457 1 84 553 LYS B N 1
ATOM 8800 C CA . LYS B 1 553 ? 35.812 -17.547 -3.598 1 84 553 LYS B CA 1
ATOM 8801 C C . LYS B 1 553 ? 36.75 -18.547 -2.91 1 84 553 LYS B C 1
ATOM 8803 O O . LYS B 1 553 ? 36.312 -19.625 -2.504 1 84 553 LYS B O 1
ATOM 8808 N N . GLU B 1 554 ? 38.031 -18.672 -3.316 1 67.88 554 GLU B N 1
ATOM 8809 C CA . GLU B 1 554 ? 39.031 -19.562 -2.699 1 67.88 554 GLU B CA 1
ATOM 8810 C C . GLU B 1 554 ? 39 -19.422 -1.181 1 67.88 554 GLU B C 1
ATOM 8812 O O . GLU B 1 554 ? 38.812 -18.328 -0.653 1 67.88 554 GLU B O 1
ATOM 8817 N N . ARG B 1 555 ? 38.844 -20.531 -0.476 1 51.53 555 ARG B N 1
ATOM 8818 C CA . ARG B 1 555 ? 39.094 -20.547 0.959 1 51.53 555 ARG B CA 1
ATOM 8819 C C . ARG B 1 555 ? 40.438 -19.891 1.275 1 51.53 555 ARG B C 1
ATOM 8821 O O . ARG B 1 555 ? 41.438 -20.188 0.62 1 51.53 555 ARG B O 1
ATOM 8828 N N . ALA B 1 556 ? 40.406 -18.719 1.918 1 48.5 556 ALA B N 1
ATOM 8829 C CA . ALA B 1 556 ? 41.688 -18.359 2.525 1 48.5 556 ALA B CA 1
ATOM 8830 C C . ALA B 1 556 ? 42.312 -19.547 3.238 1 48.5 556 ALA B C 1
ATOM 8832 O O . ALA B 1 556 ? 41.625 -20.266 3.984 1 48.5 556 ALA B O 1
ATOM 8833 N N . LYS B 1 557 ? 43.406 -20.047 2.607 1 36.53 557 LYS B N 1
ATOM 8834 C CA . LYS B 1 557 ? 44.188 -20.969 3.43 1 36.53 557 LYS B CA 1
ATOM 8835 C C . LYS B 1 557 ? 44.344 -20.453 4.859 1 36.53 557 LYS B C 1
ATOM 8837 O O . LYS B 1 557 ? 44.656 -19.281 5.074 1 36.53 557 LYS B O 1
ATOM 8842 N N . PRO B 1 558 ? 44.156 -21.484 5.785 1 33.84 558 PRO B N 1
ATOM 8843 C CA . PRO B 1 558 ? 44.5 -20.953 7.109 1 33.84 558 PRO B CA 1
ATOM 8844 C C . PRO B 1 558 ? 45.875 -20.297 7.145 1 33.84 558 PRO B C 1
ATOM 8846 O O . PRO B 1 558 ? 46.781 -20.703 6.391 1 33.84 558 PRO B O 1
#

Solvent-accessible surface area (backbone atoms only — not comparable to full-atom values): 57292 Å² total; per-residue (Å²): 131,90,55,74,67,64,68,33,36,30,37,34,38,52,46,59,20,56,20,22,70,81,33,77,11,41,13,18,45,64,18,49,54,72,41,46,66,57,42,48,68,47,60,46,38,23,34,36,36,48,53,54,37,22,41,89,43,57,82,70,20,65,15,34,36,34,90,90,40,48,17,73,77,32,42,44,67,65,44,49,51,47,37,55,51,52,33,49,74,66,59,24,44,42,25,40,50,38,66,68,26,35,31,14,52,74,11,64,55,44,46,45,24,38,71,31,84,82,33,88,38,34,59,41,32,43,72,45,50,51,85,68,37,74,50,46,45,42,22,13,83,71,54,56,48,23,58,43,75,35,78,59,64,78,26,25,22,33,38,10,58,43,51,82,54,24,35,25,43,23,52,87,30,67,65,45,52,49,51,53,45,50,53,53,47,56,47,46,73,71,62,50,38,27,37,33,34,35,54,46,40,46,40,26,68,53,72,63,80,48,52,69,78,51,71,53,92,62,88,60,49,38,78,46,54,81,47,34,36,71,36,66,57,28,56,65,60,42,23,61,53,36,43,50,46,40,70,77,40,69,80,54,43,36,36,30,39,34,50,85,41,51,68,65,49,49,44,58,44,19,25,73,88,57,39,46,30,54,28,49,43,55,60,67,60,67,44,58,44,68,87,79,62,64,82,78,34,76,65,88,41,52,81,51,50,68,30,60,59,57,28,51,42,43,50,52,48,48,54,54,60,29,57,97,51,43,52,48,59,26,65,80,42,47,80,81,29,28,23,46,50,53,46,68,24,91,44,73,58,32,39,52,20,50,46,55,62,47,52,52,39,65,42,29,33,38,44,34,69,49,54,48,65,57,45,53,33,26,41,60,89,50,55,71,75,63,78,41,78,67,47,53,53,48,39,52,43,29,38,75,64,69,44,51,68,66,58,37,49,49,26,37,34,48,42,40,26,66,32,42,59,46,61,36,41,45,32,90,50,66,68,22,57,20,21,84,38,61,58,80,60,73,56,47,67,90,66,93,65,28,48,57,65,27,74,76,29,84,83,25,52,41,39,46,41,31,50,51,46,57,53,34,68,34,63,40,32,54,70,16,48,72,46,63,53,91,57,52,59,49,41,52,40,34,35,26,38,47,96,51,28,40,32,42,40,40,26,29,67,30,91,46,72,42,80,42,78,52,76,90,73,76,63,42,80,76,47,73,37,82,44,71,47,75,57,91,45,40,34,38,26,33,50,24,3,19,40,30,30,40,26,74,50,76,73,78,72,130,132,89,55,73,66,62,69,34,36,29,37,34,39,53,46,57,20,55,20,22,70,81,32,77,11,41,13,17,43,64,18,48,54,72,42,45,64,59,42,49,69,47,60,45,38,23,35,36,36,48,52,55,36,23,40,89,42,57,81,70,21,66,14,35,36,33,89,90,40,48,16,74,76,31,40,44,66,66,45,49,51,48,36,54,51,53,32,48,74,67,58,25,44,42,26,39,52,39,66,69,25,34,30,14,52,75,10,64,56,44,46,44,23,38,70,32,84,80,33,88,37,34,60,39,33,43,71,44,49,51,85,69,36,76,50,47,46,44,23,14,82,72,54,55,48,23,57,43,76,34,80,60,65,77,26,25,21,32,37,10,58,41,51,82,55,24,34,25,40,25,53,88,30,65,66,46,50,50,50,52,44,49,52,53,46,56,45,46,74,70,62,50,37,27,37,34,34,35,53,46,38,45,39,27,67,52,72,61,78,48,52,70,78,51,72,54,94,61,88,61,48,38,77,46,54,80,48,35,37,71,37,66,58,26,56,64,61,42,23,62,52,36,43,50,46,40,70,78,39,69,79,52,42,36,37,30,39,34,50,86,42,51,68,64,50,48,45,57,42,18,25,73,88,57,38,46,30,55,30,49,44,53,59,68,60,68,42,59,45,67,88,78,63,63,83,78,34,75,65,87,41,53,79,49,51,67,29,61,58,57,28,52,40,46,49,52,50,48,55,56,59,29,56,98,51,43,53,48,59,26,63,79,39,48,78,80,29,28,23,45,49,53,47,67,25,91,43,73,56,32,39,53,19,51,47,54,62,47,53,51,38,66,41,29,33,38,43,34,70,48,55,48,66,57,46,53,32,27,42,59,89,50,58,72,75,64,76,41,78,67,48,52,54,49,39,52,43,29,39,75,64,68,44,51,69,66,57,37,49,50,26,37,35,48,43,40,25,66,31,42,58,46,62,36,43,44,32,91,51,66,70,23,58,21,22,84,38,61,57,82,59,76,57,46,67,89,66,94,66,27,47,56,63,27,76,76,29,84,82,25,53,40,39,46,41,33,51,52,46,57,53,34,69,34,63,40,35,54,72,17,47,72,46,62,52,91,57,52,58,49,42,52,38,34,35,26,38,48,95,50,29,40,32,41,41,38,27,29,68,28,91,45,72,41,80,44,78,52,76,88,73,77,64,41,80,76,47,74,38,81,46,70,48,77,57,92,44,39,33,40,26,32,49,24,4,20,40,32,30,40,26,74,49,74,73,78,72,130

Sequence (1116 aa):
MSTWYDRAIIYQIYPKSFQDSDGDGIGDLNGIRQRIPYLQDLGINAVWLNPVFVSPQVDNGYDVANYYAIDERMGTMADMQALIHELHEAGIRIILDFVLNHTSDQHPWFQDASRNVKSIYRDYYIFSGHHHKRPNNWGSFFGGSVWSPDPAGTGQSYFHLFDQHMPDLNWANAEVRRAMGDVAEFWLNKGIDGLRLDAFIHIAKVDLAQNYPTSESQQEPVIAEPFFANLPNVQRWLRPFCAQIKADFPNTFILGEAASANVNLAVDYTSQHNKLMDSVITFRYFTEDTTQLDTSIPAQYQPKPLDFAKFKQTQVVWQQTLAGVSLPTLYWGNHDMARLATRVAHSAIQARSLAVLMYLQRGIPIIYYGEELGLENLTLPDAKAFSDPSVPRFIAAAVDAGYTQEAALAMVNATHKLPARGPMTWDATTNSGFTSGTPWLVGKRSSRTHVVEQQHDPHSSLAFYKQLIALKKRSVFQTGSFRLLSTGPDSYVYLRQTDKAIAVVAVALSDKTVNLRLPAGDYQAVLIVGDATLSEETLTLSADSAAVFIQEKERAKPMSTWYDRAIIYQIYPKSFQDSDGDGIGDLNGIRQRIPYLQDLGINAVWLNPVFVSPQVDNGYDVANYYAIDERMGTMADMQALIHELHEAGIRIILDFVLNHTSDQHPWFQDASRNVKSIYRDYYIFSGHHHKRPNNWGSFFGGSVWSPDPAGTGQSYFHLFDQHMPDLNWANAEVRRAMGDVAEFWLNKGIDGLRLDAFIHIAKVDLAQNYPTSESQQEPVIAEPFFANLPNVQRWLRPFCAQIKADFPNTFILGEAASANVNLAVDYTSQHNKLMDSVITFRYFTEDTTQLDTSIPAQYQPKPLDFAKFKQTQVVWQQTLAGVSLPTLYWGNHDMARLATRVAHSAIQARSLAVLMYLQRGIPIIYYGEELGLENLTLPDAKAFSDPSVPRFIAAAVDAGYTQEAALAMVNATHKLPARGPMTWDATTNSGFTSGTPWLVGKRSSRTHVVEQQHDPHSSLAFYKQLIALKKRSVFQTGSFRLLSTGPDSYVYLRQTDKAIAVVAVALSDKTVNLRLPAGDYQAVLIVGDATLSEETLTLSADSAAVFIQEKERAKP

Organism: Lacticaseibacillus paracasei (strain ATCC 334 / BCRC 17002 / CCUG 31169 / CIP 107868 / KCTC 3260 / NRRL B-441) (NCBI:txid321967)

InterPro domains:
  IPR006047 Glycosyl hydrolase family 13, catalytic domain [PF00128] (12-475)
  IPR006047 Glycosyl hydrolase family 13, catalytic domain [SM00642] (12-415)
  IPR013780 Glycosyl hydrolase, all-beta [G3DSA:2.60.40.1180] (475-551)
  IPR017853 Glycoside hydrolase superfamily [SSF51445] (3-474)
  IPR045857 Oligo-1,6-glucosidase, domain 2 [G3DSA:3.90.400.10] (104-173)

Foldseek 3Di:
DDFPLLLAAEEEDAQQFEFCDPFPQGGALVRVLVCLVVCLLLPGQEYEYEAQAADPQPVYHLQHQDLLFGHVSHHGPVSVLVSLVSSVVSNHAYEYEAEQFWHFCNHPLNVQLLQDVPDPSVLQFDKDDAQLDALEQAAAPQGFRQWDDRNNNRRITTGHNHDPRTTTTQLVDVVSLVVSLVSVVSVVVSPHQEYEYEPLQQNDFADSNDYDDDPDPPPTRDHPCVGGGNDPVSLVSQQVSLQVCCVVPVSYAYEYERADDALVSQLCQCAVVSSHHQGYDYVVLFDFDCPPPDPQADPQLAQTETPLVVNLVRVVCNQVSCVVGHFYEFEPDDLAWFACLQRYNVDPLLLLLVCLLTLLAGHHYYYYPPSLQSFGFFQDDAQVLLVRPVLVVRLVSVVVVPDDSVVSSVSNRRTGSNSVSHHAQADDDVVNNRRNYHHPHDGDGPDDTHNVVQVPPCPGSSVSSSLSSVVCSDPQSSPFGKAWDDDDSQKTWIWRDDPWKIKIKIWGNFQAKDKDFADAADWDWRDKRADWDDDGRIIIAHGSIMTMIMGTDDPPDD/DDFPLLQAAEEEDAQQFEFCDPFPQGGALVRVLVCLVVCLLLPGQEYEYEAQAADPQPVYHLQHQDLLFGHVSHHGPVSVLVSLVSSVVSNHAYEYEAEQFWHFCNHPLNVQLLQDVPDPSVLQFDKDDAQLDALEQAAAPQGFRQWDDRNNPRRITTGHNHDPRTTTTQLVDVVSLVVSLVSVVSVVVSPHQEYEYEPLQQNDFADSNDYDDDPDPPPTRDHPCVGGGNDPVSLVSQQVSLQVCCVVPVSYAYEYERADDALVSQLCQCAVVSSHHQGYDYVVLFDFDCPPPDPQADPQLAQTETPLVVNLVRVVCNQVSCVVGHFYEFEPDDLAWFACLQRYNVDPLLLLLVCLLTLLAGHHYYYYPPSLQSFGFFQDDAQVLLVRPVLVVRLVSVVVVPDDSVVSSVSNRSTGSNSVSHHAQADDDDVNNRRNYHHPHDGHGPDDTHNVVQVPPCPGSSVSSSLSSVVCSDPQSSPFGKAWDDDDSQKTWIWRDDPWKIKIKIWGNFQAKDKDFADAADWDWRDKRADWDDDGRIIIAHGSIMTMIMGTDDPPDD

Radius of gyration: 31.83 Å; Cα contacts (8 Å, |Δi|>4): 2493; chains: 2; bounding box: 84×92×71 Å

pLDDT: mean 95.73, std 6.63, range [33.84, 98.94]

Secondary structure (DSSP, 8-state):
---GGGG--EEEE-HHHH--SSSSSS--HHHHHHTHHHHHHHT--EEEE---EE---TTTTTS-SEEEEE-TTT--HHHHHHHHHHHHHTT-EEEEEEE-SB--TTSHHHHHHHH-TT-TTGGGB-EE-BTTB-SS-BB-TTSSBSEEE-TT-SS-EEE-SS-TTSPBB-TTSHHHHHHHHHHHHHHHHTT--EEEEETGGGS----TTPPPP-SS---S-B--GGGTSS-HHHHHHHHHHHHHHHHH-TT-EEEEE-TT--HHHHHHHH-GGGT--SEEE-STT--B--TT--TTS-STTS---B-HHHHHHHHHHHHHHHTTT-PPEE-S--TTS--HHHHT-SSHHHHHHHHHHHHTSSSEEEEETTGGGTPPPPB-SSGGGG--THHHHHHHHHHHTT--HHHHHHHHHHH-SGGGGPPP--SSSGGGGS-SS--SS--B-SS---HHHHHT-TTSHHHHHHHHHHHHTSHHHHT-EEEE----TTEEEEEEE-SSEEEEEEEE-SSS-EEEEPPSS--EEEEEES-EEEETTEEEE-TT-EEEEEEE------/---GGGG--EEEE-HHHH--SSSSSS--HHHHHHTHHHHHHHT--EEEEPP-EE---TTTTTS-SEEEEE-TTT--HHHHHHHHHHHHHTT-EEEEEEE-SB--TTSHHHHHHHH-TT-TTGGGB-EE-BTTB-SS-BB-TTSSBSEEE-TT-SS-EEE-SS-TTSPBB-TTSHHHHHHHHHHHHHHHHTT--EEEEETGGGS----TTPPPP-SS---S-B--GGGTSS-HHHHHHHHHHHHHHHHH-TT-EEEEE-TT--HHHHHHHH-TTTT--SEEE-STT--B--TT--TTS-STTS---B-HHHHHHHHHHHHHHHTTT-PPEE-S--TTS--HHHHT-SSHHHHHHHHHHHHTSSSEEEEETTGGGTPPPPB-SSGGGG--THHHHHHHHHHHTT--HHHHHHHHHHH-SGGGGPPP--SSSGGGGS-SS--SS--B-SS---HHHHHT-TTSHHHHHHHHHHHHTSHHHHT-EEEE----TTEEEEEEE-SSEEEEEEEE-SSS-EEEEPPSS--EEEEEES-EEEETTEEEE-TT-EEEEEEE------

Nearest PDB structures (foldseek):
  6y9t-assembly2_B  TM=9.604E-01  e=1.142E-84  Lactobacillus acidophilus NCFM
  1uok-assembly1_A  TM=9.273E-01  e=4.962E-58  Bacillus cereus
  1zjb-assembly1_A  TM=8.890E-01  e=8.022E-54  Burkholderia ubonensis subsp. mesacidophila
  4go9-assembly2_B  TM=8.893E-01  e=1.067E-53  Burkholderia ubonensis subsp. mesacidophila
  4ha1-assembly1_A  TM=8.950E-01  e=1.419E-53  Rhizobium sp. MX-45